Protein 4ZDQ (pdb70)

Nearest PDB structures (foldseek):
  4zdq-assembly2_B  TM=1.004E+00  e=5.235E-49  Burkholderia thailandensis E264
  4ys8-assembly5_A  TM=9.938E-01  e=2.417E-45  Burkholderia thailandensis E264
  4ys8-assembly6_D  TM=9.901E-01  e=8.360E-45  Burkholderia thailandensis E264
  4zdq-assembly5_A  TM=9.867E-01  e=1.451E-43  Burkholderia thailandensis E264
  1h3m-assembly1_B  TM=8.782E-01  e=7.616E-23  Escherichia coli BL21(DE3)

Sequence (898 aa):
TSRRLFALIPCAGTGSRSGSALPKQYRTLAGRALLHYTLAAFDACSEFAQTLVVISPDDAHFDARRFAGLRFAVRRCGGASRQASVMNGLIQLAEFGATDADWVLVHDAARPGITPALIRTLIGALKDDPVGGIVALPVADTLKRVPAGGDAIERTESRNGLWQAQTPQMFRIGMLRDAIQRAQLEGRDLTDEASAIEWAGHTPRVVQGSLRNFKVTYPEDFDLAEAILAHMVTSRLFALIPCALPKQYRTLAGRALLHYTLAAFDACSEFAQTLVVISPDDAHFDARRFAGLRFAVRRCGGASRQASVMNGLIQLAEFGATDADWVLVHDAARPGITPALIRTLIGALKDDPVGGIVALPVADTLKRVPAGGDAIERTESRNGLWQAQTPQMFRIGMLRDAIQRAQLEGRDLTDEASAIEWAGHTPRVVQGSLRNFKVTYPEDFDLAEAILAHPMVTSRLFALIPCALPKQYRTLAGRALLHYTLAAFDACSEFAQTLVVISPDDAHFDARRFAGLRFAVRRCGGASRQASVMNGLIQLAEFGATDADWVLVHDAARPGITPALIRTLIGALKDDPVGGIVALPVADTLKRVPAGGDAIERTESRNGLWQAQTPQMFRIGMLRDAIQRAQLEGRDLTDEASAIEWAGHTPRVVQGSLRNFKVTYPEDFDLAEAILAHPTSRLFALIPCALPKQYRTLAGRALLHYTLAAFDACSEFAQTLVVISPDDAHFDARRFAGLRFAVRRRCGGASRQASVMNGLIQLAEFGATDADWVLVHDAARPGITPALIRTLIGALKDDPVGGIVALPVADTLKRVPAGGDAIERTESRNGLWQAQTPQMFRIGMLRDAIQRAQLEGRDLTDEASAIEWAGHTPRVVQGSLRNFKVTYPEDFDLAEAILA

Solvent-accessible surface area: 36332 Å² total; per-residue (Å²): 189,42,100,20,0,0,0,0,16,2,23,46,74,12,106,144,3,68,20,113,64,23,32,5,17,88,81,4,50,73,97,19,0,0,28,24,0,2,31,7,2,47,58,0,92,76,6,30,38,4,0,0,0,2,31,78,127,19,94,99,29,84,61,80,57,5,83,82,32,104,38,14,42,78,122,26,14,24,119,38,71,9,22,4,0,10,50,0,2,102,47,1,68,100,48,44,12,80,74,64,8,6,0,0,0,0,15,4,5,9,3,3,6,38,41,73,24,0,110,71,0,20,48,62,9,104,123,19,103,16,0,0,0,0,0,18,38,6,41,19,21,0,0,71,4,65,109,92,50,52,41,5,110,42,51,59,82,108,105,15,11,41,30,5,9,4,0,1,0,0,61,4,6,52,0,62,84,3,0,103,109,0,75,85,89,71,58,106,28,84,10,2,0,2,0,0,26,140,26,68,68,62,0,70,9,20,66,4,26,39,70,1,16,53,0,16,81,69,34,8,7,96,2,1,74,5,4,6,77,87,250,104,128,33,108,20,2,0,0,0,19,8,65,58,43,58,32,33,80,37,4,12,19,95,20,0,0,36,24,0,3,35,6,1,47,58,0,94,78,5,43,36,5,0,0,0,1,37,68,128,28,96,110,38,56,53,198,62,5,83,83,33,102,35,12,39,91,118,20,13,31,118,54,91,20,17,3,0,23,48,0,2,96,59,0,63,86,58,43,12,68,76,59,4,3,0,0,0,0,31,4,8,9,3,8,8,52,41,71,19,0,114,68,0,18,52,51,1,112,127,18,100,15,0,0,0,0,0,14,55,2,47,19,20,2,0,75,1,72,87,92,46,70,29,4,108,129,42,36,74,94,115,27,12,50,26,5,5,11,0,2,0,0,42,4,4,48,0,50,78,5,3,100,120,3,83,94,102,71,122,105,40,79,18,5,0,8,2,0,30,30,26,69,69,69,0,69,10,18,75,4,17,47,41,0,12,74,0,54,72,96,69,8,27,85,14,0,21,4,5,56,32,44,142,166,102,132,29,129,21,1,0,0,0,12,10,67,163,62,42,27,27,84,94,4,52,67,122,20,0,0,25,34,0,3,35,7,2,46,56,0,94,77,6,41,35,5,0,0,0,2,35,83,90,26,105,56,32,59,52,196,50,5,83,78,33,106,36,14,45,73,116,26,16,32,121,48,93,31,11,2,0,34,42,0,1,95,49,0,62,122,58,43,9,69,81,59,4,5,0,0,0,0,21,6,11,10,4,5,6,40,41,71,16,0,113,69,0,23,63,56,3,42,138,21,97,16,0,0,0,0,0,27,42,4,65,34,17,1,0,86,4,73,108,93,48,54,41,3,61,141,48,31,83,99,107,16,11,47,28,6,4,11,0,2,0,0,43,5,4,48,0,56,82,6,3,44,50,6,70,93,121,63,126,92,33,86,18,8,0,17,6,0,32,66,45,69,66,71,0,70,8,19,76,6,15,33,51,0,36,93,7,92,45,104,82,18,14,92,14,2,67,37,6,24,75,55,155,185,37,112,21,1,0,0,0,15,17,74,119,59,84,26,39,22,88,2,46,69,156,17,0,4,37,39,0,3,36,6,2,44,57,0,92,74,6,27,36,4,0,0,0,2,37,40,101,31,101,101,46,45,63,172,141,4,78,80,33,104,39,15,32,78,104,23,11,26,66,60,80,16,19,3,0,3,12,0,2,63,47,0,66,112,54,44,11,78,78,61,9,7,0,0,0,0,17,7,16,15,3,3,7,39,44,70,19,0,109,73,0,20,64,51,1,44,144,19,104,16,0,0,0,0,0,34,51,2,62,20,28,0,0,74,4,63,94,93,49,60,40,4,89,120,47,48,77,112,115,21,10,46,24,5,6,9,0,1,0,0,49,5,6,48,0,53,80,6,1,42,52,2,38,77,112,33,108,102,41,75,14,6,0,9,0,0,29,47,52,65,70,70,0,70,8,18,100,9,10,33,72,0,33,32,0,81,79,122,69,5,51,104,19,1,81,16,11,34,104

Structure (mmCIF, N/CA/C/O backbone):
data_4ZDQ
#
_entry.id   4ZDQ
#
_cell.length_a   45.900
_cell.length_b   138.950
_cell.length_c   76.920
_cell.angle_alpha   90.000
_cell.angle_beta   101.940
_cell.angle_gamma   90.000
#
_symmetry.space_group_name_H-M   'P 1 21 1'
#
loop_
_entity.id
_entity.type
_entity.pdbx_description
1 polymer '2-C-methyl-D-erythritol 4-phosphate cytidylyltransferase'
2 non-polymer "CYTIDINE-5'-TRIPHOSPHATE"
3 non-polymer 'MAGNESIUM ION'
4 non-polymer 'ACETATE ION'
5 non-polymer 'CACODYLIC ACID'
6 non-polymer GLYCEROL
7 water water
#
loop_
_atom_site.group_PDB
_atom_site.id
_atom_site.type_symbol
_atom_site.label_atom_id
_atom_site.label_alt_id
_atom_site.label_comp_id
_atom_site.label_asym_id
_atom_site.label_entity_id
_atom_site.label_seq_id
_atom_site.pdbx_PDB_ins_code
_atom_site.Cartn_x
_atom_site.Cartn_y
_atom_site.Cartn_z
_atom_site.occupancy
_atom_site.B_iso_or_equiv
_atom_site.auth_seq_id
_atom_site.auth_comp_id
_atom_site.auth_asym_id
_atom_site.auth_atom_id
_atom_site.pdbx_PDB_model_num
ATOM 1 N N . THR A 1 7 ? 26.474 103.828 37.281 1.00 72.23 2 THR A N 1
ATOM 2 C CA . THR A 1 7 ? 27.682 104.616 37.498 1.00 67.59 2 THR A CA 1
ATOM 3 C C . THR A 1 7 ? 28.644 103.904 38.445 1.00 61.61 2 THR A C 1
ATOM 4 O O . THR A 1 7 ? 29.761 104.370 38.673 1.00 63.71 2 THR A O 1
ATOM 8 N N . SER A 1 8 ? 28.204 102.777 38.995 1.00 54.75 3 SER A N 1
ATOM 9 C CA . SER A 1 8 ? 29.044 101.988 39.889 1.00 45.39 3 SER A CA 1
ATOM 10 C C . SER A 1 8 ? 30.241 101.407 39.148 1.00 42.59 3 SER A C 1
ATOM 11 O O . SER A 1 8 ? 30.082 100.652 38.187 1.00 45.36 3 SER A O 1
ATOM 14 N N . ARG A 1 9 ? 31.438 101.767 39.597 1.00 37.35 4 ARG A N 1
ATOM 15 C CA A ARG A 1 9 ? 32.656 101.254 38.984 0.55 34.30 4 ARG A CA 1
ATOM 16 C CA B ARG A 1 9 ? 32.672 101.264 39.005 0.45 34.27 4 ARG A CA 1
ATOM 17 C C . ARG A 1 9 ? 32.948 99.833 39.452 1.00 32.02 4 ARG A C 1
ATOM 18 O O . ARG A 1 9 ? 32.435 99.387 40.479 1.00 27.95 4 ARG A O 1
ATOM 33 N N . LEU A 1 10 ? 33.767 99.124 38.682 1.00 33.70 5 LEU A N 1
ATOM 34 C CA . LEU A 1 10 ? 34.125 97.746 38.998 1.00 25.78 5 LEU A CA 1
ATOM 35 C C . LEU A 1 10 ? 35.580 97.641 39.438 1.00 25.90 5 LEU A C 1
ATOM 36 O O . LEU A 1 10 ? 36.487 98.051 38.715 1.00 27.12 5 LEU A O 1
ATOM 41 N N . PHE A 1 11 ? 35.798 97.090 40.627 1.00 29.94 6 PHE A N 1
ATOM 42 C CA . PHE A 1 11 ? 37.149 96.854 41.120 1.00 26.79 6 PHE A CA 1
ATOM 43 C C . PHE A 1 11 ? 37.379 95.372 41.384 1.00 29.19 6 PHE A C 1
ATOM 44 O O . PHE A 1 11 ? 36.484 94.667 41.847 1.00 27.20 6 PHE A O 1
ATOM 52 N N . ALA A 1 12 ? 38.585 94.906 41.081 1.00 28.49 7 ALA A N 1
ATOM 53 C CA . ALA A 1 12 ? 38.953 93.521 41.341 1.00 25.42 7 ALA A CA 1
ATOM 54 C C . ALA A 1 12 ? 39.941 93.448 42.497 1.00 26.17 7 ALA A C 1
ATOM 55 O O . ALA A 1 12 ? 40.876 94.242 42.579 1.00 29.36 7 ALA A O 1
ATOM 57 N N . LEU A 1 13 ? 39.723 92.495 43.395 1.00 23.23 8 LEU A N 1
ATOM 58 C CA . LEU A 1 13 ? 40.606 92.309 44.538 1.00 20.42 8 LEU A CA 1
ATOM 59 C C . LEU A 1 13 ? 41.060 90.857 44.611 1.00 19.84 8 LEU A C 1
ATOM 60 O O . LEU A 1 13 ? 40.242 89.953 44.765 1.00 17.77 8 LEU A O 1
ATOM 65 N N . ILE A 1 14 ? 42.365 90.641 44.495 1.00 22.64 9 ILE A N 1
ATOM 66 C CA . ILE A 1 14 ? 42.918 89.294 44.484 1.00 19.91 9 ILE A CA 1
ATOM 67 C C . ILE A 1 14 ? 43.704 89.019 45.761 1.00 23.00 9 ILE A C 1
ATOM 68 O O . ILE A 1 14 ? 44.891 89.335 45.837 1.00 26.55 9 ILE A O 1
ATOM 73 N N . PRO A 1 15 ? 43.043 88.433 46.774 1.00 22.00 10 PRO A N 1
ATOM 74 C CA . PRO A 1 15 ? 43.764 88.023 47.983 1.00 27.51 10 PRO A CA 1
ATOM 75 C C . PRO A 1 15 ? 44.849 87.009 47.642 1.00 32.39 10 PRO A C 1
ATOM 76 O O . PRO A 1 15 ? 44.554 85.890 47.218 1.00 31.88 10 PRO A O 1
ATOM 80 N N . CYS A 1 16 ? 46.100 87.417 47.818 1.00 32.52 11 CYS A N 1
ATOM 81 C CA . CYS A 1 16 ? 47.237 86.637 47.352 1.00 28.65 11 CYS A CA 1
ATOM 82 C C . CYS A 1 16 ? 48.318 86.611 48.425 1.00 26.39 11 CYS A C 1
ATOM 83 O O . CYS A 1 16 ? 49.511 86.579 48.125 1.00 27.61 11 CYS A O 1
ATOM 86 N N . ALA A 1 17 ? 47.887 86.633 49.681 1.00 28.04 12 ALA A N 1
ATOM 87 C CA . ALA A 1 17 ? 48.810 86.683 50.809 1.00 33.49 12 ALA A CA 1
ATOM 88 C C . ALA A 1 17 ? 48.816 85.364 51.572 1.00 37.71 12 ALA A C 1
ATOM 89 O O . ALA A 1 17 ? 49.236 85.307 52.728 1.00 40.09 12 ALA A O 1
ATOM 91 N N . GLY A 1 18 ? 48.348 84.306 50.919 1.00 38.33 13 GLY A N 1
ATOM 92 C CA . GLY A 1 18 ? 48.318 82.989 51.526 1.00 35.55 13 GLY A CA 1
ATOM 93 C C . GLY A 1 18 ? 49.596 82.204 51.305 1.00 36.28 13 GLY A C 1
ATOM 94 O O . GLY A 1 18 ? 50.426 82.577 50.477 1.00 34.89 13 GLY A O 1
ATOM 95 N N . THR A 1 19 ? 49.753 81.110 52.043 1.00 37.71 14 THR A N 1
ATOM 96 C CA . THR A 1 19 ? 50.961 80.296 51.957 1.00 43.25 14 THR A CA 1
ATOM 97 C C . THR A 1 19 ? 50.726 78.996 51.188 1.00 47.27 14 THR A C 1
ATOM 98 O O . THR A 1 19 ? 51.653 78.433 50.605 1.00 52.00 14 THR A O 1
ATOM 100 N N . GLY A 1 20 ? 49.485 78.521 51.194 1.00 43.27 15 GLY A N 1
ATOM 101 C CA . GLY A 1 20 ? 49.150 77.273 50.530 1.00 43.43 15 GLY A CA 1
ATOM 102 C C . GLY A 1 20 ? 49.709 76.059 51.247 1.00 42.11 15 GLY A C 1
ATOM 103 O O . GLY A 1 20 ? 50.399 75.235 50.647 1.00 46.91 15 GLY A O 1
ATOM 104 N N . SER A 1 21 ? 49.406 75.949 52.537 1.00 36.86 16 SER A N 1
ATOM 105 C CA . SER A 1 21 ? 49.965 74.890 53.376 1.00 46.09 16 SER A CA 1
ATOM 106 C C . SER A 1 21 ? 49.444 73.504 52.997 1.00 46.77 16 SER A C 1
ATOM 107 O O . SER A 1 21 ? 50.142 72.505 53.167 1.00 51.92 16 SER A O 1
ATOM 110 N N . ARG A 1 22 ? 48.220 73.446 52.481 1.00 40.78 17 ARG A N 1
ATOM 111 C CA . ARG A 1 22 ? 47.616 72.173 52.100 1.00 48.54 17 ARG A CA 1
ATOM 112 C C . ARG A 1 22 ? 48.140 71.675 50.756 1.00 52.57 17 ARG A C 1
ATOM 113 O O . ARG A 1 22 ? 48.055 70.485 50.452 1.00 57.37 17 ARG A O 1
ATOM 121 N N . SER A 1 23 ? 48.685 72.586 49.956 1.00 53.60 18 SER A N 1
ATOM 122 C CA . SER A 1 23 ? 49.169 72.240 48.623 1.00 57.18 18 SER A CA 1
ATOM 123 C C . SER A 1 23 ? 50.514 71.522 48.676 1.00 56.25 18 SER A C 1
ATOM 124 O O . SER A 1 23 ? 50.985 70.996 47.667 1.00 57.26 18 SER A O 1
ATOM 127 N N . GLY A 1 24 ? 51.132 71.511 49.854 1.00 55.98 19 GLY A N 1
ATOM 128 C CA . GLY A 1 24 ? 52.402 70.834 50.047 1.00 58.08 19 GLY A CA 1
ATOM 129 C C . GLY A 1 24 ? 53.557 71.454 49.285 1.00 55.41 19 GLY A C 1
ATOM 130 O O . GLY A 1 24 ? 54.614 70.842 49.138 1.00 57.75 19 GLY A O 1
ATOM 131 N N . SER A 1 25 ? 53.355 72.675 48.802 1.00 45.58 20 SER A N 1
ATOM 132 C CA . SER A 1 25 ? 54.377 73.378 48.036 1.00 51.19 20 SER A CA 1
ATOM 133 C C . SER A 1 25 ? 55.137 74.364 48.919 1.00 54.53 20 SER A C 1
ATOM 134 O O . SER A 1 25 ? 54.535 75.240 49.541 1.00 51.63 20 SER A O 1
ATOM 137 N N . ALA A 1 26 ? 56.458 74.210 48.971 1.00 56.73 21 ALA A N 1
ATOM 138 C CA . ALA A 1 26 ? 57.315 75.106 49.745 1.00 54.07 21 ALA A CA 1
ATOM 139 C C . ALA A 1 26 ? 57.172 76.540 49.246 1.00 45.70 21 ALA A C 1
ATOM 140 O O . ALA A 1 26 ? 57.051 77.476 50.036 1.00 44.10 21 ALA A O 1
ATOM 142 N N . LEU A 1 27 ? 57.191 76.700 47.928 1.00 42.83 22 LEU A N 1
ATOM 143 C CA . LEU A 1 27 ? 56.874 77.978 47.307 1.00 40.46 22 LEU A CA 1
ATOM 144 C C . LEU A 1 27 ? 55.365 78.185 47.367 1.00 39.35 22 LEU A C 1
ATOM 145 O O . LEU A 1 27 ? 54.607 77.249 47.109 1.00 40.33 22 LEU A O 1
ATOM 150 N N . PRO A 1 28 ? 54.924 79.401 47.732 1.00 38.25 23 PRO A N 1
ATOM 151 C CA . PRO A 1 28 ? 53.496 79.739 47.759 1.00 35.79 23 PRO A CA 1
ATOM 152 C C . PRO A 1 28 ? 52.797 79.335 46.465 1.00 39.54 23 PRO A C 1
ATOM 153 O O . PRO A 1 28 ? 53.256 79.708 45.385 1.00 40.40 23 PRO A O 1
ATOM 157 N N . LYS A 1 29 ? 51.712 78.573 46.582 1.00 39.16 24 LYS A N 1
ATOM 158 C CA . LYS A 1 29 ? 51.078 77.940 45.427 1.00 38.13 24 LYS A CA 1
ATOM 159 C C . LYS A 1 29 ? 50.638 78.931 44.352 1.00 35.74 24 LYS A C 1
ATOM 160 O O . LYS A 1 29 ? 50.546 78.573 43.178 1.00 38.88 24 LYS A O 1
ATOM 166 N N . GLN A 1 30 ? 50.376 80.174 44.746 1.00 29.08 25 GLN A N 1
ATOM 167 C CA . GLN A 1 30 ? 49.967 81.197 43.789 1.00 31.56 25 GLN A CA 1
ATOM 168 C C . GLN A 1 30 ? 51.102 81.557 42.832 1.00 30.67 25 GLN A C 1
ATOM 169 O O . GLN A 1 30 ? 50.865 82.101 41.754 1.00 30.16 25 GLN A O 1
ATOM 175 N N . TYR A 1 31 ? 52.331 81.248 43.231 1.00 27.53 26 TYR A N 1
ATOM 176 C CA . TYR A 1 31 ? 53.505 81.556 42.422 1.00 31.15 26 TYR A CA 1
ATOM 177 C C . TYR A 1 31 ? 54.028 80.310 41.717 1.00 34.31 26 TYR A C 1
ATOM 178 O O . TYR A 1 31 ? 55.007 80.371 40.974 1.00 39.51 26 TYR A O 1
ATOM 187 N N . ARG A 1 32 ? 53.365 79.183 41.955 1.00 36.13 27 ARG A N 1
ATOM 188 C CA . ARG A 1 32 ? 53.749 77.915 41.345 1.00 39.11 27 ARG A CA 1
ATOM 189 C C . ARG A 1 32 ? 53.548 77.946 39.833 1.00 40.49 27 ARG A C 1
ATOM 190 O O . ARG A 1 32 ? 52.501 78.370 39.345 1.00 45.07 27 ARG A O 1
ATOM 198 N N . THR A 1 33 ? 54.557 77.492 39.099 1.00 40.23 28 THR A N 1
ATOM 199 C CA . THR A 1 33 ? 54.526 77.526 37.642 1.00 46.32 28 THR A CA 1
ATOM 200 C C . THR A 1 33 ? 53.640 76.429 37.056 1.00 51.88 28 THR A C 1
ATOM 201 O O . THR A 1 33 ? 53.835 75.245 37.331 1.00 53.53 28 THR A O 1
ATOM 205 N N . LEU A 1 34 ? 52.665 76.833 36.248 1.00 48.68 29 LEU A N 1
ATOM 206 C CA . LEU A 1 34 ? 51.829 75.886 35.518 1.00 51.55 29 LEU A CA 1
ATOM 207 C C . LEU A 1 34 ? 51.916 76.136 34.017 1.00 56.62 29 LEU A C 1
ATOM 208 O O . LEU A 1 34 ? 51.564 77.216 33.539 1.00 54.54 29 LEU A O 1
ATOM 213 N N . ALA A 1 35 ? 52.384 75.126 33.287 1.00 65.36 30 ALA A N 1
ATOM 214 C CA . ALA A 1 35 ? 52.571 75.208 31.840 1.00 69.84 30 ALA A CA 1
ATOM 215 C C . ALA A 1 35 ? 53.450 76.398 31.463 1.00 71.08 30 ALA A C 1
ATOM 216 O O . ALA A 1 35 ? 53.139 77.142 30.534 1.00 72.68 30 ALA A O 1
ATOM 218 N N . GLY A 1 36 ? 54.545 76.571 32.197 1.00 70.11 31 GLY A N 1
ATOM 219 C CA . GLY A 1 36 ? 55.482 77.648 31.936 1.00 68.38 31 GLY A CA 1
ATOM 220 C C . GLY A 1 36 ? 54.979 79.017 32.354 1.00 63.68 31 GLY A C 1
ATOM 221 O O . GLY A 1 36 ? 55.525 80.039 31.940 1.00 68.15 31 GLY A O 1
ATOM 222 N N . ARG A 1 37 ? 53.939 79.038 33.182 1.00 54.63 32 ARG A N 1
ATOM 223 C CA . ARG A 1 37 ? 53.330 80.293 33.606 1.00 51.07 32 ARG A CA 1
ATOM 224 C C . ARG A 1 37 ? 52.891 80.222 35.067 1.00 44.77 32 ARG A C 1
ATOM 225 O O . ARG A 1 37 ? 52.411 79.187 35.528 1.00 52.28 32 ARG A O 1
ATOM 233 N N . ALA A 1 38 ? 53.061 81.325 35.790 1.00 36.24 33 ALA A N 1
ATOM 234 C CA . ALA A 1 38 ? 52.694 81.384 37.202 1.00 38.36 33 ALA A CA 1
ATOM 235 C C . ALA A 1 38 ? 51.185 81.250 37.385 1.00 41.54 33 ALA A C 1
ATOM 236 O O . ALA A 1 38 ? 50.409 81.668 36.526 1.00 39.40 33 ALA A O 1
ATOM 238 N N . LEU A 1 39 ? 50.781 80.668 38.510 1.00 40.04 34 LEU A N 1
ATOM 239 C CA . LEU A 1 39 ? 49.371 80.426 38.797 1.00 39.31 34 LEU A CA 1
ATOM 240 C C . LEU A 1 39 ? 48.579 81.729 38.855 1.00 35.46 34 LEU A C 1
ATOM 241 O O . LEU A 1 39 ? 47.454 81.806 38.357 1.00 36.86 34 LEU A O 1
ATOM 246 N N . LEU A 1 40 ? 49.178 82.748 39.463 1.00 28.45 35 LEU A N 1
ATOM 247 C CA . LEU A 1 40 ? 48.551 84.059 39.603 1.00 25.42 35 LEU A CA 1
ATOM 248 C C . LEU A 1 40 ? 48.334 84.720 38.246 1.00 27.70 35 LEU A C 1
ATOM 249 O O . LEU A 1 40 ? 47.368 85.457 38.052 1.00 28.01 35 LEU A O 1
ATOM 254 N N . HIS A 1 41 ? 49.239 84.441 37.312 1.00 25.08 36 HIS A N 1
ATOM 255 C CA . HIS A 1 41 ? 49.212 85.058 35.989 1.00 33.05 36 HIS A CA 1
ATOM 256 C C . HIS A 1 41 ? 47.916 84.756 35.241 1.00 31.09 36 HIS A C 1
ATOM 257 O O . HIS A 1 41 ? 47.428 85.586 34.477 1.00 32.84 36 HIS A O 1
ATOM 264 N N . TYR A 1 42 ? 47.362 83.568 35.468 1.00 31.81 37 TYR A N 1
ATOM 265 C CA . TYR A 1 42 ? 46.121 83.169 34.812 1.00 33.99 37 TYR A CA 1
ATOM 266 C C . TYR A 1 42 ? 44.932 83.950 35.360 1.00 25.74 37 TYR A C 1
ATOM 267 O O . TYR A 1 42 ? 43.999 84.273 34.625 1.00 35.16 37 TYR A O 1
ATOM 276 N N . THR A 1 43 ? 44.972 84.250 36.653 1.00 33.51 38 THR A N 1
ATOM 277 C CA . THR A 1 43 ? 43.922 85.033 37.292 1.00 28.02 38 THR A CA 1
ATOM 278 C C . THR A 1 43 ? 43.953 86.475 36.796 1.00 29.18 38 THR A C 1
ATOM 279 O O . THR A 1 43 ? 42.922 87.039 36.427 1.00 27.61 38 THR A O 1
ATOM 283 N N . LEU A 1 44 ? 45.147 87.059 36.779 1.00 28.71 39 LEU A N 1
ATOM 284 C CA . LEU A 1 44 ? 45.325 88.453 36.388 1.00 25.64 39 LEU A CA 1
ATOM 285 C C . LEU A 1 44 ? 45.043 88.670 34.905 1.00 30.31 39 LEU A C 1
ATOM 286 O O . LEU A 1 44 ? 44.537 89.719 34.511 1.00 28.14 39 LEU A O 1
ATOM 291 N N . ALA A 1 45 ? 45.372 87.675 34.087 1.00 31.87 40 ALA A N 1
ATOM 292 C CA . ALA A 1 45 ? 45.143 87.766 32.648 1.00 30.92 40 ALA A CA 1
ATOM 293 C C . ALA A 1 45 ? 43.651 87.760 32.333 1.00 28.45 40 ALA A C 1
ATOM 294 O O . ALA A 1 45 ? 43.210 88.377 31.364 1.00 34.01 40 ALA A O 1
ATOM 296 N N . ALA A 1 46 ? 42.879 87.059 33.157 1.00 25.94 41 ALA A N 1
ATOM 297 C CA . ALA A 1 46 ? 41.433 86.985 32.975 1.00 31.66 41 ALA A CA 1
ATOM 298 C C . ALA A 1 46 ? 40.779 88.337 33.249 1.00 30.01 41 ALA A C 1
ATOM 299 O O . ALA A 1 46 ? 39.905 88.776 32.503 1.00 34.14 41 ALA A O 1
ATOM 301 N N . PHE A 1 47 ? 41.205 88.992 34.325 1.00 25.88 42 PHE A N 1
ATOM 302 C CA . PHE A 1 47 ? 40.671 90.304 34.676 1.00 26.31 42 PHE A CA 1
ATOM 303 C C . PHE A 1 47 ? 41.212 91.391 33.750 1.00 23.20 42 PHE A C 1
ATOM 304 O O . PHE A 1 47 ? 40.517 92.361 33.454 1.00 37.50 42 PHE A O 1
ATOM 312 N N . ASP A 1 48 ? 42.450 91.221 33.295 1.00 26.33 43 ASP A N 1
ATOM 313 C CA . ASP A 1 48 ? 43.068 92.172 32.377 1.00 28.11 43 ASP A CA 1
ATOM 314 C C . ASP A 1 48 ? 42.309 92.227 31.055 1.00 30.05 43 ASP A C 1
ATOM 315 O O . ASP A 1 48 ? 42.236 93.275 30.412 1.00 31.17 43 ASP A O 1
ATOM 320 N N . ALA A 1 49 ? 41.742 91.092 30.659 1.00 28.09 44 ALA A N 1
ATOM 321 C CA . ALA A 1 49 ? 40.971 91.009 29.425 1.00 32.71 44 ALA A CA 1
ATOM 322 C C . ALA A 1 49 ? 39.669 91.801 29.535 1.00 30.33 44 ALA A C 1
ATOM 323 O O . ALA A 1 49 ? 39.068 92.164 28.525 1.00 35.47 44 ALA A O 1
ATOM 325 N N . CYS A 1 50 ? 39.239 92.062 30.766 1.00 28.15 45 CYS A N 1
ATOM 326 C CA . CYS A 1 50 ? 38.018 92.821 31.007 1.00 38.87 45 CYS A CA 1
ATOM 327 C C . CYS A 1 50 ? 38.341 94.297 31.235 1.00 39.01 45 CYS A C 1
ATOM 328 O O . CYS A 1 50 ? 38.665 94.707 32.349 1.00 35.00 45 CYS A O 1
ATOM 331 N N . SER A 1 51 ? 38.240 95.089 30.172 1.00 29.33 46 SER A N 1
ATOM 332 C CA . SER A 1 51 ? 38.642 96.492 30.212 1.00 33.57 46 SER A CA 1
ATOM 333 C C . SER A 1 51 ? 37.676 97.368 31.005 1.00 40.18 46 SER A C 1
ATOM 334 O O . SER A 1 51 ? 37.993 98.514 31.324 1.00 42.16 46 SER A O 1
ATOM 337 N N . GLU A 1 52 ? 36.502 96.833 31.327 1.00 28.31 47 GLU A N 1
ATOM 338 C CA . GLU A 1 52 ? 35.494 97.607 32.047 1.00 37.04 47 GLU A CA 1
ATOM 339 C C . GLU A 1 52 ? 35.836 97.749 33.529 1.00 32.73 47 GLU A C 1
ATOM 340 O O . GLU A 1 52 ? 35.133 98.433 34.272 1.00 32.83 47 GLU A O 1
ATOM 346 N N . PHE A 1 53 ? 36.915 97.099 33.955 1.00 31.47 48 PHE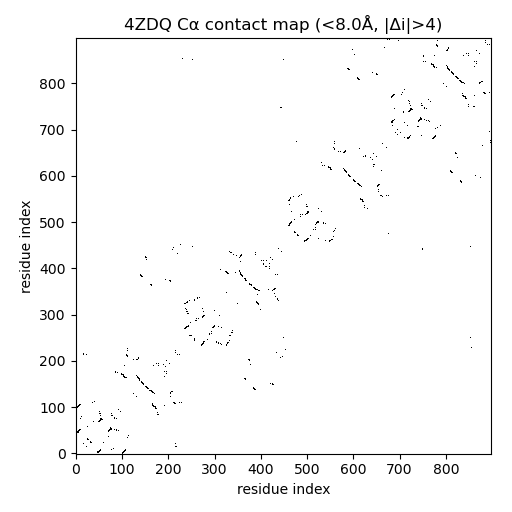 A N 1
ATOM 347 C CA . PHE A 1 53 ? 37.390 97.227 35.327 1.00 28.49 48 PHE A CA 1
ATOM 348 C C . PHE A 1 53 ? 38.200 98.506 35.506 1.00 30.61 48 PHE A C 1
ATOM 349 O O . PHE A 1 53 ? 39.000 98.871 34.644 1.00 27.28 48 PHE A O 1
ATOM 357 N N . ALA A 1 54 ? 37.987 99.182 36.629 1.00 30.04 49 ALA A N 1
ATOM 358 C CA . ALA A 1 54 ? 38.749 100.382 36.951 1.00 25.03 49 ALA A CA 1
ATOM 359 C C . ALA A 1 54 ? 40.200 100.016 37.252 1.00 26.07 49 ALA A C 1
ATOM 360 O O . ALA A 1 54 ? 41.126 100.623 36.713 1.00 25.32 49 ALA A O 1
ATOM 362 N N . GLN A 1 55 ? 40.386 99.013 38.108 1.00 22.15 50 GLN A N 1
ATOM 363 C CA . GLN A 1 55 ? 41.718 98.523 38.452 1.00 23.73 50 GLN A CA 1
ATOM 364 C C . GLN A 1 55 ? 41.634 97.183 39.184 1.00 23.27 50 GLN A C 1
ATOM 365 O O . GLN A 1 55 ? 40.625 96.873 39.819 1.00 17.01 50 GLN A O 1
ATOM 371 N N . THR A 1 56 ? 42.692 96.384 39.072 1.00 23.99 51 THR A N 1
ATOM 372 C CA . THR A 1 56 ? 42.792 95.124 39.796 1.00 16.75 51 THR A CA 1
ATOM 373 C C . THR A 1 56 ? 43.876 95.210 40.865 1.00 16.32 51 THR A C 1
ATOM 374 O O . THR A 1 56 ? 45.045 95.438 40.556 1.00 23.62 51 THR A O 1
ATOM 378 N N . LEU A 1 57 ? 43.486 95.028 42.123 1.00 15.70 52 LEU A N 1
ATOM 379 C CA . LEU A 1 57 ? 44.431 95.112 43.232 1.00 20.74 52 LEU A CA 1
ATOM 380 C C . LEU A 1 57 ? 44.823 93.730 43.751 1.00 24.05 52 LEU A C 1
ATOM 381 O O . LEU A 1 57 ? 43.965 92.917 44.098 1.00 29.85 52 LEU A O 1
ATOM 386 N N . VAL A 1 58 ? 46.126 93.475 43.803 1.00 25.07 53 VAL A N 1
ATOM 387 C CA . VAL A 1 58 ? 46.648 92.218 44.326 1.00 24.07 53 VAL A CA 1
ATOM 388 C C . VAL A 1 58 ? 47.216 92.438 45.722 1.00 26.17 53 VAL A C 1
ATOM 389 O O . VAL A 1 58 ? 48.135 93.237 45.910 1.00 29.84 53 VAL A O 1
ATOM 393 N N . VAL A 1 59 ? 46.664 91.729 46.701 1.00 25.25 54 VAL A N 1
ATOM 394 C CA . VAL A 1 59 ? 47.117 91.848 48.081 1.00 26.71 54 VAL A CA 1
ATOM 395 C C . VAL A 1 59 ? 48.105 90.739 48.416 1.00 27.68 54 VAL A C 1
ATOM 396 O O . VAL A 1 59 ? 47.748 89.565 48.413 1.00 30.85 54 VAL A O 1
ATOM 400 N N . ILE A 1 60 ? 49.347 91.112 48.705 1.00 24.75 55 ILE A N 1
ATOM 401 C CA . ILE A 1 60 ? 50.351 90.131 49.098 1.00 29.02 55 ILE A CA 1
ATOM 402 C C . ILE A 1 60 ? 50.833 90.419 50.513 1.00 31.51 55 ILE A C 1
ATOM 403 O O . ILE A 1 60 ? 50.612 91.507 51.046 1.00 33.07 55 ILE A O 1
ATOM 408 N N . SER A 1 61 ? 51.484 89.431 51.117 1.00 31.56 56 SER A N 1
ATOM 409 C CA . SER A 1 61 ? 52.034 89.575 52.457 1.00 31.56 56 SER A CA 1
ATOM 410 C C . SER A 1 61 ? 53.144 90.621 52.470 1.00 32.34 56 SER A C 1
ATOM 411 O O . SER A 1 61 ? 53.856 90.783 51.481 1.00 32.92 56 SER A O 1
ATOM 414 N N . PRO A 1 62 ? 53.287 91.347 53.588 1.00 36.25 57 PRO A N 1
ATOM 415 C CA . PRO A 1 62 ? 54.400 92.293 53.728 1.00 38.42 57 PRO A CA 1
ATOM 416 C C . PRO A 1 62 ? 55.761 91.596 53.745 1.00 46.69 57 PRO A C 1
ATOM 417 O O . PRO A 1 62 ? 56.785 92.243 53.521 1.00 54.01 57 PRO A O 1
ATOM 421 N N . ASP A 1 63 ? 55.766 90.292 54.004 1.00 44.99 58 ASP A N 1
ATOM 422 C CA . ASP A 1 63 ? 57.002 89.517 54.031 1.00 48.65 58 ASP A CA 1
ATOM 423 C C . ASP A 1 63 ? 57.189 88.722 52.742 1.00 48.04 58 ASP A C 1
ATOM 424 O O . ASP A 1 63 ? 58.093 87.891 52.643 1.00 54.78 58 ASP A O 1
ATOM 429 N N . ASP A 1 64 ? 56.331 88.977 51.759 1.00 44.92 59 ASP A N 1
ATOM 430 C CA . ASP A 1 64 ? 56.389 88.267 50.485 1.00 42.12 59 ASP A CA 1
ATOM 431 C C . ASP A 1 64 ? 57.670 88.613 49.733 1.00 45.45 59 ASP A C 1
ATOM 432 O O . ASP A 1 64 ? 57.882 89.760 49.342 1.00 47.12 59 ASP A O 1
ATOM 437 N N . ALA A 1 65 ? 58.518 87.610 49.533 1.00 45.28 60 ALA A N 1
ATOM 438 C CA . ALA A 1 65 ? 59.778 87.798 48.824 1.00 44.95 60 ALA A CA 1
ATOM 439 C C . ALA A 1 65 ? 59.817 86.960 47.551 1.00 43.97 60 ALA A C 1
ATOM 440 O O . ALA A 1 65 ? 60.887 86.701 47.001 1.00 47.36 60 ALA A O 1
ATOM 442 N N . HIS A 1 66 ? 58.646 86.540 47.085 1.00 43.07 61 HIS A N 1
ATOM 443 C CA . HIS A 1 66 ? 58.561 85.680 45.910 1.00 43.88 61 HIS A CA 1
ATOM 444 C C . HIS A 1 66 ? 57.834 86.352 44.749 1.00 44.02 61 HIS A C 1
ATOM 445 O O . HIS A 1 66 ? 57.950 85.915 43.603 1.00 44.90 61 HIS A O 1
ATOM 452 N N . PHE A 1 67 ? 57.085 87.411 45.041 1.00 39.24 62 PHE A N 1
ATOM 453 C CA . PHE A 1 67 ? 56.361 88.126 43.996 1.00 41.58 62 PHE A CA 1
ATOM 454 C C . PHE A 1 67 ? 57.319 88.922 43.120 1.00 38.95 62 PHE A C 1
ATOM 455 O O . PHE A 1 67 ? 58.007 89.825 43.594 1.00 34.34 62 PHE A O 1
ATOM 463 N N . ASP A 1 68 ? 57.356 88.578 41.837 1.00 45.02 63 ASP A N 1
ATOM 464 C CA . ASP A 1 68 ? 58.191 89.283 40.874 1.00 50.69 63 ASP A CA 1
ATOM 465 C C . ASP A 1 68 ? 57.313 89.927 39.808 1.00 51.78 63 ASP A C 1
ATOM 466 O O . ASP A 1 68 ? 56.664 89.234 39.025 1.00 53.28 63 ASP A O 1
ATOM 471 N N . ALA A 1 69 ? 57.298 91.257 39.786 1.00 49.13 64 ALA A N 1
ATOM 472 C CA . ALA A 1 69 ? 56.433 92.011 38.883 1.00 47.86 64 ALA A CA 1
ATOM 473 C C . ALA A 1 69 ? 56.766 91.761 37.415 1.00 48.58 64 ALA A C 1
ATOM 474 O O . ALA A 1 69 ? 55.897 91.864 36.549 1.00 49.29 64 ALA A O 1
ATOM 476 N N . ARG A 1 70 ? 58.024 91.428 37.141 1.00 45.70 65 ARG A N 1
ATOM 477 C CA . ARG A 1 70 ? 58.481 91.198 35.774 1.00 47.29 65 ARG A CA 1
ATOM 478 C C . ARG A 1 70 ? 57.821 89.966 35.160 1.00 53.03 65 ARG A C 1
ATOM 479 O O . ARG A 1 70 ? 57.756 89.830 33.938 1.00 59.30 65 ARG A O 1
ATOM 481 N N . ARG A 1 71 ? 57.330 89.073 36.013 1.00 48.35 66 ARG A N 1
ATOM 482 C CA . ARG A 1 71 ? 56.680 87.852 35.554 1.00 48.04 66 ARG A CA 1
ATOM 483 C C . ARG A 1 71 ? 55.217 88.100 35.193 1.00 47.03 66 ARG A C 1
ATOM 484 O O . ARG A 1 71 ? 54.516 87.189 34.755 1.00 49.27 66 ARG A O 1
ATOM 486 N N . PHE A 1 72 ? 54.763 89.336 35.378 1.00 43.57 67 PHE A N 1
ATOM 487 C CA . PHE A 1 72 ? 53.375 89.690 35.098 1.00 37.15 67 PHE A CA 1
ATOM 488 C C . PHE A 1 72 ? 53.281 90.963 34.260 1.00 38.34 67 PHE A C 1
ATOM 489 O O . PHE A 1 72 ? 52.254 91.643 34.262 1.00 34.37 67 PHE A O 1
ATOM 497 N N . ALA A 1 73 ? 54.356 91.277 33.545 1.00 41.36 68 ALA A N 1
ATOM 498 C CA . ALA A 1 73 ? 54.404 92.475 32.714 1.00 40.84 68 ALA A CA 1
ATOM 499 C C . ALA A 1 73 ? 53.383 92.406 31.584 1.00 43.78 68 ALA A C 1
ATOM 500 O O . ALA A 1 73 ? 53.177 91.352 30.983 1.00 44.68 68 ALA A O 1
ATOM 502 N N . GLY A 1 74 ? 52.745 93.538 31.301 1.00 41.59 69 GLY A N 1
ATOM 503 C CA . GLY A 1 74 ? 51.745 93.609 30.252 1.00 37.11 69 GLY A CA 1
ATOM 504 C C . GLY A 1 74 ? 50.320 93.521 30.763 1.00 34.80 69 GLY A C 1
ATOM 505 O O . GLY A 1 74 ? 49.375 93.856 30.051 1.00 39.19 69 GLY A O 1
ATOM 506 N N . LEU A 1 75 ? 50.166 93.067 32.002 1.00 36.25 70 LEU A N 1
ATOM 507 C CA . LEU A 1 75 ? 48.848 92.941 32.614 1.00 37.72 70 LEU A CA 1
ATOM 508 C C . LEU A 1 75 ? 48.525 94.171 33.455 1.00 36.02 70 LEU A C 1
ATOM 509 O O . LEU A 1 75 ? 49.383 94.680 34.176 1.00 40.09 70 LEU A O 1
ATOM 514 N N . ARG A 1 76 ? 47.287 94.646 33.360 1.00 30.76 71 ARG A N 1
ATOM 515 C CA . ARG A 1 76 ? 46.875 95.840 34.089 1.00 31.68 71 ARG A CA 1
ATOM 516 C C . ARG A 1 76 ? 46.397 95.483 35.491 1.00 28.47 71 ARG A C 1
ATOM 517 O O . ARG A 1 76 ? 45.316 94.922 35.669 1.00 31.31 71 ARG A O 1
ATOM 525 N N . PHE A 1 77 ? 47.216 95.820 36.482 1.00 24.90 72 PHE A N 1
ATOM 526 C CA . PHE A 1 77 ? 46.902 95.544 37.876 1.00 23.38 72 PHE A CA 1
ATOM 527 C C . PHE A 1 77 ? 47.820 96.340 38.793 1.00 20.83 72 PHE A C 1
ATOM 528 O O . PHE A 1 77 ? 48.860 96.839 38.367 1.00 23.40 72 PHE A O 1
ATOM 536 N N . ALA A 1 78 ? 47.434 96.442 40.059 1.00 21.90 73 ALA A N 1
ATOM 537 C CA . ALA A 1 78 ? 48.292 97.040 41.073 1.00 18.66 73 ALA A CA 1
ATOM 538 C C . ALA A 1 78 ? 48.514 96.037 42.198 1.00 25.66 73 ALA A C 1
ATOM 539 O O . ALA A 1 78 ? 47.705 95.132 42.397 1.00 23.60 73 ALA A O 1
ATOM 541 N N . VAL A 1 79 ? 49.612 96.195 42.928 1.00 25.71 74 VAL A N 1
ATOM 542 C CA . VAL A 1 79 ? 49.931 95.282 44.017 1.00 28.29 74 VAL A CA 1
ATOM 543 C C . VAL A 1 79 ? 50.291 96.067 45.277 1.00 29.81 74 VAL A C 1
ATOM 544 O O . VAL A 1 79 ? 51.031 97.050 45.224 1.00 30.78 74 VAL A O 1
ATOM 548 N N . ARG A 1 80 ? 49.742 95.635 46.408 1.00 25.97 75 ARG A N 1
ATOM 549 C CA . ARG A 1 80 ? 50.014 96.270 47.692 1.00 29.03 75 ARG A CA 1
ATOM 550 C C . ARG A 1 80 ? 50.327 95.225 48.757 1.00 30.54 75 ARG A C 1
ATOM 551 O O . ARG A 1 80 ? 49.689 94.171 48.814 1.00 24.17 75 ARG A O 1
ATOM 559 N N . ARG A 1 81 ? 51.310 95.523 49.601 1.00 25.94 76 ARG A N 1
ATOM 560 C CA . ARG A 1 81 ? 51.728 94.597 50.645 1.00 22.30 76 ARG A CA 1
ATOM 561 C C . ARG A 1 81 ? 50.950 94.818 51.939 1.00 32.22 76 ARG A C 1
ATOM 562 O O . ARG A 1 81 ? 51.538 95.057 52.994 1.00 34.93 76 ARG A O 1
ATOM 570 N N . CYS A 1 82 ? 49.627 94.731 51.853 1.00 26.73 77 CYS A N 1
ATOM 571 C CA . CYS A 1 82 ? 48.774 94.901 53.023 1.00 27.70 77 CYS A CA 1
ATOM 572 C C . CYS A 1 82 ? 48.139 93.575 53.437 1.00 32.02 77 CYS A C 1
ATOM 573 O O . CYS A 1 82 ? 47.019 93.544 53.943 1.00 33.45 77 CYS A O 1
ATOM 576 N N . GLY A 1 83 ? 48.864 92.482 53.220 1.00 35.73 78 GLY A N 1
ATOM 577 C CA . GLY A 1 83 ? 48.381 91.161 53.579 1.00 32.70 78 GLY A CA 1
ATOM 578 C C . GLY A 1 83 ? 48.161 90.986 55.069 1.00 32.36 78 GLY A C 1
ATOM 579 O O . GLY A 1 83 ? 48.902 91.535 55.883 1.00 25.53 78 GLY A O 1
ATOM 580 N N . GLY A 1 84 ? 47.134 90.221 55.427 1.00 31.66 79 GLY A N 1
ATOM 581 C CA . GLY A 1 84 ? 46.812 89.983 56.821 1.00 29.02 79 GLY A CA 1
ATOM 582 C C . GLY A 1 84 ? 47.128 88.571 57.276 1.00 34.27 79 GLY A C 1
ATOM 583 O O . GLY A 1 84 ? 47.625 87.755 56.500 1.00 37.02 79 GLY A O 1
ATOM 584 N N . ALA A 1 85 ? 46.838 88.284 58.541 1.00 33.09 80 ALA A N 1
ATOM 585 C CA . ALA A 1 85 ? 47.095 86.966 59.110 1.00 39.32 80 ALA A CA 1
ATOM 586 C C . ALA A 1 85 ? 46.138 85.923 58.539 1.00 45.86 80 ALA A C 1
ATOM 587 O O . ALA A 1 85 ? 46.489 84.750 58.409 1.00 52.25 80 ALA A O 1
ATOM 589 N N . SER A 1 86 ? 44.928 86.358 58.204 1.00 41.14 81 SER A N 1
ATOM 590 C CA . SER A 1 86 ? 43.924 85.472 57.626 1.00 37.26 81 SER A CA 1
ATOM 591 C C . SER A 1 86 ? 43.442 86.020 56.288 1.00 36.02 81 SER A C 1
ATOM 592 O O . SER A 1 86 ? 43.793 87.136 55.905 1.00 33.92 81 SER A O 1
ATOM 595 N N . ARG A 1 87 ? 42.641 85.231 55.579 1.00 33.16 82 ARG A N 1
ATOM 596 C CA . ARG A 1 87 ? 42.100 85.659 54.294 1.00 32.05 82 ARG A CA 1
ATOM 597 C C . ARG A 1 87 ? 41.174 86.857 54.471 1.00 32.13 82 ARG A C 1
ATOM 598 O O . ARG A 1 87 ? 41.256 87.831 53.723 1.00 35.20 82 ARG A O 1
ATOM 606 N N . GLN A 1 88 ? 40.301 86.780 55.470 1.00 28.95 83 GLN A N 1
ATOM 607 C CA . GLN A 1 88 ? 39.337 87.844 55.732 1.00 32.24 83 GLN A CA 1
ATOM 608 C C . GLN A 1 88 ? 40.041 89.150 56.093 1.00 30.29 83 GLN A C 1
ATOM 609 O O . GLN A 1 88 ? 39.589 90.232 55.718 1.00 28.86 83 GLN A O 1
ATOM 615 N N . ALA A 1 89 ? 41.150 89.041 56.817 1.00 29.41 84 ALA A N 1
ATOM 616 C CA . ALA A 1 89 ? 41.932 90.212 57.192 1.00 25.54 84 ALA A CA 1
ATOM 617 C C . ALA A 1 89 ? 42.607 90.825 55.970 1.00 28.77 84 ALA A C 1
ATOM 618 O O . ALA A 1 89 ? 42.687 92.046 55.841 1.00 33.79 84 ALA A O 1
ATOM 620 N N . SER A 1 90 ? 43.090 89.970 55.075 1.00 26.44 85 SER A N 1
ATOM 621 C CA . SER A 1 90 ? 43.734 90.427 53.850 1.00 26.73 85 SER A CA 1
ATOM 622 C C . SER A 1 90 ? 42.728 91.123 52.939 1.00 27.94 85 SER A C 1
ATOM 623 O O . SER A 1 90 ? 43.064 92.086 52.250 1.00 32.92 85 SER A O 1
ATOM 626 N N . VAL A 1 91 ? 41.494 90.628 52.941 1.00 23.48 86 VAL A N 1
ATOM 627 C CA . VAL A 1 91 ? 40.428 91.227 52.149 1.00 26.96 86 VAL A CA 1
ATOM 628 C C . VAL A 1 91 ? 40.049 92.580 52.742 1.00 26.28 86 VAL A C 1
ATOM 629 O O . VAL A 1 91 ? 39.898 93.562 52.016 1.00 23.61 86 VAL A O 1
ATOM 633 N N . MET A 1 92 ? 39.908 92.622 54.064 1.00 22.33 87 MET A N 1
ATOM 634 C CA . MET A 1 92 ? 39.579 93.853 54.774 1.00 26.06 87 MET A CA 1
ATOM 635 C C . MET A 1 92 ? 40.593 94.960 54.488 1.00 29.08 87 MET A C 1
ATOM 636 O O . MET A 1 92 ? 40.216 96.097 54.195 1.00 27.07 87 MET A O 1
ATOM 641 N N . ASN A 1 93 ? 41.876 94.622 54.568 1.00 26.21 88 ASN A N 1
ATOM 642 C CA . ASN A 1 93 ? 42.935 95.589 54.304 1.00 23.86 88 ASN A CA 1
ATOM 643 C C . ASN A 1 93 ? 42.911 96.032 52.847 1.00 28.99 88 ASN A C 1
ATOM 644 O O . ASN A 1 93 ? 43.191 97.190 52.536 1.00 35.26 88 ASN A O 1
ATOM 649 N N . GLY A 1 94 ? 42.576 95.103 51.958 1.00 28.22 89 GLY A N 1
ATOM 650 C CA . GLY A 1 94 ? 42.477 95.405 50.543 1.00 19.34 89 GLY A CA 1
ATOM 651 C C . GLY A 1 94 ? 41.368 96.392 50.242 1.00 20.26 89 GLY A C 1
ATOM 652 O O . GLY A 1 94 ? 41.558 97.335 49.473 1.00 24.81 89 GLY A O 1
ATOM 653 N N . LEU A 1 95 ? 40.208 96.173 50.855 1.00 21.73 90 LEU A N 1
ATOM 654 C CA . LEU A 1 95 ? 39.058 97.053 50.678 1.00 25.30 90 LEU A CA 1
ATOM 655 C C . LEU A 1 95 ? 39.397 98.479 51.096 1.00 27.04 90 LEU A C 1
ATOM 656 O O . LEU A 1 95 ? 39.016 99.440 50.426 1.00 25.51 90 LEU A O 1
ATOM 661 N N . ILE A 1 96 ? 40.117 98.605 52.207 1.00 25.87 91 ILE A N 1
ATOM 662 C CA . ILE A 1 96 ? 40.605 99.897 52.669 1.00 26.79 91 ILE A CA 1
ATOM 663 C C . ILE A 1 96 ? 41.551 100.485 51.631 1.00 28.86 91 ILE A C 1
ATOM 664 O O . ILE A 1 96 ? 41.463 101.663 51.290 1.00 35.34 91 ILE A O 1
ATOM 669 N N . GLN A 1 97 ? 42.444 99.642 51.122 1.00 30.15 92 GLN A N 1
ATOM 670 C CA . GLN A 1 97 ? 43.474 100.071 50.184 1.00 32.03 92 GLN A CA 1
ATOM 671 C C . GLN A 1 97 ? 42.895 100.558 48.854 1.00 27.23 92 GLN A C 1
ATOM 672 O O . GLN A 1 97 ? 43.515 101.360 48.158 1.00 33.28 92 GLN A O 1
ATOM 678 N N . LEU A 1 98 ? 41.704 100.075 48.509 1.00 25.75 93 LEU A N 1
ATOM 679 C CA . LEU A 1 98 ? 41.069 100.430 47.241 1.00 23.69 93 LEU A CA 1
ATOM 680 C C . LEU A 1 98 ? 40.759 101.923 47.138 1.00 22.58 93 LEU A C 1
ATOM 681 O O . LEU A 1 98 ? 40.662 102.466 46.036 1.00 21.95 93 LEU A O 1
ATOM 686 N N . ALA A 1 99 ? 40.606 102.581 48.284 1.00 25.14 94 ALA A N 1
ATOM 687 C CA . ALA A 1 99 ? 40.297 104.009 48.317 1.00 30.82 94 ALA A CA 1
ATOM 688 C C . ALA A 1 99 ? 41.427 104.838 47.714 1.00 35.15 94 ALA A C 1
ATOM 689 O O . ALA A 1 99 ? 41.203 105.941 47.216 1.00 38.54 94 ALA A O 1
ATOM 691 N N . GLU A 1 100 ? 42.640 104.296 47.766 1.00 33.53 95 GLU A N 1
ATOM 692 C CA . GLU A 1 100 ? 43.807 104.942 47.177 1.00 32.49 95 GLU A CA 1
ATOM 693 C C . GLU A 1 100 ? 43.644 105.078 45.665 1.00 26.19 95 GLU A C 1
ATOM 694 O O . GLU A 1 100 ? 44.123 106.038 45.060 1.00 31.80 95 GLU A O 1
ATOM 700 N N . PHE A 1 101 ? 42.953 104.116 45.064 1.00 23.83 96 PHE A N 1
ATOM 701 C CA . PHE A 1 101 ? 42.779 104.087 43.617 1.00 31.31 96 PHE A CA 1
ATOM 702 C C . PHE A 1 101 ? 41.473 104.752 43.187 1.00 35.27 96 PHE A C 1
ATOM 703 O O . PHE A 1 101 ? 41.013 104.563 42.062 1.00 43.02 96 PHE A O 1
ATOM 711 N N . GLY A 1 102 ? 40.883 105.530 44.090 1.00 35.17 97 GLY A N 1
ATOM 712 C CA . GLY A 1 102 ? 39.691 106.298 43.776 1.00 34.89 97 GLY A CA 1
ATOM 713 C C . GLY A 1 102 ? 38.373 105.574 43.977 1.00 34.70 97 GLY A C 1
ATOM 714 O O . GLY A 1 102 ? 37.322 106.067 43.568 1.00 33.48 97 GLY A O 1
ATOM 715 N N . ALA A 1 103 ? 38.422 104.405 44.607 1.00 30.86 98 ALA A N 1
ATOM 716 C CA . ALA A 1 103 ? 37.216 103.621 44.847 1.00 28.17 98 ALA A CA 1
ATOM 717 C C . ALA A 1 103 ? 36.357 104.252 45.937 1.00 29.20 98 ALA A C 1
ATOM 718 O O . ALA A 1 103 ? 36.877 104.850 46.879 1.00 28.14 98 ALA A O 1
ATOM 720 N N . THR A 1 104 ? 35.041 104.121 45.801 1.00 24.34 99 THR A N 1
ATOM 721 C CA . THR A 1 104 ? 34.118 104.615 46.818 1.00 38.06 99 THR A CA 1
ATOM 722 C C . THR A 1 104 ? 33.264 103.477 47.369 1.00 33.16 99 THR A C 1
ATOM 723 O O . THR A 1 104 ? 33.331 102.347 46.883 1.00 32.00 99 THR A O 1
ATOM 727 N N . ASP A 1 105 ? 32.463 103.784 48.385 1.00 28.77 100 ASP A N 1
ATOM 728 C CA . ASP A 1 105 ? 31.626 102.787 49.043 1.00 32.94 100 ASP A CA 1
ATOM 729 C C . ASP A 1 105 ? 30.523 102.250 48.134 1.00 34.11 100 ASP A C 1
ATOM 730 O O . ASP A 1 105 ? 30.007 101.154 48.357 1.00 37.29 100 ASP A O 1
ATOM 735 N N . ALA A 1 106 ? 30.166 103.019 47.111 1.00 33.28 101 ALA A N 1
ATOM 736 C CA . ALA A 1 106 ? 29.077 102.638 46.218 1.00 39.44 101 ALA A CA 1
ATOM 737 C C . ALA A 1 106 ? 29.560 101.759 45.067 1.00 32.75 101 ALA A C 1
ATOM 738 O O . ALA A 1 106 ? 28.757 101.251 44.286 1.00 33.39 101 ALA A O 1
ATOM 740 N N . ASP A 1 107 ? 30.874 101.585 44.964 1.00 30.81 102 ASP A N 1
ATOM 741 C CA . ASP A 1 107 ? 31.460 100.812 43.872 1.00 29.41 102 ASP A CA 1
ATOM 742 C C . ASP A 1 107 ? 31.436 99.313 44.150 1.00 33.96 102 ASP A C 1
ATOM 743 O O . ASP A 1 107 ? 31.446 98.887 45.305 1.00 33.69 102 ASP A O 1
ATOM 748 N N . TRP A 1 108 ? 31.402 98.520 43.082 1.00 31.68 103 TRP A N 1
ATOM 749 C CA . TRP A 1 108 ? 31.474 97.068 43.196 1.00 25.26 103 TRP A CA 1
ATOM 750 C C . TRP A 1 108 ? 32.911 96.607 43.417 1.00 25.63 103 TRP A C 1
ATOM 751 O O . TRP A 1 108 ? 33.848 97.191 42.874 1.00 24.07 103 TRP A O 1
ATOM 762 N N . VAL A 1 109 ? 33.078 95.553 44.208 1.00 24.19 104 VAL A N 1
ATOM 763 C CA . VAL A 1 109 ? 34.367 94.885 44.315 1.00 24.95 104 VAL A CA 1
ATOM 764 C C . VAL A 1 109 ? 34.177 93.388 44.075 1.00 28.01 104 VAL A C 1
ATOM 765 O O . VAL A 1 109 ? 33.260 92.769 44.619 1.00 28.31 104 VAL A O 1
ATOM 769 N N . LEU A 1 110 ? 35.031 92.817 43.232 1.00 27.97 105 LEU A N 1
ATOM 770 C CA . LEU A 1 110 ? 34.995 91.384 42.967 1.00 18.50 105 LEU A CA 1
ATOM 771 C C . LEU A 1 110 ? 36.221 90.709 43.571 1.00 22.48 105 LEU A C 1
ATOM 772 O O . LEU A 1 110 ? 37.327 90.811 43.039 1.00 21.92 105 LEU A O 1
ATOM 777 N N . VAL A 1 111 ? 36.016 90.026 44.692 1.00 20.70 106 VAL A N 1
ATOM 778 C CA . VAL A 1 111 ? 37.097 89.334 45.378 1.00 21.04 106 VAL A CA 1
ATOM 779 C C . VAL A 1 111 ? 37.253 87.936 44.798 1.00 21.59 106 VAL A C 1
ATOM 780 O O . VAL A 1 111 ? 36.326 87.131 44.851 1.00 21.44 106 VAL A O 1
ATOM 784 N N . HIS A 1 112 ? 38.428 87.650 44.248 1.00 19.23 107 HIS A N 1
ATOM 785 C CA . HIS A 1 112 ? 38.679 86.355 43.630 1.00 22.71 107 HIS A CA 1
ATOM 786 C C . HIS A 1 112 ? 39.963 85.715 44.152 1.00 28.19 107 HIS A C 1
ATOM 787 O O . HIS A 1 112 ? 41.006 86.367 44.226 1.00 33.43 107 HIS A O 1
ATOM 794 N N . ASP A 1 113 ? 39.877 84.436 44.511 1.00 24.37 108 ASP A N 1
ATOM 795 C CA . ASP A 1 113 ? 41.042 83.685 44.964 1.00 27.67 108 ASP A CA 1
ATOM 796 C C . ASP A 1 113 ? 42.063 83.541 43.843 1.00 34.27 108 ASP A C 1
ATOM 797 O O . ASP A 1 113 ? 41.714 83.185 42.717 1.00 35.96 108 ASP A O 1
ATOM 802 N N . ALA A 1 114 ? 43.326 83.811 44.157 1.00 37.46 109 ALA A N 1
ATOM 803 C CA . ALA A 1 114 ? 44.405 83.611 43.198 1.00 34.06 109 ALA A CA 1
ATOM 804 C C . ALA A 1 114 ? 44.586 82.123 42.923 1.00 30.93 109 ALA A C 1
ATOM 805 O O . ALA A 1 114 ? 45.136 81.731 41.894 1.00 37.39 109 ALA A O 1
ATOM 807 N N . ALA A 1 115 ? 44.105 81.299 43.850 1.00 26.26 110 ALA A N 1
ATOM 808 C CA . ALA A 1 115 ? 44.211 79.850 43.733 1.00 27.08 110 ALA A CA 1
ATOM 809 C C . ALA A 1 115 ? 43.166 79.268 42.781 1.00 27.86 110 ALA A C 1
ATOM 810 O O . ALA A 1 115 ? 43.046 78.051 42.660 1.00 27.39 110 ALA A O 1
ATOM 812 N N . ARG A 1 116 ? 42.411 80.137 42.114 1.00 20.36 111 ARG A N 1
ATOM 813 C CA . ARG A 1 116 ? 41.453 79.706 41.099 1.00 19.79 111 ARG A CA 1
ATOM 814 C C . ARG A 1 116 ? 41.841 80.257 39.728 1.00 26.81 111 ARG A C 1
ATOM 815 O O . ARG A 1 116 ? 41.298 81.270 39.285 1.00 32.47 111 ARG A O 1
ATOM 823 N N . PRO A 1 117 ? 42.783 79.587 39.049 1.00 25.32 112 PRO A N 1
ATOM 824 C CA . PRO A 1 117 ? 43.315 80.046 37.762 1.00 29.12 112 PRO A CA 1
ATOM 825 C C . PRO A 1 117 ? 42.363 79.818 36.590 1.00 23.56 112 PRO A C 1
ATOM 826 O O . PRO A 1 117 ? 42.532 80.430 35.536 1.00 25.63 112 PRO A O 1
ATOM 830 N N . GLY A 1 118 ? 41.377 78.948 36.775 1.00 25.69 113 GLY A N 1
ATOM 831 C CA . GLY A 1 118 ? 40.459 78.599 35.705 1.00 22.63 113 GLY A CA 1
ATOM 832 C C . GLY A 1 118 ? 39.408 79.649 35.405 1.00 26.98 113 GLY A C 1
ATOM 833 O O . GLY A 1 118 ? 38.551 79.448 34.543 1.00 24.62 113 GLY A O 1
ATOM 834 N N . ILE A 1 119 ? 39.472 80.770 36.117 1.00 30.86 114 ILE A N 1
ATOM 835 C CA . ILE A 1 119 ? 38.515 81.852 35.927 1.00 24.77 114 ILE A CA 1
ATOM 836 C C . ILE A 1 119 ? 38.651 82.418 34.514 1.00 26.41 114 ILE A C 1
ATOM 837 O O . ILE A 1 119 ? 39.756 82.546 33.986 1.00 26.07 114 ILE A O 1
ATOM 842 N N . THR A 1 120 ? 37.517 82.728 33.895 1.00 23.55 115 THR A N 1
ATOM 843 C CA . THR A 1 120 ? 37.499 83.258 32.537 1.00 28.19 115 THR A CA 1
ATOM 844 C C . THR A 1 120 ? 36.751 84.584 32.504 1.00 25.42 115 THR A C 1
ATOM 845 O O . THR A 1 120 ? 35.911 84.840 33.366 1.00 25.25 115 THR A O 1
ATOM 849 N N . PRO A 1 121 ? 37.062 85.439 31.516 1.00 29.31 116 PRO A N 1
ATOM 850 C CA . PRO A 1 121 ? 36.334 86.701 31.340 1.00 29.60 116 PRO A CA 1
ATOM 851 C C . PRO A 1 121 ? 34.836 86.496 31.131 1.00 28.08 116 PRO A C 1
ATOM 852 O O . PRO A 1 121 ? 34.038 87.340 31.541 1.00 29.22 116 PRO A O 1
ATOM 856 N N . ALA A 1 122 ? 34.465 85.387 30.500 1.00 25.87 117 ALA A N 1
ATOM 857 C CA . ALA A 1 122 ? 33.062 85.088 30.238 1.00 34.27 117 ALA A CA 1
ATOM 858 C C . ALA A 1 122 ? 32.295 84.865 31.537 1.00 33.69 117 ALA A C 1
ATOM 859 O O . ALA A 1 122 ? 31.163 85.328 31.687 1.00 34.48 117 ALA A O 1
ATOM 861 N N . LEU A 1 123 ? 32.919 84.157 32.474 1.00 28.42 118 LEU A N 1
ATOM 862 C CA . LEU A 1 123 ? 32.297 83.876 33.764 1.00 30.26 118 LEU A CA 1
ATOM 863 C C . LEU A 1 123 ? 32.261 85.128 34.637 1.00 27.27 118 LEU A C 1
ATOM 864 O O . LEU A 1 123 ? 31.316 85.338 35.398 1.00 25.26 118 LEU A O 1
ATOM 869 N N . ILE A 1 124 ? 33.297 85.952 34.522 1.00 26.71 119 ILE A N 1
ATOM 870 C CA . ILE A 1 124 ? 33.356 87.225 35.231 1.00 26.74 119 ILE A CA 1
ATOM 871 C C . ILE A 1 124 ? 32.195 88.115 34.800 1.00 26.28 119 ILE A C 1
ATOM 872 O O . ILE A 1 124 ? 31.501 88.700 35.631 1.00 21.72 119 ILE A O 1
ATOM 877 N N . ARG A 1 125 ? 31.983 88.196 33.492 1.00 22.72 120 ARG A N 1
ATOM 878 C CA . ARG A 1 125 ? 30.951 89.058 32.932 1.00 31.04 120 ARG A CA 1
ATOM 879 C C . ARG A 1 125 ? 29.557 88.455 33.080 1.00 34.72 120 ARG A C 1
ATOM 880 O O . ARG A 1 125 ? 28.553 89.158 32.966 1.00 28.80 120 ARG A O 1
ATOM 888 N N . THR A 1 126 ? 29.495 87.153 33.339 1.00 38.44 121 THR A N 1
ATOM 889 C CA . THR A 1 126 ? 28.220 86.506 33.624 1.00 36.54 121 THR A CA 1
ATOM 890 C C . THR A 1 126 ? 27.756 86.902 35.020 1.00 30.48 121 THR A C 1
ATOM 891 O O . THR A 1 126 ? 26.583 87.204 35.237 1.00 28.88 121 THR A O 1
ATOM 895 N N . LEU A 1 127 ? 28.696 86.907 35.961 1.00 28.53 122 LEU A N 1
ATOM 896 C CA . LEU A 1 127 ? 28.418 87.304 37.336 1.00 28.48 122 LEU A CA 1
ATOM 897 C C . LEU A 1 127 ? 28.001 88.770 37.411 1.00 27.56 122 LEU A C 1
ATOM 898 O O . LEU A 1 127 ? 27.003 89.111 38.045 1.00 29.94 122 LEU A O 1
ATOM 903 N N . ILE A 1 128 ? 28.777 89.630 36.757 1.00 23.44 123 ILE A N 1
ATOM 904 C CA . ILE A 1 128 ? 28.516 91.064 36.743 1.00 31.21 123 ILE A CA 1
ATOM 905 C C . ILE A 1 128 ? 27.145 91.371 36.146 1.00 42.47 123 ILE A C 1
ATOM 906 O O . ILE A 1 128 ? 26.345 92.092 36.745 1.00 49.59 123 ILE A O 1
ATOM 911 N N . GLY A 1 129 ? 26.879 90.819 34.967 1.00 39.54 124 GLY A N 1
ATOM 912 C CA . GLY A 1 129 ? 25.636 91.079 34.265 1.00 38.50 124 GLY A CA 1
ATOM 913 C C . GLY A 1 129 ? 24.390 90.618 34.995 1.00 29.36 124 GLY A C 1
ATOM 914 O O . GLY A 1 129 ? 23.305 91.156 34.787 1.00 31.05 124 GLY A O 1
ATOM 915 N N . ALA A 1 130 ? 24.547 89.623 35.861 1.00 35.05 125 ALA A N 1
ATOM 916 C CA . ALA A 1 130 ? 23.413 89.048 36.573 1.00 34.52 125 ALA A CA 1
ATOM 917 C C . ALA A 1 130 ? 23.123 89.782 37.880 1.00 31.78 125 ALA A C 1
ATOM 918 O O . ALA A 1 130 ? 22.000 89.742 38.385 1.00 30.43 125 ALA A O 1
ATOM 920 N N . LEU A 1 131 ? 24.131 90.456 38.424 1.00 27.83 126 LEU A N 1
ATOM 921 C CA . LEU A 1 131 ? 24.009 91.047 39.754 1.00 35.69 126 LEU A CA 1
ATOM 922 C C . LEU A 1 131 ? 24.300 92.545 39.791 1.00 35.46 126 LEU A C 1
ATOM 923 O O . LEU A 1 131 ? 24.410 93.130 40.869 1.00 40.10 126 LEU A O 1
ATOM 928 N N . LYS A 1 132 ? 24.418 93.165 38.621 1.00 35.43 127 LYS A N 1
ATOM 929 C CA . LYS A 1 132 ? 24.738 94.588 38.547 1.00 38.42 127 LYS A CA 1
ATOM 930 C C . LYS A 1 132 ? 23.613 95.457 39.105 1.00 39.54 127 LYS A C 1
ATOM 931 O O . LYS A 1 132 ? 23.857 96.549 39.619 1.00 33.68 127 LYS A O 1
ATOM 937 N N . ASP A 1 133 ? 22.382 94.965 39.005 1.00 39.02 128 ASP A N 1
ATOM 938 C CA . ASP A 1 133 ? 21.219 95.713 39.470 1.00 44.17 128 ASP A CA 1
ATOM 939 C C . ASP A 1 133 ? 20.682 95.149 40.783 1.00 45.30 128 ASP A C 1
ATOM 940 O O . ASP A 1 133 ? 19.557 95.448 41.184 1.00 44.35 128 ASP A O 1
ATOM 945 N N . ASP A 1 134 ? 21.494 94.332 41.446 1.00 41.23 129 ASP A N 1
ATOM 946 C CA . ASP A 1 134 ? 21.113 93.737 42.721 1.00 38.17 129 ASP A CA 1
ATOM 947 C C . ASP A 1 134 ? 21.477 94.677 43.869 1.00 39.54 129 ASP A C 1
ATOM 948 O O . ASP A 1 134 ? 22.541 95.297 43.854 1.00 38.02 129 ASP A O 1
ATOM 953 N N . PRO A 1 135 ? 20.587 94.796 44.866 1.00 40.67 130 PRO A N 1
ATOM 954 C CA . PRO A 1 135 ? 20.842 95.678 46.011 1.00 36.76 130 PRO A CA 1
ATOM 955 C C . PRO A 1 135 ? 21.944 95.164 46.936 1.00 36.63 130 PRO A C 1
ATOM 956 O O . PRO A 1 135 ? 22.437 95.915 47.776 1.00 36.03 130 PRO A O 1
ATOM 960 N N . VAL A 1 136 ? 22.324 93.899 46.779 1.00 37.75 131 VAL A N 1
ATOM 961 C CA . VAL A 1 136 ? 23.340 93.294 47.632 1.00 34.20 131 VAL A CA 1
ATOM 962 C C . VAL A 1 136 ? 24.502 92.759 46.802 1.00 33.45 131 VAL A C 1
ATOM 963 O O . VAL A 1 136 ? 25.662 93.083 47.054 1.00 26.48 131 VAL A O 1
ATOM 967 N N . GLY A 1 137 ? 24.180 91.939 45.808 1.00 27.49 132 GLY A N 1
ATOM 968 C CA . GLY A 1 137 ? 25.189 91.275 45.005 1.00 31.08 132 GLY A CA 1
ATOM 969 C C . GLY A 1 137 ? 25.153 89.775 45.219 1.00 32.00 132 GLY A C 1
ATOM 970 O O . GLY A 1 137 ? 24.105 89.215 45.539 1.00 30.21 132 GLY A O 1
ATOM 971 N N . GLY A 1 138 ? 26.295 89.117 45.051 1.00 24.13 133 GLY A N 1
ATOM 972 C CA . GLY A 1 138 ? 26.351 87.681 45.245 1.00 26.87 133 GLY A CA 1
ATOM 973 C C . GLY A 1 138 ? 27.654 87.018 44.846 1.00 28.32 133 GLY A C 1
ATOM 974 O O . GLY A 1 138 ? 28.673 87.683 44.649 1.00 25.98 133 GLY A O 1
ATOM 975 N N . ILE A 1 139 ? 27.618 85.694 44.736 1.00 24.86 134 ILE A N 1
ATOM 976 C CA . ILE A 1 139 ? 28.818 84.910 44.466 1.00 20.76 134 ILE A CA 1
ATOM 977 C C . ILE A 1 139 ? 28.579 83.919 43.335 1.00 28.82 134 ILE A C 1
ATOM 978 O O . ILE A 1 139 ? 27.437 83.610 42.992 1.00 26.88 134 ILE A O 1
ATOM 983 N N . VAL A 1 140 ? 29.664 83.421 42.757 1.00 23.15 135 VAL A N 1
ATOM 984 C CA . VAL A 1 140 ? 29.572 82.320 41.815 1.00 30.88 135 VAL A CA 1
ATOM 985 C C . VAL A 1 140 ? 29.728 81.032 42.629 1.00 28.83 135 VAL A C 1
ATOM 986 O O . VAL A 1 140 ? 30.474 80.997 43.611 1.00 23.91 135 VAL A O 1
ATOM 990 N N . ALA A 1 141 ? 28.995 79.988 42.252 1.00 31.49 136 ALA A N 1
ATOM 991 C CA . ALA A 1 141 ? 28.953 78.772 43.064 1.00 32.51 136 ALA A CA 1
ATOM 992 C C . ALA A 1 141 ? 28.532 77.542 42.266 1.00 28.46 136 ALA A C 1
ATOM 993 O O . ALA A 1 141 ? 28.104 77.648 41.116 1.00 28.16 136 ALA A O 1
ATOM 995 N N . LEU A 1 142 ? 28.653 76.376 42.896 1.00 24.36 137 LEU A N 1
ATOM 996 C CA . LEU A 1 142 ? 28.286 75.108 42.271 1.00 28.48 137 LEU A CA 1
ATOM 997 C C . LEU A 1 142 ? 27.424 74.260 43.199 1.00 28.77 137 LEU A C 1
ATOM 998 O O . LEU A 1 142 ? 27.778 74.047 44.360 1.00 30.26 137 LEU A O 1
ATOM 1003 N N . PRO A 1 143 ? 26.283 73.772 42.686 1.00 22.43 138 PRO A N 1
ATOM 1004 C CA . PRO A 1 143 ? 25.402 72.894 43.463 1.00 25.37 138 PRO A CA 1
ATOM 1005 C C . PRO A 1 143 ? 26.104 71.596 43.842 1.00 26.22 138 PRO A C 1
ATOM 1006 O O . PRO A 1 143 ? 26.905 71.088 43.059 1.00 25.81 138 PRO A O 1
ATOM 1010 N N . VAL A 1 144 ? 25.815 71.076 45.030 1.00 31.26 139 VAL A N 1
ATOM 1011 C CA . VAL A 1 144 ? 26.400 69.813 45.466 1.00 33.56 139 VAL A CA 1
ATOM 1012 C C . VAL A 1 144 ? 25.781 68.667 44.674 1.00 30.84 139 VAL A C 1
ATOM 1013 O O . VAL A 1 144 ? 24.586 68.392 44.790 1.00 33.98 139 VAL A O 1
ATOM 1017 N N . ALA A 1 145 ? 26.601 68.003 43.866 1.00 32.17 140 ALA A N 1
ATOM 1018 C CA . ALA A 1 145 ? 26.122 66.931 42.999 1.00 39.23 140 ALA A CA 1
ATOM 1019 C C . ALA A 1 145 ? 26.314 65.556 43.632 1.00 39.28 140 ALA A C 1
ATOM 1020 O O . ALA A 1 145 ? 25.507 64.652 43.423 1.00 47.63 140 ALA A O 1
ATOM 1022 N N . ASP A 1 146 ? 27.382 65.403 44.408 1.00 33.83 141 ASP A N 1
ATOM 1023 C CA . ASP A 1 146 ? 27.705 64.116 45.017 1.00 33.31 141 ASP A CA 1
ATOM 1024 C C . ASP A 1 146 ? 26.920 63.870 46.300 1.00 40.31 141 ASP A C 1
ATOM 1025 O O . ASP A 1 146 ? 26.552 64.808 47.005 1.00 46.36 141 ASP A O 1
ATOM 1030 N N . THR A 1 147 ? 26.678 62.597 46.597 1.00 37.64 142 THR A N 1
ATOM 1031 C CA . THR A 1 147 ? 26.053 62.205 47.853 1.00 30.61 142 THR A CA 1
ATOM 1032 C C . THR A 1 147 ? 26.980 62.547 49.014 1.00 27.10 142 THR A C 1
ATOM 1033 O O . THR A 1 147 ? 28.167 62.225 48.985 1.00 31.37 142 THR A O 1
ATOM 1037 N N . LEU A 1 148 ? 26.439 63.206 50.033 1.00 26.11 143 LEU A N 1
ATOM 1038 C CA . LEU A 1 148 ? 27.249 63.637 51.167 1.00 29.46 143 LEU A CA 1
ATOM 1039 C C . LEU A 1 148 ? 27.330 62.563 52.246 1.00 31.77 143 LEU A C 1
ATOM 1040 O O . LEU A 1 148 ? 26.316 62.005 52.664 1.00 33.48 143 LEU A O 1
ATOM 1045 N N . LYS A 1 149 ? 28.550 62.280 52.690 1.00 30.46 144 LYS A N 1
ATOM 1046 C CA . LYS A 1 149 ? 28.782 61.298 53.741 1.00 35.85 144 LYS A CA 1
ATOM 1047 C C . LYS A 1 149 ? 29.385 61.969 54.969 1.00 37.51 144 LYS A C 1
ATOM 1048 O O . LYS A 1 149 ? 30.274 62.813 54.850 1.00 33.69 144 LYS A O 1
ATOM 1054 N N . ARG A 1 150 ? 28.903 61.592 56.148 1.00 42.30 145 ARG A N 1
ATOM 1055 C CA . ARG A 1 150 ? 29.449 62.128 57.387 1.00 45.37 145 ARG A CA 1
ATOM 1056 C C . ARG A 1 150 ? 30.534 61.210 57.940 1.00 45.65 145 ARG A C 1
ATOM 1057 O O . ARG A 1 150 ? 30.268 60.066 58.311 1.00 48.65 145 ARG A O 1
ATOM 1065 N N . VAL A 1 151 ? 31.759 61.723 57.983 1.00 41.83 146 VAL A N 1
ATOM 1066 C CA . VAL A 1 151 ? 32.894 60.970 58.497 1.00 35.99 146 VAL A CA 1
ATOM 1067 C C . VAL A 1 151 ? 33.462 61.668 59.726 1.00 43.23 146 VAL A C 1
ATOM 1068 O O . VAL A 1 151 ? 34.061 62.739 59.612 1.00 44.65 146 VAL A O 1
ATOM 1072 N N . PRO A 1 152 ? 33.265 61.067 60.911 1.00 42.72 147 PRO A N 1
ATOM 1073 C CA . PRO A 1 152 ? 33.787 61.612 62.169 1.00 42.49 147 PRO A CA 1
ATOM 1074 C C . PRO A 1 152 ? 35.295 61.836 62.113 1.00 48.92 147 PRO A C 1
ATOM 1075 O O . PRO A 1 152 ? 36.027 60.963 61.648 1.00 43.67 147 PRO A O 1
ATOM 1079 N N . ALA A 1 153 ? 35.743 63.000 62.574 1.00 57.53 148 ALA A N 1
ATOM 1080 C CA . ALA A 1 153 ? 37.153 63.369 62.506 1.00 62.36 148 ALA A CA 1
ATOM 1081 C C . ALA A 1 153 ? 38.028 62.406 63.302 1.00 64.09 148 ALA A C 1
ATOM 1082 O O . ALA A 1 153 ? 37.738 62.098 64.457 1.00 66.44 148 ALA A O 1
ATOM 1084 N N . GLY A 1 154 ? 39.100 61.934 62.672 1.00 63.92 149 GLY A N 1
ATOM 1085 C CA . GLY A 1 154 ? 40.020 61.015 63.314 1.00 66.86 149 GLY A CA 1
ATOM 1086 C C . GLY A 1 154 ? 40.078 59.652 62.651 1.00 68.70 149 GLY A C 1
ATOM 1087 O O . GLY A 1 154 ? 41.034 58.901 62.844 1.00 73.25 149 GLY A O 1
ATOM 1088 N N . GLY A 1 155 ? 39.054 59.333 61.867 1.00 63.17 150 GLY A N 1
ATOM 1089 C CA . GLY A 1 155 ? 38.983 58.048 61.195 1.00 56.22 150 GLY A CA 1
ATOM 1090 C C . GLY A 1 155 ? 38.476 58.132 59.769 1.00 50.65 150 GLY A C 1
ATOM 1091 O O . GLY A 1 155 ? 38.281 59.223 59.233 1.00 47.68 150 GLY A O 1
ATOM 1092 N N . ASP A 1 156 ? 38.260 56.973 59.154 1.00 46.64 151 ASP A N 1
ATOM 1093 C CA . ASP A 1 156 ? 37.776 56.912 57.779 1.00 40.02 151 ASP A CA 1
ATOM 1094 C C . ASP A 1 156 ? 36.404 56.252 57.696 1.00 39.39 151 ASP A C 1
ATOM 1095 O O . ASP A 1 156 ? 35.915 55.953 56.608 1.00 41.94 151 ASP A O 1
ATOM 1100 N N . ALA A 1 157 ? 35.788 56.021 58.850 1.00 40.52 152 ALA A N 1
ATOM 1101 C CA . ALA A 1 157 ? 34.497 55.345 58.906 1.00 40.89 152 ALA A CA 1
ATOM 1102 C C . ALA A 1 157 ? 33.351 56.302 58.591 1.00 43.82 152 ALA A C 1
ATOM 1103 O O . ALA A 1 157 ? 33.342 57.445 59.048 1.00 42.11 152 ALA A O 1
ATOM 1105 N N . ILE A 1 158 ? 32.386 55.829 57.809 1.00 43.68 153 ILE A N 1
ATOM 1106 C CA . ILE A 1 158 ? 31.212 56.625 57.477 1.00 40.42 153 ILE A CA 1
ATOM 1107 C C . ILE A 1 158 ? 30.146 56.453 58.550 1.00 39.62 153 ILE A C 1
ATOM 1108 O O . ILE A 1 158 ? 29.686 55.342 58.808 1.00 42.74 153 ILE A O 1
ATOM 1113 N N . GLU A 1 159 ? 29.759 57.560 59.174 1.00 44.64 154 GLU A N 1
ATOM 1114 C CA . GLU A 1 159 ? 28.718 57.535 60.195 1.00 49.37 154 GLU A CA 1
ATOM 1115 C C . GLU A 1 159 ? 27.341 57.380 59.560 1.00 49.62 154 GLU A C 1
ATOM 1116 O O . GLU A 1 159 ? 26.600 56.451 59.884 1.00 48.03 154 GLU A O 1
ATOM 1122 N N . ARG A 1 160 ? 27.006 58.293 58.654 1.00 47.46 155 ARG A N 1
ATOM 1123 C CA . ARG A 1 160 ? 25.717 58.263 57.971 1.00 45.86 155 ARG A CA 1
ATOM 1124 C C . ARG A 1 160 ? 25.732 59.138 56.721 1.00 40.70 155 ARG A C 1
ATOM 1125 O O . ARG A 1 160 ? 26.723 59.805 56.427 1.00 35.54 155 ARG A O 1
ATOM 1127 N N . THR A 1 161 ? 24.621 59.129 55.991 1.00 40.21 156 THR A N 1
ATOM 1128 C CA . THR A 1 161 ? 24.486 59.930 54.780 1.00 43.94 156 THR A CA 1
ATOM 1129 C C . THR A 1 161 ? 23.733 61.227 55.060 1.00 47.83 156 THR A C 1
ATOM 1130 O O . THR A 1 161 ? 22.648 61.212 55.640 1.00 52.54 156 THR A O 1
ATOM 1134 N N . GLU A 1 162 ? 24.316 62.348 54.648 1.00 45.92 157 GLU A N 1
ATOM 1135 C CA . GLU A 1 162 ? 23.686 63.651 54.832 1.00 48.52 157 GLU A CA 1
ATOM 1136 C C . GLU A 1 162 ? 23.022 64.122 53.541 1.00 52.35 157 GLU A C 1
ATOM 1137 O O . GLU A 1 162 ? 23.483 63.806 52.445 1.00 57.02 157 GLU A O 1
ATOM 1143 N N . SER A 1 163 ? 21.937 64.878 53.680 1.00 50.94 158 SER A N 1
ATOM 1144 C CA . SER A 1 163 ? 21.204 65.393 52.528 1.00 47.33 158 SER A CA 1
ATOM 1145 C C . SER A 1 163 ? 21.987 66.490 51.813 1.00 42.08 158 SER A C 1
ATOM 1146 O O . SER A 1 163 ? 22.685 67.279 52.448 1.00 47.60 158 SER A O 1
ATOM 1149 N N . ARG A 1 164 ? 21.865 66.533 50.490 1.00 39.27 159 ARG A N 1
ATOM 1150 C CA . ARG A 1 164 ? 22.555 67.536 49.685 1.00 37.84 159 ARG A CA 1
ATOM 1151 C C . ARG A 1 164 ? 21.563 68.502 49.046 1.00 36.11 159 ARG A C 1
ATOM 1152 O O . ARG A 1 164 ? 21.932 69.313 48.197 1.00 33.01 159 ARG A O 1
ATOM 1160 N N . ASN A 1 165 ? 20.304 68.406 49.458 1.00 37.56 160 ASN A N 1
ATOM 1161 C CA . ASN A 1 165 ? 19.246 69.228 48.886 1.00 42.13 160 ASN A CA 1
ATOM 1162 C C . ASN A 1 165 ? 19.421 70.701 49.245 1.00 44.19 160 ASN A C 1
ATOM 1163 O O . ASN A 1 165 ? 19.412 71.073 50.419 1.00 42.68 160 ASN A O 1
ATOM 1168 N N . GLY A 1 166 ? 19.584 71.534 48.223 1.00 39.37 161 GLY A N 1
ATOM 1169 C CA . GLY A 1 166 ? 19.694 72.968 48.414 1.00 34.98 161 GLY A CA 1
ATOM 1170 C C . GLY A 1 166 ? 21.062 73.450 48.858 1.00 37.74 161 GLY A C 1
ATOM 1171 O O . GLY A 1 166 ? 21.214 74.594 49.285 1.00 37.51 161 GLY A O 1
ATOM 1172 N N . LEU A 1 167 ? 22.061 72.579 48.754 1.00 32.89 162 LEU A N 1
ATOM 1173 C CA . LEU A 1 167 ? 23.417 72.930 49.160 1.00 29.87 162 LEU A CA 1
ATOM 1174 C C . LEU A 1 167 ? 24.292 73.269 47.960 1.00 29.88 162 LEU A C 1
ATOM 1175 O O . LEU A 1 167 ? 24.300 72.553 46.958 1.00 28.82 162 LEU A O 1
ATOM 1180 N N . TRP A 1 168 ? 25.024 74.372 48.073 1.00 26.89 163 TRP A N 1
ATOM 1181 C CA . TRP A 1 168 ? 25.943 74.806 47.029 1.00 23.30 163 TRP A CA 1
ATOM 1182 C C . TRP A 1 168 ? 27.358 74.926 47.581 1.00 24.98 163 TRP A C 1
ATOM 1183 O O . TRP A 1 168 ? 27.550 75.238 48.755 1.00 23.79 163 TRP A O 1
ATOM 1194 N N . GLN A 1 169 ? 28.346 74.673 46.730 1.00 28.52 164 GLN A N 1
ATOM 1195 C CA . GLN A 1 169 ? 29.738 74.920 47.079 1.00 22.53 164 GLN A CA 1
ATOM 1196 C C . GLN A 1 169 ? 30.155 76.280 46.537 1.00 22.77 164 GLN A C 1
ATOM 1197 O O . GLN A 1 169 ? 30.113 76.515 45.330 1.00 23.05 164 GLN A O 1
ATOM 1203 N N . ALA A 1 170 ? 30.551 77.175 47.436 1.00 24.65 165 ALA A N 1
ATOM 1204 C CA . ALA A 1 170 ? 30.883 78.542 47.057 1.00 21.26 165 ALA A CA 1
ATOM 1205 C C . ALA A 1 170 ? 32.225 78.625 46.340 1.00 27.76 165 ALA A C 1
ATOM 1206 O O . ALA A 1 170 ? 33.198 77.978 46.733 1.00 23.36 165 ALA A O 1
ATOM 1208 N N . GLN A 1 171 ? 32.261 79.422 45.279 1.00 27.04 166 GLN A N 1
ATOM 1209 C CA . GLN A 1 171 ? 33.502 79.733 44.585 1.00 23.87 166 GLN A CA 1
ATOM 1210 C C . GLN A 1 171 ? 33.747 81.238 44.635 1.00 21.00 166 GLN A C 1
ATOM 1211 O O . GLN A 1 171 ? 33.113 81.952 45.410 1.00 30.28 166 GLN A O 1
ATOM 1217 N N . THR A 1 172 ? 34.676 81.710 43.810 1.00 22.62 167 THR A N 1
ATOM 1218 C CA . THR A 1 172 ? 34.908 83.139 43.628 1.00 24.05 167 THR A CA 1
ATOM 1219 C C . THR A 1 172 ? 34.892 83.411 42.122 1.00 24.92 167 THR A C 1
ATOM 1220 O O . THR A 1 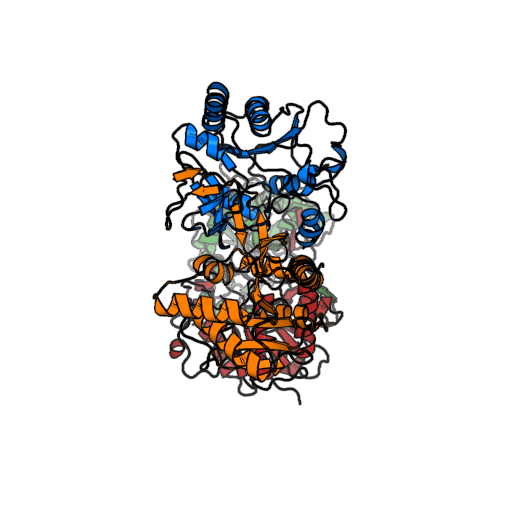172 ? 35.022 82.474 41.335 1.00 22.79 167 THR A O 1
ATOM 1224 N N . PRO A 1 173 ? 34.737 84.682 41.699 1.00 17.16 168 PRO A N 1
ATOM 1225 C CA . PRO A 1 173 ? 34.626 85.964 42.410 1.00 19.66 168 PRO A CA 1
ATOM 1226 C C . PRO A 1 173 ? 33.381 86.106 43.277 1.00 25.36 168 PRO A C 1
ATOM 1227 O O . PRO A 1 173 ? 32.345 85.502 43.000 1.00 26.23 168 PRO A O 1
ATOM 1231 N N . GLN A 1 174 ? 33.502 86.903 44.332 1.00 27.11 169 GLN A N 1
ATOM 1232 C CA . GLN A 1 174 ? 32.362 87.257 45.162 1.00 30.27 169 GLN A CA 1
ATOM 1233 C C . GLN A 1 174 ? 32.117 88.754 45.028 1.00 23.05 169 GLN A C 1
ATOM 1234 O O . GLN A 1 174 ? 32.956 89.569 45.409 1.00 27.32 169 GLN A O 1
ATOM 1240 N N . MET A 1 175 ? 30.962 89.102 44.471 1.00 24.52 170 MET A N 1
ATOM 1241 C CA . MET A 1 175 ? 30.676 90.469 44.052 1.00 23.37 170 MET A CA 1
ATOM 1242 C C . MET A 1 175 ? 29.773 91.214 45.033 1.00 24.28 170 MET A C 1
ATOM 1243 O O . MET A 1 175 ? 28.602 90.873 45.198 1.00 27.94 170 MET A O 1
ATOM 1248 N N . PHE A 1 176 ? 30.328 92.235 45.681 1.00 23.20 171 PHE A N 1
ATOM 1249 C CA . PHE A 1 176 ? 29.572 93.070 46.611 1.00 27.16 171 PHE A CA 1
ATOM 1250 C C . PHE A 1 176 ? 30.013 94.528 46.511 1.00 28.92 171 PHE A C 1
ATOM 1251 O O . PHE A 1 176 ? 31.024 94.837 45.879 1.00 31.66 171 PHE A O 1
ATOM 1259 N N . ARG A 1 177 ? 29.252 95.422 47.135 1.00 25.62 172 ARG A N 1
ATOM 1260 C CA . ARG A 1 177 ? 29.644 96.825 47.221 1.00 28.41 172 ARG A CA 1
ATOM 1261 C C . ARG A 1 177 ? 30.731 96.990 48.276 1.00 30.38 172 ARG A C 1
ATOM 1262 O O . ARG A 1 177 ? 30.705 96.320 49.309 1.00 33.89 172 ARG A O 1
ATOM 1270 N N . ILE A 1 178 ? 31.680 97.882 48.011 1.00 23.52 173 ILE A N 1
ATOM 1271 C CA . ILE A 1 178 ? 32.831 98.077 48.888 1.00 23.29 173 ILE A CA 1
ATOM 1272 C C . ILE A 1 178 ? 32.401 98.525 50.280 1.00 37.56 173 ILE A C 1
ATOM 1273 O O . ILE A 1 178 ? 32.911 98.027 51.285 1.00 46.38 173 ILE A O 1
ATOM 1278 N N . GLY A 1 179 ? 31.458 99.460 50.334 1.00 33.43 174 GLY A N 1
ATOM 1279 C CA . GLY A 1 179 ? 30.972 99.980 51.598 1.00 30.33 174 GLY A CA 1
ATOM 1280 C C . GLY A 1 179 ? 30.284 98.942 52.463 1.00 34.11 174 GLY A C 1
ATOM 1281 O O . GLY A 1 179 ? 30.578 98.819 53.652 1.00 37.30 174 GLY A O 1
ATOM 1282 N N . MET A 1 180 ? 29.369 98.191 51.861 1.00 33.44 175 MET A N 1
ATOM 1283 C CA . MET A 1 180 ? 28.623 97.162 52.578 1.00 32.69 175 MET A CA 1
ATOM 1284 C C . MET A 1 180 ? 29.529 96.012 53.016 1.00 27.09 175 MET A C 1
ATOM 1285 O O . MET A 1 180 ? 29.370 95.469 54.109 1.00 34.50 175 MET A O 1
ATOM 1290 N N . LEU A 1 181 ? 30.484 95.650 52.166 1.00 25.61 176 LEU A N 1
ATOM 1291 C CA . LEU A 1 181 ? 31.368 94.525 52.455 1.00 38.11 176 LEU A CA 1
ATOM 1292 C C . LEU A 1 181 ? 32.368 94.858 53.560 1.00 40.80 176 LEU A C 1
ATOM 1293 O O . LEU A 1 181 ? 32.635 94.031 54.432 1.00 39.36 176 LEU A O 1
ATOM 1298 N N . ARG A 1 182 ? 32.917 96.069 53.520 1.00 40.40 177 ARG A N 1
ATOM 1299 C CA . ARG A 1 182 ? 33.893 96.495 54.519 1.00 36.48 177 ARG A CA 1
ATOM 1300 C C . ARG A 1 182 ? 33.261 96.567 55.905 1.00 38.80 177 ARG A C 1
ATOM 1301 O O . ARG A 1 182 ? 33.832 96.085 56.882 1.00 41.30 177 ARG A O 1
ATOM 1309 N N . ASP A 1 183 ? 32.078 97.168 55.983 1.00 38.81 178 ASP A N 1
ATOM 1310 C CA . ASP A 1 183 ? 31.370 97.302 57.251 1.00 42.42 178 ASP A CA 1
ATOM 1311 C C . ASP A 1 183 ? 30.935 95.940 57.788 1.00 37.45 178 ASP A C 1
ATOM 1312 O O . ASP A 1 183 ? 30.908 95.724 58.999 1.00 38.01 178 ASP A O 1
ATOM 1317 N N . ALA A 1 184 ? 30.601 95.026 56.882 1.00 35.69 179 ALA A N 1
ATOM 1318 C CA . ALA A 1 184 ? 30.172 93.685 57.269 1.00 40.80 179 ALA A CA 1
ATOM 1319 C C . ALA A 1 184 ? 31.318 92.913 57.915 1.00 37.35 179 ALA A C 1
ATOM 1320 O O . ALA A 1 184 ? 31.151 92.307 58.974 1.00 40.07 179 ALA A O 1
ATOM 1322 N N . ILE A 1 185 ? 32.480 92.938 57.271 1.00 33.25 180 ILE A N 1
ATOM 1323 C CA . ILE A 1 185 ? 33.662 92.270 57.798 1.00 39.04 180 ILE A CA 1
ATOM 1324 C C . ILE A 1 185 ? 34.101 92.943 59.097 1.00 39.96 180 ILE A C 1
ATOM 1325 O O . ILE A 1 185 ? 34.545 92.276 60.033 1.00 41.12 180 ILE A O 1
ATOM 1330 N N . GLN A 1 186 ? 33.959 94.264 59.153 1.00 41.49 181 GLN A N 1
ATOM 1331 C CA . GLN A 1 186 ? 34.278 95.015 60.362 1.00 44.97 181 GLN A CA 1
ATOM 1332 C C . GLN A 1 186 ? 33.392 94.555 61.517 1.00 45.33 181 GLN A C 1
ATOM 1333 O O . GLN A 1 186 ? 33.854 94.420 62.650 1.00 38.24 181 GLN A O 1
ATOM 1339 N N . ARG A 1 187 ? 32.120 94.312 61.216 1.00 49.96 182 ARG A N 1
ATOM 1340 C CA . ARG A 1 187 ? 31.184 93.772 62.196 1.00 55.48 182 ARG A CA 1
ATOM 1341 C C . ARG A 1 187 ? 31.622 92.385 62.654 1.00 49.40 182 ARG A C 1
ATOM 1342 O O . ARG A 1 187 ? 31.626 92.086 63.849 1.00 48.62 182 ARG A O 1
ATOM 1350 N N . ALA A 1 188 ? 31.991 91.546 61.692 1.00 46.18 183 ALA A N 1
ATOM 1351 C CA . ALA A 1 188 ? 32.404 90.175 61.973 1.00 48.71 183 ALA A CA 1
ATOM 1352 C C . ALA A 1 188 ? 33.640 90.140 62.866 1.00 49.82 183 ALA A C 1
ATOM 1353 O O . ALA A 1 188 ? 33.724 89.335 63.793 1.00 49.98 183 ALA A O 1
ATOM 1355 N N . GLN A 1 189 ? 34.594 91.020 62.581 1.00 49.19 184 GLN A N 1
ATOM 1356 C CA . GLN A 1 189 ? 35.820 91.100 63.365 1.00 55.29 184 GLN A CA 1
ATOM 1357 C C . GLN A 1 189 ? 35.548 91.667 64.755 1.00 56.16 184 GLN A C 1
ATOM 1358 O O . GLN A 1 189 ? 36.243 91.337 65.717 1.00 56.37 184 GLN A O 1
ATOM 1364 N N . LEU A 1 190 ? 34.531 92.517 64.856 1.00 55.89 185 LEU A N 1
ATOM 1365 C CA . LEU A 1 190 ? 34.155 93.113 66.132 1.00 59.17 185 LEU A CA 1
ATOM 1366 C C . LEU A 1 190 ? 33.441 92.099 67.021 1.00 61.34 185 LEU A C 1
ATOM 1367 O O . LEU A 1 190 ? 33.414 92.242 68.243 1.00 65.71 185 LEU A O 1
ATOM 1369 N N . GLU A 1 191 ? 32.864 91.075 66.400 1.00 61.80 186 GLU A N 1
ATOM 1370 C CA . GLU A 1 191 ? 32.146 90.043 67.137 1.00 60.84 186 GLU A CA 1
ATOM 1371 C C . GLU A 1 191 ? 32.999 88.787 67.295 1.00 52.33 186 GLU A C 1
ATOM 1372 O O . GLU A 1 191 ? 32.529 87.763 67.790 1.00 52.58 186 GLU A O 1
ATOM 1378 N N . GLY A 1 192 ? 34.256 88.876 66.871 1.00 51.68 187 GLY A N 1
ATOM 1379 C CA . GLY A 1 192 ? 35.197 87.781 67.022 1.00 52.77 187 GLY A CA 1
ATOM 1380 C C . GLY A 1 192 ? 34.977 86.622 66.069 1.00 56.41 187 GLY A C 1
ATOM 1381 O O . GLY A 1 192 ? 35.280 85.475 66.397 1.00 57.64 187 GLY A O 1
ATOM 1382 N N . ARG A 1 193 ? 34.453 86.919 64.885 1.00 56.47 188 ARG A N 1
ATOM 1383 C CA . ARG A 1 193 ? 34.202 85.887 63.886 1.00 57.34 188 ARG A CA 1
ATOM 1384 C C . ARG A 1 193 ? 35.194 85.954 62.730 1.00 59.90 188 ARG A C 1
ATOM 1385 O O . ARG A 1 193 ? 35.374 87.004 62.112 1.00 64.19 188 ARG A O 1
ATOM 1393 N N . ASP A 1 194 ? 35.834 84.825 62.446 1.00 63.07 189 ASP A N 1
ATOM 1394 C CA . ASP A 1 194 ? 36.690 84.702 61.273 1.00 63.19 189 ASP A CA 1
ATOM 1395 C C . ASP A 1 194 ? 35.983 83.832 60.241 1.00 59.47 189 ASP A C 1
ATOM 1396 O O . ASP A 1 194 ? 35.845 82.623 60.426 1.00 61.95 189 ASP A O 1
ATOM 1401 N N . LEU A 1 195 ? 35.531 84.453 59.157 1.00 55.38 190 LEU A N 1
ATOM 1402 C CA . LEU A 1 195 ? 34.675 83.773 58.194 1.00 51.89 190 LEU A CA 1
ATOM 1403 C C . LEU A 1 195 ? 35.441 83.305 56.959 1.00 49.70 190 LEU A C 1
ATOM 1404 O O . LEU A 1 195 ? 36.536 83.788 56.670 1.00 49.32 190 LEU A O 1
ATOM 1409 N N . THR A 1 196 ? 34.849 82.362 56.234 1.00 48.04 191 THR A N 1
ATOM 1410 C CA . THR A 1 196 ? 35.522 81.701 55.121 1.00 42.87 191 THR A CA 1
ATOM 1411 C C . THR A 1 196 ? 35.481 82.513 53.828 1.00 36.29 191 THR A C 1
ATOM 1412 O O . THR A 1 196 ? 36.430 82.480 53.045 1.00 32.58 191 THR A O 1
ATOM 1416 N N . ASP A 1 197 ? 34.385 83.230 53.597 1.00 32.11 192 ASP A N 1
ATOM 1417 C CA . ASP A 1 197 ? 34.298 84.092 52.422 1.00 26.29 192 ASP A CA 1
ATOM 1418 C C . ASP A 1 197 ? 33.561 85.399 52.708 1.00 25.71 192 ASP A C 1
ATOM 1419 O O . ASP A 1 197 ? 33.103 85.637 53.824 1.00 30.23 192 ASP A O 1
ATOM 1424 N N . GLU A 1 198 ? 33.451 86.235 51.681 1.00 24.40 193 GLU A N 1
ATOM 1425 C CA . GLU A 1 198 ? 32.837 87.551 51.810 1.00 33.17 193 GLU A CA 1
ATOM 1426 C C . GLU A 1 198 ? 31.329 87.441 51.997 1.00 34.68 193 GLU A C 1
ATOM 1427 O O . GLU A 1 198 ? 30.723 88.249 52.702 1.00 33.72 193 GLU A O 1
ATOM 1433 N N . ALA A 1 199 ? 30.731 86.439 51.361 1.00 28.28 194 ALA A N 1
ATOM 1434 C CA . ALA A 1 199 ? 29.294 86.213 51.463 1.00 30.29 194 ALA A CA 1
ATOM 1435 C C . ALA A 1 199 ? 28.885 85.981 52.914 1.00 32.80 194 ALA A C 1
ATOM 1436 O O . ALA A 1 199 ? 27.848 86.472 53.357 1.00 33.52 194 ALA A O 1
ATOM 1438 N N . SER A 1 200 ? 29.713 85.241 53.647 1.00 30.22 195 SER A N 1
ATOM 1439 C CA . SER A 1 200 ? 29.446 84.936 55.049 1.00 33.57 195 SER A CA 1
ATOM 1440 C C . SER A 1 200 ? 29.299 86.206 55.884 1.00 26.56 195 SER A C 1
ATOM 1441 O O . SER A 1 200 ? 28.402 86.303 56.719 1.00 28.22 195 SER A O 1
ATOM 1444 N N . ALA A 1 201 ? 30.181 87.175 55.652 1.00 28.45 196 ALA A N 1
ATOM 1445 C CA . ALA A 1 201 ? 30.101 88.462 56.336 1.00 32.90 196 ALA A CA 1
ATOM 1446 C C . ALA A 1 201 ? 28.822 89.191 55.945 1.00 26.87 196 ALA A C 1
ATOM 1447 O O . ALA A 1 201 ? 28.128 89.751 56.794 1.00 28.39 196 ALA A O 1
ATOM 1449 N N . ILE A 1 202 ? 28.521 89.172 54.650 1.00 28.52 197 ILE A N 1
ATOM 1450 C CA . ILE A 1 202 ? 27.314 89.789 54.116 1.00 26.56 197 ILE A CA 1
ATOM 1451 C C . ILE A 1 202 ? 26.075 89.157 54.745 1.00 32.39 197 ILE A C 1
ATOM 1452 O O . ILE A 1 202 ? 25.113 89.851 55.079 1.00 41.12 197 ILE A O 1
ATOM 1457 N N . GLU A 1 203 ? 26.113 87.839 54.915 1.00 32.13 198 GLU A N 1
ATOM 1458 C CA . GLU A 1 203 ? 25.006 87.106 55.523 1.00 34.31 198 GLU A CA 1
ATOM 1459 C C . GLU A 1 203 ? 24.823 87.479 56.992 1.00 38.13 198 GLU A C 1
ATOM 1460 O O . GLU A 1 203 ? 23.715 87.796 57.427 1.00 41.32 198 GLU A O 1
ATOM 1466 N N . TRP A 1 204 ? 25.913 87.437 57.754 1.00 37.34 199 TRP A N 1
ATOM 1467 C CA . TRP A 1 204 ? 25.859 87.732 59.183 1.00 40.58 199 TRP A CA 1
ATOM 1468 C C . TRP A 1 204 ? 25.525 89.198 59.447 1.00 40.49 199 TRP A C 1
ATOM 1469 O O . TRP A 1 204 ? 25.102 89.558 60.545 1.00 43.34 199 TRP A O 1
ATOM 1480 N N . ALA A 1 205 ? 25.713 90.040 58.436 1.00 36.16 200 ALA A N 1
ATOM 1481 C CA . ALA A 1 205 ? 25.362 91.451 58.545 1.00 37.39 200 ALA A CA 1
ATOM 1482 C C . ALA A 1 205 ? 23.867 91.644 58.317 1.00 41.09 200 ALA A C 1
ATOM 1483 O O . ALA A 1 205 ? 23.337 92.738 58.506 1.00 41.67 200 ALA A O 1
ATOM 1485 N N . GLY A 1 206 ? 23.194 90.575 57.902 1.00 42.69 201 GLY A N 1
ATOM 1486 C CA . GLY A 1 206 ? 21.755 90.602 57.710 1.00 37.62 201 GLY A CA 1
ATOM 1487 C C . GLY A 1 206 ? 21.303 90.789 56.274 1.00 36.93 201 GLY A C 1
ATOM 1488 O O . GLY A 1 206 ? 20.129 91.061 56.021 1.00 39.40 201 GLY A O 1
ATOM 1489 N N . HIS A 1 207 ? 22.228 90.644 55.329 1.00 34.44 202 HIS A N 1
ATOM 1490 C CA . HIS A 1 207 ? 21.901 90.801 53.915 1.00 38.41 202 HIS A CA 1
ATOM 1491 C C . HIS A 1 207 ? 21.776 89.449 53.220 1.00 41.38 202 HIS A C 1
ATOM 1492 O O . HIS A 1 207 ? 22.276 88.438 53.712 1.00 45.56 202 HIS A O 1
ATOM 1499 N N . THR A 1 208 ? 21.108 89.441 52.071 1.00 40.61 203 THR A N 1
ATOM 1500 C CA . THR A 1 208 ? 20.889 88.210 51.320 1.00 39.58 203 THR A CA 1
ATOM 1501 C C . THR A 1 208 ? 21.620 88.238 49.981 1.00 36.49 203 THR A C 1
ATOM 1502 O O . THR A 1 208 ? 21.177 88.895 49.040 1.00 38.72 203 THR A O 1
ATOM 1506 N N . PRO A 1 209 ? 22.749 87.518 49.893 1.00 31.04 204 PRO A N 1
ATOM 1507 C CA . PRO A 1 209 ? 23.528 87.432 48.655 1.00 29.39 204 PRO A CA 1
ATOM 1508 C C . PRO A 1 209 ? 22.926 86.441 47.663 1.00 29.36 204 PRO A C 1
ATOM 1509 O O . PRO A 1 209 ? 22.082 85.630 48.042 1.00 30.90 204 PRO A O 1
ATOM 1513 N N . ARG A 1 210 ? 23.361 86.510 46.409 1.00 28.66 205 ARG A N 1
ATOM 1514 C CA . ARG A 1 210 ? 22.837 85.635 45.366 1.00 29.66 205 ARG A CA 1
ATOM 1515 C C . ARG A 1 210 ? 23.873 84.602 44.937 1.00 32.87 205 ARG A C 1
ATOM 1516 O O . ARG A 1 210 ? 25.062 84.752 45.216 1.00 28.91 205 ARG A O 1
ATOM 1524 N N . VAL A 1 211 ? 23.417 83.553 44.260 1.00 28.99 206 VAL A N 1
ATOM 1525 C CA . VAL A 1 211 ? 24.333 82.603 43.646 1.00 32.30 206 VAL A CA 1
ATOM 1526 C C . VAL A 1 211 ? 24.170 82.625 42.134 1.00 28.64 206 VAL A C 1
ATOM 1527 O O . VAL A 1 211 ? 23.061 82.735 41.615 1.00 34.20 206 VAL A O 1
ATOM 1531 N N . VAL A 1 212 ? 25.296 82.539 41.438 1.00 29.34 207 VAL A N 1
ATOM 1532 C CA . VAL A 1 212 ? 25.313 82.391 39.992 1.00 28.32 207 VAL A CA 1
ATOM 1533 C C . VAL A 1 212 ? 26.075 81.109 39.687 1.00 28.08 207 VAL A C 1
ATOM 1534 O O . VAL A 1 212 ? 27.089 80.824 40.324 1.00 29.66 207 VAL A O 1
ATOM 1538 N N . GLN A 1 213 ? 25.577 80.333 38.731 1.00 29.02 208 GLN A N 1
ATOM 1539 C CA . GLN A 1 213 ? 26.177 79.046 38.391 1.00 31.23 208 GLN A CA 1
ATOM 1540 C C . GLN A 1 213 ? 27.650 79.182 38.013 1.00 30.35 208 GLN A C 1
ATOM 1541 O O . GLN A 1 213 ? 27.996 79.884 37.063 1.00 27.39 208 GLN A O 1
ATOM 1547 N N . GLY A 1 214 ? 28.512 78.509 38.769 1.00 25.66 209 GLY A N 1
ATOM 1548 C CA . GLY A 1 214 ? 29.934 78.504 38.486 1.00 24.47 209 GLY A CA 1
ATOM 1549 C C . GLY A 1 214 ? 30.344 77.378 37.559 1.00 34.98 209 GLY A C 1
ATOM 1550 O O . GLY A 1 214 ? 29.523 76.845 36.812 1.00 34.74 209 GLY A O 1
ATOM 1551 N N . SER A 1 215 ? 31.620 77.013 37.611 1.00 37.13 210 SER A N 1
ATOM 1552 C CA . SER A 1 215 ? 32.148 75.949 36.767 1.00 36.42 210 SER A CA 1
ATOM 1553 C C . SER A 1 215 ? 33.235 75.172 37.499 1.00 29.37 210 SER A C 1
ATOM 1554 O O . SER A 1 215 ? 33.938 75.720 38.347 1.00 26.03 210 SER A O 1
ATOM 1557 N N . LEU A 1 216 ? 33.373 73.893 37.165 1.00 33.11 211 LEU A N 1
ATOM 1558 C CA . LEU A 1 216 ? 34.390 73.056 37.790 1.00 32.98 211 LEU A CA 1
ATOM 1559 C C . LEU A 1 216 ? 35.778 73.457 37.301 1.00 29.90 211 LEU A C 1
ATOM 1560 O O . LEU A 1 216 ? 36.787 73.163 37.944 1.00 29.71 211 LEU A O 1
ATOM 1565 N N . ARG A 1 217 ? 35.817 74.135 36.158 1.00 25.19 212 ARG A N 1
ATOM 1566 C CA . ARG A 1 217 ? 37.050 74.720 35.650 1.00 30.01 212 ARG A CA 1
ATOM 1567 C C . ARG A 1 217 ? 37.573 75.776 36.627 1.00 28.94 212 ARG A C 1
ATOM 1568 O O . ARG A 1 217 ? 38.777 76.010 36.723 1.00 32.56 212 ARG A O 1
ATOM 1576 N N . ASN A 1 218 ? 36.653 76.390 37.366 1.00 28.96 213 ASN A N 1
ATOM 1577 C CA . ASN A 1 218 ? 36.982 77.456 38.310 1.00 24.99 213 ASN A CA 1
ATOM 1578 C C . ASN A 1 218 ? 37.344 76.903 39.695 1.00 23.28 213 ASN A C 1
ATOM 1579 O O . ASN A 1 218 ? 37.299 77.625 40.692 1.00 26.09 213 ASN A O 1
ATOM 1584 N N . PHE A 1 219 ? 37.706 75.624 39.754 1.00 25.00 214 PHE A N 1
ATOM 1585 C CA . PHE A 1 219 ? 38.067 74.995 41.024 1.00 22.26 214 PHE A CA 1
ATOM 1586 C C . PHE A 1 219 ? 39.334 75.624 41.595 1.00 23.12 214 PHE A C 1
ATOM 1587 O O . PHE A 1 219 ? 40.150 76.171 40.853 1.00 24.40 214 PHE A O 1
ATOM 1595 N N . LYS A 1 220 ? 39.504 75.551 42.912 1.00 25.61 215 LYS A N 1
ATOM 1596 C CA . LYS A 1 220 ? 40.702 76.109 43.528 1.00 33.27 215 LYS A CA 1
ATOM 1597 C C . LYS A 1 220 ? 41.756 75.035 43.767 1.00 32.79 215 LYS A C 1
ATOM 1598 O O . LYS A 1 220 ? 41.452 73.933 44.228 1.00 33.96 215 LYS A O 1
ATOM 1604 N N . VAL A 1 221 ? 42.998 75.363 43.429 1.00 33.98 216 VAL A N 1
ATOM 1605 C CA . VAL A 1 221 ? 44.128 74.487 43.699 1.00 32.82 216 VAL A CA 1
ATOM 1606 C C . VAL A 1 221 ? 44.367 74.450 45.201 1.00 40.51 216 VAL A C 1
ATOM 1607 O O . VAL A 1 221 ? 44.603 75.486 45.821 1.00 48.33 216 VAL A O 1
ATOM 1611 N N . THR A 1 222 ? 44.306 73.258 45.786 1.00 44.05 217 THR A N 1
ATOM 1612 C CA . THR A 1 222 ? 44.378 73.131 47.237 1.00 43.51 217 THR A CA 1
ATOM 1613 C C . THR A 1 222 ? 45.317 72.013 47.690 1.00 48.65 217 THR A C 1
ATOM 1614 O O . THR A 1 222 ? 45.964 72.126 48.730 1.00 56.56 217 THR A O 1
ATOM 1618 N N . TYR A 1 223 ? 45.400 70.939 46.911 1.00 50.51 218 TYR A N 1
ATOM 1619 C CA . TYR A 1 223 ? 46.223 69.796 47.299 1.00 60.31 218 TYR A CA 1
ATOM 1620 C C . TYR A 1 223 ? 46.928 69.193 46.078 1.00 59.70 218 TYR A C 1
ATOM 1621 O O . TYR A 1 223 ? 46.328 69.087 45.009 1.00 64.03 218 TYR A O 1
ATOM 1630 N N . PRO A 1 224 ? 48.213 68.808 46.242 1.00 54.62 219 PRO A N 1
ATOM 1631 C CA . PRO A 1 224 ? 49.193 68.385 45.229 1.00 46.77 219 PRO A CA 1
ATOM 1632 C C . PRO A 1 224 ? 48.649 67.812 43.915 1.00 48.43 219 PRO A C 1
ATOM 1633 O O . PRO A 1 224 ? 49.285 67.992 42.875 1.00 49.83 219 PRO A O 1
ATOM 1637 N N . GLU A 1 225 ? 47.509 67.131 43.960 1.00 48.16 220 GLU A N 1
ATOM 1638 C CA . GLU A 1 225 ? 46.880 66.610 42.751 1.00 52.05 220 GLU A CA 1
ATOM 1639 C C . GLU A 1 225 ? 46.411 67.744 41.842 1.00 50.00 220 GLU A C 1
ATOM 1640 O O . GLU A 1 225 ? 46.468 67.639 40.616 1.00 50.71 220 GLU A O 1
ATOM 1646 N N . ASP A 1 226 ? 45.968 68.836 42.459 1.00 49.89 221 ASP A N 1
ATOM 1647 C CA . ASP A 1 226 ? 45.325 69.931 41.737 1.00 44.36 221 ASP A CA 1
ATOM 1648 C C . ASP A 1 226 ? 46.246 70.632 40.741 1.00 45.52 221 ASP A C 1
ATOM 1649 O O . ASP A 1 226 ? 45.782 71.149 39.725 1.00 48.65 221 ASP A O 1
ATOM 1654 N N . PHE A 1 227 ? 47.543 70.656 41.033 1.00 42.79 222 PHE A N 1
ATOM 1655 C CA . PHE A 1 227 ? 48.500 71.363 40.186 1.00 40.71 222 PHE A CA 1
ATOM 1656 C C . PHE A 1 227 ? 48.544 70.793 38.770 1.00 36.73 222 PHE A C 1
ATOM 1657 O O . PHE A 1 227 ? 48.340 71.520 37.796 1.00 36.71 222 PHE A O 1
ATOM 1665 N N . ASP A 1 228 ? 48.812 69.496 38.659 1.00 37.67 223 ASP A N 1
ATOM 1666 C CA . ASP A 1 228 ? 48.838 68.834 37.359 1.00 45.36 223 ASP A CA 1
ATOM 1667 C C . ASP A 1 228 ? 47.455 68.842 36.718 1.00 41.47 223 ASP A C 1
ATOM 1668 O O . ASP A 1 228 ? 47.326 68.903 35.495 1.00 46.96 223 ASP A O 1
ATOM 1673 N N . LEU A 1 229 ? 46.424 68.785 37.553 1.00 34.94 224 LEU A N 1
ATOM 1674 C CA . LEU A 1 229 ? 45.048 68.796 37.076 1.00 46.89 224 LEU A CA 1
ATOM 1675 C C . LEU A 1 229 ? 44.719 70.144 36.445 1.00 43.41 224 LEU A C 1
ATOM 1676 O O . LEU A 1 229 ? 44.131 70.209 35.366 1.00 42.05 224 LEU A O 1
ATOM 1681 N N . ALA A 1 230 ? 45.104 71.218 37.128 1.00 38.50 225 ALA A N 1
ATOM 1682 C CA . ALA A 1 230 ? 44.896 72.565 36.613 1.00 36.14 225 ALA A CA 1
ATOM 1683 C C . ALA A 1 230 ? 45.724 72.781 35.353 1.00 39.86 225 ALA A C 1
ATOM 1684 O O . ALA A 1 230 ? 45.280 73.441 34.416 1.00 41.07 225 ALA A O 1
ATOM 1686 N N . GLU A 1 231 ? 46.927 72.214 35.333 1.00 39.21 226 GLU A N 1
ATOM 1687 C CA . GLU A 1 231 ? 47.796 72.303 34.165 1.00 45.98 226 GLU A CA 1
ATOM 1688 C C . GLU A 1 231 ? 47.154 71.593 32.975 1.00 47.46 226 GLU A C 1
ATOM 1689 O O . GLU A 1 231 ? 47.409 71.936 31.819 1.00 48.67 226 GLU A O 1
ATOM 1695 N N . ALA A 1 232 ? 46.312 70.607 33.268 1.00 47.06 227 ALA A N 1
ATOM 1696 C CA . ALA A 1 232 ? 45.551 69.916 32.235 1.00 47.34 227 ALA A CA 1
ATOM 1697 C C . ALA A 1 232 ? 44.338 70.747 31.824 1.00 44.55 227 ALA A C 1
ATOM 1698 O O . ALA A 1 232 ? 44.025 70.856 30.639 1.00 44.72 227 ALA A O 1
ATOM 1700 N N . ILE A 1 233 ? 43.661 71.330 32.811 1.00 41.73 228 ILE A N 1
ATOM 1701 C CA . ILE A 1 233 ? 42.514 72.193 32.553 1.00 44.13 228 ILE A CA 1
ATOM 1702 C C . ILE A 1 233 ? 42.974 73.429 31.791 1.00 49.77 228 ILE A C 1
ATOM 1703 O O . ILE A 1 233 ? 42.404 73.778 30.755 1.00 55.96 228 ILE A O 1
ATOM 1708 N N . LEU A 1 234 ? 44.014 74.081 32.303 1.00 47.74 229 LEU A N 1
ATOM 1709 C CA . LEU A 1 234 ? 44.645 75.180 31.589 1.00 48.52 229 LEU A CA 1
ATOM 1710 C C . LEU A 1 234 ? 45.397 74.603 30.397 1.00 55.09 229 LEU A C 1
ATOM 1711 O O . LEU A 1 234 ? 45.500 73.381 30.259 1.00 63.62 229 LEU A O 1
ATOM 1716 N N . ALA A 1 235 ? 45.922 75.481 29.549 1.00 54.64 230 ALA A N 1
ATOM 1717 C CA . ALA A 1 235 ? 46.535 75.077 28.287 1.00 64.98 230 ALA A CA 1
ATOM 1718 C C . ALA A 1 235 ? 45.572 74.233 27.460 1.00 65.48 230 ALA A C 1
ATOM 1719 O O . ALA A 1 235 ? 45.963 73.226 26.871 1.00 65.28 230 ALA A O 1
ATOM 1721 N N . HIS A 1 236 ? 44.315 74.661 27.416 1.00 66.67 231 HIS A N 1
ATOM 1722 C CA . HIS A 1 236 ? 43.293 73.966 26.644 1.00 69.80 231 HIS A CA 1
ATOM 1723 C C . HIS A 1 236 ? 42.130 74.897 26.321 1.00 71.72 231 HIS A C 1
ATOM 1724 O O . HIS A 1 236 ? 42.216 76.109 26.516 1.00 68.15 231 HIS A O 1
ATOM 1731 N N . MET B 1 5 ? 42.458 28.557 52.618 1.00 87.15 0 MET B N 1
ATOM 1732 C CA . MET B 1 5 ? 41.775 29.844 52.554 1.00 85.34 0 MET B CA 1
ATOM 1733 C C . MET B 1 5 ? 41.947 30.484 51.180 1.00 81.03 0 MET B C 1
ATOM 1734 O O . MET B 1 5 ? 43.065 30.615 50.681 1.00 82.68 0 MET B O 1
ATOM 1739 N N . VAL B 1 6 ? 40.833 30.884 50.574 1.00 75.03 1 VAL B N 1
ATOM 1740 C CA . VAL B 1 6 ? 40.851 31.445 49.228 1.00 68.09 1 VAL B CA 1
ATOM 1741 C C . VAL B 1 6 ? 40.664 32.959 49.256 1.00 56.99 1 VAL B C 1
ATOM 1742 O O . VAL B 1 6 ? 39.869 33.485 50.035 1.00 54.18 1 VAL B O 1
ATOM 1744 N N . THR B 1 7 ? 41.403 33.651 48.396 1.00 53.03 2 THR B N 1
ATOM 1745 C CA . THR B 1 7 ? 41.315 35.102 48.291 1.00 50.67 2 THR B CA 1
ATOM 1746 C C . THR B 1 7 ? 40.023 35.501 47.584 1.00 47.84 2 THR B C 1
ATOM 1747 O O . THR B 1 7 ? 39.553 34.794 46.694 1.00 54.02 2 THR B O 1
ATOM 1751 N N . SER B 1 8 ? 39.446 36.629 47.991 1.00 41.84 3 SER B N 1
ATOM 1752 C CA . SER B 1 8 ? 38.219 37.127 47.378 1.00 35.02 3 SER B CA 1
ATOM 1753 C C . SER B 1 8 ? 38.484 37.680 45.982 1.00 33.89 3 SER B C 1
ATOM 1754 O O . SER B 1 8 ? 39.440 38.427 45.771 1.00 27.34 3 SER B O 1
ATOM 1757 N N . ARG B 1 9 ? 37.627 37.311 45.034 1.00 28.56 4 ARG B N 1
ATOM 1758 C CA . ARG B 1 9 ? 37.775 37.741 43.647 1.00 28.57 4 ARG B CA 1
ATOM 1759 C C . ARG B 1 9 ? 37.237 39.153 43.425 1.00 31.12 4 ARG B C 1
ATOM 1760 O O . ARG B 1 9 ? 36.503 39.688 44.256 1.00 28.48 4 ARG B O 1
ATOM 1768 N N . LEU B 1 10 ? 37.606 39.747 42.293 1.00 29.63 5 LEU B N 1
ATOM 1769 C CA . LEU B 1 10 ? 37.220 41.118 41.976 1.00 22.31 5 LEU B CA 1
ATOM 1770 C C . LEU B 1 10 ? 36.307 41.178 40.758 1.00 21.47 5 LEU B C 1
ATOM 1771 O O . LEU B 1 10 ? 36.659 40.695 39.681 1.00 21.56 5 LEU B O 1
ATOM 1776 N N . PHE B 1 11 ? 35.134 41.777 40.935 1.00 20.90 6 PHE B N 1
ATOM 1777 C CA . PHE B 1 11 ? 34.200 41.980 39.834 1.00 24.48 6 PHE B CA 1
ATOM 1778 C C . PHE B 1 11 ? 33.831 43.455 39.710 1.00 27.43 6 PHE B C 1
ATOM 1779 O O . PHE B 1 11 ? 33.786 44.178 40.706 1.00 27.65 6 PHE B O 1
ATOM 1787 N N . ALA B 1 12 ? 33.574 43.896 38.483 1.00 28.68 7 ALA B N 1
ATOM 1788 C CA . ALA B 1 12 ? 33.157 45.271 38.233 1.00 22.23 7 ALA B CA 1
ATOM 1789 C C . ALA B 1 12 ? 31.740 45.300 37.674 1.00 24.14 7 ALA B C 1
ATOM 1790 O O . ALA B 1 12 ? 31.386 44.494 36.812 1.00 19.60 7 ALA B O 1
ATOM 1792 N N . LEU B 1 13 ? 30.934 46.230 38.174 1.00 19.58 8 LEU B N 1
ATOM 1793 C CA . LEU B 1 13 ? 29.541 46.349 37.761 1.00 19.95 8 LEU B CA 1
ATOM 1794 C C . LEU B 1 13 ? 29.240 47.778 37.313 1.00 20.25 8 LEU B C 1
ATOM 1795 O O . LEU B 1 13 ? 29.426 48.727 38.074 1.00 21.77 8 LEU B O 1
ATOM 1800 N N . ILE B 1 14 ? 28.781 47.929 36.075 1.00 20.62 9 ILE B N 1
ATOM 1801 C CA . ILE B 1 14 ? 28.533 49.251 35.512 1.00 28.04 9 ILE B CA 1
ATOM 1802 C C . ILE B 1 14 ? 27.050 49.435 35.204 1.00 28.93 9 ILE B C 1
ATOM 1803 O O . ILE B 1 14 ? 26.577 49.027 34.143 1.00 30.03 9 ILE B O 1
ATOM 1808 N N . PRO B 1 15 ? 26.309 50.050 36.137 1.00 22.61 10 PRO B N 1
ATOM 1809 C CA . PRO B 1 15 ? 24.880 50.318 35.946 1.00 28.75 10 PRO B CA 1
ATOM 1810 C C . PRO B 1 15 ? 24.623 51.328 34.831 1.00 32.92 10 PRO B C 1
ATOM 1811 O O . PRO B 1 15 ? 24.939 52.507 34.988 1.00 31.72 10 PRO B O 1
ATOM 1815 N N . CYS B 1 16 ? 24.061 50.865 33.720 1.00 35.57 11 CYS B N 1
ATOM 1816 C CA . CYS B 1 16 ? 23.727 51.739 32.602 1.00 38.36 11 CYS B CA 1
ATOM 1817 C C . CYS B 1 16 ? 22.284 51.513 32.167 1.00 40.53 11 CYS B C 1
ATOM 1818 O O . CYS B 1 16 ? 21.986 51.461 30.974 1.00 44.74 11 CYS B O 1
ATOM 1821 N N . ALA B 1 17 ? 21.393 51.374 33.143 1.00 40.59 12 ALA B N 1
ATOM 1822 C CA . ALA B 1 17 ? 19.986 51.112 32.866 1.00 44.96 12 ALA B CA 1
ATOM 1823 C C . ALA B 1 17 ? 19.108 52.266 33.340 1.00 48.06 12 ALA B C 1
ATOM 1824 O O . ALA B 1 17 ? 19.354 53.425 33.005 1.00 51.45 12 ALA B O 1
ATOM 1826 N N . LEU B 1 27 ? 19.002 60.589 23.827 1.00 59.68 22 LEU B N 1
ATOM 1827 C CA . LEU B 1 27 ? 20.234 59.813 23.895 1.00 61.90 22 LEU B CA 1
ATOM 1828 C C . LEU B 1 27 ? 20.799 59.804 25.312 1.00 66.12 22 LEU B C 1
ATOM 1829 O O . LEU B 1 27 ? 21.063 60.862 25.884 1.00 60.27 22 LEU B O 1
ATOM 1831 N N . PRO B 1 28 ? 20.981 58.602 25.881 1.00 73.91 23 PRO B N 1
ATOM 1832 C CA . PRO B 1 28 ? 21.540 58.421 27.226 1.00 75.71 23 PRO B CA 1
ATOM 1833 C C . PRO B 1 28 ? 22.890 59.112 27.394 1.00 73.51 23 PRO B C 1
ATOM 1834 O O . PRO B 1 28 ? 23.634 59.255 26.424 1.00 73.20 23 PRO B O 1
ATOM 1838 N N . LYS B 1 29 ? 23.198 59.532 28.616 1.00 72.14 24 LYS B N 1
ATOM 1839 C CA . LYS B 1 29 ? 24.389 60.333 28.868 1.00 68.49 24 LYS B CA 1
ATOM 1840 C C . LYS B 1 29 ? 25.671 59.503 28.791 1.00 65.92 24 LYS B C 1
ATOM 1841 O O . LYS B 1 29 ? 26.734 60.029 28.462 1.00 66.34 24 LYS B O 1
ATOM 1847 N N . GLN B 1 30 ? 25.570 58.209 29.082 1.00 61.19 25 GLN B N 1
ATOM 1848 C CA . GLN B 1 30 ? 26.739 57.334 29.034 1.00 56.34 25 GLN B CA 1
ATOM 1849 C C . GLN B 1 30 ? 27.081 56.947 27.597 1.00 57.45 25 GLN B C 1
ATOM 1850 O O . GLN B 1 30 ? 28.129 56.356 27.337 1.00 49.94 25 GLN B O 1
ATOM 1856 N N . TYR B 1 31 ? 26.192 57.283 26.667 1.00 60.37 26 TYR B N 1
ATOM 1857 C CA . TYR B 1 31 ? 26.417 56.995 25.256 1.00 66.30 26 TYR B CA 1
ATOM 1858 C C . TYR B 1 31 ? 26.827 58.253 24.498 1.00 68.55 26 TYR B C 1
ATOM 1859 O O . TYR B 1 31 ? 27.158 58.193 23.314 1.00 74.17 26 TYR B O 1
ATOM 1868 N N . ARG B 1 32 ? 26.797 59.391 25.185 1.00 65.52 27 ARG B N 1
ATOM 1869 C CA . ARG B 1 32 ? 27.175 60.660 24.574 1.00 67.28 27 ARG B CA 1
ATOM 1870 C C . ARG B 1 32 ? 28.669 60.686 24.273 1.00 64.36 27 ARG B C 1
ATOM 1871 O O . ARG B 1 32 ? 29.488 60.296 25.104 1.00 62.08 27 ARG B O 1
ATOM 1879 N N . THR B 1 33 ? 29.011 61.150 23.076 1.00 62.51 28 THR B N 1
ATOM 1880 C CA . THR B 1 33 ? 30.388 61.112 22.597 1.00 55.28 28 THR B CA 1
ATOM 1881 C C . THR B 1 33 ? 31.305 62.049 23.373 1.00 51.44 28 THR B C 1
ATOM 1882 O O . THR B 1 33 ? 31.064 63.254 23.454 1.00 58.47 28 THR B O 1
ATOM 1886 N N . LEU B 1 34 ? 32.361 61.480 23.943 1.00 47.76 29 LEU B N 1
ATOM 1887 C CA . LEU B 1 34 ? 33.392 62.258 24.612 1.00 48.74 29 LEU B CA 1
ATOM 1888 C C . LEU B 1 34 ? 34.725 62.028 23.912 1.00 52.88 29 LEU B C 1
ATOM 1889 O O . LEU B 1 34 ? 35.354 60.985 24.092 1.00 54.62 29 LEU B O 1
ATOM 1894 N N . ALA B 1 35 ? 35.137 63.004 23.105 1.00 50.16 30 ALA B N 1
ATOM 1895 C CA . ALA B 1 35 ? 36.368 62.920 22.319 1.00 55.03 30 ALA B CA 1
ATOM 1896 C C . ALA B 1 35 ? 36.405 61.673 21.434 1.00 57.15 30 ALA B C 1
ATOM 1897 O O . ALA B 1 35 ? 37.309 60.846 21.551 1.00 59.00 30 ALA B O 1
ATOM 1899 N N . GLY B 1 36 ? 35.416 61.544 20.555 1.00 53.93 31 GLY B N 1
ATOM 1900 C CA . GLY B 1 36 ? 35.389 60.465 19.582 1.00 50.39 31 GLY B CA 1
ATOM 1901 C C . GLY B 1 36 ? 34.858 59.137 20.089 1.00 53.10 31 GLY B C 1
ATOM 1902 O O . GLY B 1 36 ? 34.531 58.251 19.300 1.00 51.65 31 GLY B O 1
ATOM 1903 N N . ARG B 1 37 ? 34.774 58.994 21.407 1.00 52.71 32 ARG B N 1
ATOM 1904 C CA . ARG B 1 37 ? 34.303 57.752 22.008 1.00 50.21 32 ARG B CA 1
ATOM 1905 C C . ARG B 1 37 ? 33.100 58.004 22.906 1.00 45.51 32 ARG B C 1
ATOM 1906 O O . ARG B 1 37 ? 32.916 59.110 23.412 1.00 49.92 32 ARG B O 1
ATOM 1914 N N . ALA B 1 38 ? 32.282 56.975 23.099 1.00 43.88 33 ALA B N 1
ATOM 1915 C CA . ALA B 1 38 ? 31.153 57.063 24.015 1.00 43.85 33 ALA B CA 1
ATOM 1916 C C . ALA B 1 38 ? 31.662 57.221 25.444 1.00 45.76 33 ALA B C 1
ATOM 1917 O O . ALA B 1 38 ? 32.790 56.837 25.752 1.00 46.62 33 ALA B O 1
ATOM 1919 N N . LEU B 1 39 ? 30.830 57.790 26.310 1.00 42.14 34 LEU B N 1
ATOM 1920 C CA . LEU B 1 39 ? 31.220 58.047 27.692 1.00 39.46 34 LEU B CA 1
ATOM 1921 C C . LEU B 1 39 ? 31.563 56.752 28.424 1.00 35.48 34 LEU B C 1
ATOM 1922 O O . LEU B 1 39 ? 32.491 56.710 29.231 1.00 38.70 34 LEU B O 1
ATOM 1927 N N . LEU B 1 40 ? 30.810 55.698 28.124 1.00 30.81 35 LEU B N 1
ATOM 1928 C CA . LEU B 1 40 ? 30.988 54.398 28.762 1.00 26.26 35 LEU B CA 1
ATOM 1929 C C . LEU B 1 40 ? 32.352 53.783 28.455 1.00 25.76 35 LEU B C 1
ATOM 1930 O O . LEU B 1 40 ? 32.905 53.045 29.270 1.00 25.45 35 LEU B O 1
ATOM 1935 N N . HIS B 1 41 ? 32.889 54.098 27.280 1.00 26.93 36 HIS B N 1
ATOM 1936 C CA . HIS B 1 41 ? 34.150 53.523 26.816 1.00 32.66 36 HIS B CA 1
ATOM 1937 C C . HIS B 1 41 ? 35.298 53.756 27.798 1.00 29.77 36 HIS B C 1
ATOM 1938 O O . HIS B 1 41 ? 36.098 52.854 28.054 1.00 27.63 36 HIS B O 1
ATOM 1945 N N . TYR B 1 42 ? 35.372 54.963 28.347 1.00 29.06 37 TYR B N 1
ATOM 1946 C CA . TYR B 1 42 ? 36.454 55.328 29.256 1.00 27.49 37 TYR B CA 1
ATOM 1947 C C . TYR B 1 42 ? 36.401 54.522 30.550 1.00 30.01 37 TYR B C 1
ATOM 1948 O O . TYR B 1 42 ? 37.437 54.163 31.110 1.00 24.15 37 TYR B O 1
ATOM 1957 N N . THR B 1 43 ? 35.190 54.233 31.016 1.00 23.88 38 THR B N 1
ATOM 1958 C CA . THR B 1 43 ? 35.002 53.419 32.211 1.00 31.48 38 THR B CA 1
ATOM 1959 C C . THR B 1 43 ? 35.425 51.972 31.955 1.00 34.52 38 THR B C 1
ATOM 1960 O O . THR B 1 43 ? 36.134 51.370 32.762 1.00 36.61 38 THR B O 1
ATOM 1964 N N . LEU B 1 44 ? 34.993 51.425 30.823 1.00 30.42 39 LEU B N 1
ATOM 1965 C CA . LEU B 1 44 ? 35.346 50.061 30.446 1.00 31.48 39 LEU B CA 1
ATOM 1966 C C . LEU B 1 44 ? 36.850 49.911 30.242 1.00 36.81 39 LEU B C 1
ATOM 1967 O O . LEU B 1 44 ? 37.442 48.915 30.658 1.00 22.65 39 LEU B O 1
ATOM 1972 N N . ALA B 1 45 ? 37.462 50.904 29.603 1.00 23.84 40 ALA B N 1
ATOM 1973 C CA . ALA B 1 45 ? 38.892 50.872 29.321 1.00 24.59 40 ALA B CA 1
ATOM 1974 C C . ALA B 1 45 ? 39.716 50.893 30.606 1.00 38.42 40 ALA B C 1
ATOM 1975 O O . ALA B 1 45 ? 40.803 50.317 30.667 1.00 32.26 40 ALA B O 1
ATOM 1977 N N . ALA B 1 46 ? 39.192 51.562 31.629 1.00 23.43 41 ALA B N 1
ATOM 1978 C CA . ALA B 1 46 ? 39.882 51.666 32.909 1.00 28.67 41 ALA B CA 1
ATOM 1979 C C . ALA B 1 46 ? 39.958 50.306 33.599 1.00 22.59 41 ALA B C 1
ATOM 1980 O O . ALA B 1 46 ? 41.028 49.878 34.031 1.00 23.03 41 ALA B O 1
ATOM 1982 N N . PHE B 1 47 ? 38.821 49.627 33.699 1.00 26.38 42 PHE B N 1
ATOM 1983 C CA . PHE B 1 47 ? 38.777 48.311 34.326 1.00 23.40 42 PHE B CA 1
ATOM 1984 C C . PHE B 1 47 ? 39.463 47.260 33.459 1.00 25.20 42 PHE B C 1
ATOM 1985 O O . PHE B 1 47 ? 40.050 46.312 33.977 1.00 22.27 42 PHE B O 1
ATOM 1993 N N . ASP B 1 48 ? 39.390 47.437 32.142 1.00 25.87 43 ASP B N 1
ATOM 1994 C CA . ASP B 1 48 ? 40.020 46.512 31.202 1.00 23.45 43 ASP B CA 1
ATOM 1995 C C . ASP B 1 48 ? 41.535 46.486 31.385 1.00 35.49 43 ASP B C 1
ATOM 1996 O O . ASP B 1 48 ? 42.184 45.467 31.140 1.00 25.19 43 ASP B O 1
ATOM 2001 N N . ALA B 1 49 ? 42.092 47.612 31.822 1.00 24.59 44 ALA B N 1
ATOM 2002 C CA . ALA B 1 49 ? 43.526 47.718 32.059 1.00 25.73 44 ALA B CA 1
ATOM 2003 C C . ALA B 1 49 ? 43.916 47.018 33.359 1.00 25.60 44 ALA B C 1
ATOM 2004 O O . ALA B 1 49 ? 45.094 46.758 33.605 1.00 31.78 44 ALA B O 1
ATOM 2006 N N . CYS B 1 50 ? 42.922 46.724 34.191 1.00 24.40 45 CYS B N 1
ATOM 2007 C CA . CYS B 1 50 ? 43.153 46.020 35.446 1.00 24.41 45 CYS B CA 1
ATOM 2008 C C . CYS B 1 50 ? 42.867 44.532 35.270 1.00 32.50 45 CYS B C 1
ATOM 2009 O O . CYS B 1 50 ? 41.749 44.071 35.506 1.00 27.08 45 CYS B O 1
ATOM 2012 N N . SER B 1 51 ? 43.887 43.781 34.865 1.00 32.30 46 SER B N 1
ATOM 2013 C CA . SER B 1 51 ? 43.717 42.371 34.526 1.00 32.02 46 SER B CA 1
ATOM 2014 C C . SER B 1 51 ? 43.483 41.482 35.748 1.00 28.99 46 SER B C 1
ATOM 2015 O O . SER B 1 51 ? 43.270 40.278 35.608 1.00 31.68 46 SER B O 1
ATOM 2018 N N . GLU B 1 52 ? 43.519 42.069 36.940 1.00 26.46 47 GLU B N 1
ATOM 2019 C CA . GLU B 1 52 ? 43.275 41.307 38.160 1.00 27.61 47 GLU B CA 1
ATOM 2020 C C . GLU B 1 52 ? 41.779 41.096 38.391 1.00 28.51 47 GLU B C 1
ATOM 2021 O O . GLU B 1 52 ? 41.380 40.310 39.250 1.00 29.59 47 GLU B O 1
ATOM 2027 N N . PHE B 1 53 ? 40.954 41.799 37.622 1.00 23.69 48 PHE B N 1
ATOM 2028 C CA . PHE B 1 53 ? 39.509 41.623 37.700 1.00 22.52 48 PHE B CA 1
ATOM 2029 C C . PHE B 1 53 ? 39.088 40.323 37.025 1.00 23.09 48 PHE B C 1
ATOM 2030 O O . PHE B 1 53 ? 39.655 39.927 36.008 1.00 25.47 48 PHE B O 1
ATOM 2038 N N . ALA B 1 54 ? 38.095 39.658 37.604 1.00 22.85 49 ALA B N 1
ATOM 2039 C CA . ALA B 1 54 ? 37.559 38.434 37.025 1.00 28.71 49 ALA B CA 1
ATOM 2040 C C . ALA B 1 54 ? 36.744 38.757 35.778 1.00 28.62 49 ALA B C 1
ATOM 2041 O O . ALA B 1 54 ? 36.927 38.140 34.727 1.00 25.28 49 ALA B O 1
ATOM 2043 N N . GLN B 1 55 ? 35.850 39.734 35.902 1.00 30.46 50 GLN B N 1
ATOM 2044 C CA . GLN B 1 55 ? 35.003 40.153 34.792 1.00 27.09 50 GLN B CA 1
ATOM 2045 C C . GLN B 1 55 ? 34.352 41.506 35.081 1.00 21.11 50 GLN B C 1
ATOM 2046 O O . GLN B 1 55 ? 34.105 41.853 36.237 1.00 20.21 50 GLN B O 1
ATOM 2052 N N . THR B 1 56 ? 34.098 42.271 34.024 1.00 25.79 51 THR B N 1
ATOM 2053 C CA . THR B 1 56 ? 33.329 43.504 34.127 1.00 22.08 51 THR B CA 1
ATOM 2054 C C . THR B 1 56 ? 31.933 43.272 33.558 1.00 20.40 51 THR B C 1
ATOM 2055 O O . THR B 1 56 ? 31.788 42.748 32.455 1.00 20.93 51 THR B O 1
ATOM 2059 N N . LEU B 1 57 ? 30.907 43.648 34.315 1.00 26.05 52 LEU B N 1
ATOM 2060 C CA . LEU B 1 57 ? 29.533 43.460 33.865 1.00 26.79 52 LEU B CA 1
ATOM 2061 C C . LEU B 1 57 ? 28.827 44.788 33.615 1.00 28.14 52 LEU B C 1
ATOM 2062 O O . LEU B 1 57 ? 28.717 45.625 34.512 1.00 25.73 52 LEU B O 1
ATOM 2067 N N . VAL B 1 58 ? 28.352 44.971 32.389 1.00 31.38 53 VAL B N 1
ATOM 2068 C CA . VAL B 1 58 ? 27.561 46.140 32.040 1.00 24.02 53 VAL B CA 1
ATOM 2069 C C . VAL B 1 58 ? 26.084 45.778 32.086 1.00 23.12 53 VAL B C 1
ATOM 2070 O O . VAL B 1 58 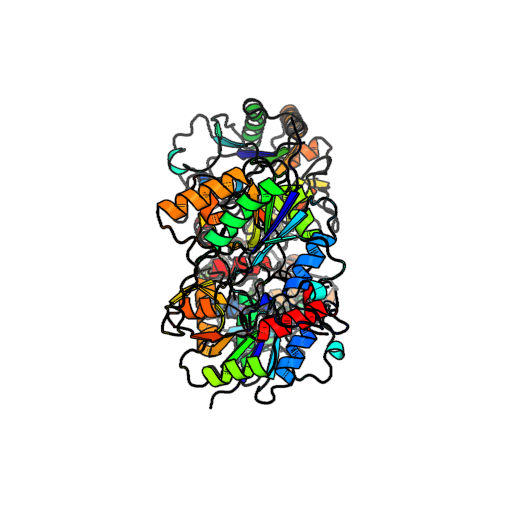? 25.643 44.854 31.406 1.00 25.52 53 VAL B O 1
ATOM 2074 N N . VAL B 1 59 ? 25.323 46.502 32.899 1.00 29.21 54 VAL B N 1
ATOM 2075 C CA . VAL B 1 59 ? 23.886 46.284 32.988 1.00 27.11 54 VAL B CA 1
ATOM 2076 C C . VAL B 1 59 ? 23.146 47.369 32.219 1.00 29.07 54 VAL B C 1
ATOM 2077 O O . VAL B 1 59 ? 23.287 48.555 32.513 1.00 27.49 54 VAL B O 1
ATOM 2081 N N . ILE B 1 60 ? 22.359 46.958 31.230 1.00 31.82 55 ILE B N 1
ATOM 2082 C CA . ILE B 1 60 ? 21.554 47.894 30.456 1.00 33.75 55 ILE B CA 1
ATOM 2083 C C . ILE B 1 60 ? 20.080 47.527 30.577 1.00 35.72 55 ILE B C 1
ATOM 2084 O O . ILE B 1 60 ? 19.738 46.397 30.928 1.00 32.18 55 ILE B O 1
ATOM 2089 N N . SER B 1 61 ? 19.211 48.489 30.288 1.00 31.86 56 SER B N 1
ATOM 2090 C CA . SER B 1 61 ? 17.773 48.261 30.349 1.00 33.75 56 SER B CA 1
ATOM 2091 C C . SER B 1 61 ? 17.330 47.317 29.235 1.00 40.98 56 SER B C 1
ATOM 2092 O O . SER B 1 61 ? 17.837 47.394 28.117 1.00 43.09 56 SER B O 1
ATOM 2095 N N . PRO B 1 62 ? 16.394 46.406 29.549 1.00 40.21 57 PRO B N 1
ATOM 2096 C CA . PRO B 1 62 ? 15.798 45.478 28.579 1.00 44.88 57 PRO B CA 1
ATOM 2097 C C . PRO B 1 62 ? 15.325 46.160 27.295 1.00 45.63 57 PRO B C 1
ATOM 2098 O O . PRO B 1 62 ? 15.331 45.536 26.233 1.00 45.71 57 PRO B O 1
ATOM 2102 N N . ASP B 1 63 ? 14.926 47.424 27.397 1.00 46.51 58 ASP B N 1
ATOM 2103 C CA . ASP B 1 63 ? 14.381 48.154 26.258 1.00 56.58 58 ASP B CA 1
ATOM 2104 C C . ASP B 1 63 ? 15.390 49.128 25.652 1.00 60.04 58 ASP B C 1
ATOM 2105 O O . ASP B 1 63 ? 15.008 50.067 24.951 1.00 61.24 58 ASP B O 1
ATOM 2110 N N . ASP B 1 64 ? 16.673 48.907 25.923 1.00 59.11 59 ASP B N 1
ATOM 2111 C CA . ASP B 1 64 ? 17.726 49.756 25.374 1.00 57.73 59 ASP B CA 1
ATOM 2112 C C . ASP B 1 64 ? 17.818 49.567 23.864 1.00 59.02 59 ASP B C 1
ATOM 2113 O O . ASP B 1 64 ? 17.801 48.440 23.369 1.00 60.83 59 ASP B O 1
ATOM 2118 N N . ALA B 1 65 ? 17.919 50.675 23.137 1.00 60.36 60 ALA B N 1
ATOM 2119 C CA . ALA B 1 65 ? 17.978 50.629 21.681 1.00 62.96 60 ALA B CA 1
ATOM 2120 C C . ALA B 1 65 ? 19.161 51.428 21.146 1.00 67.09 60 ALA B C 1
ATOM 2121 O O . ALA B 1 65 ? 19.270 51.657 19.941 1.00 76.68 60 ALA B O 1
ATOM 2123 N N . HIS B 1 66 ? 20.047 51.848 22.043 1.00 61.58 61 HIS B N 1
ATOM 2124 C CA . HIS B 1 66 ? 21.206 52.642 21.654 1.00 64.04 61 HIS B CA 1
ATOM 2125 C C . HIS B 1 66 ? 22.505 51.854 21.782 1.00 58.99 61 HIS B C 1
ATOM 2126 O O . HIS B 1 66 ? 23.458 52.092 21.040 1.00 59.02 61 HIS B O 1
ATOM 2133 N N . PHE B 1 67 ? 22.538 50.915 22.723 1.00 52.92 62 PHE B N 1
ATOM 2134 C CA . PHE B 1 67 ? 23.766 50.192 23.037 1.00 46.51 62 PHE B CA 1
ATOM 2135 C C . PHE B 1 67 ? 24.240 49.312 21.885 1.00 45.57 62 PHE B C 1
ATOM 2136 O O . PHE B 1 67 ? 23.464 48.557 21.299 1.00 44.27 62 PHE B O 1
ATOM 2144 N N . ASP B 1 68 ? 25.527 49.423 21.573 1.00 44.61 63 ASP B N 1
ATOM 2145 C CA . ASP B 1 68 ? 26.156 48.604 20.545 1.00 43.74 63 ASP B CA 1
ATOM 2146 C C . ASP B 1 68 ? 27.534 48.163 21.025 1.00 37.61 63 ASP B C 1
ATOM 2147 O O . ASP B 1 68 ? 28.448 48.978 21.147 1.00 33.33 63 ASP B O 1
ATOM 2152 N N . ALA B 1 69 ? 27.673 46.869 21.292 1.00 34.65 64 ALA B N 1
ATOM 2153 C CA . ALA B 1 69 ? 28.897 46.323 21.871 1.00 35.68 64 ALA B CA 1
ATOM 2154 C C . ALA B 1 69 ? 30.097 46.462 20.934 1.00 36.30 64 ALA B C 1
ATOM 2155 O O . ALA B 1 69 ? 31.245 46.376 21.368 1.00 32.83 64 ALA B O 1
ATOM 2157 N N . ARG B 1 70 ? 29.826 46.683 19.651 1.00 37.15 65 ARG B N 1
ATOM 2158 C CA . ARG B 1 70 ? 30.884 46.865 18.661 1.00 46.27 65 ARG B CA 1
ATOM 2159 C C . ARG B 1 70 ? 31.658 48.160 18.891 1.00 35.38 65 ARG B C 1
ATOM 2160 O O . ARG B 1 70 ? 32.803 48.293 18.463 1.00 35.95 65 ARG B O 1
ATOM 2168 N N . ARG B 1 71 ? 31.026 49.112 19.569 1.00 35.37 66 ARG B N 1
ATOM 2169 C CA . ARG B 1 71 ? 31.659 50.395 19.855 1.00 40.57 66 ARG B CA 1
ATOM 2170 C C . ARG B 1 71 ? 32.723 50.257 20.940 1.00 44.83 66 ARG B C 1
ATOM 2171 O O . ARG B 1 71 ? 33.538 51.158 21.138 1.00 46.12 66 ARG B O 1
ATOM 2173 N N . PHE B 1 72 ? 32.713 49.126 21.638 1.00 41.71 67 PHE B N 1
ATOM 2174 C CA . PHE B 1 72 ? 33.659 48.886 22.722 1.00 41.43 67 PHE B CA 1
ATOM 2175 C C . PHE B 1 72 ? 34.439 47.594 22.502 1.00 42.89 67 PHE B C 1
ATOM 2176 O O . PHE B 1 72 ? 34.684 46.840 23.443 1.00 38.42 67 PHE B O 1
ATOM 2184 N N . ALA B 1 73 ? 34.828 47.344 21.256 1.00 48.21 68 ALA B N 1
ATOM 2185 C CA . ALA B 1 73 ? 35.565 46.134 20.908 1.00 49.04 68 ALA B CA 1
ATOM 2186 C C . ALA B 1 73 ? 36.990 46.173 21.456 1.00 48.98 68 ALA B C 1
ATOM 2187 O O . ALA B 1 73 ? 37.609 47.235 21.527 1.00 45.50 68 ALA B O 1
ATOM 2189 N N . GLY B 1 74 ? 37.504 45.008 21.838 1.00 47.56 69 GLY B N 1
ATOM 2190 C CA . GLY B 1 74 ? 38.846 44.906 22.381 1.00 42.95 69 GLY B CA 1
ATOM 2191 C C . GLY B 1 74 ? 38.881 44.988 23.894 1.00 40.98 69 GLY B C 1
ATOM 2192 O O . GLY B 1 74 ? 39.904 44.707 24.519 1.00 43.25 69 GLY B O 1
ATOM 2193 N N . LEU B 1 75 ? 37.755 45.375 24.485 1.00 35.45 70 LEU B N 1
ATOM 2194 C CA . LEU B 1 75 ? 37.653 45.508 25.932 1.00 31.69 70 LEU B CA 1
ATOM 2195 C C . LEU B 1 75 ? 36.974 44.285 26.543 1.00 33.87 70 LEU B C 1
ATOM 2196 O O . LEU B 1 75 ? 36.015 43.752 25.984 1.00 34.42 70 LEU B O 1
ATOM 2201 N N . ARG B 1 76 ? 37.476 43.845 27.692 1.00 31.47 71 ARG B N 1
ATOM 2202 C CA . ARG B 1 76 ? 36.946 42.659 28.356 1.00 28.80 71 ARG B CA 1
ATOM 2203 C C . ARG B 1 76 ? 35.786 43.016 29.279 1.00 24.20 71 ARG B C 1
ATOM 2204 O O . ARG B 1 76 ? 35.985 43.596 30.347 1.00 22.42 71 ARG B O 1
ATOM 2212 N N . PHE B 1 77 ? 34.573 42.665 28.860 1.00 23.22 72 PHE B N 1
ATOM 2213 C CA . PHE B 1 77 ? 33.378 42.941 29.651 1.00 30.95 72 PHE B CA 1
ATOM 2214 C C . PHE B 1 77 ? 32.197 42.093 29.188 1.00 23.98 72 PHE B C 1
ATOM 2215 O O . PHE B 1 77 ? 32.190 41.574 28.073 1.00 24.59 72 PHE B O 1
ATOM 2223 N N . ALA B 1 78 ? 31.194 41.969 30.051 1.00 22.45 73 ALA B N 1
ATOM 2224 C CA . ALA B 1 78 ? 29.971 41.256 29.708 1.00 29.64 73 ALA B CA 1
ATOM 2225 C C . ALA B 1 78 ? 28.764 42.181 29.808 1.00 31.97 73 ALA B C 1
ATOM 2226 O O . ALA B 1 78 ? 28.771 43.139 30.578 1.00 30.30 73 ALA B O 1
ATOM 2228 N N . VAL B 1 79 ? 27.731 41.887 29.023 1.00 30.38 74 VAL B N 1
ATOM 2229 C CA . VAL B 1 79 ? 26.519 42.696 29.008 1.00 31.35 74 VAL B CA 1
ATOM 2230 C C . VAL B 1 79 ? 25.296 41.840 29.322 1.00 31.59 74 VAL B C 1
ATOM 2231 O O . VAL B 1 79 ? 25.111 40.772 28.744 1.00 30.30 74 VAL B O 1
ATOM 2235 N N . ARG B 1 80 ? 24.467 42.316 30.246 1.00 25.24 75 ARG B N 1
ATOM 2236 C CA . ARG B 1 80 ? 23.206 41.655 30.562 1.00 28.47 75 ARG B CA 1
ATOM 2237 C C . ARG B 1 80 ? 22.070 42.674 30.613 1.00 27.88 75 ARG B C 1
ATOM 2238 O O . ARG B 1 80 ? 22.178 43.709 31.267 1.00 29.58 75 ARG B O 1
ATOM 2246 N N . ARG B 1 81 ? 20.978 42.374 29.919 1.00 34.56 76 ARG B N 1
ATOM 2247 C CA . ARG B 1 81 ? 19.826 43.266 29.887 1.00 38.26 76 ARG B CA 1
ATOM 2248 C C . ARG B 1 81 ? 18.928 43.024 31.096 1.00 40.98 76 ARG B C 1
ATOM 2249 O O . ARG B 1 81 ? 17.757 42.672 30.953 1.00 46.82 76 ARG B O 1
ATOM 2257 N N . CYS B 1 82 ? 19.487 43.219 32.287 1.00 36.99 77 CYS B N 1
ATOM 2258 C CA . CYS B 1 82 ? 18.768 42.945 33.525 1.00 34.08 77 CYS B CA 1
ATOM 2259 C C . CYS B 1 82 ? 18.489 44.220 34.316 1.00 34.81 77 CYS B C 1
ATOM 2260 O O . CYS B 1 82 ? 18.474 44.205 35.547 1.00 32.74 77 CYS B O 1
ATOM 2263 N N . GLY B 1 83 ? 18.266 45.320 33.605 1.00 37.03 78 GLY B N 1
ATOM 2264 C CA . GLY B 1 83 ? 17.968 46.588 34.244 1.00 37.04 78 GLY B CA 1
ATOM 2265 C C . GLY B 1 83 ? 16.609 46.616 34.919 1.00 38.04 78 GLY B C 1
ATOM 2266 O O . GLY B 1 83 ? 15.681 45.929 34.492 1.00 36.98 78 GLY B O 1
ATOM 2267 N N . GLY B 1 84 ? 16.493 47.414 35.976 1.00 39.90 79 GLY B N 1
ATOM 2268 C CA . GLY B 1 84 ? 15.249 47.521 36.717 1.00 42.94 79 GLY B CA 1
ATOM 2269 C C . GLY B 1 84 ? 14.600 48.889 36.626 1.00 46.40 79 GLY B C 1
ATOM 2270 O O . GLY B 1 84 ? 14.976 49.711 35.790 1.00 45.32 79 GLY B O 1
ATOM 2271 N N . ALA B 1 85 ? 13.620 49.131 37.491 1.00 49.39 80 ALA B N 1
ATOM 2272 C CA . ALA B 1 85 ? 12.909 50.403 37.509 1.00 51.83 80 ALA B CA 1
ATOM 2273 C C . ALA B 1 85 ? 13.785 51.511 38.085 1.00 54.24 80 ALA B C 1
ATOM 2274 O O . ALA B 1 85 ? 13.815 52.625 37.564 1.00 60.67 80 ALA B O 1
ATOM 2276 N N . SER B 1 86 ? 14.494 51.198 39.165 1.00 52.89 81 SER B N 1
ATOM 2277 C CA . SER B 1 86 ? 15.401 52.154 39.790 1.00 51.86 81 SER B CA 1
ATOM 2278 C C . SER B 1 86 ? 16.847 51.696 39.630 1.00 49.66 81 SER B C 1
ATOM 2279 O O . SER B 1 86 ? 17.104 50.567 39.211 1.00 50.87 81 SER B O 1
ATOM 2282 N N . ARG B 1 87 ? 17.786 52.577 39.960 1.00 49.45 82 ARG B N 1
ATOM 2283 C CA . ARG B 1 87 ? 19.204 52.253 39.846 1.00 43.83 82 ARG B CA 1
ATOM 2284 C C . ARG B 1 87 ? 19.585 51.149 40.824 1.00 39.49 82 ARG B C 1
ATOM 2285 O O . ARG B 1 87 ? 20.356 50.249 40.489 1.00 39.60 82 ARG B O 1
ATOM 2293 N N . GLN B 1 88 ? 19.036 51.224 42.033 1.00 40.30 83 GLN B N 1
ATOM 2294 C CA . GLN B 1 88 ? 19.302 50.230 43.067 1.00 37.53 83 GLN B CA 1
ATOM 2295 C C . GLN B 1 88 ? 18.829 48.849 42.627 1.00 36.45 83 GLN B C 1
ATOM 2296 O O . GLN B 1 88 ? 19.433 47.835 42.976 1.00 37.56 83 GLN B O 1
ATOM 2298 N N . ALA B 1 89 ? 17.748 48.819 41.856 1.00 35.06 84 ALA B N 1
ATOM 2299 C CA . ALA B 1 89 ? 17.216 47.569 41.329 1.00 32.85 84 ALA B CA 1
ATOM 2300 C C . ALA B 1 89 ? 18.155 46.980 40.282 1.00 34.85 84 ALA B C 1
ATOM 2301 O O . ALA B 1 89 ? 18.375 45.768 40.244 1.00 36.33 84 ALA B O 1
ATOM 2303 N N . SER B 1 90 ? 18.706 47.845 39.435 1.00 31.81 85 SER B N 1
ATOM 2304 C CA . SER B 1 90 ? 19.627 47.417 38.388 1.00 28.05 85 SER B CA 1
ATOM 2305 C C . SER B 1 90 ? 20.916 46.865 38.981 1.00 31.69 85 SER B C 1
ATOM 2306 O O . SER B 1 90 ? 21.493 45.911 38.458 1.00 33.96 85 SER B O 1
ATOM 2309 N N . VAL B 1 91 ? 21.364 47.470 40.077 1.00 33.38 86 VAL B N 1
ATOM 2310 C CA . VAL B 1 91 ? 22.580 47.031 40.750 1.00 30.10 86 VAL B CA 1
ATOM 2311 C C . VAL B 1 91 ? 22.370 45.657 41.372 1.00 31.78 86 VAL B C 1
ATOM 2312 O O . VAL B 1 91 ? 23.211 44.770 41.229 1.00 34.89 86 VAL B O 1
ATOM 2316 N N . MET B 1 92 ? 21.243 45.484 42.057 1.00 31.30 87 MET B N 1
ATOM 2317 C CA . MET B 1 92 ? 20.925 44.213 42.701 1.00 35.84 87 MET B CA 1
ATOM 2318 C C . MET B 1 92 ? 20.808 43.092 41.674 1.00 37.54 87 MET B C 1
ATOM 2319 O O . MET B 1 92 ? 21.335 41.997 41.875 1.00 39.11 87 MET B O 1
ATOM 2324 N N . ASN B 1 93 ? 20.114 43.373 40.575 1.00 34.84 88 ASN B N 1
ATOM 2325 C CA . ASN B 1 93 ? 19.952 42.397 39.502 1.00 33.53 88 ASN B CA 1
ATOM 2326 C C . ASN B 1 93 ? 21.302 42.047 38.892 1.00 32.73 88 ASN B C 1
ATOM 2327 O O . ASN B 1 93 ? 21.542 40.902 38.510 1.00 34.00 88 ASN B O 1
ATOM 2332 N N . GLY B 1 94 ? 22.180 43.041 38.808 1.00 28.05 89 GLY B N 1
ATOM 2333 C CA . GLY B 1 94 ? 23.524 42.828 38.309 1.00 26.08 89 GLY B CA 1
ATOM 2334 C C . GLY B 1 94 ? 24.324 41.927 39.229 1.00 28.23 89 GLY B C 1
ATOM 2335 O O . GLY B 1 94 ? 25.093 41.082 38.771 1.00 29.09 89 GLY B O 1
ATOM 2336 N N . LEU B 1 95 ? 24.134 42.109 40.533 1.00 25.91 90 LEU B N 1
ATOM 2337 C CA . LEU B 1 95 ? 24.811 41.292 41.532 1.00 30.16 90 LEU B CA 1
ATOM 2338 C C . LEU B 1 95 ? 24.386 39.831 41.418 1.00 29.65 90 LEU B C 1
ATOM 2339 O O . LEU B 1 95 ? 25.208 38.924 41.542 1.00 29.88 90 LEU B O 1
ATOM 2344 N N . ILE B 1 96 ? 23.096 39.617 41.177 1.00 31.92 91 ILE B N 1
ATOM 2345 C CA . ILE B 1 96 ? 22.553 38.275 41.008 1.00 33.56 91 ILE B CA 1
ATOM 2346 C C . ILE B 1 96 ? 23.141 37.634 39.754 1.00 34.38 91 ILE B C 1
ATOM 2347 O O . ILE B 1 96 ? 23.417 36.435 39.727 1.00 38.69 91 ILE B O 1
ATOM 2352 N N . GLN B 1 97 ? 23.346 38.449 38.724 1.00 31.01 92 GLN B N 1
ATOM 2353 C CA . GLN B 1 97 ? 23.875 37.971 37.450 1.00 33.73 92 GLN B CA 1
ATOM 2354 C C . GLN B 1 97 ? 25.360 37.619 37.526 1.00 33.64 92 GLN B C 1
ATOM 2355 O O . GLN B 1 97 ? 25.861 36.851 36.706 1.00 34.56 92 GLN B O 1
ATOM 2361 N N . LEU B 1 98 ? 26.061 38.184 38.505 1.00 22.94 93 LEU B N 1
ATOM 2362 C CA . LEU B 1 98 ? 27.492 37.933 38.656 1.00 29.46 93 LEU B CA 1
ATOM 2363 C C . LEU B 1 98 ? 27.770 36.481 39.042 1.00 29.17 93 LEU B C 1
ATOM 2364 O O . LEU B 1 98 ? 28.837 35.946 38.740 1.00 30.15 93 LEU B O 1
ATOM 2369 N N . ALA B 1 99 ? 26.802 35.849 39.701 1.00 27.79 94 ALA B N 1
ATOM 2370 C CA . ALA B 1 99 ? 26.945 34.468 40.152 1.00 31.58 94 ALA B CA 1
ATOM 2371 C C . ALA B 1 99 ? 27.157 33.519 38.977 1.00 39.87 94 ALA B C 1
ATOM 2372 O O . ALA B 1 99 ? 27.859 32.514 39.098 1.00 38.19 94 ALA B O 1
ATOM 2374 N N . GLU B 1 100 ? 26.552 33.849 37.839 1.00 42.92 95 GLU B N 1
ATOM 2375 C CA . GLU B 1 100 ? 26.692 33.044 36.630 1.00 45.07 95 GLU B CA 1
ATOM 2376 C C . GLU B 1 100 ? 28.126 33.083 36.111 1.00 45.39 95 GLU B C 1
ATOM 2377 O O . GLU B 1 100 ? 28.557 32.192 35.378 1.00 47.76 95 GLU B O 1
ATOM 2379 N N . PHE B 1 101 ? 28.859 34.123 36.495 1.00 43.00 96 PHE B N 1
ATOM 2380 C CA . PHE B 1 101 ? 30.259 34.257 36.117 1.00 37.44 96 PHE B CA 1
ATOM 2381 C C . PHE B 1 101 ? 31.162 33.607 37.161 1.00 35.18 96 PHE B C 1
ATOM 2382 O O . PHE B 1 101 ? 32.387 33.670 37.065 1.00 40.42 96 PHE B O 1
ATOM 2390 N N . GLY B 1 102 ? 30.546 32.988 38.164 1.00 26.42 97 GLY B N 1
ATOM 2391 C CA . GLY B 1 102 ? 31.284 32.274 39.190 1.00 32.32 97 GLY B CA 1
ATOM 2392 C C . GLY B 1 102 ? 31.556 33.079 40.447 1.00 31.42 97 GLY B C 1
ATOM 2393 O O . GLY B 1 102 ? 32.398 32.704 41.261 1.00 29.99 97 GLY B O 1
ATOM 2394 N N . ALA B 1 103 ? 30.836 34.185 40.607 1.00 28.30 98 ALA B N 1
ATOM 2395 C CA . ALA B 1 103 ? 31.019 35.057 41.762 1.00 24.45 98 ALA B CA 1
ATOM 2396 C C . ALA B 1 103 ? 30.318 34.506 42.998 1.00 27.58 98 ALA B C 1
ATOM 2397 O O . ALA B 1 103 ? 29.169 34.071 42.930 1.00 30.19 98 ALA B O 1
ATOM 2399 N N . THR B 1 104 ? 31.018 34.528 44.128 1.00 28.39 99 THR B N 1
ATOM 2400 C CA . THR B 1 104 ? 30.435 34.119 45.400 1.00 28.84 99 THR B CA 1
ATOM 2401 C C . THR B 1 104 ? 30.039 35.344 46.217 1.00 33.85 99 THR B C 1
ATOM 2402 O O . THR B 1 104 ? 30.319 36.479 45.825 1.00 32.50 99 THR B O 1
ATOM 2406 N N . ASP B 1 105 ? 29.394 35.111 47.355 1.00 32.82 100 ASP B N 1
ATOM 2407 C CA . ASP B 1 105 ? 28.896 36.198 48.190 1.00 32.60 100 ASP B CA 1
ATOM 2408 C C . ASP B 1 105 ? 30.010 36.909 48.955 1.00 32.38 100 ASP B C 1
ATOM 2409 O O . ASP B 1 105 ? 29.798 37.987 49.509 1.00 32.02 100 ASP B O 1
ATOM 2414 N N . ALA B 1 106 ? 31.195 36.306 48.980 1.00 32.78 101 ALA B N 1
ATOM 2415 C CA . ALA B 1 106 ? 32.331 36.888 49.685 1.00 28.87 101 ALA B CA 1
ATOM 2416 C C . ALA B 1 106 ? 33.262 37.626 48.728 1.00 27.53 101 ALA B C 1
ATOM 2417 O O . ALA B 1 106 ? 34.257 38.215 49.150 1.00 33.14 101 ALA B O 1
ATOM 2419 N N . ASP B 1 107 ? 32.936 37.590 47.440 1.00 26.30 102 ASP B N 1
ATOM 2420 C CA . ASP B 1 107 ? 33.741 38.267 46.431 1.00 25.20 102 ASP B CA 1
ATOM 2421 C C . ASP B 1 107 ? 33.476 39.768 46.436 1.00 30.00 102 ASP B C 1
ATOM 2422 O O . ASP B 1 107 ? 32.395 40.216 46.816 1.00 30.07 102 ASP B O 1
ATOM 2427 N N . TRP B 1 108 ? 34.470 40.540 46.011 1.00 26.14 103 TRP B N 1
ATOM 2428 C CA . TRP B 1 108 ? 34.331 41.989 45.932 1.00 32.15 103 TRP B CA 1
ATOM 2429 C C . TRP B 1 108 ? 33.649 42.412 44.638 1.00 32.41 103 TRP B C 1
ATOM 2430 O O . TRP B 1 108 ? 33.904 41.845 43.574 1.00 34.38 103 TRP B O 1
ATOM 2441 N N . VAL B 1 109 ? 32.780 43.411 44.735 1.00 32.35 104 VAL B N 1
ATOM 2442 C CA . VAL B 1 109 ? 32.214 44.036 43.551 1.00 30.72 104 VAL B CA 1
ATOM 2443 C C . VAL B 1 109 ? 32.483 45.535 43.621 1.00 25.96 104 VAL B C 1
ATOM 2444 O O . VAL B 1 109 ? 32.296 46.163 44.662 1.00 26.93 104 VAL B O 1
ATOM 2448 N N . LEU B 1 110 ? 32.957 46.097 42.515 1.00 23.07 105 LEU B N 1
ATOM 2449 C CA . LEU B 1 110 ? 33.176 47.534 42.431 1.00 20.26 105 LEU B CA 1
ATOM 2450 C C . LEU B 1 110 ? 32.173 48.153 41.469 1.00 23.57 105 LEU B C 1
ATOM 2451 O O . LEU B 1 110 ? 32.227 47.921 40.262 1.00 19.73 105 LEU B O 1
ATOM 2456 N N . VAL B 1 111 ? 31.251 48.935 42.016 1.00 28.12 106 VAL B N 1
ATOM 2457 C CA . VAL B 1 111 ? 30.216 49.577 41.219 1.00 24.11 106 VAL B CA 1
ATOM 2458 C C . VAL B 1 111 ? 30.648 50.992 40.862 1.00 26.41 106 VAL B C 1
ATOM 2459 O O . VAL B 1 111 ? 30.865 51.825 41.744 1.00 29.66 106 VAL B O 1
ATOM 2463 N N . HIS B 1 112 ? 30.769 51.264 39.567 1.00 27.69 107 HIS B N 1
ATOM 2464 C CA . HIS B 1 112 ? 31.250 52.562 39.113 1.00 26.29 107 HIS B CA 1
ATOM 2465 C C . HIS B 1 112 ? 30.223 53.294 38.253 1.00 29.08 107 HIS B C 1
ATOM 2466 O O . HIS B 1 112 ? 29.588 52.700 37.380 1.00 34.10 107 HIS B O 1
ATOM 2473 N N . ASP B 1 113 ? 30.072 54.590 38.509 1.00 26.88 108 ASP B N 1
ATOM 2474 C CA . ASP B 1 113 ? 29.206 55.444 37.707 1.00 26.89 108 ASP B CA 1
ATOM 2475 C C . ASP B 1 113 ? 29.898 55.770 36.390 1.00 29.22 108 ASP B C 1
ATOM 2476 O O . ASP B 1 113 ? 31.005 56.306 36.379 1.00 34.64 108 ASP B O 1
ATOM 2481 N N . ALA B 1 114 ? 29.236 55.452 35.282 1.00 23.98 109 ALA B N 1
ATOM 2482 C CA . ALA B 1 114 ? 29.793 55.703 33.957 1.00 27.15 109 ALA B CA 1
ATOM 2483 C C . ALA B 1 114 ? 29.866 57.201 33.657 1.00 32.62 109 ALA B C 1
ATOM 2484 O O . ALA B 1 114 ? 30.483 57.617 32.676 1.00 26.16 109 ALA B O 1
ATOM 2486 N N . ALA B 1 115 ? 29.236 58.006 34.507 1.00 26.27 110 ALA B N 1
ATOM 2487 C CA . ALA B 1 115 ? 29.281 59.457 34.368 1.00 37.21 110 ALA B CA 1
ATOM 2488 C C . ALA B 1 115 ? 30.592 60.016 34.919 1.00 36.70 110 ALA B C 1
ATOM 2489 O O . ALA B 1 115 ? 30.789 61.229 34.967 1.00 30.75 110 ALA B O 1
ATOM 2491 N N . ARG B 1 116 ? 31.483 59.123 35.339 1.00 35.95 111 ARG B N 1
ATOM 2492 C CA . ARG B 1 116 ? 32.809 59.515 35.800 1.00 35.61 111 ARG B CA 1
ATOM 2493 C C . ARG B 1 116 ? 33.878 58.864 34.928 1.00 38.08 111 ARG B C 1
ATOM 2494 O O . ARG B 1 116 ? 34.476 57.862 35.320 1.00 39.31 111 ARG B O 1
ATOM 2502 N N . PRO B 1 117 ? 34.124 59.437 33.740 1.00 26.23 112 PRO B N 1
ATOM 2503 C CA . PRO B 1 117 ? 35.052 58.862 32.761 1.00 28.68 112 PRO B CA 1
ATOM 2504 C C . PRO B 1 117 ? 36.520 59.044 33.136 1.00 28.60 112 PRO B C 1
ATOM 2505 O O . PRO B 1 117 ? 37.387 58.375 32.574 1.00 31.38 112 PRO B O 1
ATOM 2509 N N . GLY B 1 118 ? 36.791 59.939 34.079 1.00 29.84 113 GLY B N 1
ATOM 2510 C CA . GLY B 1 118 ? 38.154 60.225 34.489 1.00 34.13 113 GLY B CA 1
ATOM 2511 C C . GLY B 1 118 ? 38.757 59.194 35.426 1.00 33.74 113 GLY B C 1
ATOM 2512 O O . GLY B 1 118 ? 39.839 59.403 35.974 1.00 32.94 113 GLY B O 1
ATOM 2513 N N . ILE B 1 119 ? 38.057 58.078 35.607 1.00 27.94 114 ILE B N 1
ATOM 2514 C CA . ILE B 1 119 ? 38.509 57.018 36.501 1.00 23.95 114 ILE B CA 1
ATOM 2515 C C . ILE B 1 119 ? 39.777 56.365 35.952 1.00 31.59 114 ILE B C 1
ATOM 2516 O O . ILE B 1 119 ? 39.874 56.066 34.761 1.00 25.55 114 ILE B O 1
ATOM 2521 N N . THR B 1 120 ? 40.753 56.157 36.829 1.00 24.39 115 THR B N 1
ATOM 2522 C CA . THR B 1 120 ? 42.031 55.583 36.423 1.00 33.29 115 THR B CA 1
ATOM 2523 C C . THR B 1 120 ? 42.267 54.233 37.089 1.00 24.43 115 THR B C 1
ATOM 2524 O O . THR B 1 120 ? 41.769 53.985 38.187 1.00 35.03 115 THR B O 1
ATOM 2528 N N . PRO B 1 121 ? 43.022 53.350 36.417 1.00 26.35 116 PRO B N 1
ATOM 2529 C CA . PRO B 1 121 ? 43.448 52.080 37.016 1.00 26.81 116 PRO B CA 1
ATOM 2530 C C . PRO B 1 121 ? 44.204 52.280 38.327 1.00 32.83 116 PRO B C 1
ATOM 2531 O O . PRO B 1 121 ? 44.112 51.442 39.224 1.00 34.21 116 PRO B O 1
ATOM 2535 N N . ALA B 1 122 ? 44.937 53.386 38.429 1.00 35.70 117 ALA B N 1
ATOM 2536 C CA . ALA B 1 122 ? 45.695 53.706 39.633 1.00 33.21 117 ALA B CA 1
ATOM 2537 C C . ALA B 1 122 ? 44.766 53.980 40.811 1.00 28.96 117 ALA B C 1
ATOM 2538 O O . ALA B 1 122 ? 45.003 53.507 41.922 1.00 29.64 117 ALA B O 1
ATOM 2540 N N . LEU B 1 123 ? 43.708 54.744 40.560 1.00 28.18 118 LEU B N 1
ATOM 2541 C CA . LEU B 1 123 ? 42.728 55.056 41.595 1.00 30.79 118 LEU B CA 1
ATOM 2542 C C . LEU B 1 123 ? 41.950 53.807 41.995 1.00 24.56 118 LEU B C 1
ATOM 2543 O O . LEU B 1 123 ? 41.674 53.588 43.175 1.00 24.72 118 LEU B O 1
ATOM 2548 N N . ILE B 1 124 ? 41.600 52.992 41.004 1.00 23.77 119 ILE B N 1
ATOM 2549 C CA . ILE B 1 124 ? 40.913 51.728 41.247 1.00 34.47 119 ILE B CA 1
ATOM 2550 C C . ILE B 1 124 ? 41.760 50.828 42.141 1.00 26.60 119 ILE B C 1
ATOM 2551 O O . ILE B 1 124 ? 41.267 50.260 43.116 1.00 23.70 119 ILE B O 1
ATOM 2556 N N . ARG B 1 125 ? 43.043 50.715 41.813 1.00 24.67 120 ARG B N 1
ATOM 2557 C CA . ARG B 1 125 ? 43.955 49.874 42.580 1.00 33.39 120 ARG B CA 1
ATOM 2558 C C . ARG B 1 125 ? 44.278 50.489 43.940 1.00 31.76 120 ARG B C 1
ATOM 2559 O O . ARG B 1 125 ? 44.710 49.792 44.857 1.00 36.15 120 ARG B O 1
ATOM 2567 N N . THR B 1 126 ? 44.060 51.793 44.068 1.00 26.70 121 THR B N 1
ATOM 2568 C CA . THR B 1 126 ? 44.228 52.467 45.351 1.00 31.75 121 THR B CA 1
ATOM 2569 C C . THR B 1 126 ? 43.091 52.078 46.289 1.00 28.76 121 THR B C 1
ATOM 2570 O O . THR B 1 126 ? 43.308 51.820 47.473 1.00 30.33 121 THR B O 1
ATOM 2574 N N . LEU B 1 127 ? 41.880 52.029 45.745 1.00 27.07 122 LEU B N 1
ATOM 2575 C CA . LEU B 1 127 ? 40.702 51.633 46.508 1.00 27.30 122 LEU B CA 1
ATOM 2576 C C . LEU B 1 127 ? 40.791 50.170 46.935 1.00 29.78 122 LEU B C 1
ATOM 2577 O O . LEU B 1 127 ? 40.530 49.832 48.090 1.00 26.90 122 LEU B O 1
ATOM 2582 N N . ILE B 1 128 ? 41.164 49.309 45.994 1.00 25.18 123 ILE B N 1
ATOM 2583 C CA . ILE B 1 128 ? 41.279 47.880 46.255 1.00 27.95 123 ILE B CA 1
ATOM 2584 C C . ILE B 1 128 ? 42.371 47.604 47.282 1.00 31.78 123 ILE B C 1
ATOM 2585 O O . ILE B 1 128 ? 42.165 46.850 48.232 1.00 35.60 123 ILE B O 1
ATOM 2590 N N . GLY B 1 129 ? 43.527 48.231 47.094 1.00 32.97 124 GLY B N 1
ATOM 2591 C CA . GLY B 1 129 ? 44.669 47.997 47.959 1.00 36.30 124 GLY B CA 1
ATOM 2592 C C . GLY B 1 129 ? 44.520 48.502 49.382 1.00 40.06 124 GLY B C 1
ATOM 2593 O O . GLY B 1 129 ? 45.383 48.261 50.226 1.00 37.41 124 GLY B O 1
ATOM 2594 N N . ALA B 1 130 ? 43.422 49.199 49.656 1.00 43.50 125 ALA B N 1
ATOM 2595 C CA . ALA B 1 130 ? 43.209 49.785 50.972 1.00 44.39 125 ALA B CA 1
ATOM 2596 C C . ALA B 1 130 ? 42.060 49.121 51.725 1.00 31.23 125 ALA B C 1
ATOM 2597 O O . ALA B 1 130 ? 41.939 49.274 52.939 1.00 32.61 125 ALA B O 1
ATOM 2599 N N . LEU B 1 131 ? 41.218 48.381 51.010 1.00 29.78 126 LEU B N 1
ATOM 2600 C CA . LEU B 1 131 ? 40.007 47.832 51.615 1.00 31.98 126 LEU B CA 1
ATOM 2601 C C . LEU B 1 131 ? 39.792 46.346 51.338 1.00 30.68 126 LEU B C 1
ATOM 2602 O O . LEU B 1 131 ? 38.762 45.788 51.717 1.00 31.50 126 LEU B O 1
ATOM 2607 N N . LYS B 1 132 ? 40.758 45.705 50.688 1.00 29.50 127 LYS B N 1
ATOM 2608 C CA . LYS B 1 132 ? 40.599 44.311 50.274 1.00 42.07 127 LYS B CA 1
ATOM 2609 C C . LYS B 1 132 ? 40.498 43.352 51.459 1.00 40.46 127 LYS B C 1
ATOM 2610 O O . LYS B 1 132 ? 40.006 42.232 51.317 1.00 39.13 127 LYS B O 1
ATOM 2616 N N . ASP B 1 133 ? 40.960 43.792 52.625 1.00 38.82 128 ASP B N 1
ATOM 2617 C CA . ASP B 1 133 ? 40.914 42.962 53.822 1.00 44.19 128 ASP B CA 1
ATOM 2618 C C . ASP B 1 133 ? 39.895 43.484 54.830 1.00 44.77 128 ASP B C 1
ATOM 2619 O O . ASP B 1 133 ? 39.789 42.967 55.942 1.00 50.97 128 ASP B O 1
ATOM 2624 N N . ASP B 1 134 ? 39.147 44.510 54.436 1.00 37.89 129 ASP B N 1
ATOM 2625 C CA . ASP B 1 134 ? 38.078 45.043 55.272 1.00 40.23 129 ASP B CA 1
ATOM 2626 C C . ASP B 1 134 ? 36.851 44.140 55.169 1.00 33.43 129 ASP B C 1
ATOM 2627 O O . ASP B 1 134 ? 36.539 43.641 54.090 1.00 37.18 129 ASP B O 1
ATOM 2632 N N . PRO B 1 135 ? 36.160 43.914 56.297 1.00 34.95 130 PRO B N 1
ATOM 2633 C CA . PRO B 1 135 ? 34.968 43.057 56.292 1.00 38.19 130 PRO B CA 1
ATOM 2634 C C . PRO B 1 135 ? 33.796 43.650 55.512 1.00 39.57 130 PRO B C 1
ATOM 2635 O O . PRO B 1 135 ? 32.949 42.902 55.024 1.00 48.13 130 PRO B O 1
ATOM 2639 N N . VAL B 1 136 ? 33.753 44.974 55.394 1.00 35.87 131 VAL B N 1
ATOM 2640 C CA . VAL B 1 136 ? 32.658 45.642 54.697 1.00 34.07 131 VAL B CA 1
ATOM 2641 C C . VAL B 1 136 ? 33.141 46.259 53.388 1.00 29.91 131 VAL B C 1
ATOM 2642 O O . VAL B 1 136 ? 32.559 46.027 52.329 1.00 30.67 131 VAL B O 1
ATOM 2646 N N . GLY B 1 137 ? 34.214 47.039 53.466 1.00 30.80 132 GLY B N 1
ATOM 2647 C CA . GLY B 1 137 ? 34.733 47.743 52.309 1.00 31.63 132 GLY B CA 1
ATOM 2648 C C . GLY B 1 137 ? 34.513 49.239 52.414 1.00 38.41 132 GLY B C 1
ATOM 2649 O O . GLY B 1 137 ? 34.505 49.795 53.512 1.00 29.82 132 GLY B O 1
ATOM 2650 N N . GLY B 1 138 ? 34.330 49.895 51.272 1.00 33.25 133 GLY B N 1
ATOM 2651 C CA . GLY B 1 138 ? 34.106 51.328 51.257 1.00 32.13 133 GLY B CA 1
ATOM 2652 C C . GLY B 1 138 ? 34.105 51.960 49.879 1.00 31.38 133 GLY B C 1
ATOM 2653 O O . GLY B 1 138 ? 33.979 51.271 48.867 1.00 30.37 133 GLY B O 1
ATOM 2654 N N . ILE B 1 139 ? 34.243 53.283 49.846 1.00 31.93 134 ILE B N 1
ATOM 2655 C CA . ILE B 1 139 ? 34.144 54.047 48.607 1.00 32.14 134 ILE B CA 1
ATOM 2656 C C . ILE B 1 139 ? 35.300 55.032 48.470 1.00 26.04 134 ILE B C 1
ATOM 2657 O O . ILE B 1 139 ? 35.989 55.339 49.443 1.00 27.14 134 ILE B O 1
ATOM 2662 N N . VAL B 1 140 ? 35.506 55.534 47.256 1.00 25.36 135 VAL B N 1
ATOM 2663 C CA . VAL B 1 140 ? 36.398 56.667 47.057 1.00 25.97 135 VAL B CA 1
ATOM 2664 C C . VAL B 1 140 ? 35.591 57.940 47.286 1.00 29.47 135 VAL B C 1
ATOM 2665 O O . VAL B 1 140 ? 34.427 58.022 46.893 1.00 30.06 135 VAL B O 1
ATOM 2669 N N . ALA B 1 141 ? 36.201 58.926 47.934 1.00 28.57 136 ALA B N 1
ATOM 2670 C CA . ALA B 1 141 ? 35.485 60.148 48.281 1.00 29.24 136 ALA B CA 1
ATOM 2671 C C . ALA B 1 141 ? 36.423 61.340 48.430 1.00 37.11 136 ALA B C 1
ATOM 2672 O O . ALA B 1 141 ? 37.630 61.179 48.609 1.00 33.79 136 ALA B O 1
ATOM 2674 N N . LEU B 1 142 ? 35.850 62.537 48.352 1.00 38.13 137 LEU B N 1
ATOM 2675 C CA . LEU B 1 142 ? 36.603 63.773 48.521 1.00 37.76 137 LEU B CA 1
ATOM 2676 C C . LEU B 1 142 ? 35.988 64.638 49.614 1.00 35.76 137 LEU B C 1
ATOM 2677 O O . LEU B 1 142 ? 34.769 64.803 49.668 1.00 36.35 137 LEU B O 1
ATOM 2682 N N . PRO B 1 143 ? 36.834 65.189 50.496 1.00 40.10 138 PRO B N 1
ATOM 2683 C CA . PRO B 1 143 ? 36.371 66.111 51.538 1.00 45.44 138 PRO B CA 1
ATOM 2684 C C . PRO B 1 143 ? 35.760 67.379 50.952 1.00 45.47 138 PRO B C 1
ATOM 2685 O O . PRO B 1 143 ? 36.250 67.885 49.943 1.00 38.91 138 PRO B O 1
ATOM 2689 N N . VAL B 1 144 ? 34.695 67.875 51.571 1.00 27.86 139 VAL B N 1
ATOM 2690 C CA . VAL B 1 144 ? 34.108 69.144 51.166 1.00 30.60 139 VAL B CA 1
ATOM 2691 C C . VAL B 1 144 ? 35.077 70.263 51.529 1.00 38.27 139 VAL B C 1
ATOM 2692 O O . VAL B 1 144 ? 35.245 70.592 52.703 1.00 48.34 139 VAL B O 1
ATOM 2696 N N . ALA B 1 145 ? 35.720 70.838 50.520 1.00 36.18 140 ALA B N 1
ATOM 2697 C CA . ALA B 1 145 ? 36.732 71.864 50.750 1.00 49.39 140 ALA B CA 1
ATOM 2698 C C . ALA B 1 145 ? 36.148 73.267 50.621 1.00 56.79 140 ALA B C 1
ATOM 2699 O O . ALA B 1 145 ? 36.640 74.211 51.238 1.00 64.55 140 ALA B O 1
ATOM 2701 N N . ASP B 1 146 ? 35.096 73.396 49.821 1.00 53.47 141 ASP B N 1
ATOM 2702 C CA . ASP B 1 146 ? 34.500 74.698 49.555 1.00 52.57 141 ASP B CA 1
ATOM 2703 C C . ASP B 1 146 ? 33.490 75.092 50.629 1.00 50.13 141 ASP B C 1
ATOM 2704 O O . ASP B 1 146 ? 32.941 74.235 51.324 1.00 47.28 141 ASP B O 1
ATOM 2706 N N . THR B 1 147 ? 33.260 76.396 50.761 1.00 39.10 142 THR B N 1
ATOM 2707 C CA . THR B 1 147 ? 32.252 76.918 51.676 1.00 31.77 142 THR B CA 1
ATOM 2708 C C . THR B 1 147 ? 30.864 76.464 51.240 1.00 30.44 142 THR B C 1
ATOM 2709 O O . THR B 1 147 ? 30.496 76.610 50.074 1.00 37.26 142 THR B O 1
ATOM 2713 N N . LEU B 1 148 ? 30.096 75.914 52.176 1.00 26.54 143 LEU B N 1
ATOM 2714 C CA . LEU B 1 148 ? 28.761 75.418 51.863 1.00 26.85 143 LEU B CA 1
ATOM 2715 C C . LEU B 1 148 ? 27.690 76.473 52.116 1.00 36.75 143 LEU B C 1
ATOM 2716 O O . LEU B 1 148 ? 27.606 77.041 53.205 1.00 40.54 143 LEU B O 1
ATOM 2721 N N . LYS B 1 149 ? 26.874 76.727 51.098 1.00 34.70 144 LYS B N 1
ATOM 2722 C CA . LYS B 1 149 ? 25.763 77.662 51.213 1.00 29.37 144 LYS B CA 1
ATOM 2723 C C . LYS B 1 149 ? 24.438 76.932 51.033 1.00 34.75 144 LYS B C 1
ATOM 2724 O O . LYS B 1 149 ? 24.311 76.068 50.165 1.00 37.38 144 LYS B O 1
ATOM 2730 N N . ARG B 1 150 ? 23.451 77.278 51.852 1.00 38.17 145 ARG B N 1
ATOM 2731 C CA . ARG B 1 150 ? 22.116 76.717 51.690 1.00 36.15 145 ARG B CA 1
ATOM 2732 C C . ARG B 1 150 ? 21.257 77.637 50.833 1.00 39.56 145 ARG B C 1
ATOM 2733 O O . ARG B 1 150 ? 21.000 78.785 51.196 1.00 41.72 145 ARG B O 1
ATOM 2741 N N . VAL B 1 151 ? 20.827 77.126 49.685 1.00 40.73 146 VAL B N 1
ATOM 2742 C CA . VAL B 1 151 ? 19.989 77.883 48.768 1.00 39.73 146 VAL B CA 1
ATOM 2743 C C . VAL B 1 151 ? 18.719 77.098 48.470 1.00 43.64 146 VAL B C 1
ATOM 2744 O O . VAL B 1 151 ? 18.789 75.981 47.956 1.00 36.83 146 VAL B O 1
ATOM 2748 N N . PRO B 1 152 ? 17.554 77.677 48.799 1.00 45.99 147 PRO B N 1
ATOM 2749 C CA . PRO B 1 152 ? 16.257 77.050 48.523 1.00 47.95 147 PRO B CA 1
ATOM 2750 C C . PRO B 1 152 ? 16.119 76.647 47.058 1.00 51.50 147 PRO B C 1
ATOM 2751 O O . PRO B 1 152 ? 16.295 77.489 46.174 1.00 42.14 147 PRO B O 1
ATOM 2755 N N . ALA B 1 153 ? 15.824 75.372 46.817 1.00 42.22 148 ALA B N 1
ATOM 2756 C CA . ALA B 1 153 ? 15.743 74.829 45.464 1.00 42.06 148 ALA B CA 1
ATOM 2757 C C . ALA B 1 153 ? 14.744 75.599 44.606 1.00 44.73 148 ALA B C 1
ATOM 2758 O O . ALA B 1 153 ? 13.573 75.728 44.963 1.00 56.01 148 ALA B O 1
ATOM 2760 N N . GLY B 1 154 ? 15.220 76.114 43.477 1.00 47.71 149 GLY B N 1
ATOM 2761 C CA . GLY B 1 154 ? 14.389 76.900 42.585 1.00 50.96 149 GLY B CA 1
ATOM 2762 C C . GLY B 1 154 ? 14.749 78.374 42.570 1.00 47.06 149 GLY B C 1
ATOM 2763 O O . GLY B 1 154 ? 14.403 79.094 41.634 1.00 49.08 149 GLY B O 1
ATOM 2764 N N . GLY B 1 155 ? 15.446 78.823 43.609 1.00 45.00 150 GLY B N 1
ATOM 2765 C CA . GLY B 1 155 ? 15.832 80.219 43.724 1.00 44.89 150 GLY B CA 1
ATOM 2766 C C . GLY B 1 155 ? 17.328 80.448 43.624 1.00 41.81 150 GLY B C 1
ATOM 2767 O O . GLY B 1 155 ? 18.087 79.520 43.346 1.00 39.83 150 GLY B O 1
ATOM 2768 N N . ASP B 1 156 ? 17.755 81.688 43.850 1.00 41.59 151 ASP B N 1
ATOM 2769 C CA . ASP B 1 156 ? 19.173 82.025 43.790 1.00 41.29 151 ASP B CA 1
ATOM 2770 C C . ASP B 1 156 ? 19.642 82.763 45.041 1.00 40.86 151 ASP B C 1
ATOM 2771 O O . ASP B 1 156 ? 20.762 83.269 45.088 1.00 36.67 151 ASP B O 1
ATOM 2776 N N . ALA B 1 157 ? 18.783 82.825 46.052 1.00 39.98 152 ALA B N 1
ATOM 2777 C CA . ALA B 1 157 ? 19.110 83.531 47.286 1.00 39.90 152 ALA B CA 1
ATOM 2778 C C . ALA B 1 157 ? 19.771 82.603 48.299 1.00 41.02 152 ALA B C 1
ATOM 2779 O O . ALA B 1 157 ? 19.289 81.498 48.548 1.00 43.77 152 ALA B O 1
ATOM 2781 N N . ILE B 1 158 ? 20.879 83.055 48.878 1.00 36.94 153 ILE B N 1
ATOM 2782 C CA . ILE B 1 158 ? 21.556 82.295 49.921 1.00 37.93 153 ILE B CA 1
ATOM 2783 C C . ILE B 1 158 ? 20.817 82.472 51.239 1.00 39.93 153 ILE B C 1
ATOM 2784 O O . ILE B 1 158 ? 20.637 83.593 51.713 1.00 39.21 153 ILE B O 1
ATOM 2789 N N . GLU B 1 159 ? 20.387 81.360 51.827 1.00 43.60 154 GLU B N 1
ATOM 2790 C CA . GLU B 1 159 ? 19.689 81.394 53.105 1.00 46.59 154 GLU B CA 1
ATOM 2791 C C . GLU B 1 159 ? 20.674 81.551 54.259 1.00 40.35 154 GLU B C 1
ATOM 2792 O O . GLU B 1 159 ? 20.488 82.394 55.135 1.00 42.03 154 GLU B O 1
ATOM 2798 N N . ARG B 1 160 ? 21.724 80.734 54.247 1.00 42.98 155 ARG B N 1
ATOM 2799 C CA . ARG B 1 160 ? 22.735 80.756 55.298 1.00 49.60 155 ARG B CA 1
ATOM 2800 C C . ARG B 1 160 ? 23.967 79.952 54.896 1.00 47.18 155 ARG B C 1
ATOM 2801 O O . ARG B 1 160 ? 23.996 79.326 53.835 1.00 40.21 155 ARG B O 1
ATOM 2809 N N . THR B 1 161 ? 24.982 79.976 55.753 1.00 45.26 156 THR B N 1
ATOM 2810 C CA . THR B 1 161 ? 26.176 79.165 55.554 1.00 39.32 156 THR B CA 1
ATOM 2811 C C . THR B 1 161 ? 26.136 77.946 56.470 1.00 41.93 156 THR B C 1
ATOM 2812 O O . THR B 1 161 ? 25.922 78.071 57.676 1.00 50.50 156 THR B O 1
ATOM 2816 N N . GLU B 1 162 ? 26.332 76.766 55.892 1.00 33.37 157 GLU B N 1
ATOM 2817 C CA . GLU B 1 162 ? 26.303 75.528 56.661 1.00 40.88 157 GLU B CA 1
ATOM 2818 C C . GLU B 1 162 ? 27.714 75.026 56.948 1.00 38.83 157 GLU B C 1
ATOM 2819 O O . GLU B 1 162 ? 28.623 75.197 56.136 1.00 38.11 157 GLU B O 1
ATOM 2825 N N . SER B 1 163 ? 27.888 74.405 58.110 1.00 42.35 158 SER B N 1
ATOM 2826 C CA . SER B 1 163 ? 29.177 73.839 58.490 1.00 47.82 158 SER B CA 1
ATOM 2827 C C . SER B 1 163 ? 29.531 72.652 57.600 1.00 43.09 158 SER B C 1
ATOM 2828 O O . SER B 1 163 ? 28.668 71.847 57.249 1.00 42.72 158 SER B O 1
ATOM 2831 N N . ARG B 1 164 ? 30.804 72.551 57.235 1.00 40.70 159 ARG B N 1
ATOM 2832 C CA . ARG B 1 164 ? 31.270 71.472 56.374 1.00 41.48 159 ARG B CA 1
ATOM 2833 C C . ARG B 1 164 ? 32.119 70.470 57.149 1.00 41.27 159 ARG B C 1
ATOM 2834 O O . ARG B 1 164 ? 32.774 69.613 56.557 1.00 42.66 159 ARG B O 1
ATOM 2842 N N . ASN B 1 165 ? 32.100 70.584 58.474 1.00 44.80 160 ASN B N 1
ATOM 2843 C CA . ASN B 1 165 ? 32.901 69.719 59.336 1.00 50.45 160 ASN B CA 1
ATOM 2844 C C . ASN B 1 165 ? 32.515 68.248 59.198 1.00 44.18 160 ASN B C 1
ATOM 2845 O O . ASN B 1 165 ? 31.376 67.868 59.466 1.00 42.61 160 ASN B O 1
ATOM 2850 N N . GLY B 1 166 ? 33.476 67.429 58.778 1.00 39.69 161 GLY B N 1
ATOM 2851 C CA . GLY B 1 166 ? 33.277 65.994 58.685 1.00 37.47 161 GLY B CA 1
ATOM 2852 C C . GLY B 1 166 ? 32.483 65.522 57.482 1.00 34.83 161 GLY B C 1
ATOM 2853 O O . GLY B 1 166 ? 32.078 64.361 57.416 1.00 31.88 161 GLY B O 1
ATOM 2854 N N . LEU B 1 167 ? 32.261 66.417 56.525 1.00 34.15 162 LEU B N 1
ATOM 2855 C CA . LEU B 1 167 ? 31.484 66.082 55.337 1.00 28.72 162 LEU B CA 1
ATOM 2856 C C . LEU B 1 167 ? 32.380 65.676 54.172 1.00 32.94 162 LEU B C 1
ATOM 2857 O O . LEU B 1 167 ? 33.428 66.280 53.938 1.00 34.64 162 LEU B O 1
ATOM 2862 N N . TRP B 1 168 ? 31.957 64.645 53.449 1.00 32.28 163 TRP B N 1
ATOM 2863 C CA . TRP B 1 168 ? 32.704 64.132 52.305 1.00 30.79 163 TRP B CA 1
ATOM 2864 C C . TRP B 1 168 ? 31.799 63.995 51.087 1.00 24.12 163 TRP B C 1
ATOM 2865 O O . TRP B 1 168 ? 30.607 63.714 51.218 1.00 26.66 163 TRP B O 1
ATOM 2876 N N . GLN B 1 169 ? 32.372 64.194 49.905 1.00 25.22 164 GLN B N 1
ATOM 2877 C CA . GLN B 1 169 ? 31.646 63.993 48.657 1.00 28.99 164 GLN B CA 1
ATOM 2878 C C . GLN B 1 169 ? 31.912 62.589 48.129 1.00 29.79 164 GLN B C 1
ATOM 2879 O O . GLN B 1 169 ? 33.038 62.266 47.749 1.00 24.32 164 GLN B O 1
ATOM 2885 N N . ALA B 1 170 ? 30.872 61.760 48.111 1.00 29.44 165 ALA B N 1
ATOM 2886 C CA . ALA B 1 170 ? 31.001 60.371 47.686 1.00 26.80 165 ALA B CA 1
ATOM 2887 C C . ALA B 1 170 ? 31.215 60.255 46.182 1.00 26.97 165 ALA B C 1
ATOM 2888 O O . ALA B 1 170 ? 30.541 60.919 45.395 1.00 33.39 165 ALA B O 1
ATOM 2890 N N . GLN B 1 171 ? 32.159 59.405 45.793 1.00 29.15 166 GLN B N 1
ATOM 2891 C CA . GLN B 1 171 ? 32.401 59.104 44.388 1.00 31.97 166 GLN B CA 1
ATOM 2892 C C . GLN B 1 171 ? 32.281 57.602 44.145 1.00 33.04 166 GLN B C 1
ATOM 2893 O O . GLN B 1 171 ? 31.978 56.841 45.062 1.00 35.22 166 GLN B O 1
ATOM 2899 N N . THR B 1 172 ? 32.510 57.188 42.902 1.00 32.62 167 THR B N 1
ATOM 2900 C CA . THR B 1 172 ? 32.590 55.772 42.559 1.00 33.67 167 THR B CA 1
ATOM 2901 C C . THR B 1 172 ? 33.984 55.510 41.984 1.00 35.93 167 THR B C 1
ATOM 2902 O O . THR B 1 172 ? 34.639 56.446 41.523 1.00 22.61 167 THR B O 1
ATOM 2906 N N . PRO B 1 173 ? 34.454 54.247 42.000 1.00 27.18 168 PRO B N 1
ATOM 2907 C CA . PRO B 1 173 ? 33.834 52.973 42.393 1.00 29.37 168 PRO B CA 1
ATOM 2908 C C . PRO B 1 173 ? 33.461 52.857 43.870 1.00 31.09 168 PRO B C 1
ATOM 2909 O O . PRO B 1 173 ? 34.069 53.500 44.728 1.00 23.07 168 PRO B O 1
ATOM 2913 N N . GLN B 1 174 ? 32.453 52.037 44.148 1.00 23.14 169 GLN B N 1
ATOM 2914 C CA . GLN B 1 174 ? 32.079 51.707 45.514 1.00 23.44 169 GLN B CA 1
ATOM 2915 C C . GLN B 1 174 ? 32.302 50.212 45.724 1.00 35.28 169 GLN B C 1
ATOM 2916 O O . GLN B 1 174 ? 31.761 49.381 44.990 1.00 24.27 169 GLN B O 1
ATOM 2922 N N . MET B 1 175 ? 33.113 49.880 46.724 1.00 26.74 170 MET B N 1
ATOM 2923 C CA . MET B 1 175 ? 33.627 48.526 46.892 1.00 25.41 170 MET B CA 1
ATOM 2924 C C . MET B 1 175 ? 33.032 47.824 48.111 1.00 34.61 170 MET B C 1
ATOM 2925 O O . MET B 1 175 ? 33.328 48.181 49.253 1.00 26.86 170 MET B O 1
ATOM 2930 N N . PHE B 1 176 ? 32.192 46.823 47.859 1.00 26.29 171 PHE B N 1
ATOM 2931 C CA . PHE B 1 176 ? 31.559 46.058 48.930 1.00 27.23 171 PHE B CA 1
ATOM 2932 C C . PHE B 1 176 ? 31.452 44.579 48.566 1.00 37.86 171 PHE B C 1
ATOM 2933 O O . PHE B 1 176 ? 31.678 44.194 47.419 1.00 35.13 171 PHE B O 1
ATOM 2941 N N . ARG B 1 177 ? 31.111 43.754 49.553 1.00 28.77 172 ARG B N 1
ATOM 2942 C CA . ARG B 1 177 ? 30.903 42.328 49.329 1.00 30.70 172 ARG B CA 1
ATOM 2943 C C . ARG B 1 177 ? 29.614 42.109 48.546 1.00 32.91 172 ARG B C 1
ATOM 2944 O O . ARG B 1 177 ? 28.612 42.777 48.796 1.00 28.83 172 ARG B O 1
ATOM 2952 N N . ILE B 1 178 ? 29.644 41.168 47.606 1.00 32.52 173 ILE B N 1
ATOM 2953 C CA . ILE B 1 178 ? 28.497 40.900 46.744 1.00 30.95 173 ILE B CA 1
ATOM 2954 C C . ILE B 1 178 ? 27.279 40.478 47.560 1.00 33.91 173 ILE B C 1
ATOM 2955 O O . ILE B 1 178 ? 26.188 41.019 47.383 1.00 36.61 173 ILE B O 1
ATOM 2960 N N . GLY B 1 179 ? 27.475 39.519 48.459 1.00 36.86 174 GLY B N 1
ATOM 2961 C CA . GLY B 1 179 ? 26.393 39.015 49.286 1.00 36.07 174 GLY B CA 1
ATOM 2962 C C . GLY B 1 179 ? 25.820 40.045 50.241 1.00 38.05 174 GLY B C 1
ATOM 2963 O O . GLY B 1 179 ? 24.602 40.167 50.382 1.00 39.66 174 GLY B O 1
ATOM 2964 N N . MET B 1 180 ? 26.704 40.788 50.898 1.00 32.08 175 MET B N 1
ATOM 2965 C CA . MET B 1 180 ? 26.287 41.804 51.856 1.00 32.65 175 MET B CA 1
ATOM 2966 C C . MET B 1 180 ? 25.533 42.943 51.174 1.00 33.62 175 MET B C 1
ATOM 2967 O O . MET B 1 180 ? 24.523 43.423 51.687 1.00 32.66 175 MET B O 1
ATOM 2972 N N . LEU B 1 181 ? 26.029 43.370 50.017 1.00 30.32 176 LEU B N 1
ATOM 2973 C CA . LEU B 1 181 ? 25.411 44.467 49.278 1.00 41.55 176 LEU B CA 1
ATOM 2974 C C . LEU B 1 181 ? 24.064 44.061 48.690 1.00 39.17 176 LEU B C 1
ATOM 2975 O O . LEU B 1 181 ? 23.109 44.837 48.721 1.00 36.17 176 LEU B O 1
ATOM 2980 N N . ARG B 1 182 ? 23.995 42.845 48.155 1.00 38.25 177 ARG B N 1
ATOM 2981 C CA . ARG B 1 182 ? 22.764 42.335 47.557 1.00 33.67 177 ARG B CA 1
ATOM 2982 C C . ARG B 1 182 ? 21.637 42.294 48.582 1.00 37.32 177 ARG B C 1
ATOM 2983 O O . ARG B 1 182 ? 20.532 42.767 48.321 1.00 33.92 177 ARG B O 1
ATOM 2991 N N . ASP B 1 183 ? 21.929 41.731 49.750 1.00 41.83 178 ASP B N 1
ATOM 2992 C CA . ASP B 1 183 ? 20.943 41.624 50.818 1.00 43.89 178 ASP B CA 1
ATOM 2993 C C . ASP B 1 183 ? 20.583 42.995 51.380 1.00 45.61 178 ASP B C 1
ATOM 2994 O O . ASP B 1 183 ? 19.461 43.208 51.839 1.00 46.86 178 ASP B O 1
ATOM 2999 N N . ALA B 1 184 ? 21.537 43.920 51.344 1.00 45.85 179 ALA B N 1
ATOM 3000 C CA . ALA B 1 184 ? 21.310 45.271 51.847 1.00 39.98 179 ALA B CA 1
ATOM 3001 C C . ALA B 1 184 ? 20.335 46.030 50.955 1.00 40.08 179 ALA B C 1
ATOM 3002 O O . ALA B 1 184 ? 19.454 46.737 51.444 1.00 48.03 179 ALA B O 1
ATOM 3004 N N . ILE B 1 185 ? 20.500 45.883 49.644 1.00 38.86 180 ILE B N 1
ATOM 3005 C CA . ILE B 1 185 ? 19.625 46.547 48.687 1.00 40.13 180 ILE B CA 1
ATOM 3006 C C . ILE B 1 185 ? 18.244 45.903 48.725 1.00 44.24 180 ILE B C 1
ATOM 3007 O O . ILE B 1 185 ? 17.225 46.590 48.662 1.00 44.17 180 ILE B O 1
ATOM 3012 N N . GLN B 1 186 ? 18.221 44.579 48.842 1.00 46.57 181 GLN B N 1
ATOM 3013 C CA . GLN B 1 186 ? 16.969 43.834 48.887 1.00 54.12 181 GLN B CA 1
ATOM 3014 C C . GLN B 1 186 ? 16.176 44.159 50.150 1.00 58.68 181 GLN B C 1
ATOM 3015 O O . GLN B 1 186 ? 14.946 44.190 50.127 1.00 62.39 181 GLN B O 1
ATOM 3021 N N . ARG B 1 187 ? 16.884 44.409 51.248 1.00 60.88 182 ARG B N 1
ATOM 3022 C CA . ARG B 1 187 ? 16.232 44.739 52.511 1.00 66.29 182 ARG B CA 1
ATOM 3023 C C . ARG B 1 187 ? 15.564 46.106 52.425 1.00 69.41 182 ARG B C 1
ATOM 3024 O O . ARG B 1 187 ? 14.493 46.319 52.990 1.00 77.27 182 ARG B O 1
ATOM 3032 N N . ALA B 1 188 ? 16.202 47.028 51.712 1.00 65.37 183 ALA B N 1
ATOM 3033 C CA . ALA B 1 188 ? 15.668 48.375 51.546 1.00 61.14 183 ALA B CA 1
ATOM 3034 C C . ALA B 1 188 ? 14.524 48.391 50.538 1.00 61.64 183 ALA B C 1
ATOM 3035 O O . ALA B 1 188 ? 13.616 49.218 50.630 1.00 64.36 183 ALA B O 1
ATOM 3037 N N . GLN B 1 189 ? 14.577 47.478 49.572 1.00 61.57 184 GLN B N 1
ATOM 3038 C CA . GLN B 1 189 ? 13.516 47.346 48.580 1.00 67.53 184 GLN B CA 1
ATOM 3039 C C . GLN B 1 189 ? 12.231 46.844 49.229 1.00 77.50 184 GLN B C 1
ATOM 3040 O O . GLN B 1 189 ? 11.133 47.255 48.857 1.00 81.14 184 GLN B O 1
ATOM 3046 N N . LEU B 1 190 ? 12.379 45.952 50.204 1.00 79.16 185 LEU B N 1
ATOM 3047 C CA . LEU B 1 190 ? 11.235 45.410 50.927 1.00 84.15 185 LEU B CA 1
ATOM 3048 C C . LEU B 1 190 ? 10.649 46.455 51.872 1.00 88.09 185 LEU B C 1
ATOM 3049 O O . LEU B 1 190 ? 9.465 46.413 52.203 1.00 94.18 185 LEU B O 1
ATOM 3051 N N . GLU B 1 191 ? 11.489 47.391 52.301 1.00 84.00 186 GLU B N 1
ATOM 3052 C CA . GLU B 1 191 ? 11.060 48.454 53.202 1.00 85.52 186 GLU B CA 1
ATOM 3053 C C . GLU B 1 191 ? 10.608 49.688 52.426 1.00 85.22 186 GLU B C 1
ATOM 3054 O O . GLU B 1 191 ? 10.192 50.684 53.019 1.00 87.37 186 GLU B O 1
ATOM 3060 N N . GLY B 1 192 ? 10.689 49.612 51.101 1.00 82.81 187 GLY B N 1
ATOM 3061 C CA . GLY B 1 192 ? 10.316 50.725 50.245 1.00 81.21 187 GLY B CA 1
ATOM 3062 C C . GLY B 1 192 ? 11.158 51.959 50.503 1.00 78.34 187 GLY B C 1
ATOM 3063 O O . GLY B 1 192 ? 10.666 53.085 50.453 1.00 85.64 187 GLY B O 1
ATOM 3064 N N . ARG B 1 193 ? 12.437 51.736 50.780 1.00 73.86 188 ARG B N 1
ATOM 3065 C CA . ARG B 1 193 ? 13.346 52.809 51.165 1.00 73.88 188 ARG B CA 1
ATOM 3066 C C . ARG B 1 193 ? 14.230 53.239 49.996 1.00 73.63 188 ARG B C 1
ATOM 3067 O O . ARG B 1 193 ? 15.091 52.484 49.544 1.00 71.64 188 ARG B O 1
ATOM 3075 N N . ASP B 1 194 ? 14.003 54.455 49.509 1.00 73.94 189 ASP B N 1
ATOM 3076 C CA . ASP B 1 194 ? 14.773 54.995 48.394 1.00 74.28 189 ASP B CA 1
ATOM 3077 C C . ASP B 1 194 ? 16.211 55.275 48.816 1.00 73.19 189 ASP B C 1
ATOM 3078 O O . ASP B 1 194 ? 16.455 55.849 49.877 1.00 76.30 189 ASP B O 1
ATOM 3080 N N . LEU B 1 195 ? 17.159 54.868 47.979 1.00 66.99 190 LEU B N 1
ATOM 3081 C CA . LEU B 1 195 ? 18.574 55.013 48.300 1.00 57.45 190 LEU B CA 1
ATOM 3082 C C . LEU B 1 195 ? 19.322 55.804 47.234 1.00 52.30 190 LEU B C 1
ATOM 3083 O O . LEU B 1 195 ? 18.858 55.936 46.101 1.00 54.86 190 LEU B O 1
ATOM 3088 N N . THR B 1 196 ? 20.486 56.324 47.608 1.00 46.28 191 THR B N 1
ATOM 3089 C CA . THR B 1 196 ? 21.326 57.075 46.684 1.00 43.83 191 THR B CA 1
ATOM 3090 C C . THR B 1 196 ? 22.383 56.169 46.061 1.00 43.50 191 THR B C 1
ATOM 3091 O O . THR B 1 196 ? 22.200 55.663 44.954 1.00 49.79 191 THR B O 1
ATOM 3095 N N . ASP B 1 197 ? 23.486 55.964 46.774 1.00 40.56 192 ASP B N 1
ATOM 3096 C CA . ASP B 1 197 ? 24.553 55.095 46.289 1.00 37.54 192 ASP B CA 1
ATOM 3097 C C . ASP B 1 197 ? 24.543 53.745 47.003 1.00 36.78 192 ASP B C 1
ATOM 3098 O O . ASP B 1 197 ? 23.673 53.477 47.832 1.00 38.11 192 ASP B O 1
ATOM 3103 N N . GLU B 1 198 ? 25.517 52.903 46.676 1.00 33.98 193 GLU B N 1
ATOM 3104 C CA . GLU B 1 198 ? 25.611 51.573 47.267 1.00 32.74 193 GLU B CA 1
ATOM 3105 C C . GLU B 1 198 ? 26.007 51.655 48.738 1.00 34.75 193 GLU B C 1
ATOM 3106 O O . GLU B 1 198 ? 25.633 50.799 49.540 1.00 35.77 193 GLU B O 1
ATOM 3112 N N . ALA B 1 199 ? 26.762 52.692 49.087 1.00 34.98 194 ALA B N 1
ATOM 3113 C CA . ALA B 1 199 ? 27.195 52.891 50.464 1.00 32.79 194 ALA B CA 1
ATOM 3114 C C . ALA B 1 199 ? 25.997 53.106 51.384 1.00 31.59 194 ALA B C 1
ATOM 3115 O O . ALA B 1 199 ? 25.955 52.572 52.492 1.00 29.45 194 ALA B O 1
ATOM 3117 N N . SER B 1 200 ? 25.021 53.876 50.911 1.00 28.17 195 SER B N 1
ATOM 3118 C CA . SER B 1 200 ? 23.823 54.172 51.691 1.00 39.18 195 SER B CA 1
ATOM 3119 C C . SER B 1 200 ? 23.029 52.906 52.003 1.00 34.90 195 SER B C 1
ATOM 3120 O O . SER B 1 200 ? 22.398 52.804 53.054 1.00 35.75 195 SER B O 1
ATOM 3123 N N . ALA B 1 201 ? 23.060 51.949 51.081 1.00 34.85 196 ALA B N 1
ATOM 3124 C CA . ALA B 1 201 ? 22.409 50.662 51.294 1.00 32.64 196 ALA B CA 1
ATOM 3125 C C . ALA B 1 201 ? 23.104 49.904 52.417 1.00 35.88 196 ALA B C 1
ATOM 3126 O O . ALA B 1 201 ? 22.458 49.277 53.257 1.00 43.51 196 ALA B O 1
ATOM 3128 N N . ILE B 1 202 ? 24.431 49.974 52.419 1.00 31.88 197 ILE B N 1
ATOM 3129 C CA . ILE B 1 202 ? 25.246 49.295 53.414 1.00 35.78 197 ILE B CA 1
ATOM 3130 C C . ILE B 1 202 ? 25.042 49.926 54.788 1.00 37.74 197 ILE B C 1
ATOM 3131 O O . ILE B 1 202 ? 24.923 49.223 55.792 1.00 37.11 197 ILE B O 1
ATOM 3136 N N . GLU B 1 203 ? 24.994 51.255 54.820 1.00 36.87 198 GLU B N 1
ATOM 3137 C CA . GLU B 1 203 ? 24.812 52.000 56.064 1.00 41.28 198 GLU B CA 1
ATOM 3138 C C . GLU B 1 203 ? 23.468 51.693 56.716 1.00 47.64 198 GLU B C 1
ATOM 3139 O O . GLU B 1 203 ? 23.372 51.578 57.938 1.00 47.73 198 GLU B O 1
ATOM 3145 N N . TRP B 1 204 ? 22.433 51.567 55.892 1.00 36.62 199 TRP B N 1
ATOM 3146 C CA . TRP B 1 204 ? 21.087 51.308 56.390 1.00 49.46 199 TRP B CA 1
ATOM 3147 C C . TRP B 1 204 ? 20.967 49.881 56.916 1.00 40.16 199 TRP B C 1
ATOM 3148 O O . TRP B 1 204 ? 20.088 49.580 57.722 1.00 49.53 199 TRP B O 1
ATOM 3150 N N . ALA B 1 205 ? 21.861 49.010 56.462 1.00 41.98 200 ALA B N 1
ATOM 3151 C CA . ALA B 1 205 ? 21.859 47.615 56.887 1.00 45.79 200 ALA B CA 1
ATOM 3152 C C . ALA B 1 205 ? 22.660 47.433 58.174 1.00 48.98 200 ALA B C 1
ATOM 3153 O O . ALA B 1 205 ? 22.844 46.312 58.647 1.00 49.90 200 ALA B O 1
ATOM 3155 N N . GLY B 1 206 ? 23.140 48.540 58.731 1.00 49.06 201 GLY B N 1
ATOM 3156 C CA . GLY B 1 206 ? 23.850 48.510 59.997 1.00 48.92 201 GLY B CA 1
ATOM 3157 C C . GLY B 1 206 ? 25.333 48.212 59.891 1.00 44.68 201 GLY B C 1
ATOM 3158 O O . GLY B 1 206 ? 25.971 47.855 60.881 1.00 45.69 201 GLY B O 1
ATOM 3159 N N . HIS B 1 207 ? 25.885 48.354 58.691 1.00 39.64 202 HIS B N 1
ATOM 3160 C CA . HIS B 1 207 ? 27.312 48.141 58.483 1.00 42.43 202 HIS B CA 1
ATOM 3161 C C . HIS B 1 207 ? 28.022 49.478 58.289 1.00 46.07 202 HIS B C 1
ATOM 3162 O O . HIS B 1 207 ? 27.382 50.496 58.025 1.00 43.25 202 HIS B O 1
ATOM 3169 N N . THR B 1 208 ? 29.345 49.470 58.414 1.00 44.49 203 THR B N 1
ATOM 3170 C CA . THR B 1 208 ? 30.119 50.703 58.334 1.00 41.63 203 THR B CA 1
ATOM 3171 C C . THR B 1 208 ? 31.085 50.711 57.153 1.00 41.23 203 THR B C 1
ATOM 3172 O O . THR B 1 208 ? 32.152 50.098 57.211 1.00 35.32 203 THR B O 1
ATOM 3176 N N . PRO B 1 209 ? 30.704 51.407 56.071 1.00 37.22 204 PRO B N 1
ATOM 3177 C CA . PRO B 1 209 ? 31.600 51.633 54.933 1.00 35.00 204 PRO B CA 1
ATOM 3178 C C . PRO B 1 209 ? 32.729 52.589 55.302 1.00 34.99 204 PRO B C 1
ATOM 3179 O O . PRO B 1 209 ? 32.617 53.306 56.296 1.00 35.93 204 PRO B O 1
ATOM 3183 N N . ARG B 1 210 ? 33.797 52.602 54.512 1.00 36.88 205 ARG B N 1
ATOM 3184 C CA . ARG B 1 210 ? 34.919 53.499 54.766 1.00 37.79 205 ARG B CA 1
ATOM 3185 C C . ARG B 1 210 ? 35.171 54.413 53.571 1.00 34.58 205 ARG B C 1
ATOM 3186 O O . ARG B 1 210 ? 34.643 54.186 52.483 1.00 35.78 205 ARG B O 1
ATOM 3194 N N . VAL B 1 211 ? 35.976 55.450 53.775 1.00 29.62 206 VAL B N 1
ATOM 3195 C CA . VAL B 1 211 ? 36.298 56.371 52.693 1.00 30.27 206 VAL B CA 1
ATOM 3196 C C . VAL B 1 211 ? 37.774 56.291 52.322 1.00 28.78 206 VAL B C 1
ATOM 3197 O O . VAL B 1 211 ? 38.646 56.192 53.185 1.00 30.50 206 VAL B O 1
ATOM 3201 N N . VAL B 1 212 ? 38.035 56.316 51.021 1.00 32.49 207 VAL B N 1
ATOM 3202 C CA . VAL B 1 212 ? 39.389 56.392 50.497 1.00 33.60 207 VAL B CA 1
ATOM 3203 C C . VAL B 1 212 ? 39.483 57.674 49.680 1.00 34.38 207 VAL B C 1
ATOM 3204 O O . VAL B 1 212 ? 38.521 58.055 49.014 1.00 31.48 207 VAL B O 1
ATOM 3208 N N . GLN B 1 213 ? 40.627 58.347 49.748 1.00 33.40 208 GLN B N 1
ATOM 3209 C CA . GLN B 1 213 ? 40.820 59.601 49.028 1.00 38.53 208 GLN B CA 1
ATOM 3210 C C . GLN B 1 213 ? 40.569 59.430 47.533 1.00 33.94 208 GLN B C 1
ATOM 3211 O O . GLN B 1 213 ? 41.231 58.634 46.867 1.00 30.49 208 GLN B O 1
ATOM 3217 N N . GLY B 1 214 ? 39.598 60.177 47.017 1.00 33.23 209 GLY B N 1
ATOM 3218 C CA . GLY B 1 214 ? 39.278 60.145 45.603 1.00 29.95 209 GLY B CA 1
ATOM 3219 C C . GLY B 1 214 ? 40.101 61.133 44.802 1.00 30.57 209 GLY B C 1
ATOM 3220 O O . GLY B 1 214 ? 41.239 61.439 45.160 1.00 28.11 209 GLY B O 1
ATOM 3221 N N . SER B 1 215 ? 39.523 61.640 43.718 1.00 30.20 210 SER B N 1
ATOM 3222 C CA . SER B 1 215 ? 40.222 62.575 42.847 1.00 28.04 210 SER B CA 1
ATOM 3223 C C . SER B 1 215 ? 39.242 63.484 42.110 1.00 33.37 210 SER B C 1
ATOM 3224 O O . SER B 1 215 ? 38.135 63.070 41.765 1.00 31.39 210 SER B O 1
ATOM 3227 N N . LEU B 1 216 ? 39.658 64.725 41.872 1.00 30.08 211 LEU B N 1
ATOM 3228 C CA . LEU B 1 216 ? 38.838 65.682 41.137 1.00 26.26 211 LEU B CA 1
ATOM 3229 C C . LEU B 1 216 ? 38.752 65.291 39.661 1.00 23.93 211 LEU B C 1
ATOM 3230 O O . LEU B 1 216 ? 37.850 65.727 38.947 1.00 26.43 211 LEU B O 1
ATOM 3235 N N . ARG B 1 217 ? 39.698 64.468 39.213 1.00 29.38 212 ARG B N 1
ATOM 3236 C CA . ARG B 1 217 ? 39.670 63.920 37.860 1.00 34.50 212 ARG B CA 1
ATOM 3237 C C . ARG B 1 217 ? 38.502 62.953 37.697 1.00 34.45 212 ARG B C 1
ATOM 3238 O O . ARG B 1 217 ? 37.994 62.754 36.595 1.00 32.52 212 ARG B O 1
ATOM 3246 N N . ASN B 1 218 ? 38.086 62.356 38.809 1.00 34.33 213 ASN B N 1
ATOM 3247 C CA . ASN B 1 218 ? 37.011 61.373 38.807 1.00 32.65 213 ASN B CA 1
ATOM 3248 C C . ASN B 1 218 ? 35.660 62.053 39.033 1.00 33.09 213 ASN B C 1
ATOM 3249 O O . ASN B 1 218 ? 34.740 61.462 39.601 1.00 31.45 213 ASN B O 1
ATOM 3254 N N . PHE B 1 219 ? 35.546 63.299 38.583 1.00 31.73 214 PHE B N 1
ATOM 3255 C CA . PHE B 1 219 ? 34.320 64.065 38.776 1.00 30.45 214 PHE B CA 1
ATOM 3256 C C . PHE B 1 219 ? 33.189 63.522 37.911 1.00 23.36 214 PHE B C 1
ATOM 3257 O O . PHE B 1 219 ? 33.422 62.937 36.855 1.00 24.53 214 PHE B O 1
ATOM 3265 N N . LYS B 1 220 ? 31.961 63.728 38.371 1.00 26.46 215 LYS B N 1
ATOM 3266 C CA . LYS B 1 220 ? 30.777 63.286 37.646 1.00 24.69 215 LYS B CA 1
ATOM 3267 C C . LYS B 1 220 ? 30.350 64.339 36.627 1.00 33.69 215 LYS B C 1
ATOM 3268 O O . LYS B 1 220 ? 30.301 65.527 36.941 1.00 33.18 215 LYS B O 1
ATOM 3274 N N . VAL B 1 221 ? 30.049 63.904 35.407 1.00 38.66 216 VAL B N 1
ATOM 3275 C CA . VAL B 1 221 ? 29.610 64.830 34.371 1.00 43.27 216 VAL B CA 1
ATOM 3276 C C . VAL B 1 221 ? 28.098 65.026 34.458 1.00 46.65 216 VAL B C 1
ATOM 3277 O O . VAL B 1 221 ? 27.328 64.065 34.495 1.00 43.66 216 VAL B O 1
ATOM 3281 N N . THR B 1 222 ? 27.679 66.286 34.515 1.00 50.16 217 THR B N 1
ATOM 3282 C CA . THR B 1 222 ? 26.264 66.619 34.630 1.00 55.56 217 THR B CA 1
ATOM 3283 C C . THR B 1 222 ? 25.889 67.742 33.671 1.00 56.16 217 THR B C 1
ATOM 3284 O O . THR B 1 222 ? 24.915 67.638 32.927 1.00 63.85 217 THR B O 1
ATOM 3288 N N . TYR B 1 223 ? 26.673 68.814 33.696 1.00 49.61 218 TYR B N 1
ATOM 3289 C CA . TYR B 1 223 ? 26.421 69.976 32.853 1.00 48.75 218 TYR B CA 1
ATOM 3290 C C . TYR B 1 223 ? 27.136 69.830 31.510 1.00 50.37 218 TYR B C 1
ATOM 3291 O O . TYR B 1 223 ? 28.106 69.081 31.404 1.00 56.43 218 TYR B O 1
ATOM 3300 N N . PRO B 1 224 ? 26.647 70.533 30.473 1.00 50.52 219 PRO B N 1
ATOM 3301 C CA . PRO B 1 224 ? 27.266 70.477 29.143 1.00 52.71 219 PRO B CA 1
ATOM 3302 C C . PRO B 1 224 ? 28.745 70.862 29.134 1.00 51.41 219 PRO B C 1
ATOM 3303 O O . PRO B 1 224 ? 29.523 70.276 28.381 1.00 49.28 219 PRO B O 1
ATOM 3307 N N . GLU B 1 225 ? 29.125 71.831 29.961 1.00 52.57 220 GLU B N 1
ATOM 3308 C CA . GLU B 1 225 ? 30.504 72.307 29.989 1.00 55.57 220 GLU B CA 1
ATOM 3309 C C . GLU B 1 225 ? 31.437 71.297 30.652 1.00 50.67 220 GLU B C 1
ATOM 3310 O O . GLU B 1 225 ? 32.658 71.400 30.534 1.00 53.37 220 GLU B O 1
ATOM 3316 N N . ASP B 1 226 ? 30.862 70.320 31.346 1.00 51.09 221 ASP B N 1
ATOM 3317 C CA . ASP B 1 226 ? 31.655 69.279 31.990 1.00 47.06 221 ASP B CA 1
ATOM 3318 C C . ASP B 1 226 ? 32.293 68.362 30.952 1.00 44.64 221 ASP B C 1
ATOM 3319 O O . ASP B 1 226 ? 33.342 67.768 31.200 1.00 42.99 221 ASP B O 1
ATOM 3324 N N . PHE B 1 227 ? 31.655 68.251 29.790 1.00 44.26 222 PHE B N 1
ATOM 3325 C CA . PHE B 1 227 ? 32.183 67.435 28.702 1.00 45.77 222 PHE B CA 1
ATOM 3326 C C . PHE B 1 227 ? 33.431 68.075 28.101 1.00 51.49 222 PHE B C 1
ATOM 3327 O O . PHE B 1 227 ? 34.388 67.381 27.756 1.00 49.03 222 PHE B O 1
ATOM 3335 N N . ASP B 1 228 ? 33.412 69.399 27.976 1.00 52.86 223 ASP B N 1
ATOM 3336 C CA . ASP B 1 228 ? 34.587 70.143 27.536 1.00 51.82 223 ASP B CA 1
ATOM 3337 C C . ASP B 1 228 ? 35.700 69.997 28.566 1.00 43.92 223 ASP B C 1
ATOM 3338 O O . ASP B 1 228 ? 36.877 69.891 28.220 1.00 43.82 223 ASP B O 1
ATOM 3343 N N . LEU B 1 229 ? 35.309 69.990 29.836 1.00 40.55 224 LEU B N 1
ATOM 3344 C CA . LEU B 1 229 ? 36.252 69.838 30.935 1.00 39.10 224 LEU B CA 1
ATOM 3345 C C . LEU B 1 229 ? 36.824 68.424 30.953 1.00 35.14 224 LEU B C 1
ATOM 3346 O O . LEU B 1 229 ? 38.027 68.235 31.134 1.00 38.43 224 LEU B O 1
ATOM 3351 N N . ALA B 1 230 ? 35.956 67.435 30.762 1.00 32.18 225 ALA B N 1
ATOM 3352 C CA . ALA B 1 230 ? 36.376 66.037 30.759 1.00 45.78 225 ALA B CA 1
ATOM 3353 C C . ALA B 1 230 ? 37.303 65.745 29.584 1.00 34.46 225 ALA B C 1
ATOM 3354 O O . ALA B 1 230 ? 38.226 64.941 29.698 1.00 37.55 225 ALA B O 1
ATOM 3356 N N . GLU B 1 231 ? 37.058 66.409 28.459 1.00 47.64 226 GLU B N 1
ATOM 3357 C CA . GLU B 1 231 ? 37.873 66.222 27.264 1.00 49.54 226 GLU B CA 1
ATOM 3358 C C . GLU B 1 231 ? 39.288 66.753 27.474 1.00 57.44 226 GLU B C 1
ATOM 3359 O O . GLU B 1 231 ? 40.239 66.266 26.866 1.00 63.83 226 GLU B O 1
ATOM 3361 N N . ALA B 1 232 ? 39.420 67.753 28.340 1.00 56.12 227 ALA B N 1
ATOM 3362 C CA . ALA B 1 232 ? 40.720 68.341 28.635 1.00 55.39 227 ALA B CA 1
ATOM 3363 C C . ALA B 1 232 ? 41.521 67.449 29.577 1.00 52.75 227 ALA B C 1
ATOM 3364 O O . ALA B 1 232 ? 42.730 67.283 29.413 1.00 59.05 227 ALA B O 1
ATOM 3366 N N . ILE B 1 233 ? 40.838 66.875 30.563 1.00 43.67 228 ILE B N 1
ATOM 3367 C CA . ILE B 1 233 ? 41.487 66.022 31.550 1.00 45.83 228 ILE B CA 1
ATOM 3368 C C . ILE B 1 233 ? 41.965 64.723 30.908 1.00 49.58 228 ILE B C 1
ATOM 3369 O O . ILE B 1 233 ? 43.083 64.274 31.162 1.00 45.88 228 ILE B O 1
ATOM 3374 N N . LEU B 1 234 ? 41.119 64.129 30.072 1.00 53.79 229 LEU B N 1
ATOM 3375 C CA . LEU B 1 234 ? 41.459 62.884 29.388 1.00 54.23 229 LEU B CA 1
ATOM 3376 C C . LEU B 1 234 ? 42.619 63.071 28.413 1.00 53.30 229 LEU B C 1
ATOM 3377 O O . LEU B 1 234 ? 43.440 62.171 28.234 1.00 53.18 229 LEU B O 1
ATOM 3382 N N . ALA B 1 235 ? 42.681 64.242 27.788 1.00 53.75 230 ALA B N 1
ATOM 3383 C CA . ALA B 1 235 ? 43.713 64.531 26.798 1.00 63.09 230 ALA B CA 1
ATOM 3384 C C . ALA B 1 235 ? 45.092 64.646 27.440 1.00 72.28 230 ALA B C 1
ATOM 3385 O O . ALA B 1 235 ? 46.100 64.283 26.834 1.00 74.14 230 ALA B O 1
ATOM 3387 N N . HIS B 1 236 ? 45.131 65.152 28.668 1.00 76.96 231 HIS B N 1
ATOM 3388 C CA . HIS B 1 236 ? 46.392 65.332 29.379 1.00 81.07 231 HIS B CA 1
ATOM 3389 C C . HIS B 1 236 ? 46.406 64.570 30.702 1.00 83.44 231 HIS B C 1
ATOM 3390 O O . HIS B 1 236 ? 46.152 65.150 31.758 1.00 83.94 231 HIS B O 1
ATOM 3392 N N . PRO B 1 237 ? 46.706 63.263 30.647 1.00 81.91 232 PRO B N 1
ATOM 3393 C CA . PRO B 1 237 ? 46.768 62.430 31.853 1.00 80.48 232 PRO B CA 1
ATOM 3394 C C . PRO B 1 237 ? 47.994 62.733 32.713 1.00 83.84 232 PRO B C 1
ATOM 3395 O O . PRO B 1 237 ? 49.044 62.119 32.516 1.00 89.26 232 PRO B O 1
ATOM 3399 N N . MET C 1 5 ? 31.512 128.977 13.701 1.00 85.63 0 MET C N 1
ATOM 3400 C CA . MET C 1 5 ? 30.819 127.727 13.989 1.00 85.54 0 MET C CA 1
ATOM 3401 C C . MET C 1 5 ? 29.654 127.509 13.029 1.00 81.04 0 MET C C 1
ATOM 3402 O O . MET C 1 5 ? 28.510 127.838 13.342 1.00 86.03 0 MET C O 1
ATOM 3404 N N . VAL C 1 6 ? 29.953 126.955 11.858 1.00 73.80 1 VAL C N 1
ATOM 3405 C CA . VAL C 1 6 ? 28.929 126.681 10.856 1.00 67.20 1 VAL C CA 1
ATOM 3406 C C . VAL C 1 6 ? 28.811 125.179 10.620 1.00 57.35 1 VAL C C 1
ATOM 3407 O O . VAL C 1 6 ? 29.814 124.468 10.569 1.00 52.58 1 VAL C O 1
ATOM 3409 N N . THR C 1 7 ? 27.578 124.703 10.475 1.00 51.40 2 THR C N 1
ATOM 3410 C CA . THR C 1 7 ? 27.322 123.282 10.267 1.00 53.15 2 THR C CA 1
ATOM 3411 C C . THR C 1 7 ? 27.670 122.870 8.838 1.00 50.16 2 THR C C 1
ATOM 3412 O O . THR C 1 7 ? 27.313 123.555 7.880 1.00 53.37 2 THR C O 1
ATOM 3416 N N . SER C 1 8 ? 28.374 121.750 8.704 1.00 48.25 3 SER C N 1
ATOM 3417 C CA . SER C 1 8 ? 28.774 121.242 7.395 1.00 47.86 3 SER C CA 1
ATOM 3418 C C . S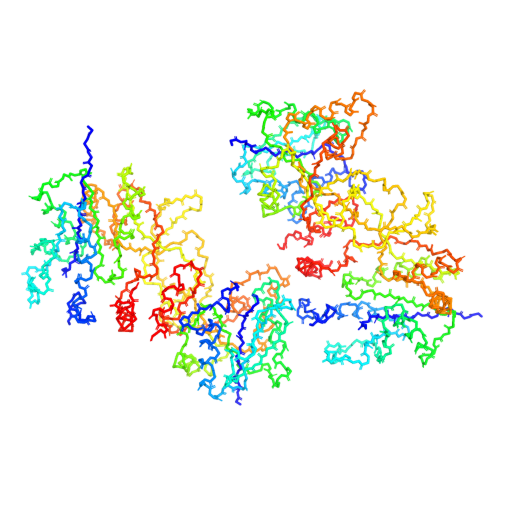ER C 1 8 ? 27.575 120.714 6.612 1.00 39.96 3 SER C C 1
ATOM 3419 O O . SER C 1 8 ? 26.687 120.073 7.174 1.00 37.70 3 SER C O 1
ATOM 3422 N N . ARG C 1 9 ? 27.560 120.986 5.311 1.00 38.60 4 ARG C N 1
ATOM 3423 C CA . ARG C 1 9 ? 26.483 120.530 4.440 1.00 36.64 4 ARG C CA 1
ATOM 3424 C C . ARG C 1 9 ? 26.761 119.126 3.907 1.00 32.12 4 ARG C C 1
ATOM 3425 O O . ARG C 1 9 ? 27.881 118.625 4.010 1.00 33.79 4 ARG C O 1
ATOM 3433 N N . LEU C 1 10 ? 25.736 118.497 3.337 1.00 27.50 5 LEU C N 1
ATOM 3434 C CA . LEU C 1 10 ? 25.850 117.126 2.847 1.00 28.75 5 LEU C CA 1
ATOM 3435 C C . LEU C 1 10 ? 25.767 117.046 1.326 1.00 28.40 5 LEU C C 1
ATOM 3436 O O . LEU C 1 10 ? 24.800 117.507 0.720 1.00 29.66 5 LEU C O 1
ATOM 3441 N N . PHE C 1 11 ? 26.787 116.453 0.716 1.00 29.05 6 PHE C N 1
ATOM 3442 C CA . PHE C 1 11 ? 26.816 116.265 -0.730 1.00 29.71 6 PHE C CA 1
ATOM 3443 C C . PHE C 1 11 ? 27.065 114.800 -1.075 1.00 33.39 6 PHE C C 1
ATOM 3444 O O . PHE C 1 11 ? 27.773 114.097 -0.355 1.00 34.50 6 PHE C O 1
ATOM 3452 N N . ALA C 1 12 ? 26.471 114.342 -2.172 1.00 33.29 7 ALA C N 1
ATOM 3453 C CA . ALA C 1 12 ? 26.688 112.979 -2.642 1.00 26.46 7 ALA C CA 1
ATOM 3454 C C . ALA C 1 12 ? 27.414 112.994 -3.982 1.00 28.61 7 ALA C C 1
ATOM 3455 O O . ALA C 1 12 ? 27.112 113.810 -4.855 1.00 29.68 7 ALA C O 1
ATOM 3457 N N . LEU C 1 13 ? 28.376 112.091 -4.133 1.00 24.40 8 LEU C N 1
ATOM 3458 C CA . LEU C 1 13 ? 29.173 112.011 -5.349 1.00 25.80 8 LEU C CA 1
ATOM 3459 C C . LEU C 1 13 ? 29.148 110.592 -5.905 1.00 25.48 8 LEU C C 1
ATOM 3460 O O . LEU C 1 13 ? 29.527 109.640 -5.224 1.00 25.50 8 LEU C O 1
ATOM 3465 N N . ILE C 1 14 ? 28.694 110.453 -7.146 1.00 21.95 9 ILE C N 1
ATOM 3466 C CA . ILE C 1 14 ? 28.564 109.141 -7.766 1.00 24.87 9 ILE C CA 1
ATOM 3467 C C . ILE C 1 14 ? 29.356 109.086 -9.064 1.00 26.18 9 ILE C C 1
ATOM 3468 O O . ILE C 1 14 ? 28.907 109.597 -10.091 1.00 30.89 9 ILE C O 1
ATOM 3473 N N . PRO C 1 15 ? 30.541 108.461 -9.022 1.00 25.16 10 PRO C N 1
ATOM 3474 C CA . PRO C 1 15 ? 31.407 108.357 -10.198 1.00 21.62 10 PRO C CA 1
ATOM 3475 C C . PRO C 1 15 ? 31.015 107.208 -11.125 1.00 35.36 10 PRO C C 1
ATOM 3476 O O . PRO C 1 15 ? 31.075 106.044 -10.729 1.00 31.46 10 PRO C O 1
ATOM 3480 N N . CYS C 1 16 ? 30.615 107.547 -12.347 1.00 33.69 11 CYS C N 1
ATOM 3481 C CA . CYS C 1 16 ? 30.220 106.550 -13.336 1.00 32.56 11 CYS C CA 1
ATOM 3482 C C . CYS C 1 16 ? 30.988 106.754 -14.637 1.00 36.50 11 CYS C C 1
ATOM 3483 O O . CYS C 1 16 ? 30.434 106.605 -15.727 1.00 40.87 11 CYS C O 1
ATOM 3486 N N . ALA C 1 17 ? 32.264 107.102 -14.516 1.00 44.75 12 ALA C N 1
ATOM 3487 C CA . ALA C 1 17 ? 33.103 107.354 -15.681 1.00 46.57 12 ALA C CA 1
ATOM 3488 C C . ALA C 1 17 ? 34.137 106.248 -15.862 1.00 51.29 12 ALA C C 1
ATOM 3489 O O . ALA C 1 17 ? 33.882 105.250 -16.535 1.00 56.93 12 ALA C O 1
ATOM 3491 N N . LEU C 1 27 ? 28.393 96.696 -22.334 1.00 62.31 22 LEU C N 1
ATOM 3492 C CA . LEU C 1 27 ? 27.442 97.602 -21.699 1.00 64.63 22 LEU C CA 1
ATOM 3493 C C . LEU C 1 27 ? 27.873 97.946 -20.276 1.00 62.16 22 LEU C C 1
ATOM 3494 O O . LEU C 1 27 ? 28.080 97.051 -19.456 1.00 63.94 22 LEU C O 1
ATOM 3499 N N . PRO C 1 28 ? 28.017 99.249 -19.985 1.00 61.40 23 PRO C N 1
ATOM 3500 C CA . PRO C 1 28 ? 28.369 99.735 -18.645 1.00 59.13 23 PRO C CA 1
ATOM 3501 C C . PRO C 1 28 ? 27.411 99.221 -17.572 1.00 56.20 23 PRO C C 1
ATOM 3502 O O . PRO C 1 28 ? 26.206 99.147 -17.810 1.00 56.01 23 PRO C O 1
ATOM 3506 N N . LYS C 1 29 ? 27.951 98.871 -16.408 1.00 56.33 24 LYS C N 1
ATOM 3507 C CA . LYS C 1 29 ? 27.163 98.254 -15.346 1.00 55.59 24 LYS C CA 1
ATOM 3508 C C . LYS C 1 29 ? 26.049 99.166 -14.834 1.00 55.06 24 LYS C C 1
ATOM 3509 O O . LYS C 1 29 ? 24.950 98.701 -14.532 1.00 56.86 24 LYS C O 1
ATOM 3511 N N . GLN C 1 30 ? 26.331 100.462 -14.748 1.00 50.99 25 GLN C N 1
ATOM 3512 C CA . GLN C 1 30 ? 25.380 101.413 -14.178 1.00 49.51 25 GLN C CA 1
ATOM 3513 C C . GLN C 1 30 ? 24.170 101.638 -15.083 1.00 47.89 25 GLN C C 1
ATOM 3514 O O . GLN C 1 30 ? 23.167 102.210 -14.656 1.00 49.51 25 GLN C O 1
ATOM 3520 N N . TYR C 1 31 ? 24.266 101.186 -16.330 1.00 45.26 26 TYR C N 1
ATOM 3521 C CA . TYR C 1 31 ? 23.176 101.351 -17.285 1.00 47.14 26 TYR C CA 1
ATOM 3522 C C . TYR C 1 31 ? 22.449 100.032 -17.536 1.00 45.81 26 TYR C C 1
ATOM 3523 O O . TYR C 1 31 ? 21.531 99.967 -18.353 1.00 46.07 26 TYR C O 1
ATOM 3532 N N . ARG C 1 32 ? 22.862 98.983 -16.833 1.00 43.47 27 ARG C N 1
ATOM 3533 C CA . ARG C 1 32 ? 22.196 97.691 -16.939 1.00 47.33 27 ARG C CA 1
ATOM 3534 C C . ARG C 1 32 ? 20.847 97.741 -16.229 1.00 46.79 27 ARG C C 1
ATOM 3535 O O . ARG C 1 32 ? 20.698 98.411 -15.208 1.00 52.12 27 ARG C O 1
ATOM 3543 N N . THR C 1 33 ? 19.866 97.031 -16.776 1.00 44.92 28 THR C N 1
ATOM 3544 C CA . THR C 1 33 ? 18.497 97.106 -16.277 1.00 42.85 28 THR C CA 1
ATOM 3545 C C . THR C 1 33 ? 18.201 96.065 -15.204 1.00 43.93 28 THR C C 1
ATOM 3546 O O . THR C 1 33 ? 18.310 94.861 -15.440 1.00 51.18 28 THR C O 1
ATOM 3550 N N . LEU C 1 34 ? 17.824 96.541 -14.022 1.00 40.32 29 LEU C N 1
ATOM 3551 C CA . LEU C 1 34 ? 17.404 95.668 -12.935 1.00 43.72 29 LEU C CA 1
ATOM 3552 C C . LEU C 1 34 ? 15.985 96.022 -12.506 1.00 42.37 29 LEU C C 1
ATOM 3553 O O . LEU C 1 34 ? 15.724 97.149 -12.082 1.00 43.38 29 LEU C O 1
ATOM 3558 N N . ALA C 1 35 ? 15.080 95.055 -12.630 1.00 47.16 30 ALA C N 1
ATOM 3559 C CA . ALA C 1 35 ? 13.672 95.230 -12.276 1.00 47.89 30 ALA C CA 1
ATOM 3560 C C . ALA C 1 35 ? 13.048 96.428 -12.987 1.00 50.08 30 ALA C C 1
ATOM 3561 O O . ALA C 1 35 ? 12.265 97.171 -12.397 1.00 54.78 30 ALA C O 1
ATOM 3563 N N . GLY C 1 36 ? 13.403 96.612 -14.255 1.00 50.21 31 GLY C N 1
ATOM 3564 C CA . GLY C 1 36 ? 12.849 97.689 -15.054 1.00 50.34 31 GLY C CA 1
ATOM 3565 C C . GLY C 1 36 ? 13.617 98.995 -14.975 1.00 48.78 31 GLY C C 1
ATOM 3566 O O . GLY C 1 36 ? 13.455 99.871 -15.826 1.00 49.08 31 GLY C O 1
ATOM 3567 N N . ARG C 1 37 ? 14.456 99.130 -13.953 1.00 46.55 32 ARG C N 1
ATOM 3568 C CA . ARG C 1 37 ? 15.226 100.354 -13.755 1.00 41.48 32 ARG C CA 1
ATOM 3569 C C . ARG C 1 37 ? 16.713 100.132 -14.007 1.00 36.26 32 ARG C C 1
ATOM 3570 O O . ARG C 1 37 ? 17.236 99.043 -13.772 1.00 39.01 32 ARG C O 1
ATOM 3578 N N . ALA C 1 38 ? 17.389 101.171 -14.486 1.00 36.48 33 ALA C N 1
ATOM 3579 C CA . ALA C 1 38 ? 18.837 101.130 -14.639 1.00 38.27 33 ALA C CA 1
ATOM 3580 C C . ALA C 1 38 ? 19.486 100.991 -13.268 1.00 37.07 33 ALA C C 1
ATOM 3581 O O . ALA C 1 38 ? 18.896 101.370 -12.257 1.00 33.01 33 ALA C O 1
ATOM 3583 N N . LEU C 1 39 ? 20.697 100.445 -13.237 1.00 35.93 34 LEU C N 1
ATOM 3584 C CA . LEU C 1 39 ? 21.393 100.199 -11.978 1.00 34.45 34 LEU C CA 1
ATOM 3585 C C . LEU C 1 39 ? 21.631 101.497 -11.210 1.00 32.36 34 LEU C C 1
ATOM 3586 O O . LEU C 1 39 ? 21.506 101.536 -9.987 1.00 40.39 34 LEU C O 1
ATOM 3591 N N . LEU C 1 40 ? 21.963 102.556 -11.942 1.00 28.04 35 LEU C N 1
ATOM 3592 C CA . LEU C 1 40 ? 22.251 103.858 -11.347 1.00 29.55 35 LEU C CA 1
ATOM 3593 C C . LEU C 1 40 ? 21.027 104.470 -10.663 1.00 23.73 35 LEU C C 1
ATOM 3594 O O . LEU C 1 40 ? 21.159 105.238 -9.710 1.00 29.57 35 LEU C O 1
ATOM 3599 N N . HIS C 1 41 ? 19.842 104.122 -11.154 1.00 26.40 36 HIS C N 1
ATOM 3600 C CA . HIS C 1 41 ? 18.593 104.683 -10.644 1.00 25.82 36 HIS C CA 1
ATOM 3601 C C . HIS C 1 41 ? 18.408 104.420 -9.150 1.00 30.82 36 HIS C C 1
ATOM 3602 O O . HIS C 1 41 ? 17.942 105.289 -8.413 1.00 28.37 36 HIS C O 1
ATOM 3609 N N . TYR C 1 42 ? 18.778 103.221 -8.709 1.00 28.87 37 TYR C N 1
ATOM 3610 C CA . TYR C 1 42 ? 18.586 102.825 -7.316 1.00 27.89 37 TYR C CA 1
ATOM 3611 C C . TYR C 1 42 ? 19.452 103.642 -6.361 1.00 26.94 37 TYR C C 1
ATOM 3612 O O . TYR C 1 42 ? 19.028 103.962 -5.251 1.00 24.41 37 TYR C O 1
ATOM 3621 N N . THR C 1 43 ? 20.662 103.977 -6.795 1.00 25.09 38 THR C N 1
ATOM 3622 C CA . THR C 1 43 ? 21.552 104.812 -5.998 1.00 22.62 38 THR C CA 1
ATOM 3623 C C . THR C 1 43 ? 21.036 106.250 -5.951 1.00 28.76 38 THR C C 1
ATOM 3624 O O . THR C 1 43 ? 21.037 106.887 -4.896 1.00 29.91 38 THR C O 1
ATOM 3628 N N . LEU C 1 44 ? 20.585 106.750 -7.097 1.00 21.94 39 LEU C N 1
ATOM 3629 C CA . LEU C 1 44 ? 20.043 108.101 -7.183 1.00 24.53 39 LEU C CA 1
ATOM 3630 C C . LEU C 1 44 ? 18.793 108.256 -6.323 1.00 25.96 39 LEU C C 1
ATOM 3631 O O . LEU C 1 44 ? 18.643 109.245 -5.606 1.00 27.19 39 LEU C O 1
ATOM 3636 N N . ALA C 1 45 ? 17.902 107.272 -6.397 1.00 23.54 40 ALA C N 1
ATOM 3637 C CA . ALA C 1 45 ? 16.645 107.320 -5.656 1.00 33.11 40 ALA C CA 1
ATOM 3638 C C . ALA C 1 45 ? 16.884 107.262 -4.151 1.00 32.94 40 ALA C C 1
ATOM 3639 O O . ALA C 1 45 ? 16.125 107.838 -3.370 1.00 31.73 40 ALA C O 1
ATOM 3641 N N . ALA C 1 46 ? 17.942 106.563 -3.751 1.00 24.29 41 ALA C N 1
ATOM 3642 C CA . ALA C 1 46 ? 18.260 106.397 -2.338 1.00 24.74 41 ALA C CA 1
ATOM 3643 C C . ALA C 1 46 ? 18.706 107.716 -1.715 1.00 24.26 41 ALA C C 1
ATOM 3644 O O . ALA C 1 46 ? 18.312 108.048 -0.598 1.00 29.92 41 ALA C O 1
ATOM 3646 N N . PHE C 1 47 ? 19.532 108.464 -2.440 1.00 28.57 42 PHE C N 1
ATOM 3647 C CA . PHE C 1 47 ? 19.989 109.767 -1.969 1.00 27.49 42 PHE C CA 1
ATOM 3648 C C . PHE C 1 47 ? 18.907 110.824 -2.157 1.00 30.92 42 PHE C C 1
ATOM 3649 O O . PHE C 1 47 ? 18.839 111.794 -1.402 1.00 35.72 42 PHE C O 1
ATOM 3657 N N . ASP C 1 48 ? 18.063 110.628 -3.166 1.00 29.32 43 ASP C N 1
ATOM 3658 C CA . ASP C 1 48 ? 16.970 111.553 -3.448 1.00 35.53 43 ASP C CA 1
ATOM 3659 C C . ASP C 1 48 ? 15.963 111.565 -2.303 1.00 34.62 43 ASP C C 1
ATOM 3660 O O . ASP C 1 48 ? 15.339 112.590 -2.022 1.00 29.26 43 ASP C O 1
ATOM 3665 N N . ALA C 1 49 ? 15.820 110.421 -1.640 1.00 24.50 44 ALA C N 1
ATOM 3666 C CA . ALA C 1 49 ? 14.906 110.290 -0.511 1.00 23.33 44 ALA C CA 1
ATOM 3667 C C . ALA C 1 49 ? 15.429 111.035 0.715 1.00 27.94 44 ALA C C 1
ATOM 3668 O O . ALA C 1 49 ? 14.690 111.271 1.669 1.00 32.44 44 ALA C O 1
ATOM 3670 N N . CYS C 1 50 ? 16.708 111.395 0.686 1.00 26.94 45 CYS C N 1
ATOM 3671 C CA . CYS C 1 50 ? 17.323 112.138 1.779 1.00 30.61 45 CYS C CA 1
ATOM 3672 C C . CYS C 1 50 ? 17.388 113.625 1.444 1.00 31.94 45 CYS C C 1
ATOM 3673 O O . CYS C 1 50 ? 18.354 114.096 0.841 1.00 33.10 45 CYS C O 1
ATOM 3676 N N . SER C 1 51 ? 16.358 114.362 1.846 1.00 30.38 46 SER C N 1
ATOM 3677 C CA . SER C 1 51 ? 16.241 115.775 1.502 1.00 35.29 46 SER C CA 1
ATOM 3678 C C . SER C 1 51 ? 17.239 116.650 2.259 1.00 37.02 46 SER C C 1
ATOM 3679 O O . SER C 1 51 ? 17.360 117.842 1.977 1.00 43.57 46 SER C O 1
ATOM 3682 N N . GLU C 1 52 ? 17.952 116.062 3.214 1.00 34.21 47 GLU C N 1
ATOM 3683 C CA . GLU C 1 52 ? 18.943 116.808 3.982 1.00 40.44 47 GLU C CA 1
ATOM 3684 C C . GLU C 1 52 ? 20.177 117.114 3.136 1.00 39.33 47 GLU C C 1
ATOM 3685 O O . GLU C 1 52 ? 20.935 118.036 3.441 1.00 40.56 47 GLU C O 1
ATOM 3691 N N . PHE C 1 53 ? 20.374 116.338 2.075 1.00 32.43 48 PHE C N 1
ATOM 3692 C CA . PHE C 1 53 ? 21.486 116.572 1.161 1.00 32.39 48 PHE C CA 1
ATOM 3693 C C . PHE C 1 53 ? 21.290 117.875 0.392 1.00 35.92 48 PHE C C 1
ATOM 3694 O O . PHE C 1 53 ? 20.161 118.270 0.100 1.00 32.92 48 PHE C O 1
ATOM 3702 N N . ALA C 1 54 ? 22.394 118.543 0.076 1.00 35.37 49 ALA C N 1
ATOM 3703 C CA . ALA C 1 54 ? 22.342 119.783 -0.688 1.00 33.75 49 ALA C CA 1
ATOM 3704 C C . ALA C 1 54 ? 22.148 119.486 -2.170 1.00 29.93 49 ALA C C 1
ATOM 3705 O O . ALA C 1 54 ? 21.324 120.116 -2.834 1.00 33.60 49 ALA C O 1
ATOM 3707 N N . GLN C 1 55 ? 22.912 118.522 -2.676 1.00 27.83 50 GLN C N 1
ATOM 3708 C CA . GLN C 1 55 ? 22.816 118.099 -4.069 1.00 27.33 50 GLN C CA 1
ATOM 3709 C C . GLN C 1 55 ? 23.592 116.807 -4.311 1.00 25.73 50 GLN C C 1
ATOM 3710 O O . GLN C 1 55 ? 24.635 116.573 -3.702 1.00 25.53 50 GLN C O 1
ATOM 3716 N N . THR C 1 56 ? 23.063 115.968 -5.198 1.00 28.10 51 THR C N 1
ATOM 3717 C CA . THR C 1 56 ? 23.757 114.769 -5.646 1.00 23.18 51 THR C CA 1
ATOM 3718 C C . THR C 1 56 ? 24.411 115.024 -7.002 1.00 23.47 51 THR C C 1
ATOM 3719 O O . THR C 1 56 ? 23.764 115.515 -7.926 1.00 24.00 51 THR C O 1
ATOM 3723 N N . LEU C 1 57 ? 25.694 114.697 -7.116 1.00 24.29 52 LEU C N 1
ATOM 3724 C CA . LEU C 1 57 ? 26.412 114.876 -8.375 1.00 29.48 52 LEU C CA 1
ATOM 3725 C C . LEU C 1 57 ? 26.800 113.539 -9.002 1.00 30.86 52 LEU C C 1
ATOM 3726 O O . LEU C 1 57 ? 27.418 112.693 -8.352 1.00 27.28 52 LEU C O 1
ATOM 3731 N N . VAL C 1 58 ? 26.433 113.359 -10.267 1.00 28.82 53 VAL C N 1
ATOM 3732 C CA . VAL C 1 58 ? 26.824 112.178 -11.024 1.00 20.42 53 VAL C CA 1
ATOM 3733 C C . VAL C 1 58 ? 27.962 112.538 -11.971 1.00 26.78 53 VAL C C 1
ATOM 3734 O O . VAL C 1 58 ? 27.846 113.476 -12.759 1.00 32.49 53 VAL C O 1
ATOM 3738 N N . VAL C 1 59 ? 29.062 111.797 -11.889 1.00 26.10 54 VAL C N 1
ATOM 3739 C CA . VAL C 1 59 ? 30.204 112.043 -12.761 1.00 21.84 54 VAL C CA 1
ATOM 3740 C C . VAL C 1 59 ? 30.261 110.990 -13.859 1.00 28.00 54 VAL C C 1
ATOM 3741 O O . VAL C 1 59 ? 30.372 109.796 -13.585 1.00 25.44 54 VAL C O 1
ATOM 3745 N N . ILE C 1 60 ? 30.178 111.439 -15.107 1.00 32.67 55 ILE C N 1
ATOM 3746 C CA . ILE C 1 60 ? 30.242 110.534 -16.245 1.00 32.04 55 ILE C CA 1
ATOM 3747 C C . ILE C 1 60 ? 31.396 110.923 -17.159 1.00 40.08 55 ILE C C 1
ATOM 3748 O O . ILE C 1 60 ? 31.925 112.033 -17.075 1.00 37.83 55 ILE C O 1
ATOM 3753 N N . SER C 1 61 ? 31.783 109.998 -18.030 1.00 40.86 56 SER C N 1
ATOM 3754 C CA . SER C 1 61 ? 32.857 110.240 -18.983 1.00 38.71 56 SER C CA 1
ATOM 3755 C C . SER C 1 61 ? 32.438 111.297 -20.000 1.00 41.52 56 SER C C 1
ATOM 3756 O O . SER C 1 61 ? 31.273 111.354 -20.394 1.00 41.20 56 SER C O 1
ATOM 3759 N N . PRO C 1 62 ? 33.386 112.148 -20.422 1.00 42.01 57 PRO C N 1
ATOM 3760 C CA . PRO C 1 62 ? 33.098 113.160 -21.445 1.00 43.80 57 PRO C CA 1
ATOM 3761 C C . PRO C 1 62 ? 32.756 112.542 -22.797 1.00 48.66 57 PRO C C 1
ATOM 3762 O O . PRO C 1 62 ? 32.181 113.213 -23.653 1.00 53.30 57 PRO C O 1
ATOM 3766 N N . ASP C 1 63 ? 33.108 111.273 -22.980 1.00 50.71 58 ASP C N 1
ATOM 3767 C CA . ASP C 1 63 ? 32.822 110.567 -24.222 1.00 55.55 58 ASP C CA 1
ATOM 3768 C C . ASP C 1 63 ? 31.715 109.533 -24.028 1.00 58.77 58 ASP C C 1
ATOM 3769 O O . ASP C 1 63 ? 31.562 108.619 -24.837 1.00 64.57 58 ASP C O 1
ATOM 3771 N N . ASP C 1 64 ? 30.947 109.682 -22.952 1.00 56.18 59 ASP C N 1
ATOM 3772 C CA . ASP C 1 64 ? 29.831 108.784 -22.675 1.00 54.78 59 ASP C CA 1
ATOM 3773 C C . ASP C 1 64 ? 28.751 108.956 -23.738 1.00 54.37 59 ASP C C 1
ATOM 3774 O O . ASP C 1 64 ? 28.466 110.073 -24.169 1.00 59.14 59 ASP C O 1
ATOM 3779 N N . ALA C 1 65 ? 28.155 107.845 -24.157 1.00 50.02 60 ALA C N 1
ATOM 3780 C CA . ALA C 1 65 ? 27.125 107.874 -25.188 1.00 56.09 60 ALA C CA 1
ATOM 3781 C C . ALA C 1 65 ? 25.988 106.909 -24.864 1.00 54.27 60 ALA C C 1
ATOM 3782 O O . ALA C 1 65 ? 25.470 106.228 -25.749 1.00 58.97 60 ALA C O 1
ATOM 3784 N N . HIS C 1 66 ? 25.603 106.857 -23.594 1.00 47.14 61 HIS C N 1
ATOM 3785 C CA . HIS C 1 66 ? 24.523 105.979 -23.163 1.00 49.89 61 HIS C CA 1
ATOM 3786 C C . HIS C 1 66 ? 23.683 106.629 -22.068 1.00 52.91 61 HIS C C 1
ATOM 3787 O O . HIS C 1 66 ? 22.563 106.197 -21.798 1.00 54.46 61 HIS C O 1
ATOM 3789 N N . PHE C 1 67 ? 24.225 107.669 -21.441 1.00 47.98 62 PHE C N 1
ATOM 3790 C CA . PHE C 1 67 ? 23.527 108.341 -20.352 1.00 40.58 62 PHE C CA 1
ATOM 3791 C C . PHE C 1 67 ? 22.373 109.191 -20.867 1.00 40.23 62 PHE C C 1
ATOM 3792 O O . PHE C 1 67 ? 22.562 110.087 -21.690 1.00 42.91 62 PHE C O 1
ATOM 3800 N N . ASP C 1 68 ? 21.177 108.900 -20.371 1.00 39.49 63 ASP C N 1
ATOM 3801 C CA . ASP C 1 68 ? 19.994 109.688 -20.690 1.00 37.74 63 ASP C CA 1
ATOM 3802 C C . ASP C 1 68 ? 19.294 110.083 -19.397 1.00 30.36 63 ASP C C 1
ATOM 3803 O O . ASP C 1 68 ? 18.740 109.235 -18.698 1.00 28.55 63 ASP C O 1
ATOM 3808 N N . ALA C 1 69 ? 19.323 111.375 -19.087 1.00 29.45 64 ALA C N 1
ATOM 3809 C CA . ALA C 1 69 ? 18.810 111.880 -17.817 1.00 31.81 64 ALA C CA 1
ATOM 3810 C C . ALA C 1 69 ? 17.304 111.668 -17.668 1.00 29.18 64 ALA C C 1
ATOM 3811 O O . ALA C 1 69 ? 16.770 111.732 -16.562 1.00 28.84 64 ALA C O 1
ATOM 3813 N N . ARG C 1 70 ? 16.627 111.411 -18.783 1.00 29.32 65 ARG C N 1
ATOM 3814 C CA . ARG C 1 70 ? 15.192 111.140 -18.769 1.00 32.44 65 ARG C CA 1
ATOM 3815 C C . ARG C 1 70 ? 14.885 109.814 -18.082 1.00 29.95 65 ARG C C 1
ATOM 3816 O O . ARG C 1 70 ? 13.780 109.604 -17.582 1.00 35.75 65 ARG C O 1
ATOM 3824 N N . ARG C 1 71 ? 15.869 108.922 -18.055 1.00 31.02 66 ARG C N 1
ATOM 3825 C CA . ARG C 1 71 ? 15.701 107.616 -17.426 1.00 33.22 66 ARG C CA 1
ATOM 3826 C C . ARG C 1 71 ? 15.751 107.722 -15.904 1.00 31.93 66 ARG C C 1
ATOM 3827 O O . ARG C 1 71 ? 15.617 106.723 -15.197 1.00 34.18 66 ARG C O 1
ATOM 3829 N N . PHE C 1 72 ? 15.948 108.939 -15.407 1.00 32.82 67 PHE C N 1
ATOM 3830 C CA . PHE C 1 72 ? 15.993 109.187 -13.972 1.00 33.16 67 PHE C CA 1
ATOM 3831 C C . PHE C 1 72 ? 15.121 110.384 -13.615 1.00 31.65 67 PHE C C 1
ATOM 3832 O O . PHE C 1 72 ? 15.445 111.152 -12.710 1.00 30.34 67 PHE C O 1
ATOM 3840 N N . ALA C 1 73 ? 14.015 110.537 -14.337 1.00 36.89 68 ALA C N 1
ATOM 3841 C CA . ALA C 1 73 ? 13.107 111.660 -14.127 1.00 39.19 68 ALA C CA 1
ATOM 3842 C C . ALA C 1 73 ? 12.468 111.609 -12.741 1.00 41.69 68 ALA C C 1
ATOM 3843 O O . ALA C 1 73 ? 12.067 110.545 -12.269 1.00 44.45 68 ALA C O 1
ATOM 3845 N N . GLY C 1 74 ? 12.381 112.768 -12.094 1.00 40.20 69 GLY C N 1
ATOM 3846 C CA . GLY C 1 74 ? 11.808 112.862 -10.763 1.00 39.21 69 GLY C CA 1
ATOM 3847 C C . GLY C 1 74 ? 12.829 112.724 -9.649 1.00 38.17 69 GLY C C 1
ATOM 3848 O O . GLY C 1 74 ? 12.478 112.723 -8.469 1.00 42.23 69 GLY C O 1
ATOM 3849 N N . LEU C 1 75 ? 14.098 112.602 -10.023 1.00 36.00 70 LEU C N 1
ATOM 3850 C CA . LEU C 1 75 ? 15.174 112.480 -9.048 1.00 30.67 70 LEU C CA 1
ATOM 3851 C C . LEU C 1 75 ? 16.044 113.734 -9.050 1.00 30.22 70 LEU C C 1
ATOM 3852 O O . LEU C 1 75 ? 16.384 114.264 -10.108 1.00 30.66 70 LEU C O 1
ATOM 3857 N N . ARG C 1 76 ? 16.395 114.209 -7.859 1.00 29.42 71 ARG C N 1
ATOM 3858 C CA . ARG C 1 76 ? 17.179 115.433 -7.732 1.00 28.27 71 ARG C CA 1
ATOM 3859 C C . ARG C 1 76 ? 18.674 115.139 -7.781 1.00 27.57 71 ARG C C 1
ATOM 3860 O O . ARG C 1 76 ? 19.235 114.557 -6.851 1.00 28.16 71 ARG C O 1
ATOM 3868 N N . PHE C 1 77 ? 19.310 115.545 -8.876 1.00 19.06 72 PHE C N 1
ATOM 3869 C CA . PHE C 1 77 ? 20.743 115.342 -9.055 1.00 23.85 72 PHE C CA 1
ATOM 3870 C C . PHE C 1 77 ? 21.283 116.188 -10.203 1.00 23.37 72 PHE C C 1
ATOM 3871 O O . PHE C 1 77 ? 20.531 116.652 -11.058 1.00 22.51 72 PHE C O 1
ATOM 3879 N N . ALA C 1 78 ? 22.597 116.374 -10.215 1.00 21.63 73 ALA C N 1
ATOM 3880 C CA . ALA C 1 78 ? 23.269 117.034 -11.324 1.00 19.27 73 ALA C CA 1
ATOM 3881 C C . ALA C 1 78 ? 24.271 116.074 -11.953 1.00 23.68 73 ALA C C 1
ATOM 3882 O O . ALA C 1 78 ? 24.725 115.129 -11.307 1.00 23.46 73 ALA C O 1
ATOM 3884 N N . VAL C 1 79 ? 24.613 116.315 -13.213 1.00 24.06 74 VAL C N 1
ATOM 3885 C CA . VAL C 1 79 ? 25.570 115.469 -13.909 1.00 30.79 74 VAL C CA 1
ATOM 3886 C C . VAL C 1 79 ? 26.628 116.317 -14.610 1.00 35.57 74 VAL C C 1
ATOM 3887 O O . VAL C 1 79 ? 26.309 117.276 -15.312 1.00 40.08 74 VAL C O 1
ATOM 3891 N N . ARG C 1 80 ? 27.891 115.964 -14.396 1.00 32.14 75 ARG C N 1
ATOM 3892 C CA . ARG C 1 80 ? 29.005 116.645 -15.043 1.00 31.77 75 ARG C CA 1
ATOM 3893 C C . ARG C 1 80 ? 29.858 115.652 -15.823 1.00 31.95 75 ARG C C 1
ATOM 3894 O O . ARG C 1 80 ? 30.142 114.555 -15.343 1.00 33.06 75 ARG C O 1
ATOM 3902 N N . ARG C 1 81 ? 30.268 116.043 -17.025 1.00 32.85 76 ARG C N 1
ATOM 3903 C CA . ARG C 1 81 ? 31.128 115.201 -17.848 1.00 36.62 76 ARG C CA 1
ATOM 3904 C C . ARG C 1 81 ? 32.596 115.460 -17.527 1.00 36.57 76 ARG C C 1
ATOM 3905 O O . ARG C 1 81 ? 33.413 115.672 -18.423 1.00 37.75 76 ARG C O 1
ATOM 3913 N N . CYS C 1 82 ? 32.920 115.436 -16.238 1.00 40.33 77 CYS C N 1
ATOM 3914 C CA . CYS C 1 82 ? 34.275 115.699 -15.774 1.00 41.31 77 CYS C CA 1
ATOM 3915 C C . CYS C 1 82 ? 35.007 114.404 -15.439 1.00 42.25 77 CYS C C 1
ATOM 3916 O O . CYS C 1 82 ? 35.811 114.359 -14.508 1.00 43.15 77 CYS C O 1
ATOM 3919 N N . GLY C 1 83 ? 34.725 113.353 -16.202 1.00 43.03 78 GLY C N 1
ATOM 3920 C CA . GLY C 1 83 ? 35.351 112.063 -15.982 1.00 43.31 78 GLY C CA 1
ATOM 3921 C C . GLY C 1 83 ? 36.824 112.038 -16.340 1.00 44.53 78 GLY C C 1
ATOM 3922 O O . GLY C 1 83 ? 37.238 112.611 -17.348 1.00 41.92 78 GLY C O 1
ATOM 3923 N N . GLY C 1 84 ? 37.620 111.369 -15.512 1.00 47.32 79 GLY C N 1
ATOM 3924 C CA . GLY C 1 84 ? 39.050 111.273 -15.740 1.00 46.25 79 GLY C CA 1
ATOM 3925 C C . GLY C 1 84 ? 39.493 109.919 -16.260 1.00 47.02 79 GLY C C 1
ATOM 3926 O O . GLY C 1 84 ? 38.666 109.048 -16.532 1.00 44.37 79 GLY C O 1
ATOM 3927 N N . ALA C 1 85 ? 40.803 109.742 -16.398 1.00 48.48 80 ALA C N 1
ATOM 3928 C CA . ALA C 1 85 ? 41.360 108.484 -16.883 1.00 55.26 80 ALA C CA 1
ATOM 3929 C C . ALA C 1 85 ? 41.351 107.424 -15.786 1.00 61.63 80 ALA C C 1
ATOM 3930 O O . ALA C 1 85 ? 41.539 106.237 -16.054 1.00 67.51 80 ALA C O 1
ATOM 3932 N N . SER C 1 86 ? 41.135 107.862 -14.551 1.00 58.69 81 SER C N 1
ATOM 3933 C CA . SER C 1 86 ? 41.080 106.958 -13.408 1.00 60.08 81 SER C CA 1
ATOM 3934 C C . SER C 1 86 ? 39.849 107.253 -12.560 1.00 53.78 81 SER C C 1
ATOM 3935 O O . SER C 1 86 ? 39.254 108.324 -12.674 1.00 55.49 81 SER C O 1
ATOM 3938 N N . ARG C 1 87 ? 39.466 106.303 -11.712 1.00 50.44 82 ARG C N 1
ATOM 3939 C CA . ARG C 1 87 ? 38.318 106.497 -10.834 1.00 49.87 82 ARG C CA 1
ATOM 3940 C C . ARG C 1 87 ? 38.605 107.581 -9.802 1.00 43.81 82 ARG C C 1
ATOM 3941 O O . ARG C 1 87 ? 37.774 108.455 -9.564 1.00 42.58 82 ARG C O 1
ATOM 3949 N N . GLN C 1 88 ? 39.786 107.519 -9.193 1.00 39.13 83 GLN C N 1
ATOM 3950 C CA . GLN C 1 88 ? 40.191 108.512 -8.205 1.00 39.95 83 GLN C CA 1
ATOM 3951 C C . GLN C 1 88 ? 40.313 109.890 -8.849 1.00 41.76 83 GLN C C 1
ATOM 3952 O O . GLN C 1 88 ? 40.101 110.911 -8.196 1.00 45.60 83 GLN C O 1
ATOM 3958 N N . ALA C 1 89 ? 40.647 109.909 -10.135 1.00 41.16 84 ALA C N 1
ATOM 3959 C CA . ALA C 1 89 ? 40.721 111.154 -10.888 1.00 41.44 84 ALA C CA 1
ATOM 3960 C C . ALA C 1 89 ? 39.321 111.702 -11.142 1.00 39.95 84 ALA C C 1
ATOM 3961 O O . ALA C 1 89 ? 39.102 112.913 -11.109 1.00 39.38 84 ALA C O 1
ATOM 3963 N N . SER C 1 90 ? 38.376 110.801 -11.394 1.00 38.97 85 SER C N 1
ATOM 3964 C CA . SER C 1 90 ? 36.988 111.188 -11.619 1.00 40.07 85 SER C CA 1
ATOM 3965 C C . SER C 1 90 ? 36.361 111.697 -10.326 1.00 41.39 85 SER C C 1
ATOM 3966 O O . SER C 1 90 ? 35.558 112.630 -10.339 1.00 39.61 85 SER C O 1
ATOM 3969 N N . VAL C 1 91 ? 36.736 111.077 -9.211 1.00 40.98 86 VAL C N 1
ATOM 3970 C CA . VAL C 1 91 ? 36.254 111.497 -7.901 1.00 34.67 86 VAL C CA 1
ATOM 3971 C C . VAL C 1 91 ? 36.812 112.876 -7.568 1.00 34.50 86 VAL C C 1
ATOM 3972 O O . VAL C 1 91 ? 36.091 113.741 -7.069 1.00 33.53 86 VAL C O 1
ATOM 3976 N N . MET C 1 92 ? 38.094 113.078 -7.857 1.00 35.59 87 MET C N 1
ATOM 3977 C CA . MET C 1 92 ? 38.754 114.352 -7.582 1.00 36.86 87 MET C CA 1
ATOM 3978 C C . MET C 1 92 ? 38.121 115.493 -8.373 1.00 36.11 87 MET C C 1
ATOM 3979 O O . MET C 1 92 ? 37.860 116.564 -7.827 1.00 35.53 87 MET C O 1
ATOM 3984 N N . ASN C 1 93 ? 37.880 115.256 -9.660 1.00 38.07 88 ASN C N 1
ATOM 3985 C CA . ASN C 1 93 ? 37.251 116.252 -10.522 1.00 37.78 88 ASN C CA 1
ATOM 3986 C C . ASN C 1 93 ? 35.848 116.586 -10.030 1.00 36.49 88 ASN C C 1
ATOM 3987 O O . ASN C 1 93 ? 35.428 117.742 -10.066 1.00 36.60 88 ASN C O 1
ATOM 3992 N 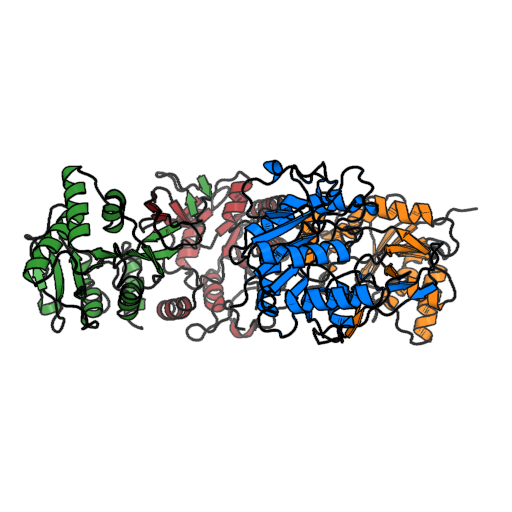N . GLY C 1 94 ? 35.129 115.564 -9.576 1.00 35.47 89 GLY C N 1
ATOM 3993 C CA . GLY C 1 94 ? 33.799 115.748 -9.030 1.00 34.34 89 GLY C CA 1
ATOM 3994 C C . GLY C 1 94 ? 33.803 116.616 -7.787 1.00 39.14 89 GLY C C 1
ATOM 3995 O O . GLY C 1 94 ? 32.923 117.459 -7.607 1.00 32.66 89 GLY C O 1
ATOM 3996 N N . LEU C 1 95 ? 34.800 116.409 -6.929 1.00 32.66 90 LEU C N 1
ATOM 3997 C CA . LEU C 1 95 ? 34.948 117.202 -5.714 1.00 40.88 90 LEU C CA 1
ATOM 3998 C C . LEU C 1 95 ? 35.161 118.673 -6.047 1.00 32.25 90 LEU C C 1
ATOM 3999 O O . LEU C 1 95 ? 34.606 119.553 -5.391 1.00 35.49 90 LEU C O 1
ATOM 4004 N N . ILE C 1 96 ? 35.968 118.930 -7.071 1.00 33.91 91 ILE C N 1
ATOM 4005 C CA . ILE C 1 96 ? 36.239 120.291 -7.516 1.00 42.40 91 ILE C CA 1
ATOM 4006 C C . ILE C 1 96 ? 34.956 120.920 -8.051 1.00 43.89 91 ILE C C 1
ATOM 4007 O O . ILE C 1 96 ? 34.709 122.110 -7.859 1.00 43.00 91 ILE C O 1
ATOM 4012 N N . GLN C 1 97 ? 34.133 120.107 -8.707 1.00 40.34 92 GLN C N 1
ATOM 4013 C CA . GLN C 1 97 ? 32.876 120.579 -9.278 1.00 37.72 92 GLN C CA 1
ATOM 4014 C C . GLN C 1 97 ? 31.835 120.886 -8.204 1.00 37.59 92 GLN C C 1
ATOM 4015 O O . GLN C 1 97 ? 30.922 121.680 -8.428 1.00 39.04 92 GLN C O 1
ATOM 4021 N N . LEU C 1 98 ? 31.974 120.252 -7.042 1.00 32.29 93 LEU C N 1
ATOM 4022 C CA . LEU C 1 98 ? 31.021 120.441 -5.952 1.00 30.73 93 LEU C CA 1
ATOM 4023 C C . LEU C 1 98 ? 31.039 121.873 -5.418 1.00 34.73 93 LEU C C 1
ATOM 4024 O O . LEU C 1 98 ? 30.007 122.396 -4.999 1.00 32.89 93 LEU C O 1
ATOM 4029 N N . ALA C 1 99 ? 32.213 122.501 -5.439 1.00 31.18 94 ALA C N 1
ATOM 4030 C CA . ALA C 1 99 ? 32.365 123.874 -4.963 1.00 41.93 94 ALA C CA 1
ATOM 4031 C C . ALA C 1 99 ? 31.494 124.830 -5.771 1.00 42.38 94 ALA C C 1
ATOM 4032 O O . ALA C 1 99 ? 31.060 125.868 -5.273 1.00 40.77 94 ALA C O 1
ATOM 4034 N N . GLU C 1 100 ? 31.245 124.464 -7.024 1.00 43.46 95 GLU C N 1
ATOM 4035 C CA . GLU C 1 100 ? 30.366 125.226 -7.900 1.00 44.48 95 GLU C CA 1
ATOM 4036 C C . GLU C 1 100 ? 28.935 125.205 -7.367 1.00 44.60 95 GLU C C 1
ATOM 4037 O O . GLU C 1 100 ? 28.173 126.151 -7.566 1.00 51.46 95 GLU C O 1
ATOM 4043 N N . PHE C 1 101 ? 28.582 124.127 -6.674 1.00 46.26 96 PHE C N 1
ATOM 4044 C CA . PHE C 1 101 ? 27.254 123.992 -6.083 1.00 44.90 96 PHE C CA 1
ATOM 4045 C C . PHE C 1 101 ? 27.186 124.649 -4.704 1.00 41.63 96 PHE C C 1
ATOM 4046 O O . PHE C 1 101 ? 26.186 124.523 -3.997 1.00 40.42 96 PHE C O 1
ATOM 4054 N N . GLY C 1 102 ? 28.254 125.342 -4.324 1.00 45.65 97 GLY C N 1
ATOM 4055 C CA . GLY C 1 102 ? 28.291 126.053 -3.059 1.00 44.85 97 GLY C CA 1
ATOM 4056 C C . GLY C 1 102 ? 28.994 125.310 -1.940 1.00 42.04 97 GLY C C 1
ATOM 4057 O O . GLY C 1 102 ? 29.020 125.773 -0.800 1.00 43.99 97 GLY C O 1
ATOM 4058 N N . ALA C 1 103 ? 29.571 124.158 -2.266 1.00 35.76 98 ALA C N 1
ATOM 4059 C CA . ALA C 1 103 ? 30.248 123.331 -1.272 1.00 35.19 98 ALA C CA 1
ATOM 4060 C C . ALA C 1 103 ? 31.587 123.929 -0.851 1.00 37.87 98 ALA C C 1
ATOM 4061 O O . ALA C 1 103 ? 32.336 124.443 -1.680 1.00 38.41 98 ALA C O 1
ATOM 4063 N N . THR C 1 104 ? 31.881 123.855 0.444 1.00 39.04 99 THR C N 1
ATOM 4064 C CA . THR C 1 104 ? 33.169 124.300 0.962 1.00 45.13 99 THR C CA 1
ATOM 4065 C C . THR C 1 104 ? 34.043 123.096 1.298 1.00 40.33 99 THR C C 1
ATOM 4066 O O . THR C 1 104 ? 33.589 121.953 1.230 1.00 37.70 99 THR C O 1
ATOM 4070 N N . ASP C 1 105 ? 35.294 123.357 1.667 1.00 43.16 100 ASP C N 1
ATOM 4071 C CA . ASP C 1 105 ? 36.233 122.291 2.000 1.00 41.93 100 ASP C CA 1
ATOM 4072 C C . ASP C 1 105 ? 35.883 121.623 3.327 1.00 41.99 100 ASP C C 1
ATOM 4073 O O . ASP C 1 105 ? 36.387 120.544 3.638 1.00 48.66 100 ASP C O 1
ATOM 4078 N N . ALA C 1 106 ? 35.019 122.268 4.105 1.00 43.36 101 ALA C N 1
ATOM 4079 C CA . ALA C 1 106 ? 34.602 121.731 5.394 1.00 49.00 101 ALA C CA 1
ATOM 4080 C C . ALA C 1 106 ? 33.325 120.905 5.265 1.00 44.03 101 ALA C C 1
ATOM 4081 O O . ALA C 1 106 ? 32.932 120.206 6.199 1.00 40.90 101 ALA C O 1
ATOM 4083 N N . ASP C 1 107 ? 32.682 120.989 4.105 1.00 38.89 102 ASP C N 1
ATOM 4084 C CA . ASP C 1 107 ? 31.443 120.257 3.864 1.00 36.39 102 ASP C CA 1
ATOM 4085 C C . ASP C 1 107 ? 31.700 118.768 3.663 1.00 40.98 102 ASP C C 1
ATOM 4086 O O . ASP C 1 107 ? 32.801 118.359 3.293 1.00 36.68 102 ASP C O 1
ATOM 4091 N N . TRP C 1 108 ? 30.672 117.962 3.910 1.00 36.39 103 TRP C N 1
ATOM 4092 C CA . TRP C 1 108 ? 30.773 116.516 3.759 1.00 34.38 103 TRP C CA 1
ATOM 4093 C C . TRP C 1 108 ? 30.459 116.073 2.336 1.00 34.57 103 TRP C C 1
ATOM 4094 O O . TRP C 1 108 ? 29.631 116.676 1.655 1.00 36.07 103 TRP C O 1
ATOM 4105 N N . VAL C 1 109 ? 31.128 115.015 1.894 1.00 32.34 104 VAL C N 1
ATOM 4106 C CA . VAL C 1 109 ? 30.790 114.378 0.632 1.00 29.48 104 VAL C CA 1
ATOM 4107 C C . VAL C 1 109 ? 30.722 112.868 0.839 1.00 26.30 104 VAL C C 1
ATOM 4108 O O . VAL C 1 109 ? 31.612 112.266 1.439 1.00 29.70 104 VAL C O 1
ATOM 4112 N N . LEU C 1 110 ? 29.637 112.265 0.366 1.00 23.79 105 LEU C N 1
ATOM 4113 C CA . LEU C 1 110 ? 29.487 110.818 0.415 1.00 23.48 105 LEU C CA 1
ATOM 4114 C C . LEU C 1 110 ? 29.652 110.237 -0.981 1.00 26.91 105 LEU C C 1
ATOM 4115 O O . LEU C 1 110 ? 28.834 110.483 -1.867 1.00 24.82 105 LEU C O 1
ATOM 4120 N N . VAL C 1 111 ? 30.724 109.476 -1.173 1.00 27.35 106 VAL C N 1
ATOM 4121 C CA . VAL C 1 111 ? 30.991 108.842 -2.457 1.00 25.81 106 VAL C CA 1
ATOM 4122 C C . VAL C 1 111 ? 30.443 107.422 -2.444 1.00 26.69 106 VAL C C 1
ATOM 4123 O O . VAL C 1 111 ? 30.845 106.602 -1.618 1.00 28.81 106 VAL C O 1
ATOM 4127 N N . HIS C 1 112 ? 29.526 107.129 -3.358 1.00 25.27 107 HIS C N 1
ATOM 4128 C CA . HIS C 1 112 ? 28.914 105.807 -3.401 1.00 26.02 107 HIS C CA 1
ATOM 4129 C C . HIS C 1 112 ? 29.126 105.121 -4.744 1.00 23.30 107 HIS C C 1
ATOM 4130 O O . HIS C 1 112 ? 28.957 105.730 -5.801 1.00 29.28 107 HIS C O 1
ATOM 4137 N N . ASP C 1 113 ? 29.495 103.847 -4.690 1.00 23.70 108 ASP C N 1
ATOM 4138 C CA . ASP C 1 113 ? 29.640 103.034 -5.888 1.00 28.03 108 ASP C CA 1
ATOM 4139 C C . ASP C 1 113 ? 28.264 102.596 -6.379 1.00 23.80 108 ASP C C 1
ATOM 4140 O O . ASP C 1 113 ? 27.478 102.033 -5.620 1.00 27.97 108 ASP C O 1
ATOM 4145 N N . ALA C 1 114 ? 27.978 102.857 -7.651 1.00 28.12 109 ALA C N 1
ATOM 4146 C CA . ALA C 1 114 ? 26.673 102.537 -8.226 1.00 30.97 109 ALA C CA 1
ATOM 4147 C C . ALA C 1 114 ? 26.464 101.028 -8.349 1.00 28.97 109 ALA C C 1
ATOM 4148 O O . ALA C 1 114 ? 25.353 100.566 -8.607 1.00 23.50 109 ALA C O 1
ATOM 4150 N N . ALA C 1 115 ? 27.534 100.263 -8.155 1.00 31.77 110 ALA C N 1
ATOM 4151 C CA . ALA C 1 115 ? 27.452 98.808 -8.200 1.00 27.36 110 ALA C CA 1
ATOM 4152 C C . ALA C 1 115 ? 26.887 98.254 -6.894 1.00 27.26 110 ALA C C 1
ATOM 4153 O O . ALA C 1 115 ? 26.814 97.042 -6.702 1.00 27.20 110 ALA C O 1
ATOM 4155 N N . ARG C 1 116 ? 26.489 99.152 -5.997 1.00 28.21 111 ARG C N 1
ATOM 4156 C CA . ARG C 1 116 ? 25.820 98.762 -4.761 1.00 24.23 111 ARG C CA 1
ATOM 4157 C C . ARG C 1 116 ? 24.432 99.392 -4.699 1.00 25.10 111 ARG C C 1
ATOM 4158 O O . ARG C 1 116 ? 24.220 100.365 -3.974 1.00 25.15 111 ARG C O 1
ATOM 4166 N N . PRO C 1 117 ? 23.478 98.835 -5.462 1.00 19.73 112 PRO C N 1
ATOM 4167 C CA . PRO C 1 117 ? 22.128 99.396 -5.575 1.00 26.16 112 PRO C CA 1
ATOM 4168 C C . PRO C 1 117 ? 21.257 99.113 -4.357 1.00 30.84 112 PRO C C 1
ATOM 4169 O O . PRO C 1 117 ? 20.161 99.662 -4.243 1.00 32.75 112 PRO C O 1
ATOM 4173 N N . GLY C 1 118 ? 21.743 98.262 -3.459 1.00 33.54 113 GLY C N 1
ATOM 4174 C CA . GLY C 1 118 ? 21.001 97.913 -2.263 1.00 27.00 113 GLY C CA 1
ATOM 4175 C C . GLY C 1 118 ? 21.082 98.961 -1.170 1.00 26.70 113 GLY C C 1
ATOM 4176 O O . GLY C 1 118 ? 20.568 98.758 -0.069 1.00 25.89 113 GLY C O 1
ATOM 4177 N N . ILE C 1 119 ? 21.731 100.082 -1.476 1.00 24.95 114 ILE C N 1
ATOM 4178 C CA . ILE C 1 119 ? 21.880 101.178 -0.527 1.00 22.56 114 ILE C CA 1
ATOM 4179 C C . ILE C 1 119 ? 20.507 101.724 -0.147 1.00 22.59 114 ILE C C 1
ATOM 4180 O O . ILE C 1 119 ? 19.623 101.859 -0.994 1.00 28.32 114 ILE C O 1
ATOM 4185 N N . THR C 1 120 ? 20.331 102.021 1.136 1.00 22.69 115 THR C N 1
ATOM 4186 C CA . THR C 1 120 ? 19.065 102.532 1.646 1.00 27.19 115 THR C CA 1
ATOM 4187 C C . THR C 1 120 ? 19.254 103.888 2.324 1.00 31.44 115 THR C C 1
ATOM 4188 O O . THR C 1 120 ? 20.351 104.203 2.786 1.00 32.38 115 THR C O 1
ATOM 4192 N N . PRO C 1 121 ? 18.185 104.702 2.372 1.00 26.14 116 PRO C N 1
ATOM 4193 C CA . PRO C 1 121 ? 18.228 105.976 3.097 1.00 28.56 116 PRO C CA 1
ATOM 4194 C C . PRO C 1 121 ? 18.528 105.795 4.583 1.00 34.44 116 PRO C C 1
ATOM 4195 O O . PRO C 1 121 ? 19.145 106.664 5.199 1.00 38.54 116 PRO C O 1
ATOM 4199 N N . ALA C 1 122 ? 18.092 104.673 5.146 1.00 32.36 117 ALA C N 1
ATOM 4200 C CA . ALA C 1 122 ? 18.329 104.376 6.553 1.00 32.85 117 ALA C CA 1
ATOM 4201 C C . ALA C 1 122 ? 19.814 104.138 6.812 1.00 32.04 117 ALA C C 1
ATOM 4202 O O . ALA C 1 122 ? 20.355 104.585 7.824 1.00 33.96 117 ALA C O 1
ATOM 4204 N N . LEU C 1 123 ? 20.468 103.434 5.892 1.00 24.39 118 LEU C N 1
ATOM 4205 C CA . LEU C 1 123 ? 21.894 103.158 6.018 1.00 33.52 118 LEU C CA 1
ATOM 4206 C C . LEU C 1 123 ? 22.702 104.435 5.827 1.00 28.98 118 LEU C C 1
ATOM 4207 O O . LEU C 1 123 ? 23.698 104.658 6.511 1.00 31.37 118 LEU C O 1
ATOM 4212 N N . ILE C 1 124 ? 22.262 105.269 4.890 1.00 28.71 119 ILE C N 1
ATOM 4213 C CA . ILE C 1 124 ? 22.896 106.556 4.640 1.00 29.86 119 ILE C CA 1
ATOM 4214 C C . ILE C 1 124 ? 22.844 107.418 5.897 1.00 30.71 119 ILE C C 1
ATOM 4215 O O . ILE C 1 124 ? 23.840 108.029 6.284 1.00 28.76 119 ILE C O 1
ATOM 4220 N N . ARG C 1 125 ? 21.682 107.449 6.541 1.00 25.35 120 ARG C N 1
ATOM 4221 C CA . ARG C 1 125 ? 21.494 108.261 7.739 1.00 29.24 120 ARG C CA 1
ATOM 4222 C C . ARG C 1 125 ? 22.161 107.634 8.961 1.00 32.69 120 ARG C C 1
ATOM 4223 O O . ARG C 1 125 ? 22.453 108.323 9.939 1.00 35.92 120 ARG C O 1
ATOM 4231 N N . THR C 1 126 ? 22.405 106.329 8.903 1.00 28.29 121 THR C N 1
ATOM 4232 C CA . THR C 1 126 ? 23.142 105.651 9.962 1.00 36.50 121 THR C CA 1
ATOM 4233 C C . THR C 1 126 ? 24.601 106.099 9.933 1.00 37.43 121 THR C C 1
ATOM 4234 O O . THR C 1 126 ? 25.212 106.339 10.975 1.00 31.73 121 THR C O 1
ATOM 4238 N N . LEU C 1 127 ? 25.147 106.223 8.728 1.00 35.68 122 LEU 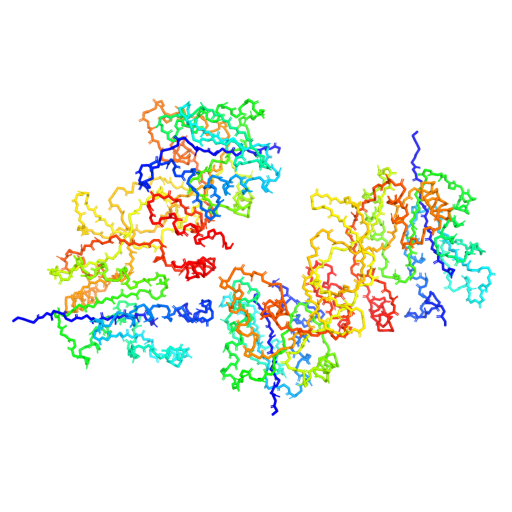C N 1
ATOM 4239 C CA . LEU C 1 127 ? 26.524 106.666 8.547 1.00 34.07 122 LEU C CA 1
ATOM 4240 C C . LEU C 1 127 ? 26.688 108.133 8.935 1.00 38.02 122 LEU C C 1
ATOM 4241 O O . LEU C 1 127 ? 27.653 108.503 9.604 1.00 41.67 122 LEU C O 1
ATOM 4246 N N . ILE C 1 128 ? 25.738 108.961 8.510 1.00 34.71 123 ILE C N 1
ATOM 4247 C CA . ILE C 1 128 ? 25.786 110.395 8.771 1.00 33.41 123 ILE C CA 1
ATOM 4248 C C . ILE C 1 128 ? 25.680 110.686 10.263 1.00 36.17 123 ILE C C 1
ATOM 4249 O O . ILE C 1 128 ? 26.479 111.445 10.813 1.00 40.63 123 ILE C O 1
ATOM 4254 N N . GLY C 1 129 ? 24.694 110.076 10.913 1.00 35.23 124 GLY C N 1
ATOM 4255 C CA . GLY C 1 129 ? 24.445 110.310 12.324 1.00 36.53 124 GLY C CA 1
ATOM 4256 C C . GLY C 1 129 ? 25.579 109.917 13.250 1.00 38.09 124 GLY C C 1
ATOM 4257 O O . GLY C 1 129 ? 25.679 110.421 14.368 1.00 42.42 124 GLY C O 1
ATOM 4258 N N . ALA C 1 130 ? 26.439 109.017 12.786 1.00 36.44 125 ALA C N 1
ATOM 4259 C CA . ALA C 1 130 ? 27.551 108.536 13.598 1.00 48.37 125 ALA C CA 1
ATOM 4260 C C . ALA C 1 130 ? 28.799 109.397 13.425 1.00 38.54 125 ALA C C 1
ATOM 4261 O O . ALA C 1 130 ? 29.520 109.659 14.387 1.00 41.11 125 ALA C O 1
ATOM 4263 N N . LEU C 1 131 ? 29.049 109.836 12.196 1.00 36.42 126 LEU C N 1
ATOM 4264 C CA . LEU C 1 131 ? 30.281 110.549 11.878 1.00 36.88 126 LEU C CA 1
ATOM 4265 C C . LEU C 1 131 ? 30.031 112.006 11.504 1.00 47.00 126 LEU C C 1
ATOM 4266 O O . LEU C 1 131 ? 30.843 112.623 10.814 1.00 47.99 126 LEU C O 1
ATOM 4271 N N . LYS C 1 132 ? 28.909 112.551 11.964 1.00 47.73 127 LYS C N 1
ATOM 4272 C CA . LYS C 1 132 ? 28.543 113.929 11.653 1.00 48.94 127 LYS C CA 1
ATOM 4273 C C . LYS C 1 132 ? 29.547 114.928 12.220 1.00 44.19 127 LYS C C 1
ATOM 4274 O O . LYS C 1 132 ? 29.849 115.940 11.589 1.00 42.29 127 LYS C O 1
ATOM 4276 N N . ASP C 1 133 ? 30.068 114.634 13.407 1.00 45.50 128 ASP C N 1
ATOM 4277 C CA . ASP C 1 133 ? 30.939 115.571 14.109 1.00 50.68 128 ASP C CA 1
ATOM 4278 C C . ASP C 1 133 ? 32.383 115.083 14.192 1.00 53.19 128 ASP C C 1
ATOM 4279 O O . ASP C 1 133 ? 33.149 115.539 15.041 1.00 56.07 128 ASP C O 1
ATOM 4284 N N . ASP C 1 134 ? 32.752 114.159 13.311 1.00 48.30 129 ASP C N 1
ATOM 4285 C CA . ASP C 1 134 ? 34.114 113.637 13.284 1.00 47.02 129 ASP C CA 1
ATOM 4286 C C . ASP C 1 134 ? 34.982 114.449 12.325 1.00 46.99 129 ASP C C 1
ATOM 4287 O O . ASP C 1 134 ? 34.542 114.797 11.231 1.00 44.43 129 ASP C O 1
ATOM 4292 N N . PRO C 1 135 ? 36.219 114.763 12.742 1.00 47.91 130 PRO C N 1
ATOM 4293 C CA . PRO C 1 135 ? 37.164 115.543 11.934 1.00 50.56 130 PRO C CA 1
ATOM 4294 C C . PRO C 1 135 ? 37.465 114.928 10.570 1.00 45.15 130 PRO C C 1
ATOM 4295 O O . PRO C 1 135 ? 37.652 115.659 9.599 1.00 55.20 130 PRO C O 1
ATOM 4299 N N . VAL C 1 136 ? 37.511 113.602 10.502 1.00 43.47 131 VAL C N 1
ATOM 4300 C CA . VAL C 1 136 ? 37.858 112.914 9.265 1.00 46.07 131 VAL C CA 1
ATOM 4301 C C . VAL C 1 136 ? 36.636 112.253 8.637 1.00 42.01 131 VAL C C 1
ATOM 4302 O O . VAL C 1 136 ? 36.356 112.440 7.452 1.00 42.05 131 VAL C O 1
ATOM 4306 N N . GLY C 1 137 ? 35.910 111.483 9.439 1.00 37.58 132 GLY C N 1
ATOM 4307 C CA . GLY C 1 137 ? 34.776 110.725 8.945 1.00 34.96 132 GLY C CA 1
ATOM 4308 C C . GLY C 1 137 ? 35.099 109.249 8.826 1.00 41.29 132 GLY C C 1
ATOM 4309 O O . GLY C 1 137 ? 35.905 108.721 9.590 1.00 35.80 132 GLY C O 1
ATOM 4310 N N . GLY C 1 138 ? 34.475 108.579 7.862 1.00 31.59 133 GLY C N 1
ATOM 4311 C CA . GLY C 1 138 ? 34.709 107.163 7.662 1.00 30.90 133 GLY C CA 1
ATOM 4312 C C . GLY C 1 138 ? 33.793 106.503 6.651 1.00 40.68 133 GLY C C 1
ATOM 4313 O O . GLY C 1 138 ? 33.153 107.174 5.842 1.00 39.47 133 GLY C O 1
ATOM 4314 N N . ILE C 1 139 ? 33.736 105.176 6.703 1.00 38.30 134 ILE C N 1
ATOM 4315 C CA . ILE C 1 139 ? 33.004 104.391 5.717 1.00 31.88 134 ILE C CA 1
ATOM 4316 C C . ILE C 1 139 ? 32.060 103.406 6.397 1.00 33.23 134 ILE C C 1
ATOM 4317 O O . ILE C 1 139 ? 32.177 103.144 7.595 1.00 33.83 134 ILE C O 1
ATOM 4322 N N . VAL C 1 140 ? 31.122 102.862 5.629 1.00 31.32 135 VAL C N 1
ATOM 4323 C CA . VAL C 1 140 ? 30.316 101.745 6.104 1.00 30.86 135 VAL C CA 1
ATOM 4324 C C . VAL C 1 140 ? 31.042 100.457 5.736 1.00 28.25 135 VAL C C 1
ATOM 4325 O O . VAL C 1 140 ? 31.615 100.345 4.654 1.00 25.22 135 VAL C O 1
ATOM 4329 N N . ALA C 1 141 ? 31.031 99.488 6.644 1.00 27.27 136 ALA C N 1
ATOM 4330 C CA . ALA C 1 141 ? 31.790 98.260 6.434 1.00 33.30 136 ALA C CA 1
ATOM 4331 C C . ALA C 1 141 ? 31.171 97.071 7.159 1.00 35.51 136 ALA C C 1
ATOM 4332 O O . ALA C 1 141 ? 30.279 97.231 7.992 1.00 34.94 136 ALA C O 1
ATOM 4334 N N . LEU C 1 142 ? 31.657 95.878 6.829 1.00 38.09 137 LEU C N 1
ATOM 4335 C CA . LEU C 1 142 ? 31.187 94.646 7.451 1.00 33.12 137 LEU C CA 1
ATOM 4336 C C . LEU C 1 142 ? 32.357 93.809 7.952 1.00 38.67 137 LEU C C 1
ATOM 4337 O O . LEU C 1 142 ? 33.334 93.606 7.229 1.00 36.14 137 LEU C O 1
ATOM 4342 N N . PRO C 1 143 ? 32.261 93.319 9.197 1.00 40.72 138 PRO C N 1
ATOM 4343 C CA . PRO C 1 143 ? 33.288 92.432 9.749 1.00 46.53 138 PRO C CA 1
ATOM 4344 C C . PRO C 1 143 ? 33.363 91.120 8.978 1.00 44.46 138 PRO C C 1
ATOM 4345 O O . PRO C 1 143 ? 32.327 90.599 8.564 1.00 41.59 138 PRO C O 1
ATOM 4349 N N . VAL C 1 144 ? 34.570 90.604 8.777 1.00 51.90 139 VAL C N 1
ATOM 4350 C CA . VAL C 1 144 ? 34.738 89.320 8.113 1.00 51.20 139 VAL C CA 1
ATOM 4351 C C . VAL C 1 144 ? 34.169 88.227 9.008 1.00 54.77 139 VAL C C 1
ATOM 4352 O O . VAL C 1 144 ? 34.723 87.928 10.066 1.00 61.59 139 VAL C O 1
ATOM 4356 N N . ALA C 1 145 ? 33.055 87.640 8.583 1.00 53.42 140 ALA C N 1
ATOM 4357 C CA . ALA C 1 145 ? 32.368 86.633 9.382 1.00 56.82 140 ALA C CA 1
ATOM 4358 C C . ALA C 1 145 ? 32.744 85.219 8.948 1.00 49.12 140 ALA C C 1
ATOM 4359 O O . ALA C 1 145 ? 32.773 84.299 9.765 1.00 52.82 140 ALA C O 1
ATOM 4361 N N . ASP C 1 146 ? 33.031 85.051 7.662 1.00 43.97 141 ASP C N 1
ATOM 4362 C CA . ASP C 1 146 ? 33.393 83.743 7.129 1.00 43.06 141 ASP C CA 1
ATOM 4363 C C . ASP C 1 146 ? 34.862 83.422 7.379 1.00 48.68 141 ASP C C 1
ATOM 4364 O O . ASP C 1 146 ? 35.693 84.322 7.513 1.00 35.10 141 ASP C O 1
ATOM 4369 N N . THR C 1 147 ? 35.171 82.129 7.439 1.00 37.38 142 THR C N 1
ATOM 4370 C CA . THR C 1 147 ? 36.539 81.665 7.622 1.00 31.45 142 THR C CA 1
ATOM 4371 C C . THR C 1 147 ? 37.402 82.040 6.422 1.00 35.61 142 THR C C 1
ATOM 4372 O O . THR C 1 147 ? 37.057 81.737 5.281 1.00 40.03 142 THR C O 1
ATOM 4376 N N . LEU C 1 148 ? 38.524 82.701 6.686 1.00 31.68 143 LEU C N 1
ATOM 4377 C CA . LEU C 1 148 ? 39.419 83.143 5.621 1.00 33.53 143 LEU C CA 1
ATOM 4378 C C . LEU C 1 148 ? 40.375 82.040 5.186 1.00 30.36 143 LEU C C 1
ATOM 4379 O O . LEU C 1 148 ? 41.096 81.469 6.004 1.00 46.66 143 LEU C O 1
ATOM 4384 N N . LYS C 1 149 ? 40.378 81.751 3.889 1.00 31.25 144 LYS C N 1
ATOM 4385 C CA . LYS C 1 149 ? 41.269 80.747 3.320 1.00 35.36 144 LYS C CA 1
ATOM 4386 C C . LYS C 1 149 ? 42.245 81.394 2.346 1.00 34.28 144 LYS C C 1
ATOM 4387 O O . LYS C 1 149 ? 41.836 82.122 1.441 1.00 34.28 144 LYS C O 1
ATOM 4393 N N . ARG C 1 150 ? 43.535 81.131 2.530 1.00 38.08 145 ARG C N 1
ATOM 4394 C CA . ARG C 1 150 ? 44.537 81.637 1.602 1.00 39.17 145 ARG C CA 1
ATOM 4395 C C . ARG C 1 150 ? 44.711 80.669 0.436 1.00 38.46 145 ARG C C 1
ATOM 4396 O O . ARG C 1 150 ? 45.121 79.523 0.620 1.00 37.73 145 ARG C O 1
ATOM 4404 N N . VAL C 1 151 ? 44.385 81.140 -0.763 1.00 38.92 146 VAL C N 1
ATOM 4405 C CA . VAL C 1 151 ? 44.494 80.326 -1.966 1.00 38.92 146 VAL C CA 1
ATOM 4406 C C . VAL C 1 151 ? 45.425 81.000 -2.965 1.00 41.16 146 VAL C C 1
ATOM 4407 O O . VAL C 1 151 ? 45.075 82.029 -3.543 1.00 45.87 146 VAL C O 1
ATOM 4411 N N . PRO C 1 152 ? 46.621 80.422 -3.163 1.00 39.99 147 PRO C N 1
ATOM 4412 C CA . PRO C 1 152 ? 47.618 80.945 -4.105 1.00 46.07 147 PRO C CA 1
ATOM 4413 C C . PRO C 1 152 ? 47.062 81.103 -5.517 1.00 49.42 147 PRO C C 1
ATOM 4414 O O . PRO C 1 152 ? 46.481 80.161 -6.060 1.00 50.67 147 PRO C O 1
ATOM 4418 N N . ALA C 1 153 ? 47.235 82.288 -6.093 1.00 54.34 148 ALA C N 1
ATOM 4419 C CA . ALA C 1 153 ? 46.722 82.584 -7.425 1.00 58.85 148 ALA C CA 1
ATOM 4420 C C . ALA C 1 153 ? 47.353 81.676 -8.476 1.00 70.75 148 ALA C C 1
ATOM 4421 O O . ALA C 1 153 ? 48.575 81.551 -8.550 1.00 75.27 148 ALA C O 1
ATOM 4423 N N . GLY C 1 154 ? 46.509 81.044 -9.285 1.00 79.70 149 GLY C N 1
ATOM 4424 C CA . GLY C 1 154 ? 46.971 80.107 -10.292 1.00 85.91 149 GLY C CA 1
ATOM 4425 C C . GLY C 1 154 ? 46.490 78.695 -10.023 1.00 85.44 149 GLY C C 1
ATOM 4426 O O . GLY C 1 154 ? 46.422 77.865 -10.930 1.00 90.56 149 GLY C O 1
ATOM 4427 N N . GLY C 1 155 ? 46.157 78.424 -8.765 1.00 73.97 150 GLY C N 1
ATOM 4428 C CA . GLY C 1 155 ? 45.645 77.126 -8.368 1.00 58.98 150 GLY C CA 1
ATOM 4429 C C . GLY C 1 155 ? 44.391 77.240 -7.524 1.00 48.68 150 GLY C C 1
ATOM 4430 O O . GLY C 1 155 ? 44.019 78.333 -7.098 1.00 45.77 150 GLY C O 1
ATOM 4431 N N . ASP C 1 156 ? 43.734 76.111 -7.282 1.00 42.34 151 ASP C N 1
ATOM 4432 C CA . ASP C 1 156 ? 42.509 76.103 -6.492 1.00 39.23 151 ASP C CA 1
ATOM 4433 C C . ASP C 1 156 ? 42.735 75.443 -5.137 1.00 37.55 151 ASP C C 1
ATOM 4434 O O . ASP C 1 156 ? 41.784 75.082 -4.447 1.00 39.00 151 ASP C O 1
ATOM 4439 N N . ALA C 1 157 ? 44.000 75.292 -4.759 1.00 38.11 152 ALA C N 1
ATOM 4440 C CA . ALA C 1 157 ? 44.351 74.630 -3.508 1.00 40.99 152 ALA C CA 1
ATOM 4441 C C . ALA C 1 157 ? 44.434 75.618 -2.348 1.00 43.59 152 ALA C C 1
ATOM 4442 O O . ALA C 1 157 ? 44.898 76.746 -2.511 1.00 46.61 152 ALA C O 1
ATOM 4444 N N . ILE C 1 158 ? 43.979 75.184 -1.176 1.00 40.30 153 ILE C N 1
ATOM 4445 C CA . ILE C 1 158 ? 44.053 76.005 0.026 1.00 36.45 153 ILE C CA 1
ATOM 4446 C C . ILE C 1 158 ? 45.418 75.849 0.679 1.00 41.37 153 ILE C C 1
ATOM 4447 O O . ILE C 1 158 ? 45.825 74.740 1.027 1.00 42.83 153 ILE C O 1
ATOM 4452 N N . GLU C 1 159 ? 46.125 76.962 0.842 1.00 41.45 154 GLU C N 1
ATOM 4453 C CA . GLU C 1 159 ? 47.410 76.949 1.527 1.00 43.71 154 GLU C CA 1
ATOM 4454 C C . GLU C 1 159 ? 47.199 76.735 3.022 1.00 44.01 154 GLU C C 1
ATOM 4455 O O . GLU C 1 159 ? 47.745 75.800 3.608 1.00 39.81 154 GLU C O 1
ATOM 4457 N N . ARG C 1 160 ? 46.396 77.606 3.627 1.00 44.91 155 ARG C N 1
ATOM 4458 C CA . ARG C 1 160 ? 46.073 77.507 5.046 1.00 39.41 155 ARG C CA 1
ATOM 4459 C C . ARG C 1 160 ? 44.896 78.409 5.398 1.00 35.37 155 ARG C C 1
ATOM 4460 O O . ARG C 1 160 ? 44.356 79.108 4.540 1.00 30.96 155 ARG C O 1
ATOM 4468 N N . THR C 1 161 ? 44.508 78.392 6.668 1.00 33.75 156 THR C N 1
ATOM 4469 C CA . THR C 1 161 ? 43.466 79.279 7.163 1.00 44.77 156 THR C CA 1
ATOM 4470 C C . THR C 1 161 ? 44.081 80.534 7.776 1.00 44.13 156 THR C C 1
ATOM 4471 O O . THR C 1 161 ? 44.925 80.449 8.669 1.00 43.47 156 THR C O 1
ATOM 4475 N N . GLU C 1 162 ? 43.661 81.696 7.288 1.00 38.31 157 GLU C N 1
ATOM 4476 C CA . GLU C 1 162 ? 44.157 82.966 7.804 1.00 34.35 157 GLU C CA 1
ATOM 4477 C C . GLU C 1 162 ? 43.206 83.543 8.848 1.00 37.73 157 GLU C C 1
ATOM 4478 O O . GLU C 1 162 ? 41.991 83.359 8.763 1.00 42.95 157 GLU C O 1
ATOM 4484 N N . SER C 1 163 ? 43.766 84.238 9.832 1.00 41.14 158 SER C N 1
ATOM 4485 C CA . SER C 1 163 ? 42.964 84.878 10.868 1.00 43.07 158 SER C CA 1
ATOM 4486 C C . SER C 1 163 ? 42.155 86.033 10.291 1.00 42.27 158 SER C C 1
ATOM 4487 O O . SER C 1 163 ? 42.653 86.804 9.471 1.00 38.97 158 SER C O 1
ATOM 4490 N N . ARG C 1 164 ? 40.905 86.147 10.726 1.00 45.42 159 ARG C N 1
ATOM 4491 C CA . ARG C 1 164 ? 40.026 87.211 10.258 1.00 46.65 159 ARG C CA 1
ATOM 4492 C C . ARG C 1 164 ? 39.852 88.280 11.330 1.00 49.65 159 ARG C C 1
ATOM 4493 O O . ARG C 1 164 ? 39.062 89.213 11.168 1.00 48.23 159 ARG C O 1
ATOM 4501 N N . ASN C 1 165 ? 40.597 88.137 12.422 1.00 50.62 160 ASN C N 1
ATOM 4502 C CA . ASN C 1 165 ? 40.498 89.056 13.549 1.00 55.03 160 ASN C CA 1
ATOM 4503 C C . ASN C 1 165 ? 40.874 90.481 13.155 1.00 53.05 160 ASN C C 1
ATOM 4504 O O . ASN C 1 165 ? 41.934 90.717 12.574 1.00 51.23 160 ASN C O 1
ATOM 4509 N N . GLY C 1 166 ? 39.990 91.423 13.469 1.00 51.63 161 GLY C N 1
ATOM 4510 C CA . GLY C 1 166 ? 40.229 92.826 13.188 1.00 47.39 161 GLY C CA 1
ATOM 4511 C C . GLY C 1 166 ? 40.116 93.203 11.723 1.00 42.42 161 GLY C C 1
ATOM 4512 O O . GLY C 1 166 ? 40.523 94.295 11.326 1.00 42.12 161 GLY C O 1
ATOM 4513 N N . LEU C 1 167 ? 39.561 92.304 10.917 1.00 35.83 162 LEU C N 1
ATOM 4514 C CA . LEU C 1 167 ? 39.424 92.551 9.486 1.00 33.81 162 LEU C CA 1
ATOM 4515 C C . LEU C 1 167 ? 37.991 92.909 9.106 1.00 38.57 162 LEU C C 1
ATOM 4516 O O . LEU C 1 167 ? 37.036 92.276 9.556 1.00 35.15 162 LEU C O 1
ATOM 4521 N N . TRP C 1 168 ? 37.856 93.936 8.274 1.00 35.06 163 TRP C N 1
ATOM 4522 C CA . TRP C 1 168 ? 36.554 94.410 7.823 1.00 32.57 163 TRP C CA 1
ATOM 4523 C C . TRP C 1 168 ? 36.512 94.500 6.302 1.00 30.82 163 TRP C C 1
ATOM 4524 O O . TRP C 1 168 ? 37.532 94.741 5.658 1.00 31.27 163 TRP C O 1
ATOM 4535 N N . GLN C 1 169 ? 35.327 94.306 5.735 1.00 28.23 164 GLN C N 1
ATOM 4536 C CA . GLN C 1 169 ? 35.128 94.470 4.301 1.00 34.42 164 GLN C CA 1
ATOM 4537 C C . GLN C 1 169 ? 34.532 95.846 4.029 1.00 27.40 164 GLN C C 1
ATOM 4538 O O . GLN C 1 169 ? 33.465 96.175 4.540 1.00 34.82 164 GLN C O 1
ATOM 4544 N N . ALA C 1 170 ? 35.226 96.646 3.226 1.00 27.80 165 ALA C N 1
ATOM 4545 C CA . ALA C 1 170 ? 34.819 98.027 2.975 1.00 29.52 165 ALA C CA 1
ATOM 4546 C C . ALA C 1 170 ? 33.664 98.123 1.982 1.00 27.48 165 ALA C C 1
ATOM 4547 O O . ALA C 1 170 ? 33.673 97.479 0.933 1.00 27.37 165 ALA C O 1
ATOM 4549 N N . GLN C 1 171 ? 32.671 98.936 2.328 1.00 28.76 166 GLN C N 1
ATOM 4550 C CA . GLN C 1 171 ? 31.558 99.233 1.432 1.00 34.33 166 GLN C CA 1
ATOM 4551 C C . GLN C 1 171 ? 31.484 100.731 1.156 1.00 33.24 166 GLN C C 1
ATOM 4552 O O . GLN C 1 171 ? 32.346 101.493 1.590 1.00 32.40 166 GLN C O 1
ATOM 4558 N N . THR C 1 172 ? 30.452 101.141 0.425 1.00 31.40 167 THR C N 1
ATOM 4559 C CA . THR C 1 172 ? 30.167 102.553 0.196 1.00 30.18 167 THR C CA 1
ATOM 4560 C C . THR C 1 172 ? 28.749 102.827 0.702 1.00 30.27 167 THR C C 1
ATOM 4561 O O . THR C 1 172 ? 27.957 101.892 0.833 1.00 31.30 167 THR C O 1
ATOM 4565 N N . PRO C 1 173 ? 28.409 104.098 0.991 1.00 28.28 168 PRO C N 1
ATOM 4566 C CA . PRO C 1 173 ? 29.133 105.368 0.833 1.00 34.55 168 PRO C CA 1
ATOM 4567 C C . PRO C 1 173 ? 30.363 105.517 1.724 1.00 35.10 168 PRO C C 1
ATOM 4568 O O . PRO C 1 173 ? 30.459 104.883 2.777 1.00 30.94 168 PRO C O 1
ATOM 4572 N N . GLN C 1 174 ? 31.298 106.351 1.283 1.00 21.59 169 GLN C N 1
ATOM 4573 C CA . GLN C 1 174 ? 32.457 106.708 2.089 1.00 20.97 169 GLN C CA 1
ATOM 4574 C C . GLN C 1 174 ? 32.397 108.202 2.397 1.00 29.09 169 GLN C C 1
ATOM 4575 O O . GLN C 1 174 ? 32.420 109.036 1.490 1.00 29.48 169 GLN C O 1
ATOM 4581 N N . MET C 1 175 ? 32.313 108.530 3.682 1.00 24.60 170 MET C N 1
ATOM 4582 C CA . MET C 1 175 ? 32.018 109.890 4.119 1.00 27.39 170 MET C CA 1
ATOM 4583 C C . MET C 1 175 ? 33.262 110.628 4.614 1.00 27.80 170 MET C C 1
ATOM 4584 O O . MET C 1 175 ? 33.824 110.286 5.655 1.00 22.53 170 MET C O 1
ATOM 4589 N N . PHE C 1 176 ? 33.684 111.643 3.863 1.00 27.17 171 PHE C N 1
ATOM 4590 C CA . PHE C 1 176 ? 34.863 112.427 4.220 1.00 27.36 171 PHE C CA 1
ATOM 4591 C C . PHE C 1 176 ? 34.692 113.907 3.892 1.00 31.49 171 PHE C C 1
ATOM 4592 O O . PHE C 1 176 ? 33.815 114.287 3.115 1.00 32.89 171 PHE C O 1
ATOM 4600 N N . ARG C 1 177 ? 35.539 114.738 4.493 1.00 36.55 172 ARG C N 1
ATOM 4601 C CA . ARG C 1 177 ? 35.567 116.165 4.193 1.00 32.06 172 ARG C CA 1
ATOM 4602 C C . ARG C 1 177 ? 36.009 116.374 2.749 1.00 32.70 172 ARG C C 1
ATOM 4603 O O . ARG C 1 177 ? 36.911 115.688 2.269 1.00 36.98 172 ARG C O 1
ATOM 4611 N N . ILE C 1 178 ? 35.375 117.320 2.063 1.00 35.08 173 ILE C N 1
ATOM 4612 C CA . ILE C 1 178 ? 35.656 117.562 0.652 1.00 30.13 173 ILE C CA 1
ATOM 4613 C C . ILE C 1 178 ? 37.106 117.982 0.440 1.00 32.35 173 ILE C C 1
ATOM 4614 O O . ILE C 1 178 ? 37.810 117.406 -0.390 1.00 31.60 173 ILE C O 1
ATOM 4619 N N . GLY C 1 179 ? 37.550 118.980 1.197 1.00 31.94 174 GLY C N 1
ATOM 4620 C CA . GLY C 1 179 ? 38.899 119.496 1.063 1.00 32.82 174 GLY C CA 1
ATOM 4621 C C . GLY C 1 179 ? 39.974 118.473 1.375 1.00 30.58 174 GLY C C 1
ATOM 4622 O O . GLY C 1 179 ? 40.942 118.328 0.630 1.00 36.67 174 GLY C O 1
ATOM 4623 N N . MET C 1 180 ? 39.799 117.760 2.481 1.00 28.08 175 MET C N 1
ATOM 4624 C CA . MET C 1 180 ? 40.765 116.755 2.906 1.00 32.16 175 MET C CA 1
ATOM 4625 C C . MET C 1 180 ? 40.851 115.600 1.909 1.00 33.28 175 MET C C 1
ATOM 4626 O O . MET C 1 180 ? 41.938 115.092 1.629 1.00 37.80 175 MET C O 1
ATOM 4631 N N . LEU C 1 181 ? 39.705 115.192 1.373 1.00 28.92 176 LEU C N 1
ATOM 4632 C 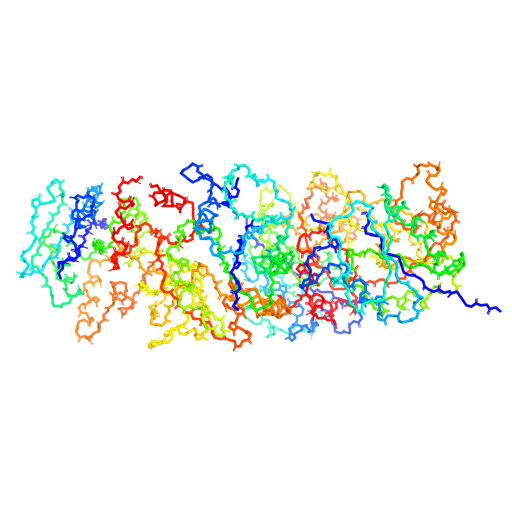CA . LEU C 1 181 ? 39.666 114.090 0.417 1.00 32.04 176 LEU C CA 1
ATOM 4633 C C . LEU C 1 181 ? 40.254 114.508 -0.926 1.00 38.70 176 LEU C C 1
ATOM 4634 O O . LEU C 1 181 ? 40.937 113.722 -1.584 1.00 39.12 176 LEU C O 1
ATOM 4639 N N . ARG C 1 182 ? 39.984 115.747 -1.327 1.00 40.61 177 ARG C N 1
ATOM 4640 C CA . ARG C 1 182 ? 40.514 116.281 -2.576 1.00 36.55 177 ARG C CA 1
ATOM 4641 C C . ARG C 1 182 ? 42.035 116.359 -2.525 1.00 38.76 177 ARG C C 1
ATOM 4642 O O . ARG C 1 182 ? 42.718 115.954 -3.465 1.00 37.91 177 ARG C O 1
ATOM 4650 N N . ASP C 1 183 ? 42.556 116.880 -1.418 1.00 42.35 178 ASP C N 1
ATOM 4651 C CA . ASP C 1 183 ? 43.996 117.018 -1.233 1.00 39.95 178 ASP C CA 1
ATOM 4652 C C . ASP C 1 183 ? 44.686 115.657 -1.173 1.00 40.55 178 ASP C C 1
ATOM 4653 O O . ASP C 1 183 ? 45.779 115.484 -1.714 1.00 42.18 178 ASP C O 1
ATOM 4658 N N . ALA C 1 184 ? 44.046 114.697 -0.512 1.00 31.92 179 ALA C N 1
ATOM 4659 C CA . ALA C 1 184 ? 44.603 113.354 -0.373 1.00 35.21 179 ALA C CA 1
ATOM 4660 C C . ALA C 1 184 ? 44.734 112.670 -1.731 1.00 36.98 179 ALA C C 1
ATOM 4661 O O . ALA C 1 184 ? 45.747 112.032 -2.018 1.00 44.26 179 ALA C O 1
ATOM 4663 N N . ILE C 1 185 ? 43.706 112.807 -2.561 1.00 38.47 180 ILE C N 1
ATOM 4664 C CA . ILE C 1 185 ? 43.724 112.233 -3.900 1.00 39.48 180 ILE C CA 1
ATOM 4665 C C . ILE C 1 185 ? 44.751 112.960 -4.763 1.00 43.50 180 ILE C C 1
ATOM 4666 O O . ILE C 1 185 ? 45.508 112.331 -5.503 1.00 47.56 180 ILE C O 1
ATOM 4671 N N . GLN C 1 186 ? 44.777 114.285 -4.653 1.00 44.01 181 GLN C N 1
ATOM 4672 C CA . GLN C 1 186 ? 45.717 115.104 -5.411 1.00 46.45 181 GLN C CA 1
ATOM 4673 C C . GLN C 1 186 ? 47.160 114.756 -5.061 1.00 50.06 181 GLN C C 1
ATOM 4674 O O . GLN C 1 186 ? 48.040 114.785 -5.921 1.00 56.18 181 GLN C O 1
ATOM 4676 N N . ARG C 1 187 ? 47.395 114.427 -3.795 1.00 50.04 182 ARG C N 1
ATOM 4677 C CA . ARG C 1 187 ? 48.723 114.027 -3.345 1.00 56.88 182 ARG C CA 1
ATOM 4678 C C . ARG C 1 187 ? 49.064 112.637 -3.872 1.00 56.80 182 ARG C C 1
ATOM 4679 O O . ARG C 1 187 ? 50.218 112.348 -4.191 1.00 54.13 182 ARG C O 1
ATOM 4681 N N . ALA C 1 188 ? 48.051 111.782 -3.962 1.00 54.00 183 ALA C N 1
ATOM 4682 C CA . ALA C 1 188 ? 48.228 110.433 -4.484 1.00 53.54 183 ALA C CA 1
ATOM 4683 C C . ALA C 1 188 ? 48.489 110.469 -5.986 1.00 58.46 183 ALA C C 1
ATOM 4684 O O . ALA C 1 188 ? 49.224 109.637 -6.518 1.00 65.88 183 ALA C O 1
ATOM 4686 N N . GLN C 1 189 ? 47.879 111.438 -6.662 1.00 56.19 184 GLN C N 1
ATOM 4687 C CA . GLN C 1 189 ? 48.073 111.617 -8.097 1.00 61.52 184 GLN C CA 1
ATOM 4688 C C . GLN C 1 189 ? 49.509 112.024 -8.408 1.00 68.01 184 GLN C C 1
ATOM 4689 O O . GLN C 1 189 ? 50.118 111.517 -9.350 1.00 75.69 184 GLN C O 1
ATOM 4695 N N . LEU C 1 190 ? 50.043 112.944 -7.610 1.00 65.57 185 LEU C N 1
ATOM 4696 C CA . LEU C 1 190 ? 51.407 113.425 -7.796 1.00 69.89 185 LEU C CA 1
ATOM 4697 C C . LEU C 1 190 ? 52.419 112.324 -7.500 1.00 77.25 185 LEU C C 1
ATOM 4698 O O . LEU C 1 190 ? 53.440 112.207 -8.178 1.00 84.76 185 LEU C O 1
ATOM 4700 N N . GLU C 1 191 ? 52.128 111.515 -6.487 1.00 90.96 186 GLU C N 1
ATOM 4701 C CA . GLU C 1 191 ? 53.008 110.418 -6.106 1.00 96.94 186 GLU C CA 1
ATOM 4702 C C . GLU C 1 191 ? 52.726 109.174 -6.944 1.00 97.65 186 GLU C C 1
ATOM 4703 O O . GLU C 1 191 ? 53.411 108.160 -6.815 1.00 98.50 186 GLU C O 1
ATOM 4709 N N . GLY C 1 192 ? 51.713 109.262 -7.801 1.00 94.60 187 GLY C N 1
ATOM 4710 C CA . GLY C 1 192 ? 51.361 108.170 -8.691 1.00 93.44 187 GLY C CA 1
ATOM 4711 C C . GLY C 1 192 ? 50.898 106.915 -7.978 1.00 87.36 187 GLY C C 1
ATOM 4712 O O . GLY C 1 192 ? 51.075 105.805 -8.479 1.00 91.92 187 GLY C O 1
ATOM 4713 N N . ARG C 1 193 ? 50.301 107.092 -6.804 1.00 79.06 188 ARG C N 1
ATOM 4714 C CA . ARG C 1 193 ? 49.829 105.965 -6.010 1.00 77.34 188 ARG C CA 1
ATOM 4715 C C . ARG C 1 193 ? 48.433 105.534 -6.451 1.00 75.50 188 ARG C C 1
ATOM 4716 O O . ARG C 1 193 ? 47.469 106.287 -6.312 1.00 69.48 188 ARG C O 1
ATOM 4724 N N . ASP C 1 194 ? 48.332 104.321 -6.984 1.00 81.98 189 ASP C N 1
ATOM 4725 C CA . ASP C 1 194 ? 47.050 103.788 -7.429 1.00 84.59 189 ASP C CA 1
ATOM 4726 C C . ASP C 1 194 ? 46.229 103.295 -6.243 1.00 81.76 189 ASP C C 1
ATOM 4727 O O . ASP C 1 194 ? 46.363 102.148 -5.816 1.00 86.81 189 ASP C O 1
ATOM 4729 N N . LEU C 1 195 ? 45.379 104.169 -5.714 1.00 75.99 190 LEU C N 1
ATOM 4730 C CA . LEU C 1 195 ? 44.551 103.833 -4.562 1.00 66.99 190 LEU C CA 1
ATOM 4731 C C . LEU C 1 195 ? 43.413 102.893 -4.948 1.00 61.58 190 LEU C C 1
ATOM 4732 O O . LEU C 1 195 ? 43.147 102.677 -6.131 1.00 68.11 190 LEU C O 1
ATOM 4734 N N . THR C 1 196 ? 42.746 102.335 -3.942 1.00 54.05 191 THR C N 1
ATOM 4735 C CA . THR C 1 196 ? 41.610 101.449 -4.171 1.00 51.90 191 THR C CA 1
ATOM 4736 C C . THR C 1 196 ? 40.296 102.185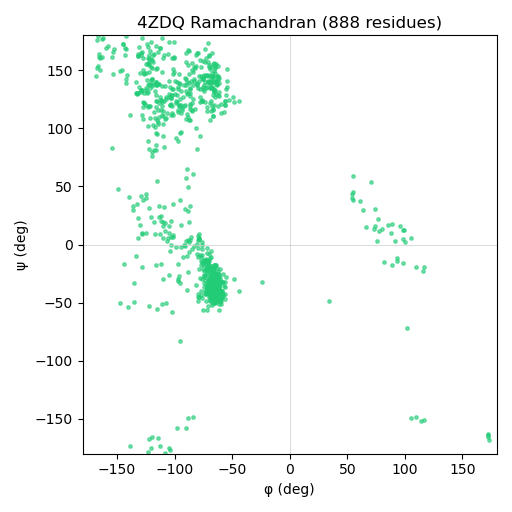 -3.925 1.00 41.60 191 THR C C 1
ATOM 4737 O O . THR C 1 196 ? 39.452 102.279 -4.817 1.00 42.37 191 THR C O 1
ATOM 4741 N N . ASP C 1 197 ? 40.127 102.706 -2.714 1.00 38.87 192 ASP C N 1
ATOM 4742 C CA . ASP C 1 197 ? 38.948 103.501 -2.387 1.00 33.73 192 ASP C CA 1
ATOM 4743 C C . ASP C 1 197 ? 39.357 104.834 -1.765 1.00 43.03 192 ASP C C 1
ATOM 4744 O O . ASP C 1 197 ? 40.545 105.095 -1.567 1.00 34.37 192 ASP C O 1
ATOM 4749 N N . GLU C 1 198 ? 38.370 105.673 -1.462 1.00 31.12 193 GLU C N 1
ATOM 4750 C CA . GLU C 1 198 ? 38.631 106.999 -0.912 1.00 35.55 193 GLU C CA 1
ATOM 4751 C C . GLU C 1 198 ? 39.245 106.909 0.480 1.00 30.76 193 GLU C C 1
ATOM 4752 O O . GLU C 1 198 ? 40.050 107.756 0.868 1.00 33.85 193 GLU C O 1
ATOM 4758 N N . ALA C 1 199 ? 38.859 105.879 1.226 1.00 35.07 194 ALA C N 1
ATOM 4759 C CA . ALA C 1 199 ? 39.393 105.654 2.563 1.00 36.28 194 ALA C CA 1
ATOM 4760 C C . ALA C 1 199 ? 40.909 105.500 2.521 1.00 41.51 194 ALA C C 1
ATOM 4761 O O . ALA C 1 199 ? 41.621 106.093 3.328 1.00 43.68 194 ALA C O 1
ATOM 4763 N N . SER C 1 200 ? 41.393 104.717 1.561 1.00 34.14 195 SER C N 1
ATOM 4764 C CA . SER C 1 200 ? 42.823 104.467 1.414 1.00 43.81 195 SER C CA 1
ATOM 4765 C C . SER C 1 200 ? 43.595 105.749 1.105 1.00 38.11 195 SER C C 1
ATOM 4766 O O . SER C 1 200 ? 44.730 105.919 1.551 1.00 40.47 195 SER C O 1
ATOM 4769 N N . ALA C 1 201 ? 42.977 106.644 0.340 1.00 39.79 196 ALA C N 1
ATOM 4770 C CA . ALA C 1 201 ? 43.583 107.936 0.039 1.00 44.41 196 ALA C CA 1
ATOM 4771 C C . ALA C 1 201 ? 43.701 108.766 1.312 1.00 42.52 196 ALA C C 1
ATOM 4772 O O . ALA C 1 201 ? 44.688 109.471 1.520 1.00 40.06 196 ALA C O 1
ATOM 4774 N N . ILE C 1 202 ? 42.684 108.668 2.162 1.00 38.60 197 ILE C N 1
ATOM 4775 C CA . ILE C 1 202 ? 42.668 109.364 3.441 1.00 38.26 197 ILE C CA 1
ATOM 4776 C C . ILE C 1 202 ? 43.730 108.784 4.372 1.00 37.55 197 ILE C C 1
ATOM 4777 O O . ILE C 1 202 ? 44.441 109.524 5.054 1.00 39.34 197 ILE C O 1
ATOM 4782 N N . GLU C 1 203 ? 43.834 107.458 4.388 1.00 43.10 198 GLU C N 1
ATOM 4783 C CA . GLU C 1 203 ? 44.801 106.761 5.233 1.00 46.32 198 GLU C CA 1
ATOM 4784 C C . GLU C 1 203 ? 46.237 107.135 4.879 1.00 43.43 198 GLU C C 1
ATOM 4785 O O . GLU C 1 203 ? 47.057 107.391 5.760 1.00 45.78 198 GLU C O 1
ATOM 4791 N N . TRP C 1 204 ? 46.533 107.164 3.583 1.00 44.23 199 TRP C N 1
ATOM 4792 C CA . TRP C 1 204 ? 47.878 107.466 3.107 1.00 54.73 199 TRP C CA 1
ATOM 4793 C C . TRP C 1 204 ? 48.241 108.929 3.345 1.00 55.76 199 TRP C C 1
ATOM 4794 O O . TRP C 1 204 ? 49.416 109.296 3.319 1.00 53.20 199 TRP C O 1
ATOM 4796 N N . ALA C 1 205 ? 47.228 109.759 3.576 1.00 51.76 200 ALA C N 1
ATOM 4797 C CA . ALA C 1 205 ? 47.442 111.178 3.836 1.00 53.78 200 ALA C CA 1
ATOM 4798 C C . ALA C 1 205 ? 47.689 111.434 5.319 1.00 48.25 200 ALA C C 1
ATOM 4799 O O . ALA C 1 205 ? 47.844 112.579 5.742 1.00 49.47 200 ALA C O 1
ATOM 4801 N N . GLY C 1 206 ? 47.721 110.363 6.106 1.00 48.11 201 GLY C N 1
ATOM 4802 C CA . GLY C 1 206 ? 48.014 110.466 7.523 1.00 52.83 201 GLY C CA 1
ATOM 4803 C C . GLY C 1 206 ? 46.809 110.703 8.413 1.00 56.45 201 GLY C C 1
ATOM 4804 O O . GLY C 1 206 ? 46.951 111.116 9.563 1.00 66.25 201 GLY C O 1
ATOM 4805 N N . HIS C 1 207 ? 45.618 110.441 7.884 1.00 49.10 202 HIS C N 1
ATOM 4806 C CA . HIS C 1 207 ? 44.392 110.601 8.658 1.00 46.71 202 HIS C CA 1
ATOM 4807 C C . HIS C 1 207 ? 43.771 109.245 8.983 1.00 47.15 202 HIS C C 1
ATOM 4808 O O . HIS C 1 207 ? 44.073 108.243 8.335 1.00 51.87 202 HIS C O 1
ATOM 4815 N N . THR C 1 208 ? 42.900 109.220 9.987 1.00 40.66 203 THR C N 1
ATOM 4816 C CA . THR C 1 208 ? 42.299 107.972 10.445 1.00 40.21 203 THR C CA 1
ATOM 4817 C C . THR C 1 208 ? 40.794 107.927 10.191 1.00 41.96 203 THR C C 1
ATOM 4818 O O . THR C 1 208 ? 40.024 108.592 10.883 1.00 38.73 203 THR C O 1
ATOM 4822 N N . PRO C 1 209 ? 40.373 107.142 9.187 1.00 39.95 204 PRO C N 1
ATOM 4823 C CA . PRO C 1 209 ? 38.950 106.915 8.913 1.00 36.93 204 PRO C CA 1
ATOM 4824 C C . PRO C 1 209 ? 38.331 105.967 9.932 1.00 39.73 204 PRO C C 1
ATOM 4825 O O . PRO C 1 209 ? 39.054 105.197 10.565 1.00 40.68 204 PRO C O 1
ATOM 4829 N N . ARG C 1 210 ? 37.013 106.018 10.089 1.00 40.23 205 ARG C N 1
ATOM 4830 C CA . ARG C 1 210 ? 36.333 105.109 11.004 1.00 43.41 205 ARG C CA 1
ATOM 4831 C C . ARG C 1 210 ? 35.380 104.184 10.254 1.00 40.11 205 ARG C C 1
ATOM 4832 O O . ARG C 1 210 ? 35.140 104.360 9.061 1.00 39.91 205 ARG C O 1
ATOM 4840 N N . VAL C 1 211 ? 34.844 103.193 10.958 1.00 38.27 206 VAL C N 1
ATOM 4841 C CA . VAL C 1 211 ? 33.923 102.242 10.348 1.00 32.97 206 VAL C CA 1
ATOM 4842 C C . VAL C 1 211 ? 32.569 102.258 11.044 1.00 35.38 206 VAL C C 1
ATOM 4843 O O . VAL C 1 211 ? 32.480 102.394 12.264 1.00 35.78 206 VAL C O 1
ATOM 4847 N N . VAL C 1 212 ? 31.516 102.125 10.246 1.00 35.65 207 VAL C N 1
ATOM 4848 C CA . VAL C 1 212 ? 30.161 101.991 10.758 1.00 37.84 207 VAL C CA 1
ATOM 4849 C C . VAL C 1 212 ? 29.581 100.702 10.187 1.00 37.02 207 VAL C C 1
ATOM 4850 O O . VAL C 1 212 ? 29.843 100.359 9.032 1.00 31.34 207 VAL C O 1
ATOM 4854 N N . GLN C 1 213 ? 28.813 99.984 11.001 1.00 38.73 208 GLN C N 1
ATOM 4855 C CA . GLN C 1 213 ? 28.216 98.718 10.587 1.00 40.95 208 GLN C CA 1
ATOM 4856 C C . GLN C 1 213 ? 27.342 98.879 9.346 1.00 39.21 208 GLN C C 1
ATOM 4857 O O . GLN C 1 213 ? 26.307 99.544 9.384 1.00 35.89 208 GLN C O 1
ATOM 4863 N N . GLY C 1 214 ? 27.769 98.262 8.249 1.00 40.96 209 GLY C N 1
ATOM 4864 C CA . GLY C 1 214 ? 27.028 98.312 7.004 1.00 42.11 209 GLY C CA 1
ATOM 4865 C C . GLY C 1 214 ? 25.923 97.276 6.932 1.00 46.26 209 GLY C C 1
ATOM 4866 O O . GLY C 1 214 ? 25.339 96.907 7.951 1.00 46.01 209 GLY C O 1
ATOM 4867 N N . SER C 1 215 ? 25.637 96.803 5.724 1.00 45.42 210 SER C N 1
ATOM 4868 C CA . SER C 1 215 ? 24.581 95.817 5.522 1.00 49.46 210 SER C CA 1
ATOM 4869 C C . SER C 1 215 ? 24.907 94.873 4.369 1.00 45.06 210 SER C C 1
ATOM 4870 O O . SER C 1 215 ? 25.575 95.256 3.408 1.00 43.84 210 SER C O 1
ATOM 4873 N N . LEU C 1 216 ? 24.424 93.638 4.468 1.00 43.71 211 LEU C N 1
ATOM 4874 C CA . LEU C 1 216 ? 24.649 92.640 3.430 1.00 39.33 211 LEU C CA 1
ATOM 4875 C C . LEU C 1 216 ? 23.825 92.955 2.186 1.00 35.31 211 LEU C C 1
ATOM 4876 O O . LEU C 1 216 ? 24.108 92.454 1.097 1.00 39.56 211 LEU C O 1
ATOM 4878 N N . ARG C 1 217 ? 22.807 93.792 2.357 1.00 34.21 212 ARG C N 1
ATOM 4879 C CA . ARG C 1 217 ? 21.976 94.240 1.248 1.00 33.61 212 ARG C CA 1
ATOM 4880 C C . ARG C 1 217 ? 22.763 95.181 0.339 1.00 34.75 212 ARG C C 1
ATOM 4881 O O . ARG C 1 217 ? 22.445 95.340 -0.841 1.00 33.10 212 ARG C O 1
ATOM 4889 N N . ASN C 1 218 ? 23.801 95.791 0.903 1.00 31.51 213 ASN C N 1
ATOM 4890 C CA . ASN C 1 218 ? 24.607 96.784 0.203 1.00 27.87 213 ASN C CA 1
ATOM 4891 C C . ASN C 1 218 ? 25.846 96.146 -0.427 1.00 23.65 213 ASN C C 1
ATOM 4892 O O . ASN C 1 218 ? 26.930 96.730 -0.426 1.00 28.65 213 ASN C O 1
ATOM 4897 N N . PHE C 1 219 ? 25.683 94.942 -0.964 1.00 23.14 214 PHE C N 1
ATOM 4898 C CA . PHE C 1 219 ? 26.798 94.245 -1.595 1.00 31.67 214 PHE C CA 1
ATOM 4899 C C . PHE C 1 219 ? 27.056 94.804 -2.990 1.00 26.71 214 PHE C C 1
ATOM 4900 O O . PHE C 1 219 ? 26.175 95.414 -3.596 1.00 25.29 214 PHE C O 1
ATOM 4908 N N . LYS C 1 220 ? 28.266 94.591 -3.494 1.00 27.44 215 LYS C N 1
ATOM 4909 C CA . LYS C 1 220 ? 28.637 95.069 -4.821 1.00 34.58 215 LYS C CA 1
ATOM 4910 C C . LYS C 1 220 ? 28.421 93.989 -5.876 1.00 38.04 215 LYS C C 1
ATOM 4911 O O . LYS C 1 220 ? 28.833 92.843 -5.696 1.00 37.84 215 LYS C O 1
ATOM 4917 N N . VAL C 1 221 ? 27.772 94.359 -6.975 1.00 39.57 216 VAL C N 1
ATOM 4918 C CA . VAL C 1 221 ? 27.544 93.428 -8.073 1.00 44.84 216 VAL C CA 1
ATOM 4919 C C . VAL C 1 221 ? 28.767 93.382 -8.983 1.00 49.74 216 VAL C C 1
ATOM 4920 O O . VAL C 1 221 ? 29.364 94.413 -9.297 1.00 51.11 216 VAL C O 1
ATOM 4924 N N . THR C 1 222 ? 29.141 92.175 -9.396 1.00 53.09 217 THR C N 1
ATOM 4925 C CA . THR C 1 222 ? 30.280 91.986 -10.287 1.00 58.70 217 THR C CA 1
ATOM 4926 C C . THR C 1 222 ? 30.056 90.791 -11.209 1.00 62.88 217 THR C C 1
ATOM 4927 O O . THR C 1 222 ? 30.210 90.898 -12.426 1.00 71.07 217 THR C O 1
ATOM 4931 N N . TYR C 1 223 ? 29.690 89.654 -10.626 1.00 56.78 218 TYR C N 1
ATOM 4932 C CA . TYR C 1 223 ? 29.375 88.464 -11.404 1.00 57.21 218 TYR C CA 1
ATOM 4933 C C . TYR C 1 223 ? 27.922 88.521 -11.864 1.00 54.01 218 TYR C C 1
ATOM 4934 O O . TYR C 1 223 ? 27.080 89.096 -11.175 1.00 49.71 218 TYR C O 1
ATOM 4936 N N . PRO C 1 224 ? 27.632 87.946 -13.044 1.00 62.05 219 PRO C N 1
ATOM 4937 C CA . PRO C 1 224 ? 26.282 87.872 -13.617 1.00 62.20 219 PRO C CA 1
ATOM 4938 C C . PRO C 1 224 ? 25.205 87.474 -12.608 1.00 60.27 219 PRO C C 1
ATOM 4939 O O . PRO C 1 224 ? 24.108 88.033 -12.629 1.00 51.66 219 PRO C O 1
ATOM 4943 N N . GLU C 1 225 ? 25.526 86.524 -11.734 1.00 56.37 220 GLU C N 1
ATOM 4944 C CA . GLU C 1 225 ? 24.567 86.019 -10.757 1.00 55.10 220 GLU C CA 1
ATOM 4945 C C . GLU C 1 225 ? 24.223 87.070 -9.704 1.00 49.60 220 GLU C C 1
ATOM 4946 O O . GLU C 1 225 ? 23.137 87.048 -9.127 1.00 51.64 220 GLU C O 1
ATOM 4952 N N . ASP C 1 226 ? 25.151 87.990 -9.458 1.00 51.90 221 ASP C N 1
ATOM 4953 C CA . ASP C 1 226 ? 24.934 89.049 -8.476 1.00 42.16 221 ASP C CA 1
ATOM 4954 C C . ASP C 1 226 ? 23.814 89.982 -8.921 1.00 43.11 221 ASP C C 1
ATOM 4955 O O . ASP C 1 226 ? 23.047 90.479 -8.097 1.00 46.83 221 ASP C O 1
ATOM 4960 N N . PHE C 1 227 ? 23.727 90.215 -10.228 1.00 43.84 222 PHE C N 1
ATOM 4961 C CA . PHE C 1 227 ? 22.664 91.038 -10.792 1.00 50.66 222 PHE C CA 1
ATOM 4962 C C . PHE C 1 227 ? 21.305 90.384 -10.572 1.00 51.07 222 PHE C C 1
ATOM 4963 O O . PHE C 1 227 ? 20.330 91.055 -10.231 1.00 46.48 222 PHE C O 1
ATOM 4971 N N . ASP C 1 228 ? 21.248 89.070 -10.772 1.00 48.66 223 ASP C N 1
ATOM 4972 C CA . ASP C 1 228 ? 20.025 88.311 -10.543 1.00 50.88 223 ASP C CA 1
ATOM 4973 C C . ASP C 1 228 ? 19.650 88.351 -9.067 1.00 48.70 223 ASP C C 1
ATOM 4974 O O . ASP C 1 228 ? 18.479 88.492 -8.717 1.00 49.78 223 ASP C O 1
ATOM 4979 N N . LEU C 1 229 ? 20.656 88.228 -8.208 1.00 46.29 224 LEU C N 1
ATOM 4980 C CA . LEU C 1 229 ? 20.443 88.272 -6.767 1.00 49.38 224 LEU C CA 1
ATOM 4981 C C . LEU C 1 229 ? 19.965 89.654 -6.335 1.00 47.95 224 LEU C C 1
ATOM 4982 O O . LEU C 1 229 ? 19.100 89.779 -5.469 1.00 47.93 224 LEU C O 1
ATOM 4987 N N . ALA C 1 230 ? 20.535 90.688 -6.946 1.00 41.85 225 ALA C N 1
ATOM 4988 C CA . ALA C 1 230 ? 20.142 92.061 -6.651 1.00 47.08 225 ALA C CA 1
ATOM 4989 C C . ALA C 1 230 ? 18.716 92.320 -7.121 1.00 50.53 225 ALA C C 1
ATOM 4990 O O . ALA C 1 230 ? 17.965 93.054 -6.478 1.00 43.43 225 ALA C O 1
ATOM 4992 N N . GLU C 1 231 ? 18.350 91.709 -8.244 1.00 50.01 226 GLU C N 1
ATOM 4993 C CA . GLU C 1 231 ? 17.006 91.851 -8.793 1.00 56.03 226 GLU C CA 1
ATOM 4994 C C . GLU C 1 231 ? 15.964 91.251 -7.855 1.00 57.06 226 GLU C C 1
ATOM 4995 O O . GLU C 1 231 ? 14.857 91.773 -7.732 1.00 59.97 226 GLU C O 1
ATOM 5001 N N . ALA C 1 232 ? 16.326 90.155 -7.196 1.00 53.20 227 ALA C N 1
ATOM 5002 C CA . ALA C 1 232 ? 15.429 89.496 -6.252 1.00 54.13 227 ALA C CA 1
ATOM 5003 C C . ALA C 1 232 ? 15.205 90.364 -5.018 1.00 52.92 227 ALA C C 1
ATOM 5004 O O . ALA C 1 232 ? 14.116 90.376 -4.443 1.00 54.38 227 ALA C O 1
ATOM 5006 N N . ILE C 1 233 ? 16.245 91.089 -4.618 1.00 48.40 228 ILE C N 1
ATOM 5007 C CA . ILE C 1 233 ? 16.178 91.961 -3.452 1.00 51.12 228 ILE C CA 1
ATOM 5008 C C . ILE C 1 233 ? 15.429 93.246 -3.786 1.00 56.24 228 ILE C C 1
ATOM 5009 O O . ILE C 1 233 ? 14.590 93.707 -3.012 1.00 63.46 228 ILE C O 1
ATOM 5014 N N . LEU C 1 234 ? 15.732 93.816 -4.948 1.00 55.96 229 LEU C N 1
ATOM 5015 C CA . LEU C 1 234 ? 15.136 95.082 -5.365 1.00 60.87 229 LEU C CA 1
ATOM 5016 C C . LEU C 1 234 ? 13.795 94.884 -6.071 1.00 73.52 229 LEU C C 1
ATOM 5017 O O . LEU C 1 234 ? 13.441 95.643 -6.972 1.00 78.86 229 LEU C O 1
ATOM 5022 N N . ALA C 1 235 ? 13.056 93.860 -5.656 1.00 80.29 230 ALA C N 1
ATOM 5023 C CA . ALA C 1 235 ? 11.726 93.602 -6.197 1.00 87.48 230 ALA C CA 1
ATOM 5024 C C . ALA C 1 235 ? 10.746 93.323 -5.063 1.00 92.36 230 ALA C C 1
ATOM 5025 O O . ALA C 1 235 ? 9.535 93.262 -5.273 1.00 99.32 230 ALA C O 1
ATOM 5027 N N . HIS C 1 236 ? 11.285 93.153 -3.861 1.00 91.05 231 HIS C N 1
ATOM 5028 C CA . HIS C 1 236 ? 10.471 92.905 -2.677 1.00 94.22 231 HIS C CA 1
ATOM 5029 C C . HIS C 1 236 ? 11.207 93.361 -1.421 1.00 93.66 231 HIS C C 1
ATOM 5030 O O . HIS C 1 236 ? 11.834 92.552 -0.738 1.00 92.23 231 HIS C O 1
ATOM 5032 N N . PRO C 1 237 ? 11.132 94.665 -1.116 1.00 95.44 232 PRO C N 1
ATOM 5033 C CA . PRO C 1 237 ? 11.811 95.250 0.042 1.00 94.30 232 PRO C CA 1
ATOM 5034 C C . PRO C 1 237 ? 10.940 95.265 1.294 1.00 97.43 232 PRO C C 1
ATOM 5035 O O . PRO C 1 237 ? 11.417 95.691 2.347 1.00 96.24 232 PRO C O 1
ATOM 5039 N N . THR D 1 7 ? 33.280 52.836 -6.103 1.00 59.19 2 THR D N 1
ATOM 5040 C CA . THR D 1 7 ? 32.711 54.172 -6.245 1.00 57.50 2 THR D CA 1
ATOM 5041 C C . THR D 1 7 ? 32.177 54.683 -4.910 1.00 52.92 2 THR D C 1
ATOM 5042 O O . THR D 1 7 ? 31.234 54.121 -4.354 1.00 57.09 2 THR D O 1
ATOM 5046 N N . SER D 1 8 ? 32.787 55.751 -4.403 1.00 45.14 3 SER D N 1
ATOM 5047 C CA . SER D 1 8 ? 32.400 56.324 -3.118 1.00 43.29 3 SER D CA 1
ATOM 5048 C C . SER D 1 8 ? 30.960 56.828 -3.138 1.00 40.48 3 SER D C 1
ATOM 5049 O O . SER D 1 8 ? 30.481 57.330 -4.154 1.00 45.94 3 SER D O 1
ATOM 5052 N N . ARG D 1 9 ? 30.275 56.687 -2.007 1.00 36.11 4 ARG D N 1
ATOM 5053 C CA . ARG D 1 9 ? 28.896 57.142 -1.878 1.00 37.39 4 ARG D CA 1
ATOM 5054 C C . ARG D 1 9 ? 28.834 58.585 -1.391 1.00 35.65 4 ARG D C 1
ATOM 5055 O O . ARG D 1 9 ? 29.823 59.128 -0.899 1.00 34.10 4 ARG D O 1
ATOM 5063 N N . LEU D 1 10 ? 27.667 59.203 -1.539 1.00 31.05 5 LEU D N 1
ATOM 5064 C CA . LEU D 1 10 ? 27.473 60.586 -1.129 1.00 30.46 5 LEU D CA 1
ATOM 5065 C C . LEU D 1 10 ? 26.535 60.692 0.065 1.00 31.89 5 LEU D C 1
ATOM 5066 O O . LEU D 1 10 ? 25.357 60.348 -0.027 1.00 33.30 5 LEU D O 1
ATOM 5071 N N . PHE D 1 11 ? 27.068 61.168 1.185 1.00 29.09 6 PHE D N 1
ATOM 5072 C CA . PHE D 1 11 ? 26.265 61.405 2.376 1.00 25.49 6 PHE D CA 1
ATOM 5073 C C . PHE D 1 11 ? 26.244 62.893 2.703 1.00 35.91 6 PHE D C 1
ATOM 5074 O O . PHE D 1 11 ? 27.180 63.623 2.373 1.00 34.96 6 PHE D O 1
ATOM 5082 N N . ALA D 1 12 ? 25.171 63.338 3.349 1.00 37.22 7 ALA D N 1
ATOM 5083 C CA . ALA D 1 12 ? 25.051 64.731 3.756 1.00 33.67 7 ALA D CA 1
ATOM 5084 C C . ALA D 1 12 ? 24.899 64.831 5.268 1.00 31.71 7 ALA D C 1
ATOM 5085 O O . ALA D 1 12 ? 24.180 64.043 5.885 1.00 31.05 7 ALA D O 1
ATOM 5087 N N . LEU D 1 13 ? 25.586 65.804 5.856 1.00 29.87 8 LEU D N 1
ATOM 5088 C CA . LEU D 1 13 ? 25.514 66.038 7.290 1.00 19.10 8 LEU D CA 1
ATOM 5089 C C . LEU D 1 13 ? 25.154 67.495 7.552 1.00 22.09 8 LEU D C 1
ATOM 5090 O O . LEU D 1 13 ? 25.854 68.404 7.107 1.00 24.31 8 LEU D O 1
ATOM 5095 N N . ILE D 1 14 ? 24.057 67.712 8.268 1.00 23.10 9 ILE D N 1
ATOM 5096 C CA . ILE D 1 14 ? 23.577 69.061 8.532 1.00 23.29 9 ILE D CA 1
ATOM 5097 C C . ILE D 1 14 ? 23.647 69.371 10.021 1.00 24.76 9 ILE D C 1
ATOM 5098 O O . ILE D 1 14 ? 22.734 69.023 10.770 1.00 29.59 9 ILE D O 1
ATOM 5103 N N . PRO D 1 15 ? 24.739 70.020 10.455 1.00 29.98 10 PRO D N 1
ATOM 5104 C CA . PRO D 1 15 ? 24.867 70.470 11.844 1.00 36.86 10 PRO D CA 1
ATOM 5105 C C . PRO D 1 15 ? 23.750 71.439 12.215 1.00 48.88 10 PRO D C 1
ATOM 5106 O O . PRO D 1 15 ? 23.611 72.484 11.581 1.00 50.47 10 PRO D O 1
ATOM 5110 N N . CYS D 1 16 ? 22.962 71.089 13.226 1.00 52.68 11 CYS D N 1
ATOM 5111 C CA . CYS D 1 16 ? 21.792 71.879 13.584 1.00 54.17 11 CYS D CA 1
ATOM 5112 C C . CYS D 1 16 ? 21.521 71.796 15.085 1.00 56.73 11 CYS D C 1
ATOM 5113 O O . CYS D 1 16 ? 20.391 71.557 15.511 1.00 61.45 11 CYS D O 1
ATOM 5116 N N . ALA D 1 17 ? 22.568 71.990 15.882 1.00 55.87 12 ALA D N 1
ATOM 5117 C CA . ALA D 1 17 ? 22.458 71.893 17.333 1.00 57.38 12 ALA D CA 1
ATOM 5118 C C . ALA D 1 17 ? 22.912 73.182 18.011 1.00 60.18 12 ALA D C 1
ATOM 5119 O O . ALA D 1 17 ? 22.621 74.280 17.538 1.00 62.25 12 ALA D O 1
ATOM 5121 N N . LEU D 1 27 ? 12.045 79.417 18.169 1.00 86.40 22 LEU D N 1
ATOM 5122 C CA . LEU D 1 27 ? 12.888 80.467 18.735 1.00 89.37 22 LEU D CA 1
ATOM 5123 C C . LEU D 1 27 ? 14.314 80.469 18.159 1.00 89.90 22 LEU D C 1
ATOM 5124 O O . LEU D 1 27 ? 14.804 81.526 17.760 1.00 92.79 22 LEU D O 1
ATOM 5126 N N . PRO D 1 28 ? 14.991 79.302 18.112 1.00 86.84 23 PRO D N 1
ATOM 5127 C CA . PRO D 1 28 ? 16.324 79.364 17.499 1.00 85.21 23 PRO D CA 1
ATOM 5128 C C . PRO D 1 28 ? 16.260 79.602 15.992 1.00 81.45 23 PRO D C 1
ATOM 5129 O O . PRO D 1 28 ? 15.266 79.250 15.358 1.00 83.32 23 PRO D O 1
ATOM 5133 N N . LYS D 1 29 ? 17.314 80.188 15.433 1.00 76.51 24 LYS D N 1
ATOM 5134 C CA . LYS D 1 29 ? 17.331 80.557 14.020 1.00 70.65 24 LYS D CA 1
ATOM 5135 C C . LYS D 1 29 ? 17.295 79.335 13.107 1.00 77.28 24 LYS D C 1
ATOM 5136 O O . LYS D 1 29 ? 16.981 79.449 11.922 1.00 82.07 24 LYS D O 1
ATOM 5142 N N . GLN D 1 30 ? 17.618 78.172 13.664 1.00 75.04 25 GLN D N 1
ATOM 5143 C CA . GLN D 1 30 ? 17.652 76.930 12.900 1.00 70.52 25 GLN D CA 1
ATOM 5144 C C . GLN D 1 30 ? 16.288 76.592 12.302 1.00 72.55 25 GLN D C 1
ATOM 5145 O O . GLN D 1 30 ? 16.196 76.133 11.164 1.00 70.98 25 GLN D O 1
ATOM 5147 N N . TYR D 1 31 ? 15.232 76.826 13.074 1.00 75.44 26 TYR D N 1
ATOM 5148 C CA . TYR D 1 31 ? 13.879 76.521 12.624 1.00 76.02 26 TYR D CA 1
ATOM 5149 C C . TYR D 1 31 ? 13.002 77.770 12.601 1.00 77.58 26 TYR D C 1
ATOM 5150 O O . TYR D 1 31 ? 11.777 77.680 12.680 1.00 77.91 26 TYR D O 1
ATOM 5152 N N . ARG D 1 32 ? 13.636 78.933 12.490 1.00 79.87 27 ARG D N 1
ATOM 5153 C CA . ARG D 1 32 ? 12.912 80.199 12.453 1.00 84.22 27 ARG D CA 1
ATOM 5154 C C . ARG D 1 32 ? 12.093 80.324 11.172 1.00 84.32 27 ARG D C 1
ATOM 5155 O O . ARG D 1 32 ? 12.510 79.864 10.110 1.00 82.95 27 ARG D O 1
ATOM 5157 N N . THR D 1 33 ? 10.925 80.949 11.283 1.00 83.41 28 THR D N 1
ATOM 5158 C CA . THR D 1 33 ? 10.023 81.101 10.147 1.00 79.60 28 THR D CA 1
ATOM 5159 C C . THR D 1 33 ? 10.594 82.053 9.101 1.00 75.60 28 THR D C 1
ATOM 5160 O O . THR D 1 33 ? 10.767 83.245 9.359 1.00 81.84 28 THR D O 1
ATOM 5162 N N . LEU D 1 34 ? 10.885 81.518 7.919 1.00 68.18 29 LEU D N 1
ATOM 5163 C CA . LEU D 1 34 ? 11.407 82.319 6.819 1.00 67.20 29 LEU D CA 1
ATOM 5164 C C . LEU D 1 34 ? 10.567 82.113 5.564 1.00 75.48 29 LEU D C 1
ATOM 5165 O O . LEU D 1 34 ? 10.621 81.051 4.942 1.00 74.14 29 LEU D O 1
ATOM 5167 N N . ALA D 1 35 ? 9.794 83.137 5.206 1.00 85.63 30 ALA D N 1
ATOM 5168 C CA . ALA D 1 35 ? 8.894 83.092 4.054 1.00 98.64 30 ALA D CA 1
ATOM 5169 C C . ALA D 1 35 ? 7.942 81.901 4.134 1.00 104.84 30 ALA D C 1
ATOM 5170 O O . ALA D 1 35 ? 7.642 81.264 3.124 1.00 105.88 30 ALA D O 1
ATOM 5172 N N . GLY D 1 36 ? 7.473 81.607 5.343 1.00 107.17 31 GLY D N 1
ATOM 5173 C CA . GLY D 1 36 ? 6.564 80.497 5.560 1.00 107.05 31 GLY D CA 1
ATOM 5174 C C . GLY D 1 36 ? 7.236 79.266 6.136 1.00 101.36 31 GLY D C 1
ATOM 5175 O O . GLY D 1 36 ? 7.038 78.927 7.303 1.00 105.49 31 GLY D O 1
ATOM 5176 N N . ARG D 1 37 ? 8.037 78.596 5.312 1.00 89.53 32 ARG D N 1
ATOM 5177 C CA . ARG D 1 37 ? 8.725 77.377 5.723 1.00 74.58 32 ARG D CA 1
ATOM 5178 C C . ARG D 1 37 ? 9.787 77.671 6.777 1.00 68.27 32 ARG D C 1
ATOM 5179 O O . ARG D 1 37 ? 10.175 78.822 6.976 1.00 67.96 32 ARG D O 1
ATOM 5187 N N . ALA D 1 38 ? 10.256 76.625 7.448 1.00 65.69 33 ALA D N 1
ATOM 5188 C CA . ALA D 1 38 ? 11.354 76.762 8.397 1.00 66.39 33 ALA D CA 1
ATOM 5189 C C . ALA D 1 38 ? 12.655 76.995 7.639 1.00 66.02 33 ALA D C 1
ATOM 5190 O O . ALA D 1 38 ? 12.748 76.694 6.449 1.00 63.72 33 ALA D O 1
ATOM 5192 N N . LEU D 1 39 ? 13.656 77.535 8.325 1.00 65.60 34 LEU D N 1
ATOM 5193 C CA . LEU D 1 39 ? 14.931 77.840 7.687 1.00 59.74 34 LEU D CA 1
ATOM 5194 C C . LEU D 1 39 ? 15.665 76.558 7.305 1.00 49.52 34 LEU D C 1
ATOM 5195 O O . LEU D 1 39 ? 16.322 76.492 6.266 1.00 46.20 34 LEU D O 1
ATOM 5200 N N . LEU D 1 40 ? 15.541 75.540 8.151 1.00 43.68 35 LEU D N 1
ATOM 5201 C CA . LEU D 1 40 ? 16.161 74.244 7.902 1.00 37.38 35 LEU D CA 1
ATOM 5202 C C . LEU D 1 40 ? 15.555 73.569 6.672 1.00 37.52 35 LEU D C 1
ATOM 5203 O O . LEU D 1 40 ? 16.224 72.798 5.983 1.00 36.16 35 LEU D O 1
ATOM 5208 N N . HIS D 1 41 ? 14.290 73.874 6.402 1.00 40.60 36 HIS D N 1
ATOM 5209 C CA . HIS D 1 41 ? 13.552 73.240 5.314 1.00 42.81 36 HIS D CA 1
ATOM 5210 C C . HIS D 1 41 ? 14.179 73.507 3.948 1.00 38.58 36 HIS D C 1
ATOM 5211 O O . HIS D 1 41 ? 14.181 72.635 3.079 1.00 32.53 36 HIS D O 1
ATOM 5218 N N . TYR D 1 42 ? 14.707 74.713 3.761 1.00 36.62 37 TYR D N 1
ATOM 5219 C CA . TYR D 1 42 ? 15.326 75.086 2.494 1.00 39.65 37 TYR D CA 1
ATOM 5220 C C . TYR D 1 42 ? 16.600 74.283 2.250 1.00 36.80 37 TYR D C 1
ATOM 5221 O O . TYR D 1 42 ? 16.910 73.921 1.116 1.00 37.21 37 TYR D O 1
ATOM 5230 N N . THR D 1 43 ? 17.331 74.004 3.324 1.00 36.25 38 THR D N 1
ATOM 5231 C CA . THR D 1 43 ? 18.537 73.189 3.242 1.00 35.99 38 THR D CA 1
ATOM 5232 C C . THR D 1 43 ? 18.180 71.741 2.923 1.00 37.91 38 THR D C 1
ATOM 5233 O O . THR D 1 43 ? 18.791 71.115 2.057 1.00 43.62 38 THR D O 1
ATOM 5237 N N . LEU D 1 44 ? 17.179 71.221 3.626 1.00 39.00 39 LEU D N 1
ATOM 5238 C CA . LEU D 1 44 ? 16.749 69.838 3.455 1.00 31.35 39 LEU D CA 1
ATOM 5239 C C . LEU D 1 44 ? 16.147 69.599 2.075 1.00 34.49 39 LEU D C 1
ATOM 5240 O O . LEU D 1 44 ? 16.338 68.537 1.483 1.00 31.40 39 LEU D O 1
ATOM 5245 N N . ALA D 1 45 ? 15.423 70.590 1.565 1.00 31.36 40 ALA D N 1
ATOM 5246 C CA . ALA D 1 45 ? 14.798 70.479 0.252 1.00 32.17 40 ALA D CA 1
ATOM 5247 C C . ALA D 1 45 ? 15.851 70.484 -0.848 1.00 31.77 40 ALA D C 1
ATOM 5248 O O . ALA D 1 45 ? 15.681 69.850 -1.890 1.00 33.19 40 ALA D O 1
ATOM 5250 N N . ALA D 1 46 ? 16.942 71.204 -0.607 1.00 37.79 41 ALA D N 1
ATOM 5251 C CA . ALA D 1 46 ? 18.033 71.293 -1.569 1.00 37.02 41 ALA D CA 1
ATOM 5252 C C . ALA D 1 46 ? 18.707 69.939 -1.766 1.00 31.06 41 ALA D C 1
ATOM 5253 O O . ALA D 1 46 ? 18.923 69.501 -2.896 1.00 30.17 41 ALA D O 1
ATOM 5255 N N . PHE D 1 47 ? 19.039 69.279 -0.662 1.00 27.27 42 PHE D N 1
ATOM 5256 C CA . PHE D 1 47 ? 19.691 67.976 -0.721 1.00 31.38 42 PHE D CA 1
ATOM 5257 C C . PHE D 1 47 ? 18.710 66.877 -1.120 1.00 36.21 42 PHE D C 1
ATOM 5258 O O . PHE D 1 47 ? 19.106 65.865 -1.697 1.00 40.97 42 PHE D O 1
ATOM 5266 N N . ASP D 1 48 ? 17.432 67.081 -0.813 1.00 35.42 43 ASP D N 1
ATOM 5267 C CA . ASP D 1 48 ? 16.393 66.127 -1.190 1.00 34.28 43 ASP D CA 1
ATOM 5268 C C . ASP D 1 48 ? 16.262 66.041 -2.705 1.00 34.39 43 ASP D C 1
ATOM 5269 O O . ASP D 1 48 ? 15.984 64.974 -3.253 1.00 38.23 43 ASP D O 1
ATOM 5274 N N . ALA D 1 49 ? 16.468 67.169 -3.377 1.00 33.69 44 ALA D N 1
ATOM 5275 C CA . ALA D 1 49 ? 16.371 67.226 -4.831 1.00 39.07 44 ALA D CA 1
ATOM 5276 C C . ALA D 1 49 ? 17.511 66.452 -5.485 1.00 41.12 44 ALA D C 1
ATOM 5277 O O . ALA D 1 49 ? 17.426 66.072 -6.653 1.00 44.86 44 ALA D O 1
ATOM 5279 N N . CYS D 1 50 ? 18.578 66.224 -4.725 1.00 38.79 45 CYS D N 1
ATOM 5280 C CA . CYS D 1 50 ? 19.720 65.461 -5.213 1.00 36.92 45 CYS D CA 1
ATOM 5281 C C . CYS D 1 50 ? 19.585 63.993 -4.823 1.00 39.09 45 CYS D C 1
ATOM 5282 O O . CYS D 1 50 ? 19.938 63.599 -3.710 1.00 30.30 45 CYS D O 1
ATOM 5285 N N . SER D 1 51 ? 19.078 63.190 -5.752 1.00 39.96 46 SER D N 1
ATOM 5286 C CA . SER D 1 51 ? 18.778 61.787 -5.487 1.00 43.86 46 SER D CA 1
ATOM 5287 C C . SER D 1 51 ? 20.029 60.916 -5.393 1.00 43.72 46 SER D C 1
ATOM 5288 O O . SER D 1 51 ? 19.963 59.779 -4.928 1.00 42.65 46 SER D O 1
ATOM 5291 N N . GLU D 1 52 ? 21.166 61.449 -5.829 1.00 42.83 47 GLU D N 1
ATOM 5292 C CA . GLU D 1 52 ? 22.412 60.686 -5.823 1.00 39.71 47 GLU D CA 1
ATOM 5293 C C . GLU D 1 52 ? 22.938 60.454 -4.408 1.00 36.40 47 GLU D C 1
ATOM 5294 O O . GLU D 1 52 ? 23.770 59.574 -4.185 1.00 40.80 47 GLU D O 1
ATOM 5300 N N . PHE D 1 53 ? 22.452 61.245 -3.456 1.00 36.34 48 PHE D N 1
ATOM 5301 C CA . PHE D 1 53 ? 22.842 61.084 -2.058 1.00 33.17 48 PHE D CA 1
ATOM 5302 C C . PHE D 1 53 ? 22.284 59.792 -1.475 1.00 36.73 48 PHE D C 1
ATOM 5303 O O . PHE D 1 53 ? 21.180 59.372 -1.819 1.00 43.23 48 PHE D O 1
ATOM 5311 N N . ALA D 1 54 ? 23.053 59.167 -0.590 1.00 33.06 49 ALA D N 1
ATOM 5312 C CA . ALA D 1 54 ? 22.599 57.963 0.091 1.00 34.32 49 ALA D CA 1
ATOM 5313 C C . ALA D 1 54 ? 21.603 58.327 1.186 1.00 34.14 49 ALA D C 1
ATOM 5314 O O . ALA D 1 54 ? 20.550 57.700 1.311 1.00 33.43 49 ALA D O 1
ATOM 5316 N N . GLN D 1 55 ? 21.945 59.348 1.969 1.00 24.42 50 GLN D N 1
ATOM 5317 C CA . GLN D 1 55 ? 21.071 59.854 3.024 1.00 32.20 50 GLN D CA 1
ATOM 5318 C C . GLN D 1 55 ? 21.579 61.198 3.547 1.00 30.86 50 GLN D C 1
ATOM 5319 O O . GLN D 1 55 ? 22.775 61.486 3.486 1.00 30.30 50 GLN D O 1
ATOM 5325 N N . THR D 1 56 ? 20.660 62.020 4.045 1.00 32.60 51 THR D N 1
ATOM 5326 C CA . THR D 1 56 ? 21.007 63.294 4.663 1.00 26.34 51 THR D CA 1
ATOM 5327 C C . THR D 1 56 ? 20.740 63.239 6.165 1.00 21.15 51 THR D C 1
ATOM 5328 O O . THR D 1 56 ? 19.622 62.961 6.591 1.00 22.28 51 THR D O 1
ATOM 5332 N N . LEU D 1 57 ? 21.769 63.498 6.965 1.00 20.40 52 LEU D N 1
ATOM 5333 C CA . LEU D 1 57 ? 21.637 63.412 8.416 1.00 21.93 52 LEU D CA 1
ATOM 5334 C C . LEU D 1 57 ? 21.623 64.785 9.078 1.00 28.24 52 LEU D C 1
ATOM 5335 O O . LEU D 1 57 ? 22.539 65.586 8.894 1.00 29.92 52 LEU D O 1
ATOM 5340 N N . VAL D 1 58 ? 20.577 65.042 9.856 1.00 28.05 53 VAL D N 1
ATOM 5341 C CA . VAL D 1 58 ? 20.465 66.283 10.610 1.00 28.43 53 VAL D CA 1
ATOM 5342 C C . VAL D 1 58 ? 20.812 66.029 12.070 1.00 34.15 53 VAL D C 1
ATOM 5343 O O . VAL D 1 58 ? 20.152 65.239 12.745 1.00 41.29 53 VAL D O 1
ATOM 5347 N N . VAL D 1 59 ? 21.852 66.700 12.553 1.00 32.12 54 VAL D N 1
ATOM 5348 C CA . VAL D 1 59 ? 22.272 66.554 13.940 1.00 30.25 54 VAL D CA 1
ATOM 5349 C C . VAL D 1 59 ? 21.679 67.672 14.786 1.00 35.88 54 VAL D C 1
ATOM 5350 O O . VAL D 1 59 ? 21.932 68.848 14.534 1.00 38.55 54 VAL D O 1
ATOM 5354 N N . ILE D 1 60 ? 20.887 67.304 15.787 1.00 37.63 55 ILE D N 1
ATOM 5355 C CA . ILE D 1 60 ? 20.314 68.285 16.699 1.00 42.64 55 ILE D CA 1
ATOM 5356 C C . ILE D 1 60 ? 20.791 68.009 18.118 1.00 51.56 55 ILE D C 1
ATOM 5357 O O . ILE D 1 60 ? 21.283 66.921 18.418 1.00 51.80 55 ILE D O 1
ATOM 5362 N N . SER D 1 61 ? 20.644 69.004 18.987 1.00 55.29 56 SER D N 1
ATOM 5363 C CA . SER D 1 61 ? 21.050 68.875 20.380 1.00 56.10 56 SER D CA 1
ATOM 5364 C C . SER D 1 61 ? 20.179 67.852 21.103 1.00 59.49 56 SER D C 1
ATOM 5365 O O . SER D 1 61 ? 18.987 67.738 20.815 1.00 58.33 56 SER D O 1
ATOM 5368 N N . PRO D 1 62 ? 20.779 67.099 22.041 1.00 64.58 57 PRO D N 1
ATOM 5369 C CA . PRO D 1 62 ? 20.078 66.065 22.812 1.00 68.25 57 PRO D CA 1
ATOM 5370 C C . PRO D 1 62 ? 18.838 66.583 23.536 1.00 77.73 57 PRO D C 1
ATOM 5371 O O . PRO D 1 62 ? 17.904 65.819 23.777 1.00 82.02 57 PRO D O 1
ATOM 5375 N N . ASP D 1 63 ? 18.834 67.868 23.874 1.00 81.62 58 ASP D N 1
ATOM 5376 C CA . ASP D 1 63 ? 17.701 68.473 24.564 1.00 89.86 58 ASP D CA 1
ATOM 5377 C C . ASP D 1 63 ? 17.030 69.536 23.699 1.00 93.60 58 ASP D C 1
ATOM 5378 O O . ASP D 1 63 ? 16.870 70.681 24.120 1.00 98.79 58 ASP D O 1
ATOM 5380 N N . ASP D 1 64 ? 16.640 69.149 22.488 1.00 89.90 59 ASP D N 1
ATOM 5381 C CA . ASP D 1 64 ? 15.961 70.063 21.576 1.00 86.98 59 ASP D CA 1
ATOM 5382 C C . ASP D 1 64 ? 14.470 69.746 21.503 1.00 86.14 59 ASP D C 1
ATOM 5383 O O . ASP D 1 64 ? 14.080 68.606 21.252 1.00 88.16 59 ASP D O 1
ATOM 5388 N N . ALA D 1 65 ? 13.642 70.762 21.725 1.00 83.10 60 ALA D N 1
ATOM 5389 C CA . ALA D 1 65 ? 12.194 70.587 21.702 1.00 79.25 60 ALA D CA 1
ATOM 5390 C C . ALA D 1 65 ? 11.538 71.548 20.718 1.00 73.47 60 ALA D C 1
ATOM 5391 O O . ALA D 1 65 ? 10.512 72.157 21.021 1.00 75.54 60 ALA D O 1
ATOM 5393 N N . HIS D 1 66 ? 12.134 71.680 19.537 1.00 68.03 61 HIS D N 1
ATOM 5394 C CA . HIS D 1 66 ? 11.599 72.559 18.505 1.00 70.27 61 HIS D CA 1
ATOM 5395 C C . HIS D 1 66 ? 11.442 71.838 17.172 1.00 67.82 61 HIS D C 1
ATOM 5396 O O . HIS D 1 66 ? 10.696 72.287 16.301 1.00 64.99 61 HIS D O 1
ATOM 5403 N N . PHE D 1 67 ? 12.147 70.722 17.012 1.00 65.97 62 PHE D N 1
ATOM 5404 C CA . PHE D 1 67 ? 12.113 69.990 15.752 1.00 59.40 62 PHE D CA 1
ATOM 5405 C C . PHE D 1 67 ? 10.822 69.194 15.591 1.00 57.26 62 PHE D C 1
ATOM 5406 O O . PHE D 1 67 ? 10.472 68.370 16.437 1.00 55.79 62 PHE D O 1
ATOM 5414 N N . ASP D 1 68 ? 10.121 69.452 14.491 1.00 57.34 63 ASP D N 1
ATOM 5415 C CA . ASP D 1 68 ? 8.905 68.725 14.154 1.00 58.28 63 ASP D CA 1
ATOM 5416 C C . ASP D 1 68 ? 9.070 68.097 12.774 1.00 52.13 63 ASP D C 1
ATOM 5417 O O . ASP D 1 68 ? 9.254 68.804 11.782 1.00 52.59 63 ASP D O 1
ATOM 5422 N N . ALA D 1 69 ? 9.005 66.771 12.718 1.00 51.32 64 ALA D N 1
ATOM 5423 C CA . ALA D 1 69 ? 9.220 66.037 11.475 1.00 42.08 64 ALA D CA 1
ATOM 5424 C C . ALA D 1 69 ? 8.191 66.409 10.409 1.00 50.77 64 ALA D C 1
ATOM 5425 O O . ALA D 1 69 ? 8.485 66.378 9.214 1.00 48.46 64 ALA D O 1
ATOM 5427 N N . ARG D 1 70 ? 6.988 66.765 10.850 1.00 46.79 65 ARG D N 1
ATOM 5428 C CA . ARG D 1 70 ? 5.903 67.111 9.939 1.00 48.94 65 ARG D CA 1
ATOM 5429 C C . ARG D 1 70 ? 6.185 68.404 9.176 1.00 53.78 65 ARG D C 1
ATOM 5430 O O . ARG D 1 70 ? 5.611 68.643 8.113 1.00 49.31 65 ARG D O 1
ATOM 5438 N N . ARG D 1 71 ? 7.070 69.233 9.719 1.00 46.57 66 ARG D N 1
ATOM 5439 C CA . ARG D 1 71 ? 7.434 70.488 9.073 1.00 48.52 66 ARG D CA 1
ATOM 5440 C C . ARG D 1 71 ? 8.440 70.256 7.952 1.00 49.25 66 ARG D C 1
ATOM 5441 O O . ARG D 1 71 ? 8.830 71.190 7.252 1.00 52.31 66 ARG D O 1
ATOM 5449 N N . PHE D 1 72 ? 8.857 69.005 7.789 1.00 48.08 67 PHE D N 1
ATOM 5450 C CA . PHE D 1 72 ? 9.806 68.640 6.745 1.00 45.85 67 PHE D CA 1
ATOM 5451 C C . PHE D 1 72 ? 9.361 67.358 6.048 1.00 44.14 67 PHE D C 1
ATOM 5452 O O . PHE D 1 72 ? 10.187 66.583 5.564 1.00 44.45 67 PHE D O 1
ATOM 5460 N N . ALA D 1 73 ? 8.050 67.143 6.005 1.00 44.36 68 ALA D N 1
ATOM 5461 C CA . ALA D 1 73 ? 7.483 65.949 5.390 1.00 47.68 68 ALA D CA 1
ATOM 5462 C C . ALA D 1 73 ? 7.695 65.953 3.880 1.00 47.90 68 ALA D C 1
ATOM 5463 O O . ALA D 1 73 ? 7.629 67.000 3.236 1.00 47.51 68 ALA D O 1
ATOM 5465 N N . GLY D 1 74 ? 7.948 64.774 3.321 1.00 45.82 69 GLY D N 1
ATOM 5466 C CA . GLY D 1 74 ? 8.189 64.639 1.897 1.00 48.94 69 GLY D CA 1
ATOM 5467 C C . GLY D 1 74 ? 9.660 64.702 1.538 1.00 49.35 69 GLY D C 1
ATOM 5468 O O . GLY D 1 74 ? 10.056 64.356 0.425 1.00 54.67 69 GLY D O 1
ATOM 5469 N N . LEU D 1 75 ? 10.474 65.148 2.489 1.00 42.98 70 LEU D N 1
ATOM 5470 C CA . LEU D 1 75 ? 11.911 65.263 2.279 1.00 40.73 70 LEU D CA 1
ATOM 5471 C C . LEU D 1 75 ? 12.639 64.049 2.853 1.00 36.28 70 LEU D C 1
ATOM 5472 O O . LEU D 1 75 ? 12.294 63.557 3.927 1.00 33.92 70 LEU D O 1
ATOM 5477 N N . ARG D 1 76 ? 13.646 63.570 2.131 1.00 38.64 71 ARG D N 1
ATOM 5478 C CA . ARG D 1 76 ? 14.391 62.386 2.543 1.00 37.14 71 ARG D CA 1
ATOM 5479 C C . ARG D 1 76 ? 15.583 62.762 3.419 1.00 32.22 71 ARG D C 1
ATOM 5480 O O . ARG D 1 76 ? 16.569 63.315 2.935 1.00 27.05 71 ARG D O 1
ATOM 5488 N N . PHE D 1 77 ? 15.482 62.454 4.709 1.00 28.75 72 PHE D N 1
ATOM 5489 C CA . PHE D 1 77 ? 16.522 62.805 5.671 1.00 28.83 72 PHE D CA 1
ATOM 5490 C C . PHE D 1 77 ? 16.342 62.036 6.976 1.00 31.19 72 PHE D C 1
ATOM 5491 O O . PHE D 1 77 ? 15.257 61.533 7.262 1.00 31.75 72 PHE D O 1
ATOM 5499 N N . ALA D 1 78 ? 17.408 61.959 7.767 1.00 26.22 73 ALA D N 1
ATOM 5500 C CA . ALA D 1 78 ? 17.339 61.349 9.091 1.00 34.30 73 ALA D CA 1
ATOM 5501 C C . ALA D 1 78 ? 17.778 62.352 10.154 1.00 34.53 73 ALA D C 1
ATOM 5502 O O . ALA D 1 78 ? 18.510 63.296 9.859 1.00 35.40 73 ALA D O 1
ATOM 5504 N N . VAL D 1 79 ? 17.326 62.148 11.389 1.00 33.83 74 VAL D N 1
ATOM 5505 C CA . VAL D 1 79 ? 17.632 63.071 12.476 1.00 39.65 74 VAL D CA 1
ATOM 5506 C C . VAL D 1 79 ? 18.084 62.328 13.727 1.00 44.88 74 VAL D C 1
ATOM 5507 O O . VAL D 1 79 ? 17.435 61.378 14.167 1.00 49.48 74 VAL D O 1
ATOM 5511 N N . ARG D 1 80 ? 19.203 62.771 14.294 1.00 44.79 75 ARG D N 1
ATOM 5512 C CA A ARG D 1 80 ? 19.744 62.178 15.511 0.45 46.14 75 ARG D CA 1
ATOM 5513 C CA B ARG D 1 80 ? 19.728 62.178 15.517 0.55 46.20 75 ARG D CA 1
ATOM 5514 C C . ARG D 1 80 ? 20.034 63.246 16.559 1.00 46.96 75 ARG D C 1
ATOM 5515 O O . ARG D 1 80 ? 20.551 64.316 16.236 1.00 40.35 75 ARG D O 1
ATOM 5530 N N . ARG D 1 81 ? 19.703 62.950 17.811 1.00 55.12 76 ARG D N 1
ATOM 5531 C CA . ARG D 1 81 ? 19.976 63.868 18.910 1.00 63.09 76 ARG D CA 1
ATOM 5532 C C . ARG D 1 81 ? 21.364 63.605 19.479 1.00 64.24 76 ARG D C 1
ATOM 5533 O O . ARG D 1 81 ? 21.510 63.196 20.631 1.00 71.10 76 ARG D O 1
ATOM 5541 N N . CYS D 1 82 ? 22.379 63.841 18.656 1.00 59.40 77 CYS D N 1
ATOM 5542 C CA . CYS D 1 82 ? 23.763 63.615 19.051 1.00 56.39 77 CYS D CA 1
ATOM 5543 C C . CYS D 1 82 ? 24.583 64.893 18.925 1.00 57.34 77 CYS D C 1
ATOM 5544 O O . CYS D 1 82 ? 25.781 64.846 18.645 1.00 58.80 77 CYS D O 1
ATOM 5547 N N . GLY D 1 83 ? 23.931 66.034 19.128 1.00 57.38 78 GLY D N 1
ATOM 5548 C CA . GLY D 1 83 ? 24.601 67.319 19.061 1.00 60.24 78 GLY D CA 1
ATOM 5549 C C . GLY D 1 83 ? 25.683 67.477 20.111 1.00 63.86 78 GLY D C 1
ATOM 5550 O O . GLY D 1 83 ? 25.625 66.856 21.172 1.00 65.98 78 GLY D O 1
ATOM 5551 N N . GLY D 1 84 ? 26.676 68.309 19.813 1.00 63.01 79 GLY D N 1
ATOM 5552 C CA . GLY D 1 84 ? 27.779 68.533 20.729 1.00 63.06 79 GLY D CA 1
ATOM 5553 C C . GLY D 1 84 ? 27.784 69.924 21.333 1.00 63.52 79 GLY D C 1
ATOM 5554 O O . GLY D 1 84 ? 26.931 70.752 21.011 1.00 61.15 79 GLY D O 1
ATOM 5555 N N . ALA D 1 85 ? 28.748 70.178 22.214 1.00 65.48 80 ALA D N 1
ATOM 5556 C CA . ALA D 1 85 ? 28.881 71.483 22.852 1.00 69.59 80 ALA D CA 1
ATOM 5557 C C . ALA D 1 85 ? 29.299 72.539 21.834 1.00 66.25 80 ALA D C 1
ATOM 5558 O O . ALA D 1 85 ? 28.952 73.713 21.964 1.00 65.89 80 ALA D O 1
ATOM 5560 N N . SER D 1 86 ? 30.047 72.111 20.823 1.00 62.92 81 SER D N 1
ATOM 5561 C CA . SER D 1 86 ? 30.469 73.000 19.748 1.00 60.30 81 SER D CA 1
ATOM 5562 C C . SER D 1 86 ? 30.014 72.448 18.403 1.00 55.93 81 SER D C 1
ATOM 5563 O O . SER D 1 86 ? 29.538 71.316 18.319 1.00 57.32 81 SER D O 1
ATOM 5566 N N . ARG D 1 87 ? 30.156 73.252 17.354 1.00 54.35 82 ARG D N 1
ATOM 5567 C CA . ARG D 1 87 ? 29.816 72.813 16.006 1.00 49.54 82 ARG D CA 1
ATOM 5568 C C . ARG D 1 87 ? 30.689 71.635 15.590 1.00 48.99 82 ARG D C 1
ATOM 5569 O O . ARG D 1 87 ? 30.200 70.656 15.025 1.00 47.36 82 ARG D O 1
ATOM 5577 N N . GLN D 1 88 ? 31.982 71.740 15.878 1.00 47.01 83 GLN D N 1
ATOM 5578 C CA . GLN D 1 88 ? 32.942 70.703 15.519 1.00 41.84 83 GLN D CA 1
ATOM 5579 C C . GLN D 1 88 ? 32.614 69.387 16.217 1.00 38.50 83 GLN D C 1
ATOM 5580 O O . GLN D 1 88 ? 32.808 68.309 15.655 1.00 37.35 83 GLN D O 1
ATOM 5586 N N . ALA D 1 89 ? 32.110 69.484 17.443 1.00 39.32 84 ALA D N 1
ATOM 5587 C CA . ALA D 1 89 ? 31.718 68.302 18.200 1.00 42.13 84 ALA D CA 1
ATOM 5588 C C . ALA D 1 89 ? 30.518 67.619 17.552 1.00 44.74 84 ALA D C 1
ATOM 5589 O O . ALA D 1 89 ? 30.513 66.404 17.363 1.00 45.63 84 ALA D O 1
ATOM 5591 N N . SER D 1 90 ? 29.507 68.412 17.208 1.00 46.25 85 SER D N 1
ATOM 5592 C CA . SER D 1 90 ? 28.288 67.892 16.595 1.00 45.00 85 SER D CA 1
ATOM 5593 C C . SER D 1 90 ? 28.571 67.238 15.245 1.00 37.79 85 SER D C 1
ATOM 5594 O O . SER D 1 90 ? 27.900 66.281 14.859 1.00 36.49 85 SER D O 1
ATOM 5597 N N . VAL D 1 91 ? 29.566 67.759 14.534 1.00 35.97 86 VAL D N 1
ATOM 5598 C CA . VAL D 1 91 ? 29.938 67.223 13.230 1.00 35.97 86 VAL D CA 1
ATOM 5599 C C . VAL D 1 91 ? 30.533 65.824 13.366 1.00 39.82 86 VAL D C 1
ATOM 5600 O O . VAL D 1 91 ? 30.089 64.889 12.700 1.00 42.96 86 VAL D O 1
ATOM 5604 N N . MET D 1 92 ? 31.532 65.682 14.231 1.00 42.51 87 MET D N 1
ATOM 5605 C CA . MET D 1 92 ? 32.204 64.398 14.407 1.00 46.13 87 MET D CA 1
ATOM 5606 C C . MET D 1 92 ? 31.250 63.345 14.958 1.00 41.53 87 MET D C 1
ATOM 5607 O O . MET D 1 92 ? 31.317 62.178 14.575 1.00 39.30 87 MET D O 1
ATOM 5612 N N . ASN D 1 93 ? 30.363 63.765 15.855 1.00 42.34 88 ASN D N 1
ATOM 5613 C CA . ASN D 1 93 ? 29.345 62.874 16.401 1.00 46.91 88 ASN D CA 1
ATOM 5614 C C . ASN D 1 93 ? 28.432 62.362 15.293 1.00 47.54 88 ASN D C 1
ATOM 5615 O O . ASN D 1 93 ? 27.966 61.223 15.335 1.00 52.20 88 ASN D O 1
ATOM 5620 N N . GLY D 1 94 ? 28.183 63.212 14.302 1.00 41.17 89 GLY D N 1
ATOM 5621 C CA . GLY D 1 94 ? 27.380 62.834 13.154 1.00 32.40 89 GLY D CA 1
ATOM 5622 C C . GLY D 1 94 ? 28.124 61.924 12.197 1.00 28.24 89 GLY D C 1
ATOM 5623 O O . GLY D 1 94 ? 27.535 61.021 11.607 1.00 30.57 89 GLY D O 1
ATOM 5624 N N . LEU D 1 95 ? 29.423 62.169 12.042 1.00 28.45 90 LEU D N 1
ATOM 5625 C CA . LEU D 1 95 ? 30.270 61.330 11.200 1.00 29.71 90 LEU D CA 1
ATOM 5626 C C . LEU D 1 95 ? 30.306 59.908 11.744 1.00 33.66 90 LEU D C 1
ATOM 5627 O O . LEU D 1 95 ? 30.253 58.938 10.986 1.00 37.37 90 LEU D O 1
ATOM 5632 N N . ILE D 1 96 ? 30.399 59.796 13.065 1.00 31.66 91 ILE D N 1
ATOM 5633 C CA . ILE D 1 96 ? 30.348 58.505 13.736 1.00 34.30 91 ILE D CA 1
ATOM 5634 C C . ILE D 1 96 ? 28.975 57.880 13.521 1.00 36.73 91 ILE D C 1
ATOM 5635 O O . ILE D 1 96 ? 28.853 56.675 13.298 1.00 41.31 91 ILE D O 1
ATOM 5640 N N . GLN D 1 97 ? 27.943 58.715 13.576 1.00 32.97 92 GLN D N 1
ATOM 5641 C CA . GLN D 1 97 ? 26.570 58.251 13.435 1.00 37.66 92 GLN D CA 1
ATOM 5642 C C . GLN D 1 97 ? 26.272 57.801 12.005 1.00 33.21 92 GLN D C 1
ATOM 5643 O O . GLN D 1 97 ? 25.368 56.999 11.775 1.00 32.78 92 GLN D O 1
ATOM 5649 N N . LEU D 1 98 ? 27.034 58.321 11.047 1.00 30.48 93 LEU D N 1
ATOM 5650 C CA . LEU D 1 98 ? 26.828 57.989 9.639 1.00 30.83 93 LEU D CA 1
ATOM 5651 C C . LEU D 1 98 ? 27.134 56.523 9.345 1.00 33.93 93 LEU D C 1
ATOM 5652 O O . LEU D 1 98 ? 26.568 55.940 8.420 1.00 39.25 93 LEU D O 1
ATOM 5657 N N . ALA D 1 99 ? 28.027 55.932 10.134 1.00 31.30 94 ALA D N 1
ATOM 5658 C CA . ALA D 1 99 ? 28.399 54.530 9.962 1.00 34.61 94 ALA D CA 1
ATOM 5659 C C . ALA D 1 99 ? 27.194 53.612 10.151 1.00 40.98 94 ALA D C 1
ATOM 5660 O O . ALA D 1 99 ? 27.141 52.517 9.590 1.00 45.76 94 ALA D O 1
ATOM 5662 N N . GLU D 1 100 ? 26.231 54.071 10.942 1.00 42.70 95 GLU D N 1
ATOM 5663 C CA . GLU D 1 100 ? 25.010 53.318 11.205 1.00 46.33 95 GLU D CA 1
ATOM 5664 C C . GLU D 1 100 ? 24.159 53.189 9.944 1.00 42.01 95 GLU D C 1
ATOM 5665 O O . GLU D 1 100 ? 23.424 52.215 9.776 1.00 39.22 95 GLU D O 1
ATOM 5671 N N . PHE D 1 101 ? 24.268 54.172 9.056 1.00 39.99 96 PHE D N 1
ATOM 5672 C CA . PHE D 1 101 ? 23.484 54.178 7.826 1.00 36.07 96 PHE D CA 1
ATOM 5673 C C . PHE D 1 101 ? 24.194 53.435 6.696 1.00 40.69 96 PHE D C 1
ATOM 5674 O O . PHE D 1 101 ? 23.709 53.403 5.565 1.00 41.21 96 PHE D O 1
ATOM 5682 N N . GLY D 1 102 ? 25.341 52.840 7.006 1.00 45.76 97 GLY D N 1
ATOM 5683 C CA . GLY D 1 102 ? 26.080 52.058 6.031 1.00 41.44 97 GLY D CA 1
ATOM 5684 C C . GLY D 1 102 ? 27.225 52.801 5.371 1.00 36.46 97 GLY D C 1
ATOM 5685 O O . GLY D 1 102 ? 27.784 52.340 4.376 1.00 37.94 97 GLY D O 1
ATOM 5686 N N . ALA D 1 103 ? 27.576 53.956 5.925 1.00 27.41 98 ALA D N 1
ATOM 5687 C CA . ALA D 1 103 ? 28.671 54.753 5.387 1.00 32.33 98 ALA D CA 1
ATOM 5688 C C . ALA D 1 103 ? 30.017 54.138 5.747 1.00 27.88 98 ALA D C 1
ATOM 5689 O O . ALA D 1 103 ? 30.192 53.615 6.846 1.00 31.92 98 ALA D O 1
ATOM 5691 N N . THR D 1 104 ? 30.963 54.197 4.816 1.00 34.85 99 THR D N 1
ATOM 5692 C CA . THR D 1 104 ? 32.322 53.739 5.083 1.00 33.82 99 THR D CA 1
ATOM 5693 C C . THR D 1 104 ? 33.283 54.922 5.069 1.00 33.68 99 THR D C 1
ATOM 5694 O O . THR D 1 104 ? 32.921 56.021 4.646 1.00 34.20 99 THR D O 1
ATOM 5698 N N . ASP D 1 105 ? 34.510 54.688 5.524 1.00 34.20 100 ASP D N 1
ATOM 5699 C CA . ASP D 1 105 ? 35.508 55.746 5.643 1.00 33.20 100 ASP D CA 1
ATOM 5700 C C . ASP D 1 105 ? 35.922 56.333 4.295 1.00 33.62 100 ASP D C 1
ATOM 5701 O O . ASP D 1 105 ? 36.479 57.430 4.236 1.00 39.75 100 ASP D O 1
ATOM 5706 N N . ALA D 1 106 ? 35.647 55.606 3.218 1.00 30.96 101 ALA D N 1
ATOM 5707 C CA . ALA D 1 106 ? 36.036 56.041 1.882 1.00 31.45 101 ALA D CA 1
ATOM 5708 C C . ALA D 1 106 ? 34.911 56.795 1.173 1.00 41.67 101 ALA D C 1
ATOM 5709 O O . ALA D 1 106 ? 35.084 57.261 0.046 1.00 43.96 101 ALA D O 1
ATOM 5711 N N . ASP D 1 107 ? 33.762 56.912 1.831 1.00 32.94 102 ASP D N 1
ATOM 5712 C CA . ASP D 1 107 ? 32.614 57.596 1.243 1.00 30.22 102 ASP D CA 1
ATOM 5713 C C . ASP D 1 107 ? 32.679 59.104 1.474 1.00 34.63 102 ASP D C 1
ATOM 5714 O O . ASP D 1 107 ? 33.230 59.565 2.474 1.00 32.89 102 ASP D O 1
ATOM 5719 N N . TRP D 1 108 ? 32.112 59.865 0.543 1.00 35.12 103 TRP D N 1
ATOM 5720 C CA . TRP D 1 108 ? 32.093 61.321 0.645 1.00 31.83 103 TRP D CA 1
ATOM 5721 C C . TRP D 1 108 ? 31.038 61.805 1.634 1.00 35.01 103 TRP D C 1
ATOM 5722 O O . TRP D 1 108 ? 29.963 61.215 1.752 1.00 33.84 103 TRP D O 1
ATOM 5733 N N . VAL D 1 109 ? 31.353 62.887 2.338 1.00 33.95 104 VAL D N 1
ATOM 5734 C CA . VAL D 1 109 ? 30.379 63.560 3.184 1.00 29.40 104 VAL D CA 1
ATOM 5735 C C . VAL D 1 109 ? 30.383 65.051 2.861 1.00 30.34 104 VAL D C 1
ATOM 5736 O O . VAL D 1 109 ? 31.438 65.680 2.777 1.00 33.31 104 VAL D O 1
ATOM 5740 N N . LEU D 1 110 ? 29.196 65.608 2.651 1.00 28.75 105 LEU D N 1
ATOM 5741 C CA . LEU D 1 110 ? 29.060 67.036 2.399 1.00 25.36 105 LEU D CA 1
ATOM 5742 C C . LEU D 1 110 ? 28.425 67.717 3.601 1.00 21.21 105 LEU D C 1
ATOM 5743 O O . LEU D 1 110 ? 27.234 67.555 3.859 1.00 26.01 105 LEU D O 1
ATOM 5748 N N . VAL D 1 111 ? 29.229 68.475 4.338 1.00 21.85 106 VAL D N 1
ATOM 5749 C CA . VAL D 1 111 ? 28.752 69.151 5.538 1.00 23.66 106 VAL D CA 1
ATOM 5750 C C . VAL D 1 111 ? 28.264 70.552 5.198 1.00 24.49 106 VAL D C 1
ATOM 5751 O O . VAL D 1 111 ? 29.033 71.386 4.723 1.00 30.11 106 VAL D O 1
ATOM 5755 N N . HIS D 1 112 ? 26.986 70.810 5.449 1.00 22.46 107 HIS D N 1
ATOM 5756 C CA . HIS D 1 112 ? 26.401 72.108 5.145 1.00 23.01 107 HIS D CA 1
ATOM 5757 C C . HIS D 1 112 ? 25.759 72.734 6.377 1.00 29.38 107 HIS D C 1
ATOM 5758 O O . HIS D 1 112 ? 24.977 72.093 7.075 1.00 31.77 107 HIS D O 1
ATOM 5765 N N . ASP D 1 113 ? 26.097 73.992 6.636 1.00 35.62 108 ASP D N 1
ATOM 5766 C CA . ASP D 1 113 ? 25.510 74.729 7.747 1.00 38.33 108 ASP D CA 1
ATOM 5767 C C . ASP D 1 113 ? 24.079 75.132 7.411 1.00 38.60 108 ASP D C 1
ATOM 5768 O O . ASP D 1 113 ? 23.812 75.658 6.331 1.00 36.54 108 ASP D O 1
ATOM 5770 N N . ALA D 1 114 ? 23.164 74.887 8.343 1.00 39.12 109 ALA D N 1
ATOM 5771 C CA . ALA D 1 114 ? 21.750 75.177 8.128 1.00 41.52 109 ALA D CA 1
ATOM 5772 C C . ALA D 1 114 ? 21.479 76.680 8.107 1.00 45.45 109 ALA D C 1
ATOM 5773 O O . ALA D 1 114 ? 20.372 77.114 7.792 1.00 46.47 109 ALA D O 1
ATOM 5775 N N . ALA D 1 115 ? 22.496 77.469 8.441 1.00 43.51 110 ALA D N 1
ATOM 5776 C CA . ALA D 1 115 ? 22.380 78.923 8.428 1.00 38.98 110 ALA D CA 1
ATOM 5777 C C . ALA D 1 115 ? 22.536 79.475 7.014 1.00 33.47 110 ALA D C 1
ATOM 5778 O O . ALA D 1 115 ? 22.483 80.686 6.805 1.00 34.37 110 ALA D O 1
ATOM 5780 N N . ARG D 1 116 ? 22.732 78.582 6.048 1.00 30.93 111 ARG D N 1
ATOM 5781 C CA . ARG D 1 116 ? 22.813 78.971 4.644 1.00 31.46 111 ARG D CA 1
ATOM 5782 C C . ARG D 1 116 ? 21.688 78.314 3.847 1.00 33.60 111 ARG D C 1
ATOM 5783 O O . ARG D 1 116 ? 21.901 77.294 3.192 1.00 38.35 111 ARG D O 1
ATOM 5791 N N . PRO D 1 117 ? 20.483 78.902 3.902 1.00 33.86 112 PRO D N 1
ATOM 5792 C CA . PRO D 1 117 ? 19.294 78.344 3.248 1.00 38.89 112 PRO D CA 1
ATOM 5793 C C . PRO D 1 117 ? 19.289 78.526 1.731 1.00 36.83 112 PRO D C 1
ATOM 5794 O O . PRO D 1 117 ? 18.491 77.891 1.041 1.00 40.89 112 PRO D O 1
ATOM 5798 N N . GLY D 1 118 ? 20.169 79.383 1.226 1.00 32.66 113 GLY D N 1
ATOM 5799 C CA . GLY D 1 118 ? 20.217 79.679 -0.194 1.00 29.90 113 GLY D CA 1
ATOM 5800 C C . GLY D 1 118 ? 20.941 78.643 -1.032 1.00 35.22 113 GLY D C 1
ATOM 5801 O O . GLY D 1 118 ? 21.160 78.848 -2.228 1.00 26.62 113 GLY D O 1
ATOM 5802 N N . ILE D 1 119 ? 21.313 77.530 -0.405 1.00 34.47 114 ILE D N 1
ATOM 5803 C CA . ILE D 1 119 ? 22.003 76.449 -1.098 1.00 31.12 114 ILE D CA 1
ATOM 5804 C C . ILE D 1 119 ? 21.100 75.865 -2.186 1.00 36.00 114 ILE D C 1
ATOM 5805 O O . ILE D 1 119 ? 19.900 75.678 -1.981 1.00 42.54 114 ILE D O 1
ATOM 5810 N N . THR D 1 120 ? 21.683 75.599 -3.350 1.00 35.25 115 THR D N 1
ATOM 5811 C CA . THR D 1 120 ? 20.933 75.068 -4.483 1.00 38.54 115 THR D CA 1
ATOM 5812 C C . THR D 1 120 ? 21.496 73.719 -4.920 1.00 37.68 115 THR D C 1
ATOM 5813 O O . THR D 1 120 ? 22.679 73.447 -4.718 1.00 26.58 115 THR D O 1
ATOM 5817 N N . PRO D 1 121 ? 20.644 72.864 -5.510 1.00 33.71 116 PRO D N 1
ATOM 5818 C CA . PRO D 1 121 ? 21.093 71.573 -6.045 1.00 40.08 116 PRO D CA 1
ATOM 5819 C C . PRO D 1 121 ? 22.178 71.719 -7.112 1.00 41.04 116 PRO D C 1
ATOM 5820 O O . PRO D 1 121 ? 23.041 70.850 -7.231 1.00 40.86 116 PRO D O 1
ATOM 5824 N N . ALA D 1 122 ? 22.130 72.809 -7.872 1.00 34.99 117 ALA D N 1
ATOM 5825 C CA . ALA D 1 122 ? 23.110 73.059 -8.923 1.00 36.96 117 ALA D CA 1
ATOM 5826 C C . ALA D 1 122 ? 24.494 73.324 -8.337 1.00 37.90 117 ALA D C 1
ATOM 5827 O O . ALA D 1 122 ? 25.503 72.865 -8.874 1.00 35.58 117 ALA D O 1
ATOM 5829 N N . LEU D 1 123 ? 24.534 74.068 -7.236 1.00 35.15 118 LEU D N 1
ATOM 5830 C CA . LEU D 1 123 ? 25.793 74.387 -6.571 1.00 36.11 118 LEU D CA 1
ATOM 5831 C C . LEU D 1 123 ? 26.366 73.152 -5.881 1.00 36.85 118 LEU D C 1
ATOM 5832 O O . LEU D 1 123 ? 27.578 72.935 -5.882 1.00 35.89 118 LEU D O 1
ATOM 5837 N N . ILE D 1 124 ? 25.484 72.349 -5.291 1.00 36.39 119 ILE D N 1
ATOM 5838 C CA . ILE D 1 124 ? 25.880 71.098 -4.655 1.00 33.12 119 ILE D CA 1
ATOM 5839 C C . ILE D 1 124 ? 26.539 70.182 -5.677 1.00 31.22 119 ILE D C 1
ATOM 5840 O O . ILE D 1 124 ? 27.593 69.603 -5.419 1.00 33.24 119 ILE D O 1
ATOM 5845 N N . ARG D 1 125 ? 25.916 70.070 -6.845 1.00 30.55 120 ARG D N 1
ATOM 5846 C CA . ARG D 1 125 ? 26.411 69.197 -7.902 1.00 31.19 120 ARG D CA 1
ATOM 5847 C C . ARG D 1 125 ? 27.639 69.780 -8.592 1.00 33.71 120 ARG D C 1
ATOM 5848 O O . ARG D 1 125 ? 28.461 69.044 -9.136 1.00 37.79 120 ARG D O 1
ATOM 5856 N N . THR D 1 126 ? 27.762 71.103 -8.567 1.00 36.26 121 THR D N 1
ATOM 5857 C CA . THR D 1 126 ? 28.951 71.762 -9.095 1.00 32.99 121 THR D CA 1
ATOM 5858 C C . THR D 1 126 ? 30.153 71.396 -8.230 1.00 36.75 121 THR D C 1
ATOM 5859 O O . THR D 1 126 ? 31.253 71.162 -8.735 1.00 42.00 121 THR D O 1
ATOM 5863 N N . LEU D 1 127 ? 29.923 71.339 -6.922 1.00 33.81 122 LEU D N 1
ATOM 5864 C CA . LEU D 1 127 ? 30.956 70.970 -5.962 1.00 31.96 122 LEU D CA 1
ATOM 5865 C C . LEU D 1 127 ? 31.352 69.505 -6.115 1.00 41.47 122 LEU D C 1
ATOM 5866 O O . LEU D 1 127 ? 32.537 69.170 -6.123 1.00 46.89 122 LEU D O 1
ATOM 5871 N N . ILE D 1 128 ? 30.351 68.637 -6.233 1.00 42.55 123 ILE D N 1
ATOM 5872 C CA . ILE D 1 128 ? 30.579 67.202 -6.365 1.00 39.77 123 ILE D CA 1
ATOM 5873 C C . ILE D 1 128 ? 31.326 66.885 -7.655 1.00 40.26 123 ILE D C 1
ATOM 5874 O O . ILE D 1 128 ? 32.322 66.162 -7.645 1.00 40.91 123 ILE D O 1
ATOM 5879 N N . GLY D 1 129 ? 30.840 67.434 -8.764 1.00 38.56 124 GLY D N 1
ATOM 5880 C CA . GLY D 1 129 ? 31.411 67.157 -10.070 1.00 37.77 124 GLY D CA 1
ATOM 5881 C C . GLY D 1 129 ? 32.846 67.615 -10.251 1.00 41.24 124 GLY D C 1
ATOM 5882 O O . GLY D 1 129 ? 33.554 67.127 -11.131 1.00 47.99 124 GLY D O 1
ATOM 5883 N N . ALA D 1 130 ? 33.279 68.551 -9.413 1.00 37.51 125 ALA D N 1
ATOM 5884 C CA . ALA D 1 130 ? 34.623 69.106 -9.521 1.00 37.80 125 ALA D CA 1
ATOM 5885 C C . ALA D 1 130 ? 35.600 68.432 -8.560 1.00 42.70 125 ALA D C 1
ATOM 5886 O O . ALA D 1 130 ? 36.815 68.542 -8.725 1.00 46.62 125 ALA D O 1
ATOM 5888 N N . LEU D 1 131 ? 35.071 67.734 -7.560 1.00 40.27 126 LEU D N 1
ATOM 5889 C CA . LEU D 1 131 ? 35.911 67.169 -6.509 1.00 38.73 126 LEU D CA 1
ATOM 5890 C C . LEU D 1 131 ? 35.636 65.690 -6.248 1.00 39.91 126 LEU D C 1
ATOM 5891 O O . LEU D 1 131 ? 36.030 65.157 -5.210 1.00 45.16 126 LEU D O 1
ATOM 5896 N N . LYS D 1 132 ? 34.971 65.027 -7.189 1.00 37.76 127 LYS D N 1
ATOM 5897 C CA . LYS D 1 132 ? 34.604 63.624 -7.015 1.00 41.35 127 LYS D CA 1
ATOM 5898 C C . LYS D 1 132 ? 35.822 62.704 -7.053 1.00 45.54 127 LYS D C 1
ATOM 5899 O O . LYS D 1 132 ? 35.844 61.665 -6.394 1.00 44.68 127 LYS D O 1
ATOM 5901 N N . ASP D 1 133 ? 36.833 63.092 -7.823 1.00 47.87 128 ASP D N 1
ATOM 5902 C CA . ASP D 1 133 ? 38.012 62.252 -8.016 1.00 54.40 128 ASP D CA 1
ATOM 5903 C C . ASP D 1 133 ? 39.212 62.735 -7.207 1.00 57.02 128 ASP D C 1
ATOM 5904 O O . ASP D 1 133 ? 40.313 62.203 -7.345 1.00 65.30 128 ASP D O 1
ATOM 5909 N N . ASP D 1 134 ? 39.001 63.740 -6.364 1.00 49.02 129 ASP D N 1
ATOM 5910 C CA . ASP D 1 134 ? 40.089 64.304 -5.573 1.00 42.86 129 ASP D CA 1
ATOM 5911 C C . ASP D 1 134 ? 40.378 63.444 -4.343 1.00 45.20 129 ASP D C 1
ATOM 5912 O O . ASP D 1 134 ? 39.454 62.972 -3.680 1.00 41.69 129 ASP D O 1
ATOM 5917 N N . PRO D 1 135 ? 41.670 63.231 -4.042 1.00 44.26 130 PRO D N 1
ATOM 5918 C CA . PRO D 1 135 ? 42.101 62.441 -2.882 1.00 45.82 130 PRO D CA 1
ATOM 5919 C C . PRO D 1 135 ? 41.641 63.022 -1.546 1.00 49.09 130 PRO D C 1
ATOM 5920 O O . PRO D 1 135 ? 41.503 62.282 -0.572 1.00 53.17 130 PRO D O 1
ATOM 5924 N N . VAL D 1 136 ? 41.410 64.330 -1.506 1.00 43.46 131 VAL D N 1
ATOM 5925 C CA . VAL D 1 136 ? 41.032 65.002 -0.269 1.00 37.44 131 VAL D CA 1
ATOM 5926 C C . VAL D 1 136 ? 39.622 65.574 -0.355 1.00 37.18 131 VAL D C 1
ATOM 5927 O O . VAL D 1 136 ? 38.768 65.276 0.480 1.00 39.94 131 VAL D O 1
ATOM 5931 N N . GLY D 1 137 ? 39.384 66.401 -1.367 1.00 35.19 132 GLY D N 1
ATOM 5932 C CA . GLY D 1 137 ? 38.110 67.078 -1.515 1.00 32.48 132 GLY D CA 1
ATOM 5933 C C . GLY D 1 137 ? 38.264 68.583 -1.415 1.00 35.80 132 GLY D C 1
ATOM 5934 O O . GLY D 1 137 ? 39.314 69.129 -1.755 1.00 38.20 132 GLY D O 1
ATOM 5935 N N . GLY D 1 138 ? 37.222 69.259 -0.945 1.00 33.79 133 GLY D N 1
ATOM 5936 C CA . GLY D 1 138 ? 37.268 70.702 -0.817 1.00 34.87 133 GLY D CA 1
ATOM 5937 C C . GLY D 1 138 ? 35.960 71.357 -0.420 1.00 34.65 133 GLY D C 1
ATOM 5938 O O . GLY D 1 138 ? 35.010 70.686 -0.017 1.00 30.97 133 GLY D O 1
ATOM 5939 N N . ILE D 1 139 ? 35.915 72.681 -0.534 1.00 35.53 134 ILE D N 1
ATOM 5940 C CA . ILE D 1 139 ? 34.769 73.448 -0.067 1.00 33.90 134 ILE D CA 1
ATOM 5941 C C . ILE D 1 139 ? 34.234 74.384 -1.142 1.00 33.57 134 ILE D C 1
ATOM 5942 O O . ILE D 1 139 ? 34.891 74.643 -2.149 1.00 31.58 134 ILE D O 1
ATOM 5947 N N . VAL D 1 140 ? 33.027 74.884 -0.908 1.00 32.33 135 VAL D N 1
ATOM 5948 C CA . VAL D 1 140 ? 32.481 75.990 -1.676 1.00 36.65 135 VAL D CA 1
ATOM 5949 C C . VAL D 1 140 ? 32.949 77.281 -1.011 1.00 33.18 135 VAL D C 1
ATOM 5950 O O . VAL D 1 140 ? 32.903 77.397 0.212 1.00 31.14 135 VAL D O 1
ATOM 5954 N N . ALA D 1 141 ? 33.418 78.241 -1.804 1.00 32.80 136 ALA D N 1
ATOM 5955 C CA . ALA D 1 141 ? 33.941 79.485 -1.243 1.00 30.98 136 ALA D CA 1
ATOM 5956 C C . ALA D 1 141 ? 33.824 80.659 -2.211 1.00 35.98 136 ALA D C 1
ATOM 5957 O O . ALA D 1 141 ? 33.587 80.475 -3.405 1.00 39.16 136 ALA D O 1
ATOM 5959 N N . LEU D 1 142 ? 33.997 81.866 -1.680 1.00 32.50 137 LEU D N 1
ATOM 5960 C CA . LEU D 1 142 ? 33.944 83.084 -2.481 1.00 34.07 137 LEU D CA 1
ATOM 5961 C C . LEU D 1 142 ? 35.200 83.925 -2.287 1.00 30.94 137 LEU D C 1
ATOM 5962 O O . LEU D 1 142 ? 35.611 84.181 -1.154 1.00 30.68 137 LEU D O 1
ATOM 5967 N N . PRO D 1 143 ? 35.819 84.353 -3.396 1.00 31.55 138 PRO D N 1
ATOM 5968 C CA . PRO D 1 143 ? 36.975 85.253 -3.336 1.00 34.34 138 PRO D CA 1
ATOM 5969 C C . PRO D 1 143 ? 36.615 86.581 -2.680 1.00 32.44 138 PRO D C 1
ATOM 5970 O O . PRO D 1 143 ? 35.504 87.072 -2.878 1.00 32.27 138 PRO D O 1
ATOM 5974 N N . VAL D 1 144 ? 37.534 87.145 -1.902 1.00 37.15 139 VAL D N 1
ATOM 5975 C CA . VAL D 1 144 ? 37.296 88.432 -1.259 1.00 32.64 139 VAL D CA 1
ATOM 5976 C C . VAL D 1 144 ? 37.195 89.520 -2.323 1.00 31.08 139 VAL D C 1
ATOM 5977 O O . VAL D 1 144 ? 38.155 89.787 -3.046 1.00 33.73 139 VAL D O 1
ATOM 5981 N N . ALA D 1 145 ? 36.024 90.139 -2.420 1.00 30.61 140 ALA D N 1
ATOM 5982 C CA . ALA D 1 145 ? 35.772 91.150 -3.442 1.00 33.38 140 ALA D CA 1
ATOM 5983 C C . ALA D 1 145 ? 35.967 92.566 -2.907 1.00 35.85 140 ALA D C 1
ATOM 5984 O O . ALA D 1 145 ? 36.336 93.472 -3.653 1.00 43.66 140 ALA D O 1
ATOM 5986 N N . ASP D 1 146 ? 35.720 92.754 -1.614 1.00 28.03 141 ASP D N 1
ATOM 5987 C CA . ASP D 1 146 ? 35.809 94.080 -1.009 1.00 28.87 141 ASP D CA 1
ATOM 5988 C C . ASP D 1 146 ? 37.213 94.397 -0.505 1.00 33.78 141 ASP D C 1
ATOM 5989 O O . ASP D 1 146 ? 37.987 93.497 -0.179 1.00 29.42 141 ASP D O 1
ATOM 5994 N N . THR D 1 147 ? 37.526 95.687 -0.444 1.00 34.19 142 THR D N 1
ATOM 5995 C CA . THR D 1 147 ? 38.783 96.156 0.124 1.00 35.00 142 THR D CA 1
ATOM 5996 C C . THR D 1 147 ? 38.824 95.852 1.619 1.00 30.30 142 THR D C 1
ATOM 5997 O O . THR D 1 147 ? 37.865 96.124 2.341 1.00 31.83 142 THR D O 1
ATOM 6001 N N . LEU D 1 148 ? 39.932 95.278 2.077 1.00 30.68 143 LEU D N 1
ATOM 6002 C CA . LEU D 1 148 ? 40.069 94.901 3.480 1.00 30.37 143 LEU D CA 1
ATOM 6003 C C . LEU D 1 148 ? 40.652 96.033 4.318 1.00 35.87 143 LEU D C 1
ATOM 6004 O O . LEU D 1 148 ? 41.676 96.618 3.969 1.00 35.85 143 LEU D O 1
ATOM 6009 N N . LYS D 1 149 ? 39.984 96.335 5.426 1.00 39.82 144 LYS D N 1
ATOM 6010 C CA . LYS D 1 149 ? 40.455 97.347 6.362 1.00 32.79 144 LYS D CA 1
ATOM 6011 C C . LYS D 1 149 ? 40.753 96.700 7.706 1.00 39.04 144 LYS D C 1
ATOM 6012 O O . LYS D 1 149 ? 39.940 95.934 8.224 1.00 38.62 144 LYS D O 1
ATOM 6018 N N . ARG D 1 150 ? 41.917 97.001 8.271 1.00 36.35 145 ARG D N 1
ATOM 6019 C CA . ARG D 1 150 ? 42.262 96.478 9.585 1.00 38.37 145 ARG D CA 1
ATOM 6020 C C . ARG D 1 150 ? 41.776 97.423 10.678 1.00 39.67 145 ARG D C 1
ATOM 6021 O O . ARG D 1 150 ? 42.265 98.546 10.810 1.00 38.08 145 ARG D O 1
ATOM 6029 N N . VAL D 1 151 ? 40.800 96.959 11.451 1.00 37.83 146 VAL D N 1
ATOM 6030 C CA . VAL D 1 151 ? 40.241 97.741 12.545 1.00 40.46 146 VAL D CA 1
ATOM 6031 C C . VAL D 1 151 ? 40.533 97.050 13.870 1.00 42.55 146 VAL D C 1
ATOM 6032 O O . VAL D 1 151 ? 39.930 96.021 14.178 1.00 48.11 146 VAL D O 1
ATOM 6036 N N . PRO D 1 152 ? 41.469 97.610 14.653 1.00 43.97 147 PRO D N 1
ATOM 6037 C CA . PRO D 1 152 ? 41.837 97.065 15.965 1.00 49.34 147 PRO D CA 1
ATOM 6038 C C . PRO D 1 152 ? 40.636 96.904 16.892 1.00 56.87 147 PRO D C 1
ATOM 6039 O O . PRO D 1 152 ? 39.798 97.801 16.976 1.00 58.87 147 PRO D O 1
ATOM 6043 N N . ALA D 1 153 ? 40.559 95.764 17.572 1.00 59.94 148 ALA D N 1
ATOM 6044 C CA . ALA D 1 153 ? 39.448 95.472 18.470 1.00 60.83 148 ALA D CA 1
ATOM 6045 C C . ALA D 1 153 ? 39.406 96.456 19.634 1.00 62.04 148 ALA D C 1
ATOM 6046 O O . ALA D 1 153 ? 40.440 96.807 20.200 1.00 63.85 148 ALA D O 1
ATOM 6048 N N . GLY D 1 154 ? 38.202 96.897 19.983 1.00 65.00 149 GLY D N 1
ATOM 6049 C CA . GLY D 1 154 ? 38.024 97.860 21.053 1.00 67.10 149 GLY D CA 1
ATOM 6050 C C . GLY D 1 154 ? 37.822 99.273 20.542 1.00 63.23 149 GLY D C 1
ATOM 6051 O O . GLY D 1 154 ? 37.694 100.214 21.324 1.00 65.65 149 GLY D O 1
ATOM 6052 N N . GLY D 1 155 ? 37.797 99.417 19.221 1.00 61.03 150 GLY D N 1
ATOM 6053 C CA . GLY D 1 155 ? 37.597 100.710 18.592 1.00 57.38 150 GLY D CA 1
ATOM 6054 C C . GLY D 1 155 ? 37.117 100.582 17.160 1.00 51.71 150 GLY D C 1
ATOM 6055 O O . GLY D 1 155 ? 37.130 99.490 16.593 1.00 42.65 150 GLY D O 1
ATOM 6056 N N . ASP D 1 156 ? 36.691 101.694 16.571 1.00 44.67 151 ASP D N 1
ATOM 6057 C CA . ASP D 1 156 ? 36.204 101.673 15.196 1.00 51.88 151 ASP D CA 1
ATOM 6058 C C . ASP D 1 156 ? 37.137 102.425 14.253 1.00 49.40 151 ASP D C 1
ATOM 6059 O O . ASP D 1 156 ? 36.717 102.891 13.197 1.00 45.42 151 ASP D O 1
ATOM 6064 N N . ALA D 1 157 ? 38.404 102.537 14.638 1.00 50.58 152 ALA D N 1
ATOM 6065 C CA . ALA D 1 157 ? 39.390 103.241 13.826 1.00 51.67 152 ALA D CA 1
ATOM 6066 C C . ALA D 1 157 ? 40.072 102.294 12.844 1.00 49.52 152 ALA D C 1
ATOM 6067 O O . ALA D 1 157 ? 40.432 101.173 13.201 1.00 48.14 152 ALA D O 1
ATOM 6069 N N . ILE D 1 158 ? 40.245 102.748 11.606 1.00 46.15 153 ILE D N 1
ATOM 6070 C CA . ILE D 1 158 ? 40.929 101.953 10.593 1.00 45.61 153 ILE D CA 1
ATOM 6071 C C . ILE D 1 158 ? 42.433 102.158 10.703 1.00 46.85 153 ILE D C 1
ATOM 6072 O O . ILE D 1 158 ? 42.934 103.263 10.497 1.00 42.61 153 ILE D O 1
ATOM 6077 N N . GLU D 1 159 ? 43.150 101.090 11.031 1.00 47.35 154 GLU D N 1
ATOM 6078 C CA . GLU D 1 159 ? 44.602 101.151 11.134 1.00 47.21 154 GLU D CA 1
ATOM 6079 C C . GLU D 1 159 ? 45.240 101.300 9.757 1.00 46.29 154 GLU D C 1
ATOM 6080 O O . GLU D 1 159 ? 46.045 102.203 9.528 1.00 45.79 154 GLU D O 1
ATOM 6086 N N . ARG D 1 160 ? 44.869 100.408 8.844 1.00 47.39 155 ARG D N 1
ATOM 6087 C CA . ARG D 1 160 ? 45.443 100.391 7.505 1.00 46.52 155 ARG D CA 1
ATOM 6088 C C . ARG D 1 160 ? 44.561 99.594 6.551 1.00 42.12 155 ARG D C 1
ATOM 6089 O O . ARG D 1 160 ? 43.545 99.027 6.956 1.00 37.43 155 ARG D O 1
ATOM 6097 N N . THR D 1 161 ? 44.960 99.552 5.284 1.00 42.27 156 THR D N 1
ATOM 6098 C CA . THR D 1 161 ? 44.283 98.726 4.292 1.00 41.40 156 THR D CA 1
ATOM 6099 C C . THR D 1 161 ? 45.108 97.472 4.016 1.00 44.77 156 THR D C 1
ATOM 6100 O O . THR D 1 161 ? 46.304 97.556 3.740 1.00 45.14 156 THR D O 1
ATOM 6104 N N . GLU D 1 162 ? 44.467 96.310 4.098 1.00 40.46 157 GLU D N 1
ATOM 6105 C CA . GLU D 1 162 ? 45.156 95.046 3.869 1.00 37.90 157 GLU D CA 1
ATOM 6106 C C . GLU D 1 162 ? 44.862 94.495 2.478 1.00 38.86 157 GLU D C 1
ATOM 6107 O O . GLU D 1 162 ? 43.800 94.748 1.910 1.00 40.52 157 GLU D O 1
ATOM 6113 N N . SER D 1 163 ? 45.812 93.739 1.938 1.00 42.17 158 SER D N 1
ATOM 6114 C CA . SER D 1 163 ? 45.654 93.124 0.626 1.00 43.04 158 SER D CA 1
ATOM 6115 C C . SER D 1 163 ? 44.637 91.989 0.672 1.00 40.70 158 SER D C 1
ATOM 6116 O O . SER D 1 163 ? 44.593 91.223 1.634 1.00 42.64 158 SER D O 1
ATOM 6119 N N . ARG D 1 164 ? 43.822 91.887 -0.373 1.00 37.33 159 ARG D N 1
ATOM 6120 C CA . ARG D 1 164 ? 42.815 90.836 -0.457 1.00 33.88 159 ARG D CA 1
ATOM 6121 C C . ARG D 1 164 ? 43.244 89.752 -1.441 1.00 41.27 159 ARG D C 1
ATOM 6122 O O . ARG D 1 164 ? 42.459 88.868 -1.788 1.00 42.38 159 ARG D O 1
ATOM 6130 N N . ASN D 1 165 ? 44.495 89.827 -1.885 1.00 42.75 160 ASN D N 1
ATOM 6131 C CA . ASN D 1 165 ? 45.032 88.860 -2.836 1.00 41.73 160 ASN D CA 1
ATOM 6132 C C . ASN D 1 165 ? 45.143 87.466 -2.228 1.00 38.57 160 ASN D C 1
ATOM 6133 O O . ASN D 1 165 ? 45.706 87.291 -1.148 1.00 38.08 160 ASN D O 1
ATOM 6138 N N . GLY D 1 166 ? 44.595 86.479 -2.930 1.00 39.12 161 GLY D N 1
ATOM 6139 C CA . GLY D 1 166 ? 44.687 85.094 -2.507 1.00 35.53 161 GLY D CA 1
ATOM 6140 C C . GLY D 1 166 ? 43.773 84.711 -1.358 1.00 37.63 161 GLY D C 1
ATOM 6141 O O . GLY D 1 166 ? 43.810 83.575 -0.886 1.00 44.93 161 GLY D O 1
ATOM 6142 N N . LEU D 1 167 ? 42.948 85.651 -0.909 1.00 35.27 162 LEU D N 1
ATOM 6143 C CA . LEU D 1 167 ? 42.057 85.397 0.217 1.00 33.91 162 LEU D CA 1
ATOM 6144 C C . LEU D 1 167 ? 40.651 85.022 -0.241 1.00 33.27 162 LEU D C 1
ATOM 6145 O O . LEU D 1 167 ? 40.075 85.663 -1.122 1.00 27.99 162 LEU D O 1
ATOM 6150 N N . TRP D 1 168 ? 40.110 83.970 0.365 1.00 34.02 163 TRP D N 1
ATOM 6151 C CA . TRP D 1 168 ? 38.778 83.480 0.033 1.00 29.53 163 TRP D CA 1
ATOM 6152 C C . TRP D 1 168 ? 37.911 83.368 1.281 1.00 27.70 163 TRP D C 1
ATOM 6153 O O . TRP D 1 168 ? 38.408 83.078 2.369 1.00 32.58 163 TRP D O 1
ATOM 6164 N N . GLN D 1 169 ? 36.613 83.596 1.116 1.00 30.29 164 GLN D N 1
ATOM 6165 C CA . GLN D 1 169 ? 35.665 83.438 2.210 1.00 32.05 164 GLN D CA 1
ATOM 6166 C C . GLN D 1 169 ? 34.999 82.072 2.122 1.00 28.65 164 GLN D C 1
ATOM 6167 O O . GLN D 1 169 ? 34.261 81.792 1.177 1.00 27.59 164 GLN D O 1
ATOM 6173 N N . ALA D 1 170 ? 35.267 81.224 3.110 1.00 25.18 165 ALA D N 1
ATOM 6174 C CA . ALA D 1 170 ? 34.759 79.858 3.108 1.00 28.34 165 ALA D CA 1
ATOM 6175 C C . ALA D 1 170 ? 33.246 79.814 3.279 1.00 32.47 165 ALA D C 1
ATOM 6176 O O . ALA D 1 170 ? 32.679 80.535 4.102 1.00 36.14 165 ALA D O 1
ATOM 6178 N N . GLN D 1 171 ? 32.601 78.964 2.489 1.00 31.61 166 GLN D N 1
ATOM 6179 C CA . GLN D 1 171 ? 31.179 78.692 2.641 1.00 27.80 166 GLN D CA 1
ATOM 6180 C C . GLN D 1 171 ? 30.975 77.200 2.877 1.00 25.93 166 GLN D C 1
ATOM 6181 O O . GLN D 1 171 ? 31.929 76.473 3.151 1.00 25.47 166 GLN D O 1
ATOM 6187 N N . THR D 1 172 ? 29.726 76.756 2.780 1.00 25.89 167 THR D N 1
ATOM 6188 C CA . THR D 1 172 ? 29.393 75.336 2.824 1.00 24.80 167 THR D CA 1
ATOM 6189 C C . THR D 1 172 ? 28.546 75.023 1.587 1.00 29.21 167 THR D C 1
ATOM 6190 O O . THR D 1 172 ? 27.975 75.938 0.993 1.00 31.41 167 THR D O 1
ATOM 6194 N N . PRO D 1 173 ? 28.452 73.742 1.183 1.00 22.52 168 PRO D N 1
ATOM 6195 C CA . PRO D 1 173 ? 28.958 72.490 1.764 1.00 27.04 168 PRO D CA 1
ATOM 6196 C C . PRO D 1 173 ? 30.474 72.340 1.734 1.00 28.09 168 PRO D C 1
ATOM 6197 O O . PRO D 1 173 ? 31.146 72.910 0.874 1.00 26.86 168 PRO D O 1
ATOM 6201 N N . GLN D 1 174 ? 30.996 71.576 2.687 1.00 29.87 169 GLN D N 1
ATOM 6202 C CA . GLN D 1 174 ? 32.395 71.181 2.679 1.00 29.27 169 GLN D CA 1
ATOM 6203 C C . GLN D 1 174 ? 32.463 69.678 2.423 1.00 31.32 169 GLN D C 1
ATOM 6204 O O . GLN D 1 174 ? 31.846 68.886 3.135 1.00 27.57 169 GLN D O 1
ATOM 6210 N N . MET D 1 175 ? 33.205 69.295 1.390 1.00 32.55 170 MET D N 1
ATOM 6211 C CA . MET D 1 175 ? 33.203 67.919 0.909 1.00 28.65 170 MET D CA 1
ATOM 6212 C C . MET D 1 175 ? 34.523 67.211 1.193 1.00 34.91 170 MET D C 1
ATOM 6213 O O . MET D 1 175 ? 35.566 67.581 0.653 1.00 38.00 170 MET D O 1
ATOM 6218 N N . PHE D 1 176 ? 34.471 66.189 2.043 1.00 32.46 171 PHE D N 1
ATOM 6219 C CA . PHE D 1 176 ? 35.660 65.419 2.392 1.00 32.31 171 PHE D CA 1
ATOM 6220 C C . PHE D 1 176 ? 35.327 63.946 2.596 1.00 36.10 171 PHE D C 1
ATOM 6221 O O . PHE D 1 176 ? 34.160 63.556 2.597 1.00 31.01 171 PHE D O 1
ATOM 6229 N N . ARG D 1 177 ? 36.364 63.132 2.767 1.00 34.17 172 ARG D N 1
ATOM 6230 C CA . ARG D 1 177 ? 36.191 61.717 3.071 1.00 36.81 172 ARG D CA 1
ATOM 6231 C C . ARG D 1 177 ? 35.783 61.556 4.530 1.00 35.81 172 ARG D C 1
ATOM 6232 O O . ARG D 1 177 ? 36.257 62.289 5.397 1.00 38.93 172 ARG D O 1
ATOM 6240 N N . ILE D 1 178 ? 34.905 60.595 4.798 1.00 36.81 173 ILE D N 1
ATOM 6241 C CA . ILE D 1 178 ? 34.392 60.378 6.146 1.00 35.69 173 ILE D CA 1
ATOM 6242 C C . ILE D 1 178 ? 35.511 59.982 7.105 1.00 38.46 173 ILE D C 1
ATOM 6243 O O . ILE D 1 178 ? 35.602 60.507 8.214 1.00 40.13 173 ILE D O 1
ATOM 6248 N N . GLY D 1 179 ? 36.367 59.064 6.669 1.00 39.41 174 GLY D N 1
ATOM 6249 C CA . GLY D 1 179 ? 37.462 58.592 7.497 1.00 41.52 174 GLY D CA 1
ATOM 6250 C C . GLY D 1 179 ? 38.509 59.650 7.789 1.00 42.79 174 GLY D C 1
ATOM 6251 O O . GLY D 1 179 ? 38.945 59.806 8.930 1.00 41.51 174 GLY D O 1
ATOM 6252 N N . MET D 1 180 ? 38.914 60.378 6.753 1.00 37.26 175 MET D N 1
ATOM 6253 C CA . MET D 1 180 ? 39.931 61.414 6.896 1.00 40.21 175 MET D CA 1
ATOM 6254 C C . MET D 1 180 ? 39.435 62.567 7.766 1.00 38.86 175 MET D C 1
ATOM 6255 O O . MET D 1 180 ? 40.177 63.094 8.594 1.00 41.52 175 MET D O 1
ATOM 6260 N N . LEU D 1 181 ? 38.175 62.949 7.580 1.00 33.52 176 LEU D N 1
ATOM 6261 C CA . LEU D 1 181 ? 37.599 64.070 8.317 1.00 37.07 176 LEU D CA 1
ATOM 6262 C C . LEU D 1 181 ? 37.356 63.724 9.784 1.00 38.13 176 LEU D C 1
ATOM 6263 O O . LEU D 1 181 ? 37.536 64.568 10.663 1.00 38.42 176 LEU D O 1
ATOM 6268 N N . ARG D 1 182 ? 36.948 62.486 10.047 1.00 36.60 177 ARG D N 1
ATOM 6269 C CA . ARG D 1 182 ? 36.667 62.058 11.413 1.00 37.02 177 ARG D CA 1
ATOM 6270 C C . ARG D 1 182 ? 37.947 61.995 12.238 1.00 45.99 177 ARG D C 1
ATOM 6271 O O . ARG D 1 182 ? 37.964 62.391 13.403 1.00 45.97 177 ARG D O 1
ATOM 6279 N N . ASP D 1 183 ? 39.016 61.494 11.627 1.00 41.93 178 ASP D N 1
ATOM 6280 C CA . ASP D 1 183 ? 40.305 61.397 12.302 1.00 43.71 178 ASP D CA 1
ATOM 6281 C C . ASP D 1 183 ? 40.904 62.781 12.531 1.00 41.08 178 ASP D C 1
ATOM 6282 O O . ASP D 1 183 ? 41.538 63.031 13.557 1.00 41.13 178 ASP D O 1
ATOM 6287 N N . ALA D 1 184 ? 40.695 63.675 11.569 1.00 37.32 179 ALA D N 1
ATOM 6288 C CA . ALA D 1 184 ? 41.236 65.027 11.643 1.00 37.62 179 ALA D CA 1
ATOM 6289 C C . ALA D 1 184 ? 40.610 65.815 12.789 1.00 42.71 179 ALA D C 1
ATOM 6290 O O . ALA D 1 184 ? 41.308 66.507 13.532 1.00 48.00 179 ALA D O 1
ATOM 6292 N N . ILE D 1 185 ? 39.292 65.706 12.925 1.00 40.73 180 ILE D N 1
ATOM 6293 C CA . ILE D 1 185 ? 38.563 66.415 13.968 1.00 39.43 180 ILE D CA 1
ATOM 6294 C C . ILE D 1 185 ? 38.952 65.890 15.347 1.00 42.97 180 ILE D C 1
ATOM 6295 O O . ILE D 1 185 ? 39.161 66.667 16.281 1.00 40.33 180 ILE D O 1
ATOM 6300 N N . GLN D 1 186 ? 39.058 64.570 15.463 1.00 41.76 181 GLN D N 1
ATOM 6301 C CA . GLN D 1 186 ? 39.416 63.933 16.726 1.00 44.97 181 GLN D CA 1
ATOM 6302 C C . GLN D 1 186 ? 40.781 64.405 17.220 1.00 47.25 181 GLN D C 1
ATOM 6303 O O . GLN D 1 186 ? 40.962 64.676 18.408 1.00 50.73 181 GLN D O 1
ATOM 6309 N N . ARG D 1 187 ? 41.735 64.510 16.301 1.00 44.11 182 ARG D N 1
ATOM 6310 C CA . ARG D 1 187 ? 43.082 64.953 16.642 1.00 54.71 182 ARG D CA 1
ATOM 6311 C C . ARG D 1 187 ? 43.095 66.432 17.017 1.00 56.21 182 ARG D C 1
ATOM 6312 O O . ARG D 1 187 ? 43.939 66.878 17.794 1.00 59.23 182 ARG D O 1
ATOM 6314 N N . ALA D 1 188 ? 42.153 67.187 16.461 1.00 50.15 183 ALA D N 1
ATOM 6315 C CA . ALA D 1 188 ? 42.050 68.614 16.739 1.00 51.19 183 ALA D CA 1
ATOM 6316 C C . ALA D 1 188 ? 41.495 68.865 18.138 1.00 55.00 183 ALA D C 1
ATOM 6317 O O . ALA D 1 188 ? 41.949 69.765 18.843 1.00 58.45 183 ALA D O 1
ATOM 6319 N N . GLN D 1 189 ? 40.511 68.062 18.532 1.00 54.49 184 GLN D N 1
ATOM 6320 C CA . GLN D 1 189 ? 39.886 68.203 19.843 1.00 59.06 184 GLN D CA 1
ATOM 6321 C C . GLN D 1 189 ? 40.849 67.841 20.970 1.00 58.06 184 GLN D C 1
ATOM 6322 O O . GLN D 1 189 ? 40.820 68.452 22.039 1.00 61.17 184 GLN D O 1
ATOM 6328 N N . LEU D 1 190 ? 41.697 66.846 20.727 1.00 55.84 185 LEU D N 1
ATOM 6329 C CA . LEU D 1 190 ? 42.688 66.423 21.713 1.00 56.55 185 LEU D CA 1
ATOM 6330 C C . LEU D 1 190 ? 43.719 67.517 21.967 1.00 56.74 185 LEU D C 1
ATOM 6331 O O . LEU D 1 190 ? 44.264 67.627 23.065 1.00 61.51 185 LEU D O 1
ATOM 6336 N N . GLU D 1 191 ? 43.982 68.322 20.943 1.00 60.39 186 GLU D N 1
ATOM 6337 C CA . GLU D 1 191 ? 44.943 69.412 21.051 1.00 61.34 186 GLU D CA 1
ATOM 6338 C C . GLU D 1 191 ? 44.263 70.702 21.497 1.00 57.21 186 GLU D C 1
ATOM 6339 O O . GLU D 1 191 ? 44.915 71.731 21.668 1.00 63.12 186 GLU D O 1
ATOM 6345 N N . GLY D 1 192 ? 42.948 70.639 21.683 1.00 53.93 187 GLY D N 1
ATOM 6346 C CA . GLY D 1 192 ? 42.182 71.794 22.114 1.00 58.70 187 GLY D CA 1
ATOM 6347 C C . GLY D 1 192 ? 41.937 72.804 21.009 1.00 62.72 187 GLY D C 1
ATOM 6348 O O . GLY D 1 192 ? 41.677 73.978 21.274 1.00 59.88 187 GLY D O 1
ATOM 6349 N N . ARG D 1 193 ? 42.020 72.343 19.765 1.00 65.51 188 ARG D N 1
ATOM 6350 C CA . ARG D 1 193 ? 41.816 73.210 18.610 1.00 69.03 188 ARG D CA 1
ATOM 6351 C C . ARG D 1 193 ? 40.334 73.408 18.303 1.00 69.48 188 ARG D C 1
ATOM 6352 O O . ARG D 1 193 ? 39.698 72.549 17.691 1.00 63.71 188 ARG D O 1
ATOM 6360 N N . ASP D 1 194 ? 39.791 74.543 18.731 1.00 74.12 189 ASP D N 1
ATOM 6361 C CA . ASP D 1 194 ? 38.411 74.897 18.416 1.00 74.71 189 ASP D CA 1
ATOM 6362 C C . ASP D 1 194 ? 38.335 75.464 17.004 1.00 70.62 189 ASP D C 1
ATOM 6363 O O . ASP D 1 194 ? 38.326 76.680 16.811 1.00 72.74 189 ASP D O 1
ATOM 6365 N N . LEU D 1 195 ? 38.278 74.573 16.020 1.00 64.11 190 LEU D N 1
ATOM 6366 C CA . LEU D 1 195 ? 38.365 74.967 14.619 1.00 58.51 190 LEU D CA 1
ATOM 6367 C C . LEU D 1 195 ? 37.020 75.432 14.063 1.00 62.37 190 LEU D C 1
ATOM 6368 O O . LEU D 1 195 ? 35.969 74.881 14.396 1.00 63.09 190 LEU D O 1
ATOM 6373 N N . THR D 1 196 ? 37.068 76.447 13.205 1.00 59.01 191 THR D N 1
ATOM 6374 C CA . THR D 1 196 ? 35.865 77.097 12.694 1.00 59.36 191 THR D CA 1
ATOM 6375 C C . THR D 1 196 ? 35.095 76.236 11.695 1.00 60.59 191 THR D C 1
ATOM 6376 O O . THR D 1 196 ? 33.864 76.244 11.685 1.00 65.12 191 THR D O 1
ATOM 6380 N N . ASP D 1 197 ? 35.813 75.498 10.854 1.00 52.81 192 ASP D N 1
ATOM 6381 C CA . ASP D 1 197 ? 35.156 74.645 9.867 1.00 42.85 192 ASP D CA 1
ATOM 6382 C C . ASP D 1 197 ? 35.926 73.353 9.615 1.00 35.76 192 ASP D C 1
ATOM 6383 O O . ASP D 1 197 ? 37.048 73.178 10.093 1.00 34.64 192 ASP D O 1
ATOM 6388 N N . GLU D 1 198 ? 35.309 72.454 8.853 1.00 29.37 193 GLU D N 1
ATOM 6389 C CA . GLU D 1 198 ? 35.878 71.141 8.570 1.00 30.03 193 GLU D CA 1
ATOM 6390 C C . GLU D 1 198 ? 37.177 71.246 7.781 1.00 26.45 193 GLU D C 1
ATOM 6391 O O . GLU D 1 198 ? 38.099 70.456 7.983 1.00 29.03 193 GLU D O 1
ATOM 6397 N N . ALA D 1 199 ? 37.241 72.225 6.885 1.00 37.41 194 ALA D N 1
ATOM 6398 C CA . ALA D 1 199 ? 38.419 72.431 6.049 1.00 35.86 194 ALA D CA 1
ATOM 6399 C C . ALA D 1 199 ? 39.664 72.653 6.899 1.00 37.02 194 ALA D C 1
ATOM 6400 O O . ALA D 1 199 ? 40.723 72.091 6.619 1.00 35.47 194 ALA D O 1
ATOM 6402 N N . SER D 1 200 ? 39.526 73.461 7.946 1.00 34.64 195 SER D N 1
ATOM 6403 C CA . SER D 1 200 ? 40.646 73.778 8.826 1.00 35.56 195 SER D CA 1
ATOM 6404 C C . SER D 1 200 ? 41.137 72.543 9.578 1.00 30.61 195 SER D C 1
ATOM 6405 O O . SER D 1 200 ? 42.298 72.475 9.980 1.00 36.10 195 SER D O 1
ATOM 6408 N N . ALA D 1 201 ? 40.250 71.571 9.768 1.00 34.53 196 ALA D N 1
ATOM 6409 C CA . ALA D 1 201 ? 40.630 70.308 10.388 1.00 42.06 196 ALA D CA 1
ATOM 6410 C C . ALA D 1 201 ? 41.461 69.484 9.415 1.00 41.60 196 ALA D C 1
ATOM 6411 O O . ALA D 1 201 ? 42.453 68.863 9.797 1.00 46.32 196 ALA D O 1
ATOM 6413 N N . ILE D 1 202 ? 41.045 69.493 8.153 1.00 40.71 197 ILE D N 1
ATOM 6414 C CA . ILE D 1 202 ? 41.760 68.799 7.091 1.00 30.93 197 ILE D CA 1
ATOM 6415 C C . ILE D 1 202 ? 43.140 69.420 6.895 1.00 37.91 197 ILE D C 1
ATOM 6416 O O . ILE D 1 202 ? 44.134 68.710 6.732 1.00 33.70 197 ILE D O 1
ATOM 6421 N N . GLU D 1 203 ? 43.190 70.749 6.917 1.00 34.83 198 GLU D N 1
ATOM 6422 C CA . GLU D 1 203 ? 44.442 71.485 6.768 1.00 36.30 198 GLU D CA 1
ATOM 6423 C C . GLU D 1 203 ? 45.416 71.154 7.893 1.00 40.08 198 GLU D C 1
ATOM 6424 O O . GLU D 1 203 ? 46.594 70.890 7.651 1.00 36.97 198 GLU D O 1
ATOM 6430 N N . TRP D 1 204 ? 44.911 71.171 9.122 1.00 35.12 199 TRP D N 1
ATOM 6431 C CA . TRP D 1 204 ? 45.723 70.890 10.298 1.00 37.26 199 TRP D CA 1
ATOM 6432 C C . TRP D 1 204 ? 46.243 69.456 10.287 1.00 49.83 199 TRP D C 1
ATOM 6433 O O . TRP D 1 204 ? 47.322 69.174 10.810 1.00 40.66 199 TRP D O 1
ATOM 6435 N N . ALA D 1 205 ? 45.473 68.554 9.683 1.00 42.69 200 ALA D N 1
ATOM 6436 C CA . ALA D 1 205 ? 45.865 67.152 9.589 1.00 38.36 200 ALA D CA 1
ATOM 6437 C C . ALA D 1 205 ? 47.002 66.961 8.590 1.00 44.45 200 ALA D C 1
ATOM 6438 O O . ALA D 1 205 ? 47.636 65.909 8.553 1.00 48.06 200 ALA D O 1
ATOM 6440 N N . GLY D 1 206 ? 47.254 67.984 7.779 1.00 47.33 201 GLY D N 1
ATOM 6441 C CA . GLY D 1 206 ? 48.345 67.950 6.823 1.00 47.54 201 GLY D CA 1
ATOM 6442 C C . GLY D 1 206 ? 47.909 67.743 5.386 1.00 47.00 201 GLY D C 1
ATOM 6443 O O . GLY D 1 206 ? 48.741 67.583 4.493 1.00 53.10 201 GLY D O 1
ATOM 6444 N N . HIS D 1 207 ? 46.599 67.744 5.161 1.00 37.60 202 HIS D N 1
ATOM 6445 C CA . HIS D 1 207 ? 46.061 67.552 3.820 1.00 42.80 202 HIS D CA 1
ATOM 6446 C C . HIS D 1 207 ? 45.666 68.890 3.205 1.00 47.66 202 HIS D C 1
ATOM 6447 O O . HIS D 1 207 ? 45.470 69.876 3.918 1.00 50.74 202 HIS D O 1
ATOM 6454 N N . THR D 1 208 ? 45.546 68.918 1.882 1.00 43.41 203 THR D N 1
ATOM 6455 C CA . THR D 1 208 ? 45.237 70.152 1.169 1.00 42.02 203 THR D CA 1
ATOM 6456 C C . THR D 1 208 ? 43.858 70.105 0.515 1.00 39.07 203 THR D C 1
ATOM 6457 O O . THR D 1 208 ? 43.651 69.379 -0.457 1.00 37.39 203 THR D O 1
ATOM 6461 N N . PRO D 1 209 ? 42.909 70.888 1.048 1.00 37.43 204 PRO D N 1
ATOM 6462 C CA . PRO D 1 209 ? 41.573 70.991 0.456 1.00 33.63 204 PRO D CA 1
ATOM 6463 C C . PRO D 1 209 ? 41.555 71.964 -0.718 1.00 33.10 204 PRO D C 1
ATOM 6464 O O . PRO D 1 209 ? 42.479 72.764 -0.860 1.00 39.02 204 PRO D O 1
ATOM 6468 N N . ARG D 1 210 ? 40.519 71.894 -1.547 1.00 31.10 205 ARG D N 1
ATOM 6469 C CA . ARG D 1 210 ? 40.400 72.784 -2.697 1.00 32.36 205 ARG D CA 1
ATOM 6470 C C . ARG D 1 210 ? 39.208 73.723 -2.540 1.00 34.39 205 ARG D C 1
ATOM 6471 O O . ARG D 1 210 ? 38.352 73.516 -1.683 1.00 33.37 205 ARG D O 1
ATOM 6479 N N . VAL D 1 211 ? 39.156 74.763 -3.365 1.00 32.11 206 VAL D N 1
ATOM 6480 C CA . VAL D 1 211 ? 38.034 75.691 -3.334 1.00 32.94 206 VAL D CA 1
ATOM 6481 C C . VAL D 1 211 ? 37.260 75.644 -4.644 1.00 37.31 206 VAL D C 1
ATOM 6482 O O . VAL D 1 211 ? 37.843 75.576 -5.726 1.00 33.56 206 VAL D O 1
ATOM 6486 N N . VAL D 1 212 ? 35.938 75.668 -4.530 1.00 30.26 207 VAL D N 1
ATOM 6487 C CA . VAL D 1 212 ? 35.062 75.755 -5.687 1.00 31.40 207 VAL D CA 1
ATOM 6488 C C . VAL D 1 212 ? 34.258 77.042 -5.563 1.00 30.92 207 VAL D C 1
ATOM 6489 O O . VAL D 1 212 ? 33.807 77.393 -4.472 1.00 29.21 207 VAL D O 1
ATOM 6493 N N . GLN D 1 213 ? 34.097 77.749 -6.679 1.00 32.79 208 GLN D N 1
ATOM 6494 C CA . GLN D 1 213 ? 33.393 79.027 -6.692 1.00 34.74 208 GLN D CA 1
ATOM 6495 C C . GLN D 1 213 ? 31.981 78.902 -6.130 1.00 32.88 208 GLN D C 1
ATOM 6496 O O . GLN D 1 213 ? 31.180 78.099 -6.606 1.00 34.67 208 GLN D O 1
ATOM 6502 N N . GLY D 1 214 ? 31.685 79.702 -5.111 1.00 33.65 209 GLY D N 1
ATOM 6503 C CA . GLY D 1 214 ? 30.372 79.699 -4.497 1.00 30.86 209 GLY D CA 1
ATOM 6504 C C . GLY D 1 214 ? 29.468 80.805 -5.003 1.00 33.53 209 GLY D C 1
ATOM 6505 O O . GLY D 1 214 ? 29.673 81.336 -6.093 1.00 33.73 209 GLY D O 1
ATOM 6506 N N . SER D 1 215 ? 28.469 81.158 -4.201 1.00 34.92 210 SER D N 1
ATOM 6507 C CA . SER D 1 215 ? 27.507 82.187 -4.579 1.00 39.83 210 SER D CA 1
ATOM 6508 C C . SER D 1 215 ? 27.126 83.060 -3.388 1.00 37.01 210 SER D C 1
ATOM 6509 O O . SER D 1 215 ? 27.061 82.584 -2.254 1.00 28.95 210 SER D O 1
ATOM 6512 N N . LEU D 1 216 ? 26.871 84.337 -3.654 1.00 38.80 211 LEU D N 1
ATOM 6513 C CA . LEU D 1 216 ? 26.451 85.273 -2.616 1.00 34.86 211 LEU D CA 1
ATOM 6514 C C . LEU D 1 216 ? 25.071 84.894 -2.082 1.00 35.98 211 LEU D C 1
ATOM 6515 O O . LEU D 1 216 ? 24.710 85.241 -0.957 1.00 30.29 211 LEU D O 1
ATOM 6517 N N . ARG D 1 217 ? 24.309 84.177 -2.903 1.00 33.16 212 ARG D N 1
ATOM 6518 C CA . ARG D 1 217 ? 23.007 83.647 -2.513 1.00 31.21 212 ARG D CA 1
ATOM 6519 C C . ARG D 1 217 ? 23.149 82.621 -1.387 1.00 33.59 212 ARG D C 1
ATOM 6520 O O . ARG D 1 217 ? 22.235 82.429 -0.583 1.00 32.90 212 ARG D O 1
ATOM 6528 N N . ASN D 1 218 ? 24.311 81.978 -1.329 1.00 32.91 213 ASN D N 1
ATOM 6529 C CA . ASN D 1 218 ? 24.580 80.936 -0.343 1.00 33.79 213 ASN D CA 1
ATOM 6530 C C . ASN D 1 218 ? 25.149 81.525 0.952 1.00 34.20 213 ASN D C 1
ATOM 6531 O O . ASN D 1 218 ? 25.895 80.861 1.670 1.00 32.57 213 ASN D O 1
ATOM 6536 N N . PHE D 1 219 ? 24.790 82.771 1.248 1.00 34.28 214 PHE D N 1
ATOM 6537 C CA . PHE D 1 219 ? 25.311 83.459 2.427 1.00 30.82 214 PHE D CA 1
ATOM 6538 C C . PHE D 1 219 ? 24.756 82.866 3.720 1.00 30.57 214 PHE D C 1
ATOM 6539 O O . PHE D 1 219 ? 23.747 82.162 3.708 1.00 34.29 214 PHE D O 1
ATOM 6547 N N . LYS D 1 220 ? 25.417 83.165 4.835 1.00 31.06 215 LYS D N 1
ATOM 6548 C CA . LYS D 1 220 ? 24.992 82.668 6.139 1.00 38.55 215 LYS D CA 1
ATOM 6549 C C . LYS D 1 220 ? 24.260 83.747 6.931 1.00 45.54 215 LYS D C 1
ATOM 6550 O O . LYS D 1 220 ? 24.719 84.886 7.015 1.00 51.25 215 LYS D O 1
ATOM 6552 N N . VAL D 1 221 ? 23.122 83.382 7.514 1.00 44.17 216 VAL D N 1
ATOM 6553 C CA . VAL D 1 221 ? 22.326 84.326 8.288 1.00 49.14 216 VAL D CA 1
ATOM 6554 C C . VAL D 1 221 ? 22.813 84.378 9.736 1.00 55.08 216 VAL D C 1
ATOM 6555 O O . VAL D 1 221 ? 23.007 83.346 10.379 1.00 54.28 216 VAL D O 1
ATOM 6559 N N . THR D 1 222 ? 23.029 85.592 10.235 1.00 58.68 217 THR D N 1
ATOM 6560 C CA . THR D 1 222 ? 23.483 85.799 11.608 1.00 64.73 217 THR D CA 1
ATOM 6561 C C . THR D 1 222 ? 22.777 86.997 12.236 1.00 72.66 217 THR D C 1
ATOM 6562 O O . THR D 1 222 ? 22.182 86.892 13.309 1.00 76.75 217 THR D O 1
ATOM 6566 N N . TYR D 1 223 ? 22.852 88.136 11.555 1.00 72.47 218 TYR D N 1
ATOM 6567 C CA . TYR D 1 223 ? 22.249 89.375 12.033 1.00 73.19 218 TYR D CA 1
ATOM 6568 C C . TYR D 1 223 ? 20.726 89.316 11.942 1.00 68.29 218 TYR D C 1
ATOM 6569 O O . TYR D 1 223 ? 20.181 88.539 11.159 1.00 68.19 218 TYR D O 1
ATOM 6578 N N . PRO D 1 224 ? 20.032 90.133 12.753 1.00 65.24 219 PRO D N 1
ATOM 6579 C CA . PRO D 1 224 ? 18.567 90.210 12.699 1.00 61.57 219 PRO D CA 1
ATOM 6580 C C . PRO D 1 224 ? 18.031 90.668 11.342 1.00 60.78 219 PRO D C 1
ATOM 6581 O O . PRO D 1 224 ? 16.866 90.416 11.033 1.00 55.56 219 PRO D O 1
ATOM 6585 N N . GLU D 1 225 ? 18.868 91.330 10.549 1.00 62.88 220 GLU D N 1
ATOM 6586 C CA . GLU D 1 225 ? 18.447 91.827 9.244 1.00 70.72 220 GLU D CA 1
ATOM 6587 C C . GLU D 1 225 ? 18.675 90.790 8.148 1.00 64.24 220 GLU D C 1
ATOM 6588 O O . GLU D 1 225 ? 18.215 90.959 7.019 1.00 68.42 220 GLU D O 1
ATOM 6594 N N . ASP D 1 226 ? 19.389 89.720 8.485 1.00 58.07 221 ASP D N 1
ATOM 6595 C CA . ASP D 1 226 ? 19.680 88.664 7.521 1.00 46.84 221 ASP D CA 1
ATOM 6596 C C . ASP D 1 226 ? 18.418 87.889 7.160 1.00 38.89 221 ASP D C 1
ATOM 6597 O O . ASP D 1 226 ? 18.264 87.437 6.026 1.00 37.75 221 ASP D O 1
ATOM 6602 N N . PHE D 1 227 ? 17.520 87.741 8.130 1.00 41.51 222 PHE D N 1
ATOM 6603 C CA . PHE D 1 227 ? 16.257 87.044 7.909 1.00 50.75 222 PHE D CA 1
ATOM 6604 C C . PHE D 1 227 ? 15.416 87.743 6.847 1.00 57.50 222 PHE D C 1
ATOM 6605 O O . PHE D 1 227 ? 14.838 87.093 5.976 1.00 65.15 222 PHE D O 1
ATOM 6613 N N . ASP D 1 228 ? 15.349 89.068 6.927 1.00 55.41 223 ASP D N 1
ATOM 6614 C CA . ASP D 1 228 ? 14.653 89.860 5.921 1.00 55.01 223 ASP D CA 1
ATOM 6615 C C . ASP D 1 228 ? 15.326 89.689 4.566 1.00 48.93 223 ASP D C 1
ATOM 6616 O O . ASP D 1 228 ? 14.662 89.608 3.533 1.00 52.87 223 ASP D O 1
ATOM 6621 N N . LEU D 1 229 ? 16.653 89.627 4.584 1.00 45.13 224 LEU D N 1
ATOM 6622 C CA . LEU D 1 229 ? 17.433 89.434 3.369 1.00 47.39 224 LEU D CA 1
ATOM 6623 C C . LEU D 1 229 ? 17.217 88.038 2.795 1.00 48.76 224 LEU D C 1
ATOM 6624 O O . LEU D 1 229 ? 17.090 87.865 1.584 1.00 48.47 224 LEU D O 1
ATOM 6629 N N . ALA D 1 230 ? 17.175 87.044 3.677 1.00 48.36 225 ALA D N 1
ATOM 6630 C CA . ALA D 1 230 ? 16.992 85.660 3.261 1.00 49.11 225 ALA D CA 1
ATOM 6631 C C . ALA D 1 230 ? 15.574 85.421 2.749 1.00 47.98 225 ALA D C 1
ATOM 6632 O O . ALA D 1 230 ? 15.369 84.667 1.799 1.00 37.89 225 ALA D O 1
ATOM 6634 N N . GLU D 1 231 ? 14.599 86.069 3.379 1.00 47.13 226 GLU D N 1
ATOM 6635 C CA . GLU D 1 231 ? 13.201 85.913 2.991 1.00 50.41 226 GLU D CA 1
ATOM 6636 C C . GLU D 1 231 ? 12.948 86.469 1.592 1.00 51.07 226 GLU D C 1
ATOM 6637 O O . GLU D 1 231 ? 12.140 85.929 0.836 1.00 47.99 226 GLU D O 1
ATOM 6643 N N . ALA D 1 232 ? 13.650 87.544 1.249 1.00 50.55 227 ALA D N 1
ATOM 6644 C CA . ALA D 1 232 ? 13.487 88.182 -0.053 1.00 49.79 227 ALA D CA 1
ATOM 6645 C C . ALA D 1 232 ? 14.128 87.353 -1.164 1.00 49.51 227 ALA D C 1
ATOM 6646 O O . ALA D 1 232 ? 13.671 87.373 -2.308 1.00 51.79 227 ALA D O 1
ATOM 6648 N N . ILE D 1 233 ? 15.186 86.627 -0.821 1.00 47.55 228 ILE D N 1
ATOM 6649 C CA . ILE D 1 233 ? 15.912 85.819 -1.793 1.00 52.15 228 ILE D CA 1
ATOM 6650 C C . ILE D 1 233 ? 15.185 84.505 -2.059 1.00 53.59 228 ILE D C 1
ATOM 6651 O O . ILE D 1 233 ? 15.024 84.095 -3.210 1.00 58.55 228 ILE D O 1
ATOM 6656 N N . LEU D 1 234 ? 14.739 83.852 -0.991 1.00 50.82 229 LEU D N 1
ATOM 6657 C CA . LEU D 1 234 ? 14.088 82.552 -1.105 1.00 52.53 229 LEU D CA 1
ATOM 6658 C C . LEU D 1 234 ? 12.686 82.667 -1.698 1.00 53.63 229 LEU D C 1
ATOM 6659 O O . LEU D 1 234 ? 12.122 81.681 -2.172 1.00 61.11 229 LEU D O 1
ATOM 6664 N N . ALA D 1 235 ? 12.129 83.873 -1.671 1.00 54.85 230 ALA D N 1
ATOM 6665 C CA . ALA D 1 235 ? 10.816 84.117 -2.258 1.00 55.63 230 ALA D CA 1
ATOM 6666 C C . ALA D 1 235 ? 10.911 84.190 -3.778 1.00 54.49 230 ALA D C 1
ATOM 6667 O O . ALA D 1 235 ? 9.991 83.784 -4.487 1.00 57.37 230 ALA D O 1
#

Organism: Burkholderia thailandensis (strain ATCC 700388 / DSM 13276 / CCUG 48851 / CIP 106301 / E264) (NCBI:txid271848)

B-factor: mean 41.73, std 15.17, range [15.41, 159.49]

Secondary structure (DSSP, 8-state):
---EEEEEE-----GGGT-SS-GGG-EETTEEHHHHHHHHHHT-TTEEEEEEE--TT-----GGGGTTS--EEE----SSHHHHHHHHHHHGGGGT--TTSEEEE--TT-TT--HHHHHHHHHHHTT-SSEEEEEEE--SPEEE--TTS-B--EEEP-TTEEEEEEEEEEEHHHHHHHHHHHHHTT---SSHHHHHHHTT---EEEE--GGGPPP-STHHHHHHHHHS--/--PPPEEEEEEE---GGGSEETTEEHHHHHHHHHHT-TT-SEEEEEE-TT--S--GGGGTTS--EEE----SSHHHHHHHHHHHHGGGT--TTSEEEE--TT-TT--HHHHHHHHHHHTT-SSEEEEEEE--SPEEE--TT--B--EEEP-TTEEEEEEEEEEEHHHHHHHHHHHHHTT---SSHHHHHHHTT---EEEE--GGGPPP-SHHHHHHHHHHHH--/--PPPEEEEEEE---GGGSEETTEEHHHHHHHHHHT-TTSSEEEEEE-TT--S--GGGGTT---EEE----SSHHHHHHHHHHHHGGGT--TTSEEEE--TT-TT--HHHHHHHHHHHTT-SSEEEEEEE--SPEEE--TTS-B--EEEP-TTEEEEEEEEEEEHHHHHHHHHHHHHTT---SSHHHHHHHTT---EEEE--GGGPPP-SHHHHHHHHHHTT--/---EEEEEE----GGG-BSSSSBHHHHHHHHHHT-TTEEEEEEE--TT-----GGGGTTS--EEE----SSHHHHHHHHHHHHGGGT--TTSEEEE--TT-TT--HHHHHHHHHHHTT-SSEEEEEEE--SPEEE--TTS-B--EEEP-TTEEEEEEEEEEEHHHHHHHHHHHHHTT---SSHHHHHHHTT---EEEE--GGGPPP-STTHHHHHHHHH-

CATH classification: 3.90.550.10

InterPro domains:
  IPR001228 2-C-methyl-D-erythritol 4-phosphate cytidylyltransferase [MF_00108] (4-229)
  IPR001228 2-C-methyl-D-erythritol 4-phosphate cytidylyltransferase [TIGR00453] (7-229)
  IPR018294 4-diphosphocytidyl-2C-methyl-D-erythritol synthase, conserved site [PS01295] (104-111)
  IPR029044 Nucleotide-diphospho-sugar transferases [G3DSA:3.90.550.10] (1-236)
  IPR029044 Nucleotide-diphospho-sugar transferases [SSF53448] (5-229)
  IPR034683 Cytidylyltransferase IspD/TarI [PF01128] (6-230)
  IPR034683 Cytidylyltransferase IspD/TarI [cd02516] (7-225)
  IPR050088 IspD/TarI cytidylyltransferase, baterial-type [PTHR32125] (3-231)

Radius of gyration: 33.42 Å; Cα contacts (8 Å, |Δi|>4): 1882; chains: 4; bounding box: 54×98×92 Å

Foldseek 3Di:
DAAEEEEEEQADQQVQAVDNHRQQQDDFPNAGLLLLVQVQVQVVPSHLAYEYEYAPPDPRDDVVRNPPGTHYYDRQADPDSLSSVLSVLVVVVVSVHDQQHKYWYAYSQFSLDHNVVVVQQCVVCVPPPFGAFEWAQDDDWAFDDPPPDDDTPGTDDRPPPIGTHTGTMGGSNLQNVLSVVCVVVVHDDDDSVVSSVVVPHDHDYDYDDPSRDGNRYNVVRVVNSVSPPD/DDAAAEEEEEEALVHQQQDDQPNAGLLLLVQVQVQVVPSHLAYEYEYAPPDDRDDCVSNPPTTHYYDNQADPDSLNSVLSRLVVCVVSVHDQQHKYWYAYSLQSLDHNVQVVQQCVVASPPQFGAFEKAQDPDWAFDDPPPDDDTPDTDDSPPPIGTHGGTMGGSNLLSVLSVVCVVVVHDDDDSQRSNVVVVHDHDYDHDDPSRDGDDDPVVSVVVSVSVVPD/DDFAAEEEEEECLVRQQQDDFLNAGLLLLVQVQVQVVPSHLAYEYEYALPDDRDDCVSNPPTTHYYDNQDDPDRLSSVLSVLVVVVVSVHDQQHKYWYAYSLQSLDHNVQVVQQCVVCSPPQFGAFEKAQDPDWAFDDDPPDDDTPDTDDSPPPIGTHGGTMGGSNLLSVLSVVCVVVVPDDDDSQRSNVVSVHDHDYDHGDPSRDGDDDPVVSVVVSVVVVPD/DAAEEEEEEQQVDQLQDAFLHAGLLLLVQVQVQVVPRHLAYEYEYALPDDPDDVVSNPPGGHYYDNQADPASLNSRLSVLVVVVVSVHDQQHKYWYAYSLFSLDHNVQVVLQCVVAVPPPFGAFEKAQDDDWAFDDDPPDRDTPDTDDSPPPIGTHGGTMGGSNLLSVLSVVCVVVVNPDDDSQVSNVVSPHHHDYDYHDPSRDGDDDPCVSVVVSVSVD